Protein 3ZRP (pdb70)

Secondary structure (DSSP, 8-state):
--SS-S---HHHHHHTT--S--TTSHHHHHHHHHHHHHHHHHHT--TTSEEEEEES-HHHHHHHGGGG--TT-EEEEE-SSHHHHHHHHHHTTSS-EEEEE--STT----HHHHHHHHHHS-EEEEEEESEETTTTEEP-HHHHHHHHGGGEEEEEEE-TTTTTTS---TTTTT-SEEEEETTSTT---SSEEEEEE-HHHHHHHHH---S--STT-HHHHHHHHHHHHTT----SS---HHHHHHHHHHHHHHHHH-HHHHHHHHHHHHHHHHHHHHHTTPPBS-SSGGGB-SSEEEEE-SSS-HHHHHHHHHTTT---EE---TT--EEEEE--SS--HHHHHHHHHHHHHHHHHHT----TT-HHHHHHHHHH-/--SS-S---HHHHHGGG--S--TTSHHHHHHHHHHHHHHHHHHT--TTSEEEEEES-HHHHHHHGGGG--TT-EEEEE-SSHHHHHHHHHHTTSS-EEEEE--STT----HHHHHHHHHHS-EEEEEEESEETTTTEEP-HHHHHHHHGGGEEEEEEE-TTTTTTS---TTTTT-SEEEEESSSTT---SSEEEEEE-HHHHHHHHH---S--STT-HHHHHHHHHHHHTT----SS---HHHHHHHHHHHHHHHHH-HHHHHHHHHHHHHHHHHHHHHTTPEES-S-GGGB-SSEEEEE-SSS-HHHHHHHHHTTT---EE---TT--EEEEE--SS--HHHHHHHHHHHHHHHHHHT----TT-HHHHHHHHHH-

CATH classification: 3.40.640.10 (+1 more: 3.90.1150.10)

Nearest PDB structures (foldseek):
  3zrq-assembly1_A  TM=9.998E-01  e=7.954E-73  Saccharolobus solfataricus P2
  2yob-assembly1_B  TM=9.199E-01  e=4.546E-29  Homo sapiens
  4cbs-assembly1_A-2  TM=9.190E-01  e=9.373E-29  Homo sapiens
  5luc-assembly1_A  TM=9.023E-01  e=1.729E-28  Homo sapiens
  6rv1-assembly1_A-2  TM=9.142E-01  e=3.304E-27  Homo sapiens

Foldseek 3Di:
DEQLPPDFDPLLLVLLVDPPDFLQDLLLLQLLLLLQVLVCQLQAHDPQKGKFKAWDWLLLLLLLCLLLAAAAAEEEQFDADDVSCSNVVSCVVFNYHYDYDYDDHQEGDALVNLLVVLVVDAHAEYEEEQADQQAQFGYPLLSNLVRCVVRYNAYEYRCQQPGLAADHHCVVSVHAKYKYTCRHQLRADGIIIMIIGHNSSVCSLVPHGGRDDQSSNVVLRRCQSVQSNVSGRDDRDTGPRSSSSSSSSSSVVSVVCPSVNSNVQLVLLQVLLVLLCVQFVWDWRNPDPVGNHSFKIKTAFPAFQVVQLQVQLVVVPDHYAARDDPVTRTTMHGQHHPHGLVNSLSVSVSSQVSCVVRPTRTDPPGRNVSSVVSVVD/DEQLPPDFDPLLLVLLVDPPDFLQDLLLLQLLLLLQVLVCQLQAHDPQKGKFKAWDWLLLLLLLCLLLAAAAAEEEQFDADDVSCSNVVSCVVFNYHYDYDYDDHLEGQALVNLLVVLVVDQHAEYEEEQADQQAQFGDPLLSNLVRCVVSYNAYEYRCQQPGLAADHHCVVSVHAKYKYTCRHQLRADGIIIMIIGHNSSVVSLVPHGGRDDQSSNVVLRRCQSVQSNVSHRDDRDTGPRSSSSSSSSSSVVSVVCDSVNSNVFLVLLQVLLVLLCVQFVWDWRNPDPVGNHSFKIKTAFPAFQQVLLQVQLVVVPDHYAQRDDPVTRTTMHGAHHPHGLVNSLSVSVSSQVSCVVRPTRTDPPGRNVSSCVSVVD

Solvent-accessible surface area: 26584 Å² total; per-residue (Å²): 49,10,15,11,29,16,85,10,76,102,76,0,3,78,26,3,55,82,41,84,5,10,35,55,17,147,65,4,10,102,11,2,15,82,0,0,110,4,0,28,69,4,0,26,19,52,180,92,12,17,0,0,3,1,2,1,4,8,9,0,0,4,3,0,0,1,0,1,0,82,80,113,23,83,0,0,0,1,1,5,11,57,29,0,45,24,0,37,76,0,1,137,87,30,77,22,77,49,96,25,32,130,37,77,66,1,19,15,3,48,18,34,86,0,39,123,20,4,144,171,30,135,10,24,0,0,0,0,2,5,3,0,6,0,0,2,0,51,1,37,4,106,64,0,4,114,75,0,46,158,59,11,89,0,0,0,0,6,0,15,2,0,0,0,0,9,82,5,71,1,67,135,23,71,2,2,0,0,0,1,1,0,16,17,1,1,4,2,0,7,1,0,0,0,0,1,0,3,62,100,0,34,57,14,7,85,90,63,126,18,27,2,10,25,4,10,10,0,50,39,1,6,78,12,4,85,10,3,52,112,60,123,52,36,88,17,3,15,10,1,6,9,4,2,9,13,0,13,32,0,4,109,13,0,89,159,44,12,16,105,84,0,36,134,30,0,57,66,0,0,40,0,0,29,30,0,0,81,24,0,40,10,72,8,0,4,97,105,84,99,1,42,1,15,0,1,4,0,0,14,3,125,87,5,58,22,113,120,0,27,57,10,0,78,126,61,63,13,56,2,0,46,25,72,31,143,57,37,94,5,0,12,0,2,1,8,1,59,6,56,42,104,50,0,41,84,0,0,26,0,0,26,103,0,0,154,112,48,50,6,84,18,138,106,47,80,0,48,133,18,0,90,128,46,37,185,126,50,17,16,14,27,19,72,10,84,122,76,0,6,83,24,4,53,104,31,84,6,8,28,51,11,146,78,4,9,102,10,4,15,80,0,0,110,4,0,30,70,4,0,25,20,51,182,93,13,17,0,0,3,1,2,1,4,8,11,0,0,4,4,0,0,0,0,1,0,84,92,112,23,84,0,0,0,1,1,5,11,58,30,0,45,24,0,37,75,0,1,137,91,29,81,22,70,50,93,24,35,129,36,77,66,0,26,13,4,53,25,41,86,0,31,121,14,4,149,157,32,145,11,29,0,0,0,0,2,6,3,0,4,0,0,2,0,51,1,36,4,97,77,0,2,97,99,0,51,163,63,11,69,0,0,0,0,6,0,14,1,0,0,0,0,8,86,5,69,1,66,121,19,69,2,2,0,0,0,1,0,0,17,13,1,0,2,1,1,6,1,0,0,0,0,2,0,3,61,83,0,32,57,4,7,88,88,59,123,18,25,1,9,24,5,10,10,0,51,40,1,5,78,12,3,94,11,3,49,126,60,134,51,37,88,15,3,16,11,1,6,10,3,2,17,12,0,12,33,0,4,109,17,0,90,159,58,13,14,108,85,0,34,135,41,0,58,87,0,0,37,0,0,33,28,0,0,113,20,0,41,13,72,18,0,4,96,109,82,88,1,50,1,15,0,1,4,0,0,15,3,130,89,1,54,22,114,102,0,24,67,19,0,83,116,51,64,14,51,2,0,50,25,72,33,142,56,36,104,5,0,14,0,2,0,8,0,41,5,57,49,99,44,0,45,86,0,0,24,0,0,27,106,5,0,144,165,48,49,5,88,19,132,103,54,66,0,44,110,12,0,86,119,49,36,175,139

InterPro domains:
  IPR000192 Aminotransferase class V domain [PF00266] (29-332)
  IPR015421 Pyridoxal phosphate-dependent transferase, major domain [G3DSA:3.40.640.10] (1-263)
  IPR015422 Pyridoxal phosphate-dependent transferase, small domain [G3DSA:3.90.1150.10] (264-384)
  IPR015424 Pyridoxal phosphate-dependent transferase [SSF53383] (4-364)
  IPR020578 Aminotransferase class-V, pyridoxal-phosphate binding site [PS00595] (180-200)
  IPR024169 Serine-pyruvate aminotransferase/2-aminoethylphosphonate-pyruvate transaminase [PIRSF000524] (2-379)

Sequence (754 aa):
LHVGPTTIKEEDVLVAGLEENNNVGFTSSKEFVEEALAYSLKGLLRYVMMGASKNYQPLIIPGGGTSAMESVTSLLKKPNNDKILVVSNGVFGDRWEQIFKRYPVNVKVLRPSSPGDYVKKPGEEVEEEVRKSEYKLLVALTHVETSTGVREPVVKKDVINNKIRKYVEELIVVVDGVSSSVGAEEVKAEEWNVDVYLTASQKALGSAAGLGLLLLLSPKALLSSSILDSQQNNSIAGYYLDLRNWLPVMRRGAEEEGKAAYFATPPVHVILQLAEAFRLIEEKEGIEENRRIKKRHTMMVASSAIRAGLEEALGLEIVARRPEESYSNTVTGVILKVADPQQKVLAGTVNNEGVEFAPGVHPAFKYFRIGHMGWWVTPNDAIIIIAISSVIERTLRRKKLGEPIRRFGEGVKAVEEVLFSLHVGPTTIKEEDVLVAGLEENNNVGFTSSKEFVEEALAYSLKGLLRYVMGASKKNYQPLIIPGGGTSAMESVTSLLKPNNDKILVVSNGVFGDRWEQQIFKRYPVNVKVLRPSSPGDYVKKPGEEVEEEEVRKSEEYKLLVALTHVETSTGVREPVKDVINKKIRKKYVELIVVVDGVSSSVGAEEVKAEEWNNVDVYLTASQKALGSAAGLGLLLLLSPKKALLSSILDSQQNNSIAGYYLDLRNWLPVMRGAEEGKKAAYFATPPVHVILQLAEAFRLIEEKEGIENRRIIKKRHTMMVASSAIRAGLEEALGLEIIVARRRPEESYSNTVTGVILKVADPQKKVLAGTVNEGVEFAPGVHPAFKKYFRIGHMGWWVTPNDAIIIIAISSVIERTLRRKKLGEPIRRFGEGVKAVEEEVLFS

B-factor: mean 39.37, std 15.93, range [14.57, 142.91]

Structure (mmCIF, N/CA/C/O backbone):
data_3ZRP
#
_entry.id   3ZRP
#
_cell.length_a   162.430
_cell.length_b   54.970
_cell.length_c   101.810
_cell.angle_alpha   90.00
_cell.angle_beta   111.27
_cell.angle_gamma   90.00
#
_symmetry.space_group_name_H-M   'C 1 2 1'
#
loop_
_entity.id
_entity.type
_entity.pdbx_description
1 polymer 'SERINE-PYRUVATE AMINOTRANSFERASE (AGXT)'
2 non-polymer "PYRIDOXAL-5'-PHOSPHATE"
3 water water
#
loop_
_atom_site.group_PDB
_atom_site.id
_atom_site.type_symbol
_atom_site.label_atom_id
_atom_site.label_alt_id
_atom_site.label_comp_id
_atom_site.label_asym_id
_atom_site.label_entity_id
_atom_site.label_seq_id
_atom_site.pdbx_PDB_ins_code
_atom_site.Cartn_x
_atom_site.Cartn_y
_atom_site.Cartn_z
_atom_site.occupancy
_atom_site.B_iso_or_equiv
_atom_site.auth_seq_id
_atom_site.auth_comp_id
_atom_site.auth_asym_id
_atom_site.auth_atom_id
_atom_site.pdbx_PDB_model_num
ATOM 1 N N . LEU A 1 6 ? -23.163 -17.056 -1.403 1.00 61.97 6 LEU A N 1
ATOM 2 C CA . LEU A 1 6 ? -23.714 -18.145 -2.255 1.00 59.85 6 LEU A CA 1
ATOM 3 C C . LEU A 1 6 ? -24.142 -17.636 -3.642 1.00 61.22 6 LEU A C 1
ATOM 4 O O . LEU A 1 6 ? -25.304 -17.262 -3.869 1.00 50.27 6 LEU A O 1
ATOM 9 N N . HIS A 1 7 ? -23.173 -17.647 -4.562 1.00 68.99 7 HIS A N 1
ATOM 10 C CA . HIS A 1 7 ? -23.286 -17.053 -5.906 1.00 80.56 7 HIS A CA 1
ATOM 11 C C . HIS A 1 7 ? -23.245 -18.116 -7.024 1.00 81.71 7 HIS A C 1
ATOM 12 O O . HIS A 1 7 ? -22.784 -19.242 -6.802 1.00 85.76 7 HIS A O 1
ATOM 19 N N . VAL A 1 8 ? -23.724 -17.750 -8.218 1.00 89.04 8 VAL A N 1
ATOM 20 C CA . VAL A 1 8 ? -23.498 -18.556 -9.431 1.00 90.86 8 VAL A CA 1
ATOM 21 C C . VAL A 1 8 ? -22.021 -18.470 -9.827 1.00 100.13 8 VAL A C 1
ATOM 22 O O . VAL A 1 8 ? -21.521 -17.420 -10.242 1.00 95.95 8 VAL A O 1
ATOM 26 N N . GLY A 1 9 ? -21.337 -19.597 -9.687 1.00 106.76 9 GLY A N 1
ATOM 27 C CA . GLY A 1 9 ? -19.884 -19.620 -9.667 1.00 114.03 9 GLY A CA 1
ATOM 28 C C . GLY A 1 9 ? -19.452 -19.376 -8.234 1.00 123.09 9 GLY A C 1
ATOM 29 O O . GLY A 1 9 ? -18.964 -18.284 -7.918 1.00 121.48 9 GLY A O 1
ATOM 30 N N . PRO A 1 10 ? -19.650 -20.381 -7.345 1.00 131.42 10 PRO A N 1
ATOM 31 C CA . PRO A 1 10 ? -19.264 -20.220 -5.954 1.00 126.29 10 PRO A CA 1
ATOM 32 C C . PRO A 1 10 ? -17.974 -19.428 -5.892 1.00 117.74 10 PRO A C 1
ATOM 33 O O . PRO A 1 10 ? -17.014 -19.757 -6.595 1.00 119.10 10 PRO A O 1
ATOM 37 N N . THR A 1 11 ? -17.977 -18.366 -5.092 1.00 105.87 11 THR A N 1
ATOM 38 C CA . THR A 1 11 ? -16.788 -17.542 -4.903 1.00 90.09 11 THR A CA 1
ATOM 39 C C . THR A 1 11 ? -15.838 -18.154 -3.854 1.00 84.59 11 THR A C 1
ATOM 40 O O . THR A 1 11 ? -14.643 -17.856 -3.857 1.00 87.19 11 THR A O 1
ATOM 44 N N . THR A 1 12 ? -16.369 -19.021 -2.987 1.00 73.11 12 THR A N 1
ATOM 45 C CA . THR A 1 12 ? -15.558 -19.738 -1.991 1.00 65.94 12 THR A CA 1
ATOM 46 C C . THR A 1 12 ? -15.124 -21.118 -2.485 1.00 61.42 12 THR A C 1
ATOM 47 O O . THR A 1 12 ? -15.952 -21.984 -2.789 1.00 56.14 12 THR A O 1
ATOM 51 N N . ILE A 1 13 ? -13.806 -21.288 -2.569 1.00 50.49 13 ILE A N 1
ATOM 52 C CA . ILE A 1 13 ? -13.176 -22.521 -3.020 1.00 45.52 13 ILE A CA 1
ATOM 53 C C . ILE A 1 13 ? -12.465 -23.129 -1.808 1.00 43.62 13 ILE A C 1
ATOM 54 O O . ILE A 1 13 ? -11.794 -22.415 -1.067 1.00 44.15 13 ILE A O 1
ATOM 59 N N . LYS A 1 14 ? -12.624 -24.435 -1.601 1.00 43.80 14 LYS A N 1
ATOM 60 C CA . LYS A 1 14 ? -11.882 -25.131 -0.556 1.00 45.69 14 LYS A CA 1
ATOM 61 C C . LYS A 1 14 ? -10.393 -24.773 -0.589 1.00 47.71 14 LYS A C 1
ATOM 62 O O . LYS A 1 14 ? -9.792 -24.671 -1.669 1.00 45.34 14 LYS A O 1
ATOM 68 N N . GLU A 1 15 ? -9.827 -24.550 0.597 1.00 49.63 15 GLU A N 1
ATOM 69 C CA A GLU A 1 15 ? -8.420 -24.155 0.740 0.50 53.28 15 GLU A CA 1
ATOM 70 C CA B GLU A 1 15 ? -8.422 -24.158 0.747 0.50 50.49 15 GLU A CA 1
ATOM 71 C C . GLU A 1 15 ? -7.469 -25.188 0.157 1.00 49.46 15 GLU A C 1
ATOM 72 O O . GLU A 1 15 ? -6.486 -24.822 -0.487 1.00 46.61 15 GLU A O 1
ATOM 83 N N . ASP A 1 16 ? -7.773 -26.473 0.373 1.00 44.57 16 ASP A N 1
ATOM 84 C CA . ASP A 1 16 ? -6.974 -27.572 -0.174 1.00 44.84 16 ASP A CA 1
ATOM 85 C C . ASP A 1 16 ? -6.850 -27.452 -1.692 1.00 42.67 16 ASP A C 1
ATOM 86 O O . ASP A 1 16 ? -5.815 -27.793 -2.267 1.00 40.96 16 ASP A O 1
ATOM 91 N N . VAL A 1 17 ? -7.928 -26.990 -2.331 1.00 40.57 17 VAL A N 1
ATOM 92 C CA . VAL A 1 17 ? -7.979 -26.899 -3.791 1.00 37.61 17 VAL A CA 1
ATOM 93 C C . VAL A 1 17 ? -7.080 -25.764 -4.246 1.00 33.44 17 VAL A C 1
ATOM 94 O O . VAL A 1 17 ? -6.217 -25.978 -5.101 1.00 35.22 17 VAL A O 1
ATOM 98 N N . LEU A 1 18 ? -7.252 -24.579 -3.658 1.00 35.57 18 LEU A N 1
ATOM 99 C CA . LEU A 1 18 ? -6.431 -23.413 -4.039 1.00 41.66 18 LEU A CA 1
ATOM 100 C C . LEU A 1 18 ? -4.941 -23.629 -3.802 1.00 43.26 18 LEU A C 1
ATOM 101 O O . LEU A 1 18 ? -4.115 -23.228 -4.629 1.00 37.21 18 LEU A O 1
ATOM 106 N N . VAL A 1 19 ? -4.612 -24.258 -2.670 1.00 39.48 19 VAL A N 1
ATOM 107 C CA . VAL A 1 19 ? -3.228 -24.500 -2.274 1.00 40.76 19 VAL A CA 1
ATOM 108 C C . VAL A 1 19 ? -2.532 -25.435 -3.257 1.00 37.53 19 VAL A C 1
ATOM 109 O O . VAL A 1 19 ? -1.332 -25.280 -3.518 1.00 31.16 19 VAL A O 1
ATOM 113 N N . ALA A 1 20 ? -3.287 -26.390 -3.807 1.00 35.65 20 ALA A N 1
ATOM 114 C CA . ALA A 1 20 ? -2.780 -27.309 -4.840 1.00 38.30 20 ALA A CA 1
ATOM 115 C C . ALA A 1 20 ? -2.158 -26.570 -6.034 1.00 36.99 20 ALA A C 1
ATOM 116 O O . ALA A 1 20 ? -1.282 -27.104 -6.720 1.00 40.59 20 ALA A O 1
ATOM 118 N N . GLY A 1 21 ? -2.612 -25.340 -6.266 1.00 38.60 21 GLY A N 1
ATOM 119 C CA . GLY A 1 21 ? -2.082 -24.513 -7.356 1.00 40.56 21 GLY A CA 1
ATOM 120 C C . GLY A 1 21 ? -0.798 -23.768 -7.028 1.00 44.73 21 GLY A C 1
ATOM 121 O O . GLY A 1 21 ? -0.303 -22.989 -7.848 1.00 41.64 21 GLY A O 1
ATOM 122 N N . LEU A 1 22 ? -0.253 -23.990 -5.831 1.00 45.37 22 LEU A N 1
ATOM 123 C CA . LEU A 1 22 ? 1.006 -23.332 -5.448 1.00 48.64 22 LEU A CA 1
ATOM 124 C C . LEU A 1 22 ? 2.260 -24.088 -5.892 1.00 50.02 22 LEU A C 1
ATOM 125 O O . LEU A 1 22 ? 3.365 -23.564 -5.761 1.00 55.69 22 LEU A O 1
ATOM 130 N N . GLU A 1 23 ? 2.081 -25.301 -6.415 1.00 53.50 23 GLU A N 1
ATOM 131 C CA A GLU A 1 23 ? 3.192 -26.110 -6.923 0.60 55.43 23 GLU A CA 1
ATOM 132 C CA B GLU A 1 23 ? 3.194 -26.104 -6.920 0.40 54.46 23 GLU A CA 1
ATOM 133 C C . GLU A 1 23 ? 4.014 -25.346 -7.964 1.00 55.78 23 GLU A C 1
ATOM 134 O O . GLU A 1 23 ? 3.492 -24.935 -9.004 1.00 52.36 23 GLU A O 1
ATOM 145 N N . ASN A 1 24 ? 5.299 -25.159 -7.667 1.00 53.14 24 ASN A N 1
ATOM 146 C CA . ASN A 1 24 ? 6.204 -24.452 -8.569 1.00 52.29 24 ASN A CA 1
ATOM 147 C C . ASN A 1 24 ? 7.056 -25.412 -9.406 1.00 53.85 24 ASN A C 1
ATOM 148 O O . ASN A 1 24 ? 7.010 -26.632 -9.189 1.00 47.94 24 ASN A O 1
ATOM 153 N N . ASN A 1 25 ? 7.829 -24.842 -10.343 1.00 56.52 25 ASN A N 1
ATOM 154 C CA A ASN A 1 25 ? 8.653 -25.597 -11.306 0.50 56.99 25 ASN A CA 1
ATOM 155 C CA B ASN A 1 25 ? 8.636 -25.594 -11.320 0.50 56.51 25 ASN A CA 1
ATOM 156 C C . ASN A 1 25 ? 7.859 -26.675 -12.066 1.00 58.75 25 ASN A C 1
ATOM 157 O O . ASN A 1 25 ? 8.341 -27.799 -12.270 1.00 57.34 25 ASN A O 1
ATOM 166 N N . VAL A 1 26 ? 6.643 -26.316 -12.477 1.00 51.06 26 VAL A N 1
ATOM 167 C CA . VAL A 1 26 ? 5.733 -27.227 -13.164 1.00 48.03 26 VAL A CA 1
ATOM 168 C C . VAL A 1 26 ? 5.257 -26.580 -14.459 1.00 42.93 26 VAL A C 1
ATOM 169 O O . VAL A 1 26 ? 4.720 -25.468 -14.456 1.00 47.18 26 VAL A O 1
ATOM 173 N N . GLY A 1 27 ? 5.469 -27.289 -15.563 1.00 40.43 27 GLY A N 1
ATOM 174 C CA . GLY A 1 27 ? 5.000 -26.863 -16.872 1.00 42.10 27 GLY A CA 1
ATOM 175 C C . GLY A 1 27 ? 4.224 -28.002 -17.484 1.00 42.80 27 GLY A C 1
ATOM 176 O O . GLY A 1 27 ? 4.068 -29.060 -16.859 1.00 40.80 27 GLY A O 1
ATOM 177 N N . PHE A 1 28 ? 3.758 -27.816 -18.712 1.00 40.53 28 PHE A N 1
ATOM 178 C CA . PHE A 1 28 ? 2.938 -28.833 -19.383 1.00 42.84 28 PHE A CA 1
ATOM 179 C C . PHE A 1 28 ? 3.666 -30.157 -19.725 1.00 43.21 28 PHE A C 1
ATOM 180 O O . PHE A 1 28 ? 3.014 -31.160 -20.040 1.00 45.64 28 PHE A O 1
ATOM 188 N N . THR A 1 29 ? 5.001 -30.155 -19.670 1.00 45.25 29 THR A N 1
ATOM 189 C CA . THR A 1 29 ? 5.798 -31.366 -19.908 1.00 46.12 29 THR A CA 1
ATOM 190 C C . THR A 1 29 ? 6.147 -32.135 -18.626 1.00 48.36 29 THR A C 1
ATOM 191 O O . THR A 1 29 ? 6.493 -33.318 -18.689 1.00 46.57 29 THR A O 1
ATOM 195 N N . SER A 1 30 ? 6.049 -31.451 -17.479 1.00 46.51 30 SER A N 1
ATOM 196 C CA A SER A 1 30 ? 6.396 -32.011 -16.165 0.60 46.71 30 SER A CA 1
ATOM 197 C CA B SER A 1 30 ? 6.406 -32.017 -16.175 0.40 48.19 30 SER A CA 1
ATOM 198 C C . SER A 1 30 ? 5.523 -33.199 -15.798 1.00 44.11 30 SER A C 1
ATOM 199 O O . SER A 1 30 ? 4.323 -33.196 -16.055 1.00 39.59 30 SER A O 1
ATOM 204 N N . LYS A 1 31 ? 6.119 -34.214 -15.179 1.00 49.36 31 LYS A N 1
ATOM 205 C CA . LYS A 1 31 ? 5.335 -35.384 -14.784 1.00 43.56 31 LYS A CA 1
ATOM 206 C C . LYS A 1 31 ? 4.218 -35.054 -13.776 1.00 41.54 31 LYS A C 1
ATOM 207 O O . LYS A 1 31 ? 3.164 -35.695 -13.794 1.00 39.20 31 LYS A O 1
ATOM 213 N N . GLU A 1 32 ? 4.424 -34.034 -12.941 1.00 41.50 32 GLU A N 1
ATOM 214 C CA . GLU A 1 32 ? 3.385 -33.589 -11.996 1.00 37.33 32 GLU A CA 1
ATOM 215 C C . GLU A 1 32 ? 2.137 -33.123 -12.750 1.00 38.84 32 GLU A C 1
ATOM 216 O O . GLU A 1 32 ? 1.005 -33.401 -12.341 1.00 35.11 32 GLU A O 1
ATOM 222 N N . PHE A 1 33 ? 2.343 -32.412 -13.851 1.00 31.93 33 PHE A N 1
ATOM 223 C CA . PHE A 1 33 ? 1.207 -31.949 -14.638 1.00 34.38 33 PHE A CA 1
ATOM 224 C C . PHE A 1 33 ? 0.521 -33.108 -15.333 1.00 34.57 33 PHE A C 1
ATOM 225 O O . PHE A 1 33 ? -0.705 -33.260 -15.247 1.00 34.74 33 PHE A O 1
ATOM 233 N N . VAL A 1 34 ? 1.303 -33.935 -16.021 1.00 31.25 34 VAL A N 1
ATOM 234 C CA . VAL A 1 34 ? 0.738 -35.070 -16.758 1.00 32.69 34 VAL A CA 1
ATOM 235 C C . VAL A 1 34 ? -0.104 -35.939 -15.819 1.00 33.41 34 VAL A C 1
ATOM 236 O O . VAL A 1 34 ? -1.215 -36.333 -16.171 1.00 30.93 34 VAL A O 1
ATOM 240 N N . GLU A 1 35 ? 0.413 -36.203 -14.613 1.00 34.95 35 GLU A N 1
ATOM 241 C CA A GLU A 1 35 ? -0.309 -37.005 -13.627 0.50 32.71 35 GLU A CA 1
ATOM 242 C CA B GLU A 1 35 ? -0.306 -37.002 -13.616 0.50 33.48 35 GLU A CA 1
ATOM 243 C C . GLU A 1 35 ? -1.606 -36.312 -13.176 1.00 31.57 35 GLU A C 1
ATOM 244 O O . GLU A 1 35 ? -2.632 -36.954 -12.993 1.00 28.85 35 GLU A O 1
ATOM 255 N N . ALA A 1 36 ? -1.563 -34.989 -13.016 1.00 28.71 36 ALA A N 1
ATOM 256 C CA . ALA A 1 36 ? -2.750 -34.251 -12.577 1.00 29.67 36 ALA A CA 1
ATOM 257 C C . ALA A 1 36 ? -3.811 -34.273 -13.684 1.00 25.46 36 ALA A C 1
ATOM 258 O O . ALA A 1 36 ? -5.003 -34.458 -13.423 1.00 27.86 36 ALA A O 1
ATOM 260 N N . LEU A 1 37 ? -3.362 -34.127 -14.925 1.00 29.02 37 LEU A N 1
ATOM 261 C CA . LEU A 1 37 ? -4.250 -34.182 -16.079 1.00 27.12 37 LEU A CA 1
ATOM 262 C C . LEU A 1 37 ? -4.891 -35.556 -16.205 1.00 30.45 37 LEU A C 1
ATOM 263 O O . LEU A 1 37 ? -6.100 -35.651 -16.358 1.00 31.89 37 LEU A O 1
ATOM 268 N N . ALA A 1 38 ? -4.085 -36.616 -16.129 1.00 31.29 38 ALA A N 1
ATOM 269 C CA . ALA A 1 38 ? -4.607 -37.988 -16.184 1.00 28.25 38 ALA A CA 1
ATOM 270 C C . ALA A 1 38 ? -5.635 -38.252 -15.082 1.00 27.06 38 ALA A C 1
ATOM 271 O O . ALA A 1 38 ? -6.690 -38.866 -15.318 1.00 28.85 38 ALA A O 1
ATOM 273 N N . TYR A 1 39 ? -5.317 -37.794 -13.880 1.00 26.29 39 TYR A N 1
ATOM 274 C CA . TYR A 1 39 ? -6.207 -37.963 -12.750 1.00 30.15 39 TYR A CA 1
ATOM 275 C C . TYR A 1 39 ? -7.541 -37.220 -12.937 1.00 29.35 39 TYR A C 1
ATOM 276 O O . TYR A 1 39 ? -8.613 -37.737 -12.597 1.00 31.36 39 TYR A O 1
ATOM 285 N N . SER A 1 40 ? -7.479 -35.996 -13.460 1.00 31.34 40 SER A N 1
ATOM 286 C CA . SER A 1 40 ? -8.702 -35.234 -13.720 1.00 23.37 40 SER A CA 1
ATOM 287 C C . SER A 1 40 ? -9.555 -35.885 -14.800 1.00 25.71 40 SER A C 1
ATOM 288 O O . SER A 1 40 ? -10.787 -35.931 -14.687 1.00 26.02 40 SER A O 1
ATOM 291 N N . LEU A 1 41 ? -8.898 -36.395 -15.843 1.00 26.96 41 LEU A N 1
ATOM 292 C CA . LEU A 1 41 ? -9.590 -37.107 -16.890 1.00 30.94 41 LEU A CA 1
ATOM 293 C C . LEU A 1 41 ? -10.384 -38.296 -16.319 1.00 30.06 41 LEU A C 1
ATOM 294 O O . LEU A 1 41 ? -11.559 -38.482 -16.666 1.00 30.03 41 LEU A O 1
ATOM 299 N N . LYS A 1 42 ? -9.762 -39.069 -15.422 1.00 32.93 42 LYS A N 1
ATOM 300 C CA . LYS A 1 42 ? -10.468 -40.189 -14.764 1.00 34.77 42 LYS A CA 1
ATOM 301 C C . LYS A 1 42 ? -11.612 -39.711 -13.881 1.00 33.51 42 LYS A C 1
ATOM 302 O O . LYS A 1 42 ? -12.685 -40.325 -13.859 1.00 31.03 42 LYS A O 1
ATOM 308 N N . GLY A 1 43 ? -11.369 -38.594 -13.190 1.00 28.83 43 GLY A N 1
ATOM 309 C CA . GLY A 1 43 ? -12.345 -37.956 -12.333 1.00 30.80 43 GLY A CA 1
ATOM 310 C C . GLY A 1 43 ? -13.576 -37.511 -13.087 1.00 31.11 43 GLY A C 1
ATOM 311 O O . GLY A 1 43 ? -14.682 -37.609 -12.547 1.00 33.45 43 GLY A O 1
ATOM 312 N N . LEU A 1 44 ? -13.382 -37.020 -14.323 1.00 28.07 44 LEU A N 1
ATOM 313 C CA A LEU A 1 44 ? -14.499 -36.697 -15.206 0.60 28.07 44 LEU A CA 1
ATOM 314 C CA B LEU A 1 44 ? -14.497 -36.705 -15.214 0.40 27.64 44 LEU A CA 1
ATOM 315 C C . LEU A 1 44 ? -15.363 -37.923 -15.489 1.00 27.67 44 LEU A C 1
ATOM 316 O O . LEU A 1 44 ? -16.582 -37.847 -15.411 1.00 27.77 44 LEU A O 1
ATOM 325 N N . ARG A 1 45 ? -14.730 -39.056 -15.810 1.00 31.53 45 ARG A N 1
ATOM 326 C CA . ARG A 1 45 ? -15.486 -40.299 -16.029 1.00 34.57 45 ARG A CA 1
ATOM 327 C C . ARG A 1 45 ? -16.289 -40.678 -14.790 1.00 32.07 45 ARG A C 1
ATOM 328 O O . ARG A 1 45 ? -17.453 -41.092 -14.884 1.00 32.99 45 ARG A O 1
ATOM 336 N N . TYR A 1 46 ? -15.651 -40.540 -13.631 1.00 32.48 46 TYR A N 1
ATOM 337 C CA . TYR A 1 46 ? -16.266 -40.863 -12.349 1.00 31.60 46 TYR A CA 1
ATOM 338 C C . TYR A 1 46 ? -17.520 -40.020 -12.049 1.00 32.62 46 TYR A C 1
ATOM 339 O O . TYR A 1 46 ? -18.586 -40.568 -11.750 1.00 34.11 46 TYR A O 1
ATOM 348 N N . VAL A 1 47 ? -17.423 -38.689 -12.155 1.00 31.00 47 VAL A N 1
ATOM 349 C CA . VAL A 1 47 ? -18.566 -37.831 -11.827 1.00 31.82 47 VAL A CA 1
ATOM 350 C C . VAL A 1 47 ? -19.669 -37.849 -12.904 1.00 29.39 47 VAL A C 1
ATOM 351 O O . VAL A 1 47 ? -20.841 -37.548 -12.623 1.00 33.86 47 VAL A O 1
ATOM 355 N N . MET A 1 48 ? -19.307 -38.191 -14.129 1.00 29.95 48 MET A N 1
ATOM 356 C CA A MET A 1 48 ? -20.310 -38.320 -15.183 0.60 31.07 48 MET A CA 1
ATOM 357 C CA B MET A 1 48 ? -20.289 -38.314 -15.209 0.40 32.14 48 MET A CA 1
ATOM 358 C C . MET A 1 48 ? -20.843 -39.745 -15.347 1.00 35.13 48 MET A C 1
ATOM 359 O O . MET A 1 48 ? -21.763 -39.987 -16.126 1.00 39.60 48 MET A O 1
ATOM 368 N N . GLY A 1 49 ? -20.277 -40.688 -14.601 1.00 39.19 49 GLY A N 1
ATOM 369 C CA . GLY A 1 49 ? -20.733 -42.078 -14.641 1.00 41.71 49 GLY A CA 1
ATOM 370 C C . GLY A 1 49 ? -20.530 -42.702 -16.000 1.00 39.65 49 GLY A C 1
ATOM 371 O O . GLY A 1 49 ? -21.489 -42.902 -16.734 1.00 44.77 49 GLY A O 1
ATOM 372 N N . ALA A 1 50 ? -19.278 -42.991 -16.341 1.00 40.54 50 ALA A N 1
ATOM 373 C CA . ALA A 1 50 ? -18.959 -43.658 -17.595 1.00 39.56 50 ALA A CA 1
ATOM 374 C C . ALA A 1 50 ? -17.723 -44.527 -17.460 1.00 38.72 50 ALA A C 1
ATOM 375 O O . ALA A 1 50 ? -16.813 -44.220 -16.704 1.00 38.16 50 ALA A O 1
ATOM 377 N N . SER A 1 51 ? -17.700 -45.608 -18.226 1.00 39.56 51 SER A N 1
ATOM 378 C CA . SER A 1 51 ? -16.551 -46.510 -18.301 1.00 44.12 51 SER A CA 1
ATOM 379 C C . SER A 1 51 ? -15.461 -45.901 -19.190 1.00 47.94 51 SER A C 1
ATOM 380 O O . SER A 1 51 ? -15.673 -44.826 -19.806 1.00 39.95 51 SER A O 1
ATOM 383 N N . LYS A 1 52 ? -14.324 -46.605 -19.267 1.00 42.49 52 LYS A N 1
ATOM 384 C CA . LYS A 1 52 ? -13.165 -46.200 -20.066 1.00 46.24 52 LYS A CA 1
ATOM 385 C C . LYS A 1 52 ? -13.441 -46.169 -21.572 1.00 46.21 52 LYS A C 1
ATOM 386 O O . LYS A 1 52 ? -12.573 -45.785 -22.354 1.00 41.11 52 LYS A O 1
ATOM 392 N N . ASN A 1 53 ? -14.646 -46.580 -21.963 1.00 45.81 53 ASN A N 1
ATOM 393 C CA . ASN A 1 53 ? -15.099 -46.474 -23.351 1.00 47.31 53 ASN A CA 1
ATOM 394 C C . ASN A 1 53 ? -15.377 -45.029 -23.766 1.00 41.90 53 ASN A C 1
ATOM 395 O O . ASN A 1 53 ? -15.377 -44.700 -24.955 1.00 41.06 53 ASN A O 1
ATOM 400 N N . TYR A 1 54 ? -15.647 -44.189 -22.775 1.00 37.89 54 TYR A N 1
ATOM 401 C CA . TYR A 1 54 ? -15.955 -42.775 -23.011 1.00 36.16 54 TYR A CA 1
ATOM 402 C C . TYR A 1 54 ? -14.696 -41.936 -22.836 1.00 33.80 54 TYR A C 1
ATOM 403 O O . TYR A 1 54 ? -13.929 -42.157 -21.898 1.00 33.56 54 TYR A O 1
ATOM 412 N N . GLN A 1 55 ? -14.487 -40.987 -23.744 1.00 31.58 55 GLN A N 1
ATOM 413 C CA . GLN A 1 55 ? -13.254 -40.211 -23.788 1.00 29.18 55 GLN A CA 1
ATOM 414 C C . GLN A 1 55 ? -13.412 -38.830 -23.120 1.00 30.64 55 GLN A C 1
ATOM 415 O O . GLN A 1 55 ? -14.163 -37.991 -23.614 1.00 25.67 55 GLN A O 1
ATOM 421 N N . PRO A 1 56 ? -12.701 -38.599 -22.004 1.00 29.26 56 PRO A N 1
ATOM 422 C CA . PRO A 1 56 ? -12.729 -37.247 -21.400 1.00 27.30 56 PRO A CA 1
ATOM 423 C C . PRO A 1 56 ? -11.766 -36.281 -22.108 1.00 24.10 56 PRO A C 1
ATOM 424 O O . PRO A 1 56 ? -10.720 -36.693 -22.615 1.00 27.20 56 PRO A O 1
ATOM 428 N N . LEU A 1 57 ? -12.120 -34.986 -22.149 1.00 26.23 57 LEU A N 1
ATOM 429 C CA . LEU A 1 57 ? -11.182 -33.953 -22.587 1.00 24.24 57 LEU A CA 1
ATOM 430 C C . LEU A 1 57 ? -11.318 -32.737 -21.666 1.00 26.21 57 LEU A C 1
ATOM 431 O O . LEU A 1 57 ? -12.428 -32.392 -21.229 1.00 23.33 57 LEU A O 1
ATOM 436 N N . ILE A 1 58 ? -10.189 -32.114 -21.363 1.00 23.19 58 ILE A N 1
ATOM 437 C CA . ILE A 1 58 ? -10.164 -30.900 -20.562 1.00 26.39 58 ILE A CA 1
ATOM 438 C C . ILE A 1 58 ? -9.524 -29.814 -21.439 1.00 29.25 58 ILE A C 1
ATOM 439 O O . ILE A 1 58 ? -8.422 -29.983 -21.944 1.00 28.54 58 ILE A O 1
ATOM 444 N N . ILE A 1 59 ? -10.239 -28.715 -21.670 1.00 22.72 59 ILE A N 1
ATOM 445 C CA . ILE A 1 59 ? -9.744 -27.695 -22.621 1.00 22.42 59 ILE A CA 1
ATOM 446 C C . ILE A 1 59 ? -9.747 -26.352 -21.922 1.00 22.95 59 ILE A C 1
ATOM 447 O O . ILE A 1 59 ? -10.410 -26.210 -20.901 1.00 22.81 59 ILE A O 1
ATOM 452 N N . PRO A 1 60 ? -8.975 -25.369 -22.453 1.00 20.17 60 PRO A N 1
ATOM 453 C CA . PRO A 1 60 ? -9.072 -24.043 -21.822 1.00 22.71 60 PRO A CA 1
ATOM 454 C C . PRO A 1 60 ? -10.412 -23.361 -22.027 1.00 20.24 60 PRO A C 1
ATOM 455 O O . PRO A 1 60 ? -11.104 -23.601 -23.021 1.00 18.88 60 PRO A O 1
ATOM 459 N N . GLY A 1 61 ? -10.723 -22.471 -21.090 1.00 21.92 61 GLY A N 1
ATOM 460 C CA . GLY A 1 61 ? -11.842 -21.570 -21.179 1.00 21.62 61 GLY A CA 1
ATOM 461 C C . GLY A 1 61 ? -12.841 -21.817 -20.082 1.00 21.66 61 GLY A C 1
ATOM 462 O O . GLY A 1 61 ? -12.647 -21.421 -18.915 1.00 23.22 61 GLY A O 1
ATOM 463 N N . GLY A 1 62 ? -13.937 -22.454 -20.462 1.00 17.25 62 GLY A N 1
ATOM 464 C CA . GLY A 1 62 ? -14.997 -22.749 -19.504 1.00 17.10 62 GLY A CA 1
ATOM 465 C C . GLY A 1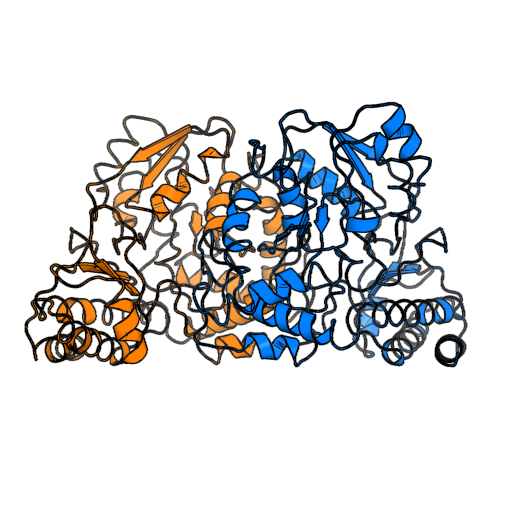 62 ? -16.145 -23.446 -20.192 1.00 17.43 62 GLY A C 1
ATOM 466 O O . GLY A 1 62 ? -15.982 -24.015 -21.270 1.00 18.51 62 GLY A O 1
ATOM 467 N N . GLY A 1 63 ? -17.312 -23.392 -19.567 1.00 18.89 63 GLY A N 1
ATOM 468 C CA . GLY A 1 63 ? -18.504 -23.996 -20.158 1.00 18.46 63 GLY A CA 1
ATOM 469 C C . GLY A 1 63 ? -18.765 -23.510 -21.579 1.00 19.97 63 GLY A C 1
ATOM 470 O O . GLY A 1 63 ? -19.143 -24.283 -22.433 1.00 20.30 63 GLY A O 1
ATOM 471 N N . THR A 1 64 ? -18.581 -22.201 -21.848 1.00 17.62 64 THR A N 1
ATOM 472 C CA . THR A 1 64 ? -18.835 -21.701 -23.225 1.00 17.25 64 THR A CA 1
ATOM 473 C C . THR A 1 64 ? -17.868 -22.269 -24.318 1.00 16.04 64 THR A C 1
ATOM 474 O O . THR A 1 64 ? -18.295 -22.553 -25.449 1.00 17.70 64 THR A O 1
ATOM 478 N N . SER A 1 65 ? -16.587 -22.448 -23.979 1.00 18.95 65 SER A N 1
ATOM 479 C CA . SER A 1 65 ? -15.632 -22.945 -24.948 1.00 16.52 65 SER A CA 1
ATOM 480 C C . SER A 1 65 ? -15.931 -24.443 -25.133 1.00 14.57 65 SER A C 1
ATOM 481 O O . SER A 1 65 ? -15.925 -24.891 -26.271 1.00 16.38 65 SER A O 1
ATOM 484 N N . ALA A 1 66 ? -16.333 -25.099 -24.057 1.00 19.83 66 ALA A N 1
ATOM 485 C CA . ALA A 1 66 ? -16.733 -26.526 -24.180 1.00 18.23 66 ALA A CA 1
ATOM 486 C C . ALA A 1 66 ? -17.943 -26.633 -25.114 1.00 19.98 66 ALA A C 1
ATOM 487 O O . ALA A 1 66 ? -17.953 -27.438 -26.042 1.00 20.64 66 ALA A O 1
ATOM 489 N N . MET A 1 67 ? -18.956 -25.814 -24.892 1.00 20.15 67 MET A N 1
ATOM 490 C CA . MET A 1 67 ? -20.143 -25.835 -25.771 1.00 22.31 67 MET A CA 1
ATOM 491 C C . MET A 1 67 ? -19.758 -25.616 -27.241 1.00 23.41 67 MET A C 1
ATOM 492 O O . MET A 1 67 ? -20.158 -26.391 -28.115 1.00 21.05 67 MET A O 1
ATOM 497 N N . GLU A 1 68 ? -18.973 -24.571 -27.523 1.00 19.55 68 GLU A N 1
ATOM 498 C CA . GLU A 1 68 ? -18.580 -24.274 -28.896 1.00 20.01 68 GLU A CA 1
ATOM 499 C C . GLU A 1 68 ? -17.733 -25.391 -29.542 1.00 21.93 68 GLU A C 1
ATOM 500 O O . GLU A 1 68 ? -17.859 -25.665 -30.754 1.00 24.40 68 GLU A O 1
ATOM 506 N N . SER A 1 69 ? -16.898 -26.045 -28.734 1.00 22.09 69 SER A N 1
ATOM 507 C CA . SER A 1 69 ? -16.092 -27.172 -29.202 1.00 20.23 69 SER A CA 1
ATOM 508 C C . SER A 1 69 ? -16.936 -28.333 -29.796 1.00 21.73 69 SER A C 1
ATOM 509 O O . SER A 1 69 ? -16.405 -29.169 -30.513 1.00 22.05 69 SER A O 1
ATOM 512 N N . VAL A 1 70 ? -18.234 -28.375 -29.488 1.00 22.63 70 VAL A N 1
ATOM 513 C CA . VAL A 1 70 ? -19.165 -29.367 -30.082 1.00 20.77 70 VAL A CA 1
ATOM 514 C C . VAL A 1 70 ? -19.267 -29.196 -31.609 1.00 24.62 70 VAL A C 1
ATOM 515 O O . VAL A 1 70 ? -19.547 -30.148 -32.335 1.00 23.78 70 VAL A O 1
ATOM 519 N N . THR A 1 71 ? -18.946 -28.004 -32.121 1.00 21.39 71 THR A N 1
ATOM 520 C CA . THR A 1 71 ? -18.812 -27.810 -33.591 1.00 23.51 71 THR A CA 1
ATOM 521 C C . THR A 1 71 ? -17.804 -28.780 -34.262 1.00 24.54 71 THR A C 1
ATOM 522 O O . THR A 1 71 ? -17.844 -28.961 -35.500 1.00 24.09 71 THR A O 1
ATOM 526 N N . SER A 1 72 ? -16.929 -29.392 -33.443 1.00 23.76 72 SER A N 1
ATOM 527 C CA . SER A 1 72 ? -15.958 -30.408 -33.865 1.00 26.08 72 SER A CA 1
ATOM 528 C C . SER A 1 72 ? -16.663 -31.648 -34.423 1.00 27.25 72 SER A C 1
ATOM 529 O O . SER A 1 72 ? -16.034 -32.479 -35.118 1.00 27.51 72 SER A O 1
ATOM 532 N N . LEU A 1 73 ? -17.948 -31.788 -34.095 1.00 26.19 73 LEU A N 1
ATOM 533 C CA . LEU A 1 73 ? -18.742 -32.964 -34.505 1.00 25.47 73 LEU A CA 1
ATOM 534 C C . LEU A 1 73 ? -19.705 -32.668 -35.658 1.00 28.63 73 LEU A C 1
ATOM 535 O O . LEU A 1 73 ? -20.547 -33.517 -36.023 1.00 28.84 73 LEU A O 1
ATOM 540 N N . LEU A 1 74 ? -19.586 -31.465 -36.227 1.00 26.90 74 LEU A N 1
ATOM 541 C CA . LEU A 1 74 ? -20.565 -30.960 -37.189 1.00 26.29 74 LEU A CA 1
ATOM 542 C C . LEU A 1 74 ? -19.987 -30.689 -38.572 1.00 25.40 74 LEU A C 1
ATOM 543 O O . LEU A 1 74 ? -18.778 -30.465 -38.746 1.00 24.46 74 LEU A O 1
ATOM 548 N N . LYS A 1 75 ? -20.882 -30.732 -39.546 1.00 28.22 75 LYS A N 1
ATOM 549 C CA A LYS A 1 75 ? -20.540 -30.504 -40.943 0.60 29.26 75 LYS A CA 1
ATOM 550 C CA B LYS A 1 75 ? -20.540 -30.505 -40.943 0.40 28.45 75 LYS A CA 1
ATOM 551 C C . LYS A 1 75 ? -21.440 -29.416 -41.506 1.00 27.26 75 LYS A C 1
ATOM 552 O O . LYS A 1 75 ? -22.514 -29.149 -40.955 1.00 26.81 75 LYS A O 1
ATOM 563 N N . PRO A 1 76 ? -21.017 -28.768 -42.608 1.00 28.26 76 PRO A N 1
ATOM 564 C CA . PRO A 1 76 ? -21.881 -27.686 -43.101 1.00 28.90 76 PRO A CA 1
ATOM 565 C C . PRO A 1 76 ? -23.305 -28.207 -43.407 1.00 28.88 76 PRO A C 1
ATOM 566 O O . PRO A 1 76 ? -23.456 -29.363 -43.873 1.00 28.00 76 PRO A O 1
ATOM 570 N N . ASN A 1 77 ? -24.306 -27.375 -43.092 1.00 26.92 77 ASN A N 1
ATOM 571 C CA A ASN A 1 77 ? -25.726 -27.674 -43.320 0.60 32.48 77 ASN A CA 1
ATOM 572 C CA B ASN A 1 77 ? -25.729 -27.676 -43.343 0.40 31.56 77 ASN A CA 1
ATOM 573 C C . ASN A 1 77 ? -26.351 -28.719 -42.388 1.00 30.64 77 ASN A C 1
ATOM 574 O O . ASN A 1 77 ? -27.511 -29.070 -42.533 1.00 33.48 77 ASN A O 1
ATOM 583 N N . ASP A 1 78 ? -25.585 -29.203 -41.416 1.00 30.71 78 ASP A N 1
ATOM 584 C CA . ASP A 1 78 ? -26.134 -30.118 -40.387 1.00 29.12 78 ASP A CA 1
ATOM 585 C C . ASP A 1 78 ? -27.340 -29.480 -39.676 1.00 29.48 78 ASP A C 1
ATOM 586 O O . ASP A 1 78 ? -27.390 -28.255 -39.480 1.00 28.15 78 ASP A O 1
ATOM 591 N N . LYS A 1 79 ? -28.304 -30.307 -39.287 1.00 27.22 79 LYS A N 1
ATOM 592 C CA . LYS A 1 79 ? -29.504 -29.815 -38.618 1.00 29.73 79 LYS A CA 1
ATOM 593 C C . LYS A 1 79 ? -29.468 -30.071 -37.114 1.00 26.69 79 LYS A C 1
ATOM 594 O O . LYS A 1 79 ? -29.242 -31.195 -36.640 1.00 27.06 79 LYS A O 1
ATOM 600 N N . ILE A 1 80 ? -29.674 -28.988 -36.389 1.00 25.16 80 ILE A N 1
ATOM 601 C CA . ILE A 1 80 ? -29.538 -28.962 -34.936 1.00 25.51 80 ILE A CA 1
ATOM 602 C C . ILE A 1 80 ? -30.875 -28.541 -34.326 1.00 25.41 80 ILE A C 1
ATOM 603 O O . ILE A 1 80 ? -31.491 -27.538 -34.739 1.00 29.05 80 ILE A O 1
ATOM 608 N N . LEU A 1 81 ? -31.278 -29.284 -33.309 1.00 25.96 81 LEU A N 1
ATOM 609 C CA . LEU A 1 81 ? -32.403 -28.911 -32.431 1.00 25.99 81 LEU A CA 1
ATOM 610 C C . LEU A 1 81 ? -31.895 -28.557 -31.022 1.00 26.12 81 LEU A C 1
ATOM 611 O O . LEU A 1 81 ? -31.278 -29.384 -30.345 1.00 24.28 81 LEU A O 1
ATOM 616 N N . VAL A 1 82 ? -32.129 -27.316 -30.624 1.00 23.05 82 VAL A N 1
ATOM 617 C CA . VAL A 1 82 ? -31.803 -26.835 -29.271 1.00 24.89 82 VAL A CA 1
ATOM 618 C C . VAL A 1 82 ? -33.059 -26.791 -28.405 1.00 25.06 82 VAL A C 1
ATOM 619 O O . VAL A 1 82 ? -34.059 -26.160 -28.756 1.00 31.00 82 VAL A O 1
ATOM 623 N N . VAL A 1 83 ? -32.983 -27.450 -27.259 1.00 24.99 83 VAL A N 1
ATOM 624 C CA . VAL A 1 83 ? -34.067 -27.434 -26.265 1.00 24.43 83 VAL A CA 1
ATOM 625 C C . VAL A 1 83 ? -33.670 -26.441 -25.172 1.00 27.51 83 VAL A C 1
ATOM 626 O O . VAL A 1 83 ? -32.900 -26.789 -24.278 1.00 26.95 83 VAL A O 1
ATOM 630 N N . SER A 1 84 ? -34.162 -25.207 -25.282 1.00 26.30 84 SER A N 1
ATOM 631 C CA . SER A 1 84 ? -33.761 -24.099 -24.427 1.00 28.45 84 SER A CA 1
ATOM 632 C C . SER A 1 84 ? -34.807 -23.640 -23.399 1.00 27.29 84 SER A C 1
ATOM 633 O O . SER A 1 84 ? -35.884 -23.128 -23.754 1.00 29.05 84 SER A O 1
ATOM 636 N N . ASN A 1 85 ? -34.441 -23.794 -22.129 1.00 26.15 85 ASN A N 1
ATOM 637 C CA . ASN A 1 85 ? -35.256 -23.321 -21.015 1.00 24.38 85 ASN A CA 1
ATOM 638 C C . ASN A 1 85 ? -34.906 -21.930 -20.521 1.00 24.55 85 ASN A C 1
ATOM 639 O O . ASN A 1 85 ? -35.497 -21.457 -19.555 1.00 30.86 85 ASN A O 1
ATOM 644 N N . GLY A 1 86 ? -33.963 -21.260 -21.177 1.00 24.20 86 GLY A N 1
ATOM 645 C CA . GLY A 1 86 ? -33.546 -19.920 -20.713 1.00 22.12 86 GLY A CA 1
ATOM 646 C C . GLY A 1 86 ? -32.229 -19.489 -21.315 1.00 26.61 86 GLY A C 1
ATOM 647 O O . GLY A 1 86 ? -31.844 -19.994 -22.360 1.00 26.15 86 GLY A O 1
ATOM 648 N N . VAL A 1 87 ? -31.581 -18.515 -20.672 1.00 26.42 87 VAL A N 1
ATOM 649 C CA . VAL A 1 87 ? -30.310 -17.902 -21.136 1.00 27.83 87 VAL A CA 1
ATOM 650 C C . VAL A 1 87 ? -29.247 -18.844 -21.691 1.00 23.39 87 VAL A C 1
ATOM 651 O O . VAL A 1 87 ? -28.670 -18.593 -22.749 1.00 23.35 87 VAL A O 1
ATOM 655 N N . PHE A 1 88 ? -28.934 -19.909 -20.957 1.00 22.33 88 PHE A N 1
ATOM 656 C CA . PHE A 1 88 ? -27.838 -20.768 -21.376 1.00 23.84 88 PHE A CA 1
ATOM 657 C C . PHE A 1 88 ? -28.257 -21.831 -22.416 1.00 24.66 88 PHE A C 1
ATOM 658 O O . PHE A 1 88 ? -27.433 -22.263 -23.226 1.00 22.01 88 PHE A O 1
ATOM 666 N N . GLY A 1 89 ? -29.537 -22.207 -22.440 1.00 21.78 89 GLY A N 1
ATOM 667 C CA . GLY A 1 89 ? -30.073 -22.874 -23.638 1.00 21.65 89 GLY A CA 1
ATOM 668 C C . GLY A 1 89 ? -29.925 -21.979 -24.863 1.00 22.99 89 GLY A C 1
ATOM 669 O O . GLY A 1 89 ? -29.477 -22.406 -25.930 1.00 24.06 89 GLY A O 1
ATOM 670 N N . ASP A 1 90 ? -30.273 -20.701 -24.705 1.00 23.06 90 ASP A N 1
ATOM 671 C CA . ASP A 1 90 ? -30.171 -19.765 -25.803 1.00 25.12 90 ASP A CA 1
ATOM 672 C C . ASP A 1 90 ? -28.727 -19.584 -26.276 1.00 24.70 90 ASP A C 1
ATOM 673 O O . ASP A 1 90 ? -28.493 -19.258 -27.439 1.00 25.20 90 ASP A O 1
ATOM 678 N N . ARG A 1 91 ? -27.767 -19.774 -25.376 1.00 23.10 91 ARG A N 1
ATOM 679 C CA . ARG A 1 91 ? -26.357 -19.666 -25.764 1.00 22.58 91 ARG A CA 1
ATOM 680 C C . ARG A 1 91 ? -25.965 -20.685 -26.848 1.00 23.31 91 ARG A C 1
ATOM 681 O O . ARG A 1 91 ? -25.133 -20.383 -27.702 1.00 20.71 91 ARG A O 1
ATOM 689 N N . TRP A 1 92 ? -26.532 -21.890 -26.820 1.00 20.82 92 TRP A N 1
ATOM 690 C CA . TRP A 1 92 ? -26.299 -22.818 -27.909 1.00 23.65 92 TRP A CA 1
ATOM 691 C C . TRP A 1 92 ? -26.639 -22.160 -29.271 1.00 24.09 92 TRP A C 1
ATOM 692 O O . TRP A 1 92 ? -25.855 -22.245 -30.222 1.00 24.89 92 TRP A O 1
ATOM 703 N N . GLU A 1 93 ? -27.801 -21.516 -29.352 1.00 24.12 93 GLU A N 1
ATOM 704 C CA . GLU A 1 93 ? -28.225 -20.799 -30.567 1.00 24.15 93 GLU A CA 1
ATOM 705 C C . GLU A 1 93 ? -27.260 -19.651 -30.945 1.00 26.13 93 GLU A C 1
ATOM 706 O O . GLU A 1 93 ? -26.909 -19.498 -32.127 1.00 25.42 93 GLU A O 1
ATOM 712 N N . GLN A 1 94 ? -26.835 -18.871 -29.951 1.00 27.70 94 GLN A N 1
ATOM 713 C CA . GLN A 1 94 ? -25.872 -17.765 -30.189 1.00 26.93 94 GLN A CA 1
ATOM 714 C C . GLN A 1 94 ? -24.540 -18.279 -30.761 1.00 26.94 94 GLN A C 1
ATOM 715 O O . GLN A 1 94 ? -24.003 -17.685 -31.721 1.00 24.41 94 GLN A O 1
ATOM 721 N N . ILE A 1 95 ? -24.040 -19.384 -30.200 1.00 22.40 95 ILE A N 1
ATOM 722 C CA . ILE A 1 95 ? -22.839 -20.060 -30.711 1.00 26.81 95 ILE A CA 1
ATOM 723 C C . ILE A 1 95 ? -23.056 -20.552 -32.155 1.00 28.04 95 ILE A C 1
ATOM 724 O O . ILE A 1 95 ? -22.271 -20.203 -33.062 1.00 25.60 95 ILE A O 1
ATOM 729 N N . PHE A 1 96 ? -24.131 -21.311 -32.372 1.00 23.30 96 PHE A N 1
ATOM 730 C CA . PHE A 1 96 ? -24.349 -21.935 -33.674 1.00 25.15 96 PHE A CA 1
ATOM 731 C C . PHE A 1 96 ? -24.682 -20.948 -34.794 1.00 25.57 96 PHE A C 1
ATOM 732 O O . PHE A 1 96 ? -24.508 -21.298 -35.948 1.00 26.45 96 PHE A O 1
ATOM 740 N N . LYS A 1 97 ? -25.122 -19.723 -34.450 1.00 24.91 97 LYS A N 1
ATOM 741 C CA . LYS A 1 97 ? -25.321 -18.645 -35.419 1.00 28.05 97 LYS A CA 1
ATOM 742 C C . LYS A 1 97 ? -24.022 -18.272 -36.125 1.00 26.88 97 LYS A C 1
ATOM 743 O O . LYS A 1 97 ? -24.045 -17.738 -37.230 1.00 27.86 97 LYS A O 1
ATOM 749 N N . ARG A 1 98 ? -22.889 -18.571 -35.492 1.00 23.71 98 ARG A N 1
ATOM 750 C CA . ARG A 1 98 ? -21.579 -18.265 -36.066 1.00 22.51 98 ARG A CA 1
ATOM 751 C C . ARG A 1 98 ? -21.104 -19.323 -37.059 1.00 25.63 98 ARG A C 1
ATOM 752 O O . ARG A 1 98 ? -20.065 -19.150 -37.682 1.00 28.72 98 ARG A O 1
ATOM 760 N N . TYR A 1 99 ? -21.848 -20.430 -37.181 1.00 25.05 99 TYR A N 1
ATOM 761 C CA . TYR A 1 99 ? -21.437 -21.576 -37.976 1.00 26.12 99 TYR A CA 1
ATOM 762 C C . TYR A 1 99 ? -22.459 -21.860 -39.074 1.00 23.87 99 TYR A C 1
ATOM 763 O O . TYR A 1 99 ? -23.636 -21.578 -38.896 1.00 21.78 99 TYR A O 1
ATOM 772 N N . PRO A 1 100 ? -22.013 -22.449 -40.202 1.00 28.93 100 PRO A N 1
ATOM 773 C CA . PRO A 1 100 ? -22.889 -22.821 -41.335 1.00 30.54 100 PRO A CA 1
ATOM 774 C C . PRO A 1 100 ? -23.769 -24.041 -41.026 1.00 30.99 100 PRO A C 1
ATOM 775 O O . PRO A 1 100 ? -23.619 -25.115 -41.648 1.00 28.83 100 PRO A O 1
ATOM 779 N N . VAL A 1 101 ? -24.655 -23.881 -40.043 1.00 28.79 101 VAL A N 1
ATOM 780 C CA . VAL A 1 101 ? -25.541 -24.949 -39.603 1.00 26.28 101 VAL A CA 1
ATOM 781 C C . VAL A 1 101 ? -26.982 -24.445 -39.548 1.00 30.44 101 VAL A C 1
ATOM 782 O O . VAL A 1 101 ? -27.217 -23.244 -39.552 1.00 27.08 101 VAL A O 1
ATOM 786 N N . ASN A 1 102 ? -27.939 -25.370 -39.529 1.00 28.39 102 ASN A N 1
ATOM 787 C CA . ASN A 1 102 ? -29.343 -25.016 -39.431 1.00 32.51 102 ASN A CA 1
ATOM 788 C C . ASN A 1 102 ? -29.836 -25.278 -38.019 1.00 32.36 102 ASN A C 1
ATOM 789 O O . ASN A 1 102 ? -29.713 -26.395 -37.505 1.00 34.73 102 ASN A O 1
ATOM 794 N N . VAL A 1 103 ? -30.420 -24.263 -37.405 1.00 27.30 103 VAL A N 1
ATOM 795 C CA . VAL A 1 103 ? -30.849 -24.386 -36.010 1.00 30.42 103 VAL A CA 1
ATOM 796 C C . VAL A 1 103 ? -32.344 -24.153 -35.801 1.00 29.94 103 VAL A C 1
ATOM 797 O O . VAL A 1 103 ? -32.900 -23.146 -36.252 1.00 30.78 103 VAL A O 1
ATOM 801 N N . LYS A 1 104 ? -32.981 -25.073 -3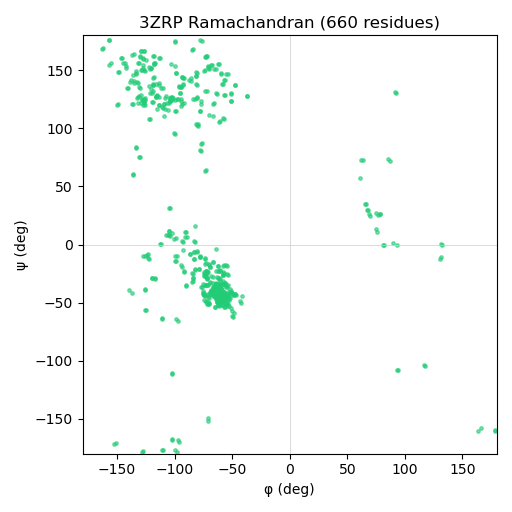5.088 1.00 29.22 104 LYS A N 1
ATOM 802 C CA . LYS A 1 104 ? -34.326 -24.849 -34.579 1.00 31.88 104 LYS A CA 1
ATOM 803 C C . LYS A 1 104 ? -34.288 -24.908 -33.050 1.00 31.27 104 LYS A C 1
ATOM 804 O O . LYS A 1 104 ? -33.639 -25.792 -32.491 1.00 31.42 104 LYS A O 1
ATOM 810 N N . VAL A 1 105 ? -34.986 -23.980 -32.398 1.00 31.21 105 VAL A N 1
ATOM 811 C CA . VAL A 1 105 ? -35.047 -23.936 -30.930 1.00 28.88 105 VAL A CA 1
ATOM 812 C C . VAL A 1 105 ? -36.477 -24.174 -30.404 1.00 30.86 105 VAL A C 1
ATOM 813 O O . VAL A 1 105 ? -37.417 -23.547 -30.868 1.00 30.26 105 VAL A O 1
ATOM 817 N N . LEU A 1 106 ? -36.632 -25.121 -29.475 1.00 29.41 106 LEU A N 1
ATOM 818 C CA . LEU A 1 106 ? -37.878 -25.272 -28.701 1.00 28.40 106 LEU A CA 1
ATOM 819 C C . LEU A 1 106 ? -37.732 -24.530 -27.363 1.00 28.92 106 LEU A C 1
ATOM 820 O O . LEU A 1 106 ? -36.724 -24.707 -26.665 1.00 28.24 106 LEU A O 1
ATOM 825 N N . ARG A 1 107 ? -38.716 -23.697 -27.018 1.00 28.05 107 ARG A N 1
ATOM 826 C CA . ARG A 1 107 ? -38.722 -23.026 -25.709 1.00 24.85 107 ARG A CA 1
ATOM 827 C C . ARG A 1 107 ? -40.056 -23.237 -24.978 1.00 31.17 107 ARG A C 1
ATOM 828 O O . ARG A 1 107 ? -41.102 -23.390 -25.651 1.00 30.81 107 ARG A O 1
ATOM 836 N N . PRO A 1 108 ? -40.048 -23.209 -23.616 1.00 30.90 108 PRO A N 1
ATOM 837 C CA . PRO A 1 108 ? -41.305 -23.266 -22.831 1.00 30.48 108 PRO A CA 1
ATOM 838 C C . PRO A 1 108 ? -41.746 -21.885 -22.360 1.00 32.43 108 PRO A C 1
ATOM 839 O O . PRO A 1 108 ? -41.101 -20.896 -22.729 1.00 33.70 108 PRO A O 1
ATOM 843 N N . SER A 1 109 ? -42.839 -21.803 -21.580 1.00 35.25 109 SER A N 1
ATOM 844 C CA A SER A 1 109 ? -43.242 -20.546 -20.936 0.50 35.19 109 SER A CA 1
ATOM 845 C CA B SER A 1 109 ? -43.239 -20.544 -20.940 0.50 35.90 109 SER A CA 1
ATOM 846 C C . SER A 1 109 ? -42.163 -20.153 -19.932 1.00 34.57 109 SER A C 1
ATOM 847 O O . SER A 1 109 ? -41.436 -21.021 -19.470 1.00 34.44 109 SER A O 1
ATOM 852 N N . PRO A 1 110 ? -42.049 -18.842 -19.598 1.00 36.78 110 PRO A N 1
ATOM 853 C CA . PRO A 1 110 ? -40.943 -18.482 -18.697 1.00 35.54 110 PRO A CA 1
ATOM 854 C C . PRO A 1 110 ? -40.865 -19.332 -17.429 1.00 40.41 110 PRO A C 1
ATOM 855 O O . PRO A 1 110 ? -41.880 -19.530 -16.748 1.00 33.37 110 PRO A O 1
ATOM 859 N N . GLY A 1 111 ? -39.675 -19.857 -17.138 1.00 30.51 111 GLY A N 1
ATOM 860 C CA . GLY A 1 111 ? -39.441 -20.557 -15.870 1.00 29.96 111 GLY A CA 1
ATOM 861 C C . GLY A 1 111 ? -39.921 -21.980 -15.858 1.00 28.03 111 GLY A C 1
ATOM 862 O O . GLY A 1 111 ? -39.817 -22.664 -14.839 1.00 29.54 111 GLY A O 1
ATOM 863 N N . ASP A 1 112 ? -40.491 -22.413 -16.981 1.00 30.26 112 ASP A N 1
ATOM 864 C CA . ASP A 1 112 ? -40.942 -23.795 -17.160 1.00 29.34 112 ASP A CA 1
ATOM 865 C C . ASP A 1 112 ? -39.858 -24.573 -17.907 1.00 32.04 112 ASP A C 1
ATOM 866 O O . ASP A 1 112 ? -38.730 -24.093 -18.051 1.00 30.56 112 ASP A O 1
ATOM 871 N N . TYR A 1 113 ? -40.188 -25.776 -18.366 1.00 29.08 113 TYR A N 1
ATOM 872 C CA . TYR A 1 113 ? -39.245 -26.628 -19.076 1.00 30.19 113 TYR A CA 1
ATOM 873 C C . TYR A 1 113 ? -39.935 -27.390 -20.210 1.00 28.41 113 TYR A C 1
ATOM 874 O O . TYR A 1 113 ? -41.136 -27.640 -20.145 1.00 28.82 113 TYR A O 1
ATOM 883 N N . VAL A 1 114 ? -39.173 -27.728 -21.251 1.00 28.69 114 VAL A N 1
ATOM 884 C CA . VAL A 1 114 ? -39.707 -28.432 -22.424 1.00 28.76 114 VAL A CA 1
ATOM 885 C C . VAL A 1 114 ? -39.879 -29.895 -22.068 1.00 28.16 114 VAL A C 1
ATOM 886 O O . VAL A 1 114 ? -38.931 -30.551 -21.685 1.00 28.70 114 VAL A O 1
ATOM 890 N N . LYS A 1 115 ? -41.108 -30.409 -22.218 1.00 29.38 115 LYS A N 1
ATOM 891 C CA A LYS A 1 115 ? -41.423 -31.779 -21.822 0.60 28.97 115 LYS A CA 1
ATOM 892 C CA B LYS A 1 115 ? -41.421 -31.780 -21.811 0.40 30.18 115 LYS A CA 1
ATOM 893 C C . LYS A 1 115 ? -40.801 -32.794 -22.766 1.00 29.57 115 LYS A C 1
ATOM 894 O O . LYS A 1 115 ? -40.646 -32.503 -23.948 1.00 32.26 115 LYS A O 1
ATOM 905 N N . PRO A 1 116 ? -40.441 -33.994 -22.250 1.00 31.34 116 PRO A N 1
ATOM 906 C CA . PRO A 1 116 ? -39.887 -35.018 -23.118 1.00 33.85 116 PRO A CA 1
ATOM 907 C C . PRO A 1 116 ? -40.763 -35.295 -24.349 1.00 36.18 116 PRO A C 1
ATOM 908 O O . PRO A 1 116 ? -40.227 -35.487 -25.446 1.00 32.79 116 PRO A O 1
ATOM 912 N N . GLY A 1 117 ? -42.085 -35.280 -24.171 1.00 33.65 117 GLY A N 1
ATOM 913 C CA . GLY A 1 117 ? -43.030 -35.514 -25.283 1.00 34.79 117 GLY A CA 1
ATOM 914 C C . GLY A 1 117 ? -42.969 -34.470 -26.379 1.00 37.05 117 GLY A C 1
ATOM 915 O O . GLY A 1 117 ? -43.158 -34.788 -27.558 1.00 40.34 117 GLY A O 1
ATOM 916 N N . GLU A 1 118 ? -42.701 -33.227 -25.996 1.00 35.27 118 GLU A N 1
ATOM 917 C CA A GLU A 1 118 ? -42.601 -32.131 -26.953 0.60 36.21 118 GLU A CA 1
ATOM 918 C CA B GLU A 1 118 ? -42.600 -32.133 -26.961 0.40 35.83 118 GLU A CA 1
ATOM 919 C C . GLU A 1 118 ? -41.313 -32.233 -27.790 1.00 35.64 118 GLU A C 1
ATOM 920 O O . GLU A 1 118 ? -41.315 -31.886 -28.984 1.00 37.52 118 GLU A O 1
ATOM 931 N N . VAL A 1 119 ? -40.225 -32.712 -27.171 1.00 32.94 119 VAL A N 1
ATOM 932 C CA . VAL A 1 119 ? -38.972 -32.967 -27.912 1.00 30.53 119 VAL A CA 1
ATOM 933 C C . VAL A 1 119 ? -39.155 -34.169 -28.839 1.00 33.97 119 VAL A C 1
ATOM 934 O O . VAL A 1 119 ? -38.710 -34.152 -30.011 1.00 31.89 119 VAL A O 1
ATOM 938 N N . GLU A 1 120 ? -39.792 -35.219 -28.312 1.00 31.89 120 GLU A N 1
ATOM 939 C CA . GLU A 1 120 ? -40.089 -36.422 -29.093 1.00 35.09 120 GLU A CA 1
ATOM 940 C C . GLU A 1 120 ? -40.872 -36.106 -30.371 1.00 35.81 120 GLU A C 1
ATOM 941 O O . GLU A 1 120 ? -40.520 -36.587 -31.439 1.00 32.58 120 GLU A O 1
ATOM 947 N N . GLU A 1 121 ? -41.912 -35.286 -30.243 1.00 33.80 121 GLU A N 1
ATOM 948 C CA . GLU A 1 121 ? -42.756 -34.879 -31.364 1.00 41.18 121 GLU A CA 1
ATOM 949 C C . GLU A 1 121 ? -41.925 -34.215 -32.473 1.00 37.88 121 GLU A C 1
ATOM 950 O O . GLU A 1 121 ? -42.117 -34.484 -33.679 1.00 34.76 121 GLU A O 1
ATOM 956 N N . GLU A 1 122 ? -40.999 -33.355 -32.062 1.00 36.35 122 GLU A N 1
ATOM 957 C CA . GLU A 1 122 ? -40.181 -32.610 -33.010 1.00 35.40 122 GLU A CA 1
ATOM 958 C C . GLU A 1 122 ? -39.195 -33.514 -33.732 1.00 31.86 122 GLU A C 1
ATOM 959 O O . GLU A 1 122 ? -39.084 -33.450 -34.973 1.00 33.09 122 GLU A O 1
ATOM 965 N N . VAL A 1 123 ? -38.502 -34.374 -32.989 1.00 31.74 123 VAL A N 1
ATOM 966 C CA . VAL A 1 123 ? -37.468 -35.209 -33.613 1.00 32.91 123 VAL A CA 1
ATOM 967 C C . VAL A 1 123 ? -38.079 -36.335 -34.460 1.00 34.20 123 VAL A C 1
ATOM 968 O O . VAL A 1 123 ? -37.381 -36.933 -35.272 1.00 32.42 123 VAL A O 1
ATOM 972 N N . ARG A 1 124 ? -39.369 -36.618 -34.251 1.00 35.80 124 ARG A N 1
ATOM 973 C CA . ARG A 1 124 ? -40.080 -37.634 -35.053 1.00 36.63 124 ARG A CA 1
ATOM 974 C C . ARG A 1 124 ? -40.584 -37.049 -36.354 1.00 36.30 124 ARG A C 1
ATOM 975 O O . ARG A 1 124 ? -40.649 -37.750 -37.367 1.00 38.26 124 ARG A O 1
ATOM 983 N N . LYS A 1 125 ? -40.920 -35.763 -36.320 1.00 36.60 125 LYS A N 1
ATOM 984 C CA . LYS A 1 125 ? -41.411 -35.044 -37.488 1.00 38.03 125 LYS A CA 1
ATOM 985 C C . LYS A 1 125 ? -40.286 -34.713 -38.479 1.00 41.05 125 LYS A C 1
ATOM 986 O O . LYS A 1 125 ? -40.459 -34.843 -39.699 1.00 38.50 125 LYS A O 1
ATOM 992 N N . SER A 1 126 ? -39.145 -34.269 -37.950 1.00 39.75 126 SER A N 1
ATOM 993 C CA . SER A 1 126 ? -38.009 -33.802 -38.748 1.00 42.21 126 SER A CA 1
ATOM 994 C C . SER A 1 126 ? -36.726 -34.508 -38.335 1.00 40.26 126 SER A C 1
ATOM 995 O O . SER A 1 126 ? -36.572 -34.943 -37.184 1.00 36.75 126 SER A O 1
ATOM 998 N N . GLU A 1 127 ? -35.803 -34.572 -39.283 1.00 35.37 127 GLU A N 1
ATOM 999 C CA . GLU A 1 127 ? -34.554 -35.288 -39.122 1.00 35.03 127 GLU A CA 1
ATOM 1000 C C . GLU A 1 127 ? -33.494 -34.329 -38.582 1.00 33.57 127 GLU A C 1
ATOM 1001 O O . GLU A 1 127 ? -33.213 -33.283 -39.190 1.00 35.59 127 GLU A O 1
ATOM 1007 N N . TYR A 1 128 ? -32.933 -34.661 -37.430 1.00 33.63 128 TYR A N 1
ATOM 1008 C CA . TYR A 1 128 ? -31.918 -33.814 -36.788 1.00 31.04 128 TYR A CA 1
ATOM 1009 C C . TYR A 1 128 ? -30.625 -34.587 -36.568 1.00 31.95 128 TYR A C 1
ATOM 1010 O O . TYR A 1 128 ? -30.640 -35.752 -36.122 1.00 31.29 128 TYR A O 1
ATOM 1019 N N . LYS A 1 129 ? -29.503 -33.948 -36.875 1.00 31.72 129 LYS A N 1
ATOM 1020 C CA . LYS A 1 129 ? -28.188 -34.539 -36.611 1.00 30.77 129 LYS A CA 1
ATOM 1021 C C . LYS A 1 129 ? -27.860 -34.479 -35.109 1.00 29.44 129 LYS A C 1
ATOM 1022 O O . LYS A 1 129 ? -27.386 -35.454 -34.519 1.00 29.66 129 LYS A O 1
ATOM 1028 N N . LEU A 1 130 ? -28.154 -33.340 -34.501 1.00 27.19 130 LEU A N 1
ATOM 1029 C CA A LEU A 1 130 ? -27.748 -33.075 -33.125 0.60 26.30 130 LEU A CA 1
ATOM 1030 C CA B LEU A 1 130 ? -27.742 -33.068 -33.126 0.40 26.98 130 LEU A CA 1
ATOM 1031 C C . LEU A 1 130 ? -28.847 -32.404 -32.311 1.00 26.72 130 LEU A C 1
ATOM 1032 O O . LEU A 1 130 ? -29.482 -31.441 -32.770 1.00 26.77 130 LEU A O 1
ATOM 1041 N N . VAL A 1 131 ? -29.048 -32.914 -31.092 1.00 24.84 131 VAL A N 1
ATOM 1042 C CA . VAL A 1 131 ? -29.949 -32.305 -30.132 1.00 23.66 131 VAL A CA 1
ATOM 1043 C C . VAL A 1 131 ? -29.139 -31.806 -28.923 1.00 22.72 131 VAL A C 1
ATOM 1044 O O . VAL A 1 131 ? -28.355 -32.552 -28.347 1.00 25.83 131 VAL A O 1
ATOM 1048 N N . ALA A 1 132 ? -29.349 -30.541 -28.564 1.00 24.63 132 ALA A N 1
ATOM 1049 C CA . ALA A 1 132 ? -28.683 -29.913 -27.429 1.00 23.95 132 ALA A CA 1
ATOM 1050 C C . ALA A 1 132 ? -29.659 -29.691 -26.286 1.00 24.77 132 ALA A C 1
ATOM 1051 O O . ALA A 1 132 ? -30.714 -29.035 -26.459 1.00 26.18 132 ALA A O 1
ATOM 1053 N N . LEU A 1 133 ? -29.283 -30.197 -25.109 1.00 24.31 133 LEU A N 1
ATOM 1054 C CA . LEU A 1 133 ? -30.077 -30.045 -23.885 1.00 26.49 133 LEU A CA 1
ATOM 1055 C C . LEU A 1 133 ? -29.282 -29.235 -22.844 1.00 26.98 133 LEU A C 1
ATOM 1056 O O . LEU A 1 133 ? -28.048 -29.201 -22.900 1.00 24.64 133 LEU A O 1
ATOM 1061 N N . THR A 1 134 ? -29.986 -28.596 -21.903 1.00 28.34 134 THR A N 1
ATOM 1062 C CA . THR A 1 134 ? -29.354 -28.001 -20.715 1.00 24.54 134 THR A CA 1
ATOM 1063 C C . THR A 1 134 ? -29.820 -28.758 -19.493 1.00 25.79 134 THR A C 1
ATOM 1064 O O . THR A 1 134 ? -31.041 -28.754 -19.196 1.00 26.19 134 THR A O 1
ATOM 1068 N N . HIS A 1 135 ? -28.884 -29.359 -18.743 1.00 24.84 135 HIS A N 1
ATOM 1069 C CA . HIS A 1 135 ? -29.297 -30.135 -17.554 1.00 23.89 135 HIS A CA 1
ATOM 1070 C C . HIS A 1 135 ? -29.926 -29.228 -16.482 1.00 25.12 135 HIS A C 1
ATOM 1071 O O . HIS A 1 135 ? -31.065 -29.447 -16.042 1.00 25.50 135 HIS A O 1
ATOM 1078 N N . VAL A 1 136 ? -29.202 -28.179 -16.083 1.00 24.49 136 VAL A N 1
ATOM 1079 C CA . VAL A 1 136 ? -29.777 -27.171 -15.196 1.00 22.56 136 VAL A CA 1
ATOM 1080 C C . VAL A 1 136 ? -29.598 -25.814 -15.853 1.00 24.21 136 VAL A C 1
ATOM 1081 O O . VAL A 1 136 ? -28.477 -25.436 -16.150 1.00 21.94 136 VAL A O 1
ATOM 1085 N N . GLU A 1 137 ? -30.712 -25.131 -16.114 1.00 24.76 137 GLU A N 1
ATOM 1086 C CA . GLU A 1 137 ? -30.728 -23.770 -16.615 1.00 26.18 137 GLU A CA 1
ATOM 1087 C C . GLU A 1 137 ? -30.519 -22.779 -15.471 1.00 29.35 137 GLU A C 1
ATOM 1088 O O . GLU A 1 137 ? -31.429 -22.472 -14.693 1.00 29.89 137 GLU A O 1
ATOM 1094 N N . THR A 1 138 ? -29.299 -22.261 -15.397 1.00 27.25 138 THR A N 1
ATOM 1095 C CA . THR A 1 138 ? -28.831 -21.423 -14.302 1.00 26.26 138 THR A CA 1
ATOM 1096 C C . THR A 1 138 ? -29.643 -20.146 -14.155 1.00 25.95 138 THR A C 1
ATOM 1097 O O . THR A 1 138 ? -29.788 -19.649 -13.048 1.00 25.59 138 THR A O 1
ATOM 1101 N N . SER A 1 139 ? -30.207 -19.640 -15.252 1.00 26.22 139 SER A N 1
ATOM 1102 C CA . SER A 1 139 ? -30.986 -18.394 -15.152 1.00 29.75 139 SER A CA 1
ATOM 1103 C C . SER A 1 139 ? -32.285 -18.552 -14.329 1.00 29.78 139 SER A C 1
ATOM 1104 O O . SER A 1 139 ? -32.739 -17.595 -13.710 1.00 30.13 139 SER A O 1
ATOM 1107 N N . THR A 1 140 ? -32.850 -19.753 -14.306 1.00 28.75 140 THR A N 1
ATOM 1108 C CA . THR A 1 140 ? -34.172 -19.956 -13.684 1.00 29.79 140 THR A CA 1
ATOM 1109 C C . THR A 1 140 ? -34.155 -21.020 -12.587 1.00 30.38 140 THR A C 1
ATOM 1110 O O . THR A 1 140 ? -35.145 -21.205 -11.884 1.00 28.02 140 THR A O 1
ATOM 1114 N N . GLY A 1 141 ? -33.036 -21.733 -12.461 1.00 29.00 141 GLY A N 1
ATOM 1115 C CA . GLY A 1 141 ? -32.911 -22.852 -11.523 1.00 27.88 141 GLY A CA 1
ATOM 1116 C C . GLY A 1 141 ? -33.776 -24.044 -11.896 1.00 32.38 141 GLY A C 1
ATOM 1117 O O . GLY A 1 141 ? -34.188 -24.809 -11.041 1.00 27.99 141 GLY A O 1
ATOM 1118 N N . VAL A 1 142 ? -34.012 -24.221 -13.195 1.00 29.43 142 VAL A N 1
ATOM 1119 C CA . VAL A 1 142 ? -34.882 -25.275 -13.712 1.00 26.28 142 VAL A CA 1
ATOM 1120 C C . VAL A 1 142 ? -34.061 -26.436 -14.272 1.00 25.35 142 VAL A C 1
ATOM 1121 O O . VAL A 1 142 ? -33.196 -26.238 -15.135 1.00 24.84 142 VAL A O 1
ATOM 1125 N N . ARG A 1 143 ? -34.311 -27.643 -13.766 1.00 22.97 143 ARG A N 1
ATOM 1126 C CA . ARG A 1 143 ? -33.608 -28.849 -14.202 1.00 24.34 143 ARG A CA 1
ATOM 1127 C C . ARG A 1 143 ? -34.479 -29.591 -15.227 1.00 25.70 143 ARG A C 1
ATOM 1128 O O . ARG A 1 143 ? -35.646 -29.906 -14.959 1.00 25.42 143 ARG A O 1
ATOM 1136 N N . GLU A 1 144 ? -33.903 -29.856 -16.394 1.00 22.47 144 GLU A N 1
ATOM 1137 C CA . GLU A 1 144 ? -34.573 -30.582 -17.460 1.00 23.24 144 GLU A CA 1
ATOM 1138 C C . GLU A 1 144 ? -34.448 -32.065 -17.112 1.00 27.19 144 GLU A C 1
ATOM 1139 O O . GLU A 1 144 ? -33.377 -32.491 -16.670 1.00 27.53 144 GLU A O 1
ATOM 1145 N N . PRO A 1 145 ? -35.535 -32.862 -17.308 1.00 28.48 145 PRO A N 1
ATOM 1146 C CA . PRO A 1 145 ? -35.460 -34.322 -17.109 1.00 29.64 145 PRO A CA 1
ATOM 1147 C C . PRO A 1 145 ? -34.777 -35.018 -18.282 1.00 32.63 145 PRO A C 1
ATOM 1148 O O . PRO A 1 145 ? -35.423 -35.643 -19.140 1.00 32.59 145 PRO A O 1
ATOM 1152 N N . VAL A 1 146 ? -33.456 -34.968 -18.246 1.00 30.27 146 VAL A N 1
ATOM 1153 C CA A VAL A 1 146 ? -32.634 -35.409 -19.358 0.60 28.94 146 VAL A CA 1
ATOM 1154 C CA B VAL A 1 146 ? -32.590 -35.419 -19.324 0.40 28.88 146 VAL A CA 1
ATOM 1155 C C . VAL A 1 146 ? -32.780 -36.887 -19.660 1.00 30.85 146 VAL A C 1
ATOM 1156 O O . VAL A 1 146 ? -32.927 -37.237 -20.839 1.00 26.07 146 VAL A O 1
ATOM 1163 N N . LYS A 1 147 ? -32.779 -37.744 -18.630 1.00 28.02 147 LYS A N 1
ATOM 1164 C CA A LYS A 1 147 ? -32.984 -39.174 -18.839 0.60 33.27 147 LYS A CA 1
ATOM 1165 C CA B LYS A 1 147 ? -32.986 -39.175 -18.839 0.40 31.77 147 LYS A CA 1
ATOM 1166 C C . LYS A 1 147 ? -34.280 -39.409 -19.612 1.00 30.68 147 LYS A C 1
ATOM 1167 O O . LYS A 1 147 ? -34.265 -40.082 -20.644 1.00 33.77 147 LYS A O 1
ATOM 1178 N N . ASP A 1 148 ? -35.384 -38.829 -19.129 1.00 31.93 148 ASP A N 1
ATOM 1179 C CA . ASP A 1 148 ? -36.695 -38.972 -19.786 1.00 32.78 148 ASP A CA 1
ATOM 1180 C C . ASP A 1 148 ? -36.731 -38.440 -21.225 1.00 37.53 148 ASP A C 1
ATOM 1181 O O . ASP A 1 148 ? -37.307 -39.081 -22.113 1.00 34.49 148 ASP A O 1
ATO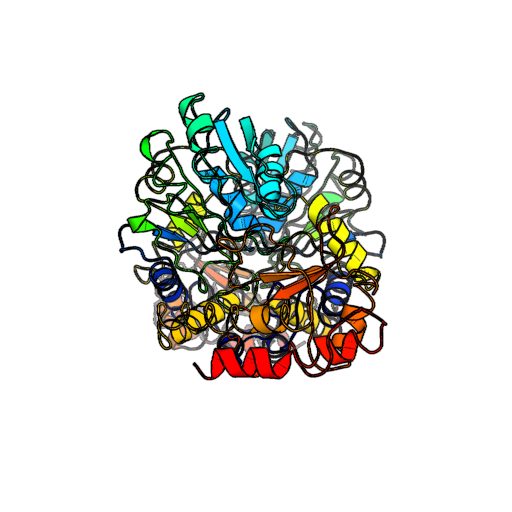M 1186 N N . VAL A 1 149 ? -36.122 -37.274 -21.457 1.00 29.89 149 VAL A N 1
ATOM 1187 C CA . VAL A 1 149 ? -35.996 -36.738 -22.828 1.00 31.57 149 VAL A CA 1
ATOM 1188 C C . VAL A 1 149 ? -35.219 -37.685 -23.739 1.00 33.82 149 VAL A C 1
ATOM 1189 O O . VAL A 1 149 ? -35.668 -37.995 -24.850 1.00 32.39 149 VAL A O 1
ATOM 1193 N N . ILE A 1 150 ? -34.070 -38.162 -23.271 1.00 33.19 150 ILE A N 1
ATOM 1194 C CA . ILE A 1 150 ? -33.211 -39.013 -24.091 1.00 32.31 150 ILE A CA 1
ATOM 1195 C C . ILE A 1 150 ? -33.860 -40.384 -24.367 1.00 37.46 150 ILE A C 1
ATOM 1196 O O . ILE A 1 150 ? -33.751 -40.924 -25.472 1.00 35.92 150 ILE A O 1
ATOM 1201 N N . ASN A 1 151 ? -34.534 -40.936 -23.360 1.00 36.85 151 ASN A N 1
ATOM 1202 C CA A ASN A 1 151 ? -35.272 -42.191 -23.533 0.50 40.90 151 ASN A CA 1
ATOM 1203 C CA B ASN A 1 151 ? -35.262 -42.186 -23.539 0.50 41.99 151 ASN A CA 1
ATOM 1204 C C . ASN A 1 151 ? -36.207 -42.111 -24.736 1.00 39.08 151 ASN A C 1
ATOM 1205 O O . ASN A 1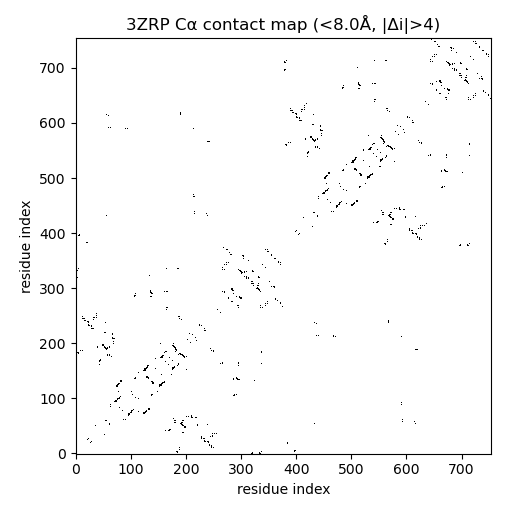 151 ? -36.304 -43.061 -25.514 1.00 44.37 151 ASN A O 1
ATOM 1214 N N . LYS A 1 152 ? -36.872 -40.968 -24.896 1.00 38.96 152 LYS A N 1
ATOM 1215 C CA . LYS A 1 152 ? -37.803 -40.770 -25.992 1.00 37.51 152 LYS A CA 1
ATOM 1216 C C . LYS A 1 152 ? -37.106 -40.533 -27.328 1.00 37.69 152 LYS A C 1
ATOM 1217 O O . LYS A 1 152 ? -37.546 -41.057 -28.350 1.00 37.53 152 LYS A O 1
ATOM 1223 N N . ILE A 1 153 ? -36.018 -39.757 -27.324 1.00 33.04 153 ILE A N 1
ATOM 1224 C CA . ILE A 1 153 ? -35.442 -39.285 -28.596 1.00 29.28 153 ILE A CA 1
ATOM 1225 C C . ILE A 1 153 ? -34.253 -40.049 -29.129 1.00 29.52 153 ILE A C 1
ATOM 1226 O O . ILE A 1 153 ? -33.919 -39.885 -30.308 1.00 37.10 153 ILE A O 1
ATOM 1231 N N . ARG A 1 154 ? -33.625 -40.894 -28.298 1.00 29.29 154 ARG A N 1
ATOM 1232 C CA . ARG A 1 154 ? -32.352 -41.517 -28.665 1.00 30.53 154 ARG A CA 1
ATOM 1233 C C . ARG A 1 154 ? -32.372 -42.141 -30.068 1.00 34.32 154 ARG A C 1
ATOM 1234 O O . ARG A 1 154 ? -31.421 -41.995 -30.840 1.00 30.10 154 ARG A O 1
ATOM 1242 N N . LYS A 1 155 ? -33.461 -42.837 -30.396 1.00 34.56 155 LYS A N 1
ATOM 1243 C CA . LYS A 1 155 ? -33.512 -43.603 -31.652 1.00 34.49 155 LYS A CA 1
ATOM 1244 C C . LYS A 1 155 ? -33.761 -42.728 -32.885 1.00 32.00 155 LYS A C 1
ATOM 1245 O O . LYS A 1 155 ? -33.620 -43.183 -34.007 1.00 33.51 155 LYS A O 1
ATOM 1251 N N . TYR A 1 156 ? -34.110 -41.452 -32.677 1.00 32.13 156 TYR A N 1
ATOM 1252 C CA . TYR A 1 156 ? -34.439 -40.549 -33.788 1.00 30.93 156 TYR A CA 1
ATOM 1253 C C . TYR A 1 156 ? -33.339 -39.599 -34.237 1.00 33.84 156 TYR A C 1
ATOM 1254 O O . TYR A 1 156 ? -33.491 -38.917 -35.266 1.00 30.70 156 TYR A O 1
ATOM 1263 N N . VAL A 1 157 ? -32.257 -39.519 -33.457 1.00 33.82 157 VAL A N 1
ATOM 1264 C CA . VAL A 1 157 ? -31.216 -38.487 -33.680 1.00 31.71 157 VAL A CA 1
ATOM 1265 C C . VAL A 1 157 ? -29.824 -39.063 -33.627 1.00 31.35 157 VAL A C 1
ATOM 1266 O O . VAL A 1 157 ? -29.580 -40.067 -32.945 1.00 31.40 157 VAL A O 1
ATOM 1270 N N . GLU A 1 158 ? -28.903 -38.474 -34.386 1.00 30.72 158 GLU A N 1
ATOM 1271 C CA A GLU A 1 158 ? -27.552 -39.026 -34.446 0.60 29.29 158 GLU A CA 1
ATOM 1272 C CA B GLU A 1 158 ? -27.550 -39.021 -34.446 0.40 29.78 158 GLU A CA 1
ATOM 1273 C C . GLU A 1 158 ? -26.763 -38.724 -33.167 1.00 29.34 158 GLU A C 1
ATOM 1274 O O . GLU A 1 158 ? -26.074 -39.592 -32.640 1.00 27.71 158 GLU A O 1
ATOM 1285 N N . LEU A 1 159 ? -26.882 -37.491 -32.670 1.00 26.27 159 LEU A N 1
ATOM 1286 C CA . LEU A 1 159 ? -26.031 -37.032 -31.559 1.00 30.51 159 LEU A CA 1
ATOM 1287 C C . LEU A 1 159 ? -26.829 -36.280 -30.501 1.00 28.67 159 LEU A C 1
ATOM 1288 O O . LEU A 1 159 ? -27.691 -35.480 -30.832 1.00 26.17 159 LEU A O 1
ATOM 1293 N N . ILE A 1 160 ? -26.525 -36.537 -29.227 1.00 29.04 160 ILE A N 1
ATOM 1294 C CA . ILE A 1 160 ? -27.144 -35.776 -28.126 1.00 26.90 160 ILE A CA 1
ATOM 1295 C C . ILE A 1 160 ? -26.050 -35.184 -27.227 1.00 26.22 160 ILE A C 1
ATOM 1296 O O . ILE A 1 160 ? -25.152 -35.899 -26.782 1.00 25.66 160 ILE A O 1
ATOM 1301 N N . VAL A 1 161 ? -26.133 -33.871 -27.022 1.00 28.05 161 VAL A N 1
ATOM 1302 C CA A VAL A 1 161 ? -25.199 -33.152 -26.172 0.50 28.41 161 VAL A CA 1
ATOM 1303 C CA B VAL A 1 161 ? -25.196 -33.150 -26.167 0.50 28.57 161 VAL A CA 1
ATOM 1304 C C . VAL A 1 161 ? -25.957 -32.527 -25.003 1.00 24.10 161 VAL A C 1
ATOM 1305 O O . VAL A 1 161 ? -27.092 -32.029 -25.164 1.00 27.39 161 VAL A O 1
ATOM 1312 N N . VAL A 1 162 ? -25.342 -32.565 -23.825 1.00 25.50 162 VAL A N 1
ATOM 1313 C CA . VAL A 1 162 ? -25.974 -31.990 -22.624 1.00 23.51 162 VAL A CA 1
ATOM 1314 C C . VAL A 1 162 ? -25.016 -31.017 -21.975 1.00 20.28 162 VAL A C 1
ATOM 1315 O O . VAL A 1 162 ? -23.883 -31.373 -21.673 1.00 21.98 162 VAL A O 1
ATOM 1319 N N . ASP A 1 163 ? -25.464 -29.771 -21.816 1.00 24.44 163 ASP A N 1
ATOM 1320 C CA . ASP A 1 163 ? -24.744 -28.788 -21.038 1.00 23.78 163 ASP A CA 1
ATOM 1321 C C . ASP A 1 163 ? -25.036 -29.048 -19.555 1.00 25.47 163 ASP A C 1
ATOM 1322 O O . ASP A 1 163 ? -26.132 -28.729 -19.069 1.00 23.35 163 ASP A O 1
ATOM 1327 N N . GLY A 1 164 ? -24.066 -29.672 -18.870 1.00 23.80 164 GLY A N 1
ATOM 1328 C CA . GLY A 1 164 ? -24.095 -29.882 -17.421 1.00 23.98 164 GLY A CA 1
ATOM 1329 C C . GLY A 1 164 ? -23.190 -28.961 -16.617 1.00 24.12 164 GLY A C 1
ATOM 1330 O O . GLY A 1 164 ? -22.720 -29.328 -15.546 1.00 25.31 164 GLY A O 1
ATOM 1331 N N . VAL A 1 165 ? -22.984 -27.734 -17.106 1.00 23.80 165 VAL A N 1
ATOM 1332 C CA . VAL A 1 165 ? -22.162 -26.772 -16.393 1.00 24.57 165 VAL A CA 1
ATOM 1333 C C . VAL A 1 165 ? -22.642 -26.550 -14.929 1.00 25.02 165 VAL A C 1
ATOM 1334 O O . VAL A 1 165 ? -21.808 -26.499 -14.013 1.00 23.31 165 VAL A O 1
ATOM 1338 N N . SER A 1 166 ? -23.965 -26.442 -14.715 1.00 25.92 166 SER A N 1
ATOM 1339 C CA A SER A 1 166 ? -24.524 -26.299 -13.367 0.50 24.55 166 SER A CA 1
ATOM 1340 C CA B SER A 1 166 ? -24.531 -26.293 -13.372 0.50 24.28 166 SER A CA 1
ATOM 1341 C C . SER A 1 166 ? -25.184 -27.577 -12.818 1.00 24.41 166 SER A C 1
ATOM 1342 O O . SER A 1 166 ? -26.017 -27.526 -11.893 1.00 25.36 166 SER A O 1
ATOM 1347 N N . SER A 1 167 ? -24.812 -28.724 -13.363 1.00 23.77 167 SER A N 1
ATOM 1348 C CA . SER A 1 167 ? -25.342 -29.980 -12.819 1.00 24.99 167 SER A CA 1
ATOM 1349 C C . SER A 1 167 ? -24.292 -31.039 -12.391 1.00 27.67 167 SER A C 1
ATOM 1350 O O . SER A 1 167 ? -24.473 -31.734 -11.361 1.00 25.15 167 SER A O 1
ATOM 1353 N N . VAL A 1 168 ? -23.216 -31.184 -13.169 1.00 24.92 168 VAL A N 1
ATOM 1354 C CA . VAL A 1 168 ? -22.205 -32.197 -12.908 1.00 21.78 168 VAL A CA 1
ATOM 1355 C C . VAL A 1 168 ? -21.531 -31.926 -11.552 1.00 24.34 168 VAL A C 1
ATOM 1356 O O . VAL A 1 168 ? -21.109 -30.800 -11.271 1.00 26.17 168 VAL A O 1
ATOM 1360 N N . GLY A 1 169 ? -21.466 -32.962 -10.727 1.00 25.42 169 GLY A N 1
ATOM 1361 C CA . GLY A 1 169 ? -20.916 -32.879 -9.384 1.00 25.20 169 GLY A CA 1
ATOM 1362 C C . GLY A 1 169 ? -21.980 -32.593 -8.345 1.00 27.10 169 GLY A C 1
ATOM 1363 O O . GLY A 1 169 ? -21.667 -32.508 -7.157 1.00 28.68 169 GLY A O 1
ATOM 1364 N N . ALA A 1 170 ? -23.236 -32.447 -8.769 1.00 25.60 170 ALA A N 1
ATOM 1365 C CA . ALA A 1 170 ? -24.316 -32.121 -7.822 1.00 25.81 170 ALA A CA 1
ATOM 1366 C C . ALA A 1 170 ? -25.627 -32.872 -8.083 1.00 27.89 170 ALA A C 1
ATOM 1367 O O . ALA A 1 170 ? -26.321 -33.248 -7.130 1.00 27.22 170 ALA A O 1
ATOM 1369 N N . GLU A 1 171 ? -25.984 -33.031 -9.358 1.00 28.55 171 GLU A N 1
ATOM 1370 C CA . GLU A 1 171 ? -27.200 -33.753 -9.774 1.00 29.47 171 GLU A CA 1
ATOM 1371 C C . GLU A 1 171 ? -26.740 -35.108 -10.262 1.00 31.65 171 GLU A C 1
ATOM 1372 O O . GLU A 1 171 ? -25.580 -35.264 -10.675 1.00 35.04 171 GLU A O 1
ATOM 1378 N N . GLU A 1 172 ? -27.625 -36.106 -10.213 1.00 32.34 172 GLU A N 1
ATOM 1379 C CA . GLU A 1 172 ? -27.310 -37.386 -10.851 1.00 29.70 172 GLU A CA 1
ATOM 1380 C C . GLU A 1 172 ? -26.983 -37.174 -12.335 1.00 28.87 172 GLU A C 1
ATOM 1381 O O . GLU A 1 172 ? -27.742 -36.513 -13.060 1.00 29.67 172 GLU A O 1
ATOM 1387 N N . VAL A 1 173 ? -25.846 -37.703 -12.764 1.00 29.42 173 VAL A N 1
ATOM 1388 C CA . VAL A 1 173 ? -25.470 -37.691 -14.178 1.00 27.77 173 VAL A CA 1
ATOM 1389 C C . VAL A 1 173 ? -24.999 -39.101 -14.528 1.00 31.71 173 VAL A C 1
ATOM 1390 O O . VAL A 1 173 ? -24.111 -39.643 -13.853 1.00 33.08 173 VAL A O 1
ATOM 1394 N N . LYS A 1 174 ? -25.596 -39.680 -15.573 1.00 29.61 174 LYS A N 1
ATOM 1395 C CA . LYS A 1 174 ? -25.256 -41.030 -16.018 1.00 34.25 174 LYS A CA 1
ATOM 1396 C C . LYS A 1 174 ? -25.010 -41.017 -17.515 1.00 35.94 174 LYS A C 1
ATOM 1397 O O . LYS A 1 174 ? -25.849 -41.481 -18.294 1.00 35.52 174 LYS A O 1
ATOM 1403 N N . ALA A 1 175 ? -23.856 -40.499 -17.924 1.00 33.79 175 ALA A N 1
ATOM 1404 C CA . ALA A 1 175 ? -23.609 -40.230 -19.341 1.00 31.49 175 ALA A CA 1
ATOM 1405 C C . ALA A 1 175 ? -23.669 -41.491 -20.205 1.00 34.14 175 ALA A C 1
ATOM 1406 O O . ALA A 1 175 ? -24.298 -41.474 -21.256 1.00 33.80 175 ALA A O 1
ATOM 1408 N N . GLU A 1 176 ? -23.050 -42.579 -19.757 1.00 34.72 176 GLU A N 1
ATOM 1409 C CA . GLU A 1 176 ? -23.044 -43.831 -20.539 1.00 36.05 176 GLU A CA 1
ATOM 1410 C C . GLU A 1 176 ? -24.416 -44.531 -20.537 1.00 38.22 176 GLU A C 1
ATOM 1411 O O . GLU A 1 176 ? -24.936 -44.921 -21.596 1.00 37.24 176 GLU A O 1
ATOM 1417 N N . GLU A 1 177 ? -24.993 -44.682 -19.351 1.00 38.88 177 GLU A N 1
ATOM 1418 C CA . GLU A 1 177 ? -26.280 -45.357 -19.206 1.00 43.70 177 GLU A CA 1
ATOM 1419 C C . GLU A 1 177 ? -27.395 -44.650 -19.977 1.00 43.11 177 GLU A C 1
ATOM 1420 O O . GLU A 1 177 ? -28.222 -45.309 -20.602 1.00 43.06 177 GLU A O 1
ATOM 1426 N N . TRP A 1 178 ? -27.396 -43.321 -19.957 1.00 36.67 178 TRP A N 1
ATOM 1427 C CA . TRP A 1 178 ? -28.382 -42.549 -20.713 1.00 35.00 178 TRP A CA 1
ATOM 1428 C C . TRP A 1 178 ? -28.018 -42.407 -22.191 1.00 35.07 178 TRP A C 1
ATOM 1429 O O . TRP A 1 178 ? -28.836 -41.921 -22.973 1.00 39.18 178 TRP A O 1
ATOM 1440 N N . ASN A 1 179 ? -26.821 -42.870 -22.563 1.00 32.78 179 ASN A N 1
ATOM 1441 C CA . ASN A 1 179 ? -26.321 -42.827 -23.949 1.00 38.62 179 ASN A CA 1
ATOM 1442 C C . ASN A 1 179 ? -26.226 -41.373 -24.469 1.00 35.17 179 ASN A C 1
ATOM 1443 O O . ASN A 1 179 ? -26.840 -41.025 -25.459 1.00 35.25 179 ASN A O 1
ATOM 1448 N N . VAL A 1 180 ? -25.471 -40.537 -23.759 1.00 34.38 180 VAL A N 1
ATOM 1449 C CA . VAL A 1 180 ? -25.204 -39.142 -24.176 1.00 32.41 180 VAL A CA 1
ATOM 1450 C C . VAL A 1 180 ? -23.927 -39.171 -24.994 1.00 29.92 180 VAL A C 1
ATOM 1451 O O . VAL A 1 180 ? -22.999 -39.937 -24.691 1.00 30.81 180 VAL A O 1
ATOM 1455 N N . ASP A 1 181 ? -23.868 -38.349 -26.038 1.00 26.38 181 ASP A N 1
ATOM 1456 C CA . ASP A 1 181 ? -22.673 -38.305 -26.880 1.00 26.07 181 ASP A CA 1
ATOM 1457 C C . ASP A 1 181 ? -21.623 -37.300 -26.451 1.00 25.32 181 ASP A C 1
ATOM 1458 O O . ASP A 1 181 ? -20.421 -37.553 -26.624 1.00 25.75 181 ASP A O 1
ATOM 1463 N N . VAL A 1 182 ? -22.086 -36.154 -25.933 1.00 24.02 182 VAL A N 1
ATOM 1464 C CA . VAL A 1 182 ? -21.224 -35.164 -25.266 1.00 22.94 182 VAL A CA 1
ATOM 1465 C C . VAL A 1 182 ? -21.912 -34.683 -24.001 1.00 19.72 182 VAL A C 1
ATOM 1466 O O . VAL A 1 182 ? -23.004 -34.143 -24.046 1.00 22.91 182 VAL A O 1
ATOM 1470 N N . TYR A 1 183 ? -21.266 -34.869 -22.860 1.00 24.40 183 TYR A N 1
ATOM 1471 C CA . TYR A 1 183 ? -21.760 -34.313 -21.605 1.00 26.21 183 TYR A CA 1
ATOM 1472 C C . TYR A 1 183 ? -20.660 -33.336 -21.206 1.00 23.76 183 TYR A C 1
ATOM 1473 O O . TYR A 1 183 ? -19.488 -33.706 -21.219 1.00 24.82 183 TYR A O 1
ATOM 1482 N N . LEU A 1 184 ? -20.996 -32.082 -20.933 1.00 22.89 184 LEU A N 1
ATOM 1483 C CA . LEU A 1 184 ? -19.937 -31.122 -20.695 1.00 23.67 184 LEU A CA 1
ATOM 1484 C C . LEU A 1 184 ? -20.211 -30.320 -19.418 1.00 21.69 184 LEU A C 1
ATOM 1485 O O . LEU A 1 184 ? -21.367 -30.229 -18.948 1.00 22.75 184 LEU A O 1
ATOM 1490 N N . THR A 1 185 ? -19.136 -29.792 -18.842 1.00 23.12 185 THR A N 1
ATOM 1491 C CA . THR A 1 185 ? -19.235 -28.958 -17.662 1.00 24.30 185 THR A CA 1
ATOM 1492 C C . THR A 1 185 ? -18.067 -27.939 -17.631 1.00 23.89 185 THR A C 1
ATOM 1493 O O . THR A 1 185 ? -17.341 -27.767 -18.639 1.00 21.40 185 THR A O 1
ATOM 1497 N N . ALA A 1 186 ? -17.924 -27.238 -16.515 1.00 25.34 186 ALA A N 1
ATOM 1498 C CA . ALA A 1 186 ? -16.823 -26.282 -16.322 1.00 24.26 186 ALA A CA 1
ATOM 1499 C C . ALA A 1 186 ? -16.149 -26.575 -14.994 1.00 24.05 186 ALA A C 1
ATOM 1500 O O . ALA A 1 186 ? -16.710 -27.293 -14.170 1.00 24.05 186 ALA A O 1
ATOM 1502 N N . SER A 1 187 ? -14.963 -26.006 -14.765 1.00 22.88 187 SER A N 1
ATOM 1503 C CA . SER A 1 187 ? -14.248 -26.282 -13.527 1.00 22.95 187 SER A CA 1
ATOM 1504 C C . SER A 1 187 ? -14.817 -25.595 -12.273 1.00 24.54 187 SER A C 1
ATOM 1505 O O . SER A 1 187 ? -14.675 -26.094 -11.155 1.00 25.02 187 SER A O 1
ATOM 1508 N N . GLN A 1 188 ? -15.469 -24.456 -12.465 1.00 25.20 188 GLN A N 1
ATOM 1509 C CA . GLN A 1 188 ? -15.747 -23.543 -11.354 1.00 25.56 188 GLN A CA 1
ATOM 1510 C C . GLN A 1 188 ? -17.139 -23.618 -10.750 1.00 28.63 188 GLN A C 1
ATOM 1511 O O . GLN A 1 188 ? -17.468 -22.790 -9.878 1.00 28.68 188 GLN A O 1
ATOM 1517 N N . LYS A 1 189 ? -17.968 -24.565 -11.184 1.00 27.95 189 LYS A N 1
ATOM 1518 C CA . LYS A 1 189 ? -19.340 -24.582 -10.638 1.00 30.84 189 LYS A CA 1
ATOM 1519 C C . LYS A 1 189 ? -19.500 -25.691 -9.566 1.00 35.48 189 LYS A C 1
ATOM 1520 O O . LYS A 1 189 ? -18.864 -25.593 -8.485 1.00 32.62 189 LYS A O 1
ATOM 1526 N N . ALA A 1 190 ? -20.276 -26.746 -9.829 1.00 32.02 190 ALA A N 1
ATOM 1527 C CA . ALA A 1 190 ? -20.510 -27.754 -8.782 1.00 31.66 190 ALA A CA 1
ATOM 1528 C C . ALA A 1 190 ? -19.278 -28.608 -8.453 1.00 37.39 190 ALA A C 1
ATOM 1529 O O . ALA A 1 190 ? -19.216 -29.242 -7.387 1.00 32.12 190 ALA A O 1
ATOM 1531 N N . LEU A 1 191 ? -18.283 -28.595 -9.347 1.00 30.32 191 LEU A N 1
ATOM 1532 C CA . LEU A 1 191 ? -16.997 -29.237 -9.070 1.00 30.23 191 LEU A CA 1
ATOM 1533 C C . LEU A 1 191 ? -16.205 -28.420 -8.056 1.00 32.46 191 LEU A C 1
ATOM 1534 O O . LEU A 1 191 ? -15.334 -28.954 -7.372 1.00 37.04 191 LEU A O 1
ATOM 1539 N N . GLY A 1 192 ? -16.519 -27.122 -7.963 1.00 29.61 192 GLY A N 1
ATOM 1540 C CA . GLY A 1 192 ? -15.952 -26.249 -6.911 1.00 34.56 192 GLY A CA 1
ATOM 1541 C C . GLY A 1 192 ? -14.452 -26.017 -7.028 1.00 35.05 192 GLY A C 1
ATOM 1542 O O . GLY A 1 192 ? -13.764 -25.893 -6.015 1.00 39.64 192 GLY A O 1
ATOM 1543 N N . SER A 1 193 ? -13.932 -25.947 -8.259 1.00 32.12 193 SER A N 1
ATOM 1544 C CA . SER A 1 193 ? -12.499 -25.669 -8.458 1.00 26.69 193 SER A CA 1
ATOM 1545 C C . SER A 1 193 ? -12.291 -24.276 -9.064 1.00 27.87 193 SER A C 1
ATOM 1546 O O . SER A 1 193 ? -13.247 -23.513 -9.251 1.00 24.38 193 SER A O 1
ATOM 1549 N N . ALA A 1 194 ? -11.048 -23.921 -9.358 1.00 25.95 194 ALA A N 1
ATOM 1550 C CA . ALA A 1 194 ? -10.792 -22.583 -9.926 1.00 26.42 194 ALA A CA 1
ATOM 1551 C C . ALA A 1 194 ? -11.250 -22.522 -11.401 1.00 25.60 194 ALA A C 1
ATOM 1552 O O . ALA A 1 194 ? -11.197 -23.528 -12.106 1.00 25.90 194 ALA A O 1
ATOM 1554 N N . ALA A 1 195 ? -11.664 -21.337 -11.860 1.00 23.93 195 ALA A N 1
ATOM 1555 C CA . ALA A 1 195 ? -12.149 -21.119 -13.231 1.00 23.69 195 ALA A CA 1
ATOM 1556 C C . ALA A 1 195 ? -11.035 -21.184 -14.268 1.00 26.53 195 ALA A C 1
ATOM 1557 O O . ALA A 1 195 ? -9.861 -20.930 -13.932 1.00 26.36 195 ALA A O 1
ATOM 1559 N N . GLY A 1 196 ? -11.395 -21.546 -15.511 1.00 23.71 196 GLY A N 1
ATOM 1560 C CA . GLY A 1 196 ? -10.427 -21.579 -16.623 1.00 25.10 196 GLY A CA 1
ATOM 1561 C C . GLY A 1 196 ? -10.405 -22.829 -17.495 1.00 23.92 196 GLY A C 1
ATOM 1562 O O . GLY A 1 196 ? -9.642 -22.898 -18.458 1.00 22.38 196 GLY A O 1
ATOM 1563 N N . LEU A 1 197 ? -11.266 -23.797 -17.173 1.00 21.52 197 LEU A N 1
ATOM 1564 C CA . LEU A 1 197 ? -11.337 -25.071 -17.901 1.00 23.46 197 LEU A CA 1
ATOM 1565 C C . LEU A 1 197 ? -12.759 -25.429 -18.303 1.00 18.71 197 LEU A C 1
ATOM 1566 O O . LEU A 1 197 ? -13.684 -25.314 -17.484 1.00 21.68 197 LEU A O 1
ATOM 1571 N N . GLY A 1 198 ? -12.927 -25.862 -19.551 1.00 20.07 198 GLY A N 1
ATOM 1572 C CA . GLY A 1 198 ? -14.148 -26.528 -19.991 1.00 18.35 198 GLY A CA 1
ATOM 1573 C C . GLY A 1 198 ? -13.846 -28.023 -19.950 1.00 20.14 198 GLY A C 1
ATOM 1574 O O . GLY A 1 198 ? -12.687 -28.392 -20.110 1.00 23.88 198 GLY A O 1
ATOM 1575 N N . LEU A 1 199 ? -14.852 -28.851 -19.655 1.00 21.01 199 LEU A N 1
ATOM 1576 C CA A LEU A 1 199 ? -14.651 -30.303 -19.519 0.60 20.91 199 LEU A CA 1
ATOM 1577 C CA B LEU A 1 199 ? -14.645 -30.295 -19.513 0.40 20.16 199 LEU A CA 1
ATOM 1578 C C . LEU A 1 199 ? -15.678 -31.073 -20.328 1.00 21.77 199 LEU A C 1
ATOM 1579 O O . LEU A 1 199 ? -16.857 -30.767 -20.288 1.00 24.74 199 LEU A O 1
ATOM 1588 N N . LEU A 1 200 ? -15.242 -32.100 -21.065 1.00 24.38 200 LEU A N 1
ATOM 1589 C CA . LEU A 1 200 ? -16.161 -32.810 -21.962 1.00 22.53 200 LEU A CA 1
ATOM 1590 C C . LEU A 1 200 ? -15.959 -34.303 -21.829 1.00 27.20 200 LEU A C 1
ATOM 1591 O O . LEU A 1 200 ? -14.859 -34.725 -21.601 1.00 25.73 200 LEU A O 1
ATOM 1596 N N . LEU A 1 201 ? -17.039 -35.054 -21.956 1.00 22.24 201 LEU A N 1
ATOM 1597 C CA . LEU A 1 201 ? -16.981 -36.544 -22.020 1.00 24.83 201 LEU A CA 1
ATOM 1598 C C . LEU A 1 201 ? -17.698 -36.983 -23.287 1.00 22.63 201 LEU A C 1
ATOM 1599 O O . LEU A 1 201 ? -18.865 -36.669 -23.486 1.00 26.40 201 LEU A O 1
ATOM 1604 N N . LEU A 1 202 ? -16.988 -37.736 -24.125 1.00 27.07 202 LEU A N 1
ATOM 1605 C CA . LEU A 1 202 ? -17.461 -38.087 -25.448 1.00 24.28 202 LEU A CA 1
ATOM 1606 C C . LEU A 1 202 ? -17.726 -39.591 -25.547 1.00 26.51 202 LEU A C 1
ATOM 1607 O O . LEU A 1 202 ? -16.940 -40.406 -25.053 1.00 27.88 202 LEU A O 1
ATOM 1612 N N . SER A 1 203 ? -18.838 -39.924 -26.179 1.00 28.21 203 SER A N 1
ATOM 1613 C CA . SER A 1 203 ? -19.190 -41.312 -26.464 1.00 28.85 203 SER A CA 1
ATOM 1614 C C . SER A 1 203 ? -18.285 -41.882 -27.558 1.00 30.56 203 SER A C 1
ATOM 1615 O O . SER A 1 203 ? -17.640 -41.122 -28.314 1.00 28.09 203 SER A O 1
ATOM 1618 N N . PRO A 1 204 ? -18.243 -43.226 -27.674 1.00 29.17 204 PRO A N 1
ATOM 1619 C CA . PRO A 1 204 ? -17.566 -43.822 -28.828 1.00 29.93 204 PRO A CA 1
ATOM 1620 C C . PRO A 1 204 ? -18.011 -43.235 -30.177 1.00 27.88 204 PRO A C 1
ATOM 1621 O O . PRO A 1 204 ? -17.171 -43.003 -31.050 1.00 31.41 204 PRO A O 1
ATOM 1625 N N . LYS A 1 205 ? -19.308 -43.000 -30.355 1.00 27.23 205 LYS A N 1
ATOM 1626 C CA . LYS A 1 205 ? -19.815 -42.492 -31.616 1.00 27.80 205 LYS A CA 1
ATOM 1627 C C . LYS A 1 205 ? -19.224 -41.086 -31.894 1.00 31.51 205 LYS A C 1
ATOM 1628 O O . LYS A 1 205 ? -18.787 -40.788 -33.009 1.00 28.58 205 LYS A O 1
ATOM 1634 N N . ALA A 1 206 ? -19.220 -40.242 -30.867 1.00 29.09 206 ALA A N 1
ATOM 1635 C CA . ALA A 1 206 ? -18.583 -38.929 -30.972 1.00 28.34 206 ALA A CA 1
ATOM 1636 C C . ALA A 1 206 ? -17.104 -39.052 -31.282 1.00 27.75 206 ALA A C 1
ATOM 1637 O O . ALA A 1 206 ? -16.596 -38.349 -32.146 1.00 31.77 206 ALA A O 1
ATOM 1639 N N . LEU A 1 207 ? -16.410 -39.955 -30.597 1.00 29.72 207 LEU A N 1
ATOM 1640 C CA A LEU A 1 207 ? -14.984 -40.147 -30.826 0.50 30.56 207 LEU A CA 1
ATOM 1641 C CA B LEU A 1 207 ? -14.977 -40.148 -30.815 0.50 32.80 207 LEU A CA 1
ATOM 1642 C C . LEU A 1 207 ? -14.683 -40.570 -32.263 1.00 34.17 207 LEU A C 1
ATOM 1643 O O . LEU A 1 207 ? -13.686 -40.130 -32.843 1.00 33.13 207 LEU A O 1
ATOM 1652 N N . SER A 1 208 ? -15.536 -41.428 -32.837 1.00 37.08 208 SER A N 1
ATOM 1653 C CA A SER A 1 208 ? -15.345 -41.899 -34.210 0.35 36.76 208 SER A CA 1
ATOM 1654 C CA B SER A 1 208 ? -15.341 -41.895 -34.209 0.35 37.57 208 SER A CA 1
ATOM 1655 C CA C SER A 1 208 ? -15.344 -41.898 -34.210 0.30 36.34 208 SER A CA 1
ATOM 1656 C C . SER A 1 208 ? -15.447 -40.742 -35.205 1.00 37.50 208 SER A C 1
ATOM 1657 O O . SER A 1 208 ? -14.751 -40.724 -36.213 1.00 40.02 208 SER A O 1
ATOM 1664 N N . ILE A 1 209 ? -16.314 -39.775 -34.912 1.00 33.95 209 ILE A N 1
ATOM 1665 C CA . ILE A 1 209 ? -16.416 -38.573 -35.767 1.00 31.97 209 ILE A CA 1
ATOM 1666 C C . ILE A 1 209 ? -15.106 -37.765 -35.760 1.00 31.91 209 ILE A C 1
ATOM 1667 O O . ILE A 1 209 ? -14.590 -37.384 -36.815 1.00 35.72 209 ILE A O 1
ATOM 1672 N N . LEU A 1 210 ? -14.557 -37.527 -34.573 1.00 29.72 210 LEU A N 1
ATOM 1673 C CA . LEU A 1 210 ? -13.264 -36.855 -34.451 1.00 25.64 210 LEU A CA 1
ATOM 1674 C C . LEU A 1 210 ? -12.174 -37.571 -35.226 1.00 34.68 210 LEU A C 1
ATOM 1675 O O . LEU A 1 210 ? -11.388 -36.933 -35.922 1.00 31.56 210 LEU A O 1
ATOM 1680 N N . ASP A 1 211 ? -12.147 -38.901 -35.109 1.00 31.59 211 ASP A N 1
ATOM 1681 C CA . ASP A 1 211 ? -11.056 -39.677 -35.682 1.00 40.00 211 ASP A CA 1
ATOM 1682 C C . ASP A 1 211 ? -11.167 -39.909 -37.195 1.00 40.30 211 ASP A C 1
ATOM 1683 O O . ASP A 1 211 ? -10.164 -40.183 -37.847 1.00 40.51 211 ASP A O 1
ATOM 1688 N N . SER A 1 212 ? -12.372 -39.798 -37.748 1.00 36.76 212 SER A N 1
ATOM 1689 C CA . SER A 1 212 ? -12.600 -40.188 -39.146 1.00 38.87 212 SER A CA 1
ATOM 1690 C C . SER A 1 212 ? -13.166 -39.111 -40.068 1.00 39.70 212 SER A C 1
ATOM 1691 O O . SER A 1 212 ? -13.194 -39.306 -41.282 1.00 37.72 212 SER A O 1
ATOM 1694 N N . GLN A 1 213 ? -13.630 -37.988 -39.516 1.00 32.71 213 GLN A N 1
ATOM 1695 C CA A GLN A 1 213 ? -14.270 -36.968 -40.333 0.60 30.49 213 GLN A CA 1
ATOM 1696 C CA B GLN A 1 213 ? -14.277 -36.967 -40.329 0.40 31.40 213 GLN A CA 1
ATOM 1697 C C . GLN A 1 213 ? -13.649 -35.592 -40.124 1.00 32.67 213 GLN A C 1
ATOM 1698 O O . GLN A 1 213 ? -13.028 -35.340 -39.078 1.00 32.32 213 GLN A O 1
ATOM 1709 N N . ASN A 1 214 ? -13.816 -34.737 -41.136 1.00 30.29 214 ASN A N 1
ATOM 1710 C CA A ASN A 1 214 ? -13.513 -33.305 -41.063 0.70 33.33 214 ASN A CA 1
ATOM 1711 C CA B ASN A 1 214 ? -13.504 -33.312 -41.019 0.30 29.64 214 ASN A CA 1
ATOM 1712 C C . ASN A 1 214 ? -14.636 -32.593 -40.294 1.00 27.94 214 ASN A C 1
ATOM 1713 O O . ASN A 1 214 ? -15.633 -33.207 -39.938 1.00 25.12 214 ASN A O 1
ATOM 1722 N N . SER A 1 215 ? -14.499 -31.285 -40.048 1.00 25.82 215 SER A N 1
ATOM 1723 C CA . SER A 1 215 ? -15.577 -30.618 -39.343 1.00 21.42 215 SER A CA 1
ATOM 1724 C C . SER A 1 215 ? -15.547 -29.127 -39.625 1.00 21.27 215 SER A C 1
ATOM 1725 O O . SER A 1 215 ? -14.638 -28.654 -40.281 1.00 23.02 215 SER A O 1
ATOM 1728 N N . ILE A 1 216 ? -16.543 -28.424 -39.105 1.00 21.49 216 ILE A N 1
ATOM 1729 C CA . ILE A 1 216 ? -16.604 -26.965 -39.264 1.00 22.83 216 ILE A CA 1
ATOM 1730 C C . ILE A 1 216 ? -15.903 -26.221 -38.125 1.00 24.25 216 ILE A C 1
ATOM 1731 O O . ILE A 1 216 ? -15.990 -24.972 -38.055 1.00 21.71 216 ILE A O 1
ATOM 1736 N N . ALA A 1 217 ? -15.229 -26.940 -37.232 1.00 22.57 217 ALA A N 1
ATOM 1737 C CA . ALA A 1 217 ? -14.550 -26.273 -36.091 1.00 25.39 217 ALA A CA 1
ATOM 1738 C C . ALA A 1 217 ? -13.460 -25.289 -36.547 1.00 25.18 217 ALA A C 1
ATOM 1739 O O . ALA A 1 217 ? -12.903 -25.401 -37.648 1.00 22.96 217 ALA A O 1
ATOM 1741 N N . GLY A 1 218 ? -13.185 -24.312 -35.690 1.00 23.13 218 GLY A N 1
ATOM 1742 C CA . GLY A 1 218 ? -11.983 -23.508 -35.808 1.00 24.44 218 GLY A CA 1
ATOM 1743 C C . GLY A 1 218 ? -10.737 -24.301 -35.459 1.00 25.01 218 GLY A C 1
ATOM 1744 O O . GLY A 1 218 ? -10.659 -25.525 -35.631 1.00 25.67 218 GLY A O 1
ATOM 1745 N N . TYR A 1 219 ? -9.739 -23.593 -34.982 1.00 24.81 219 TYR A N 1
ATOM 1746 C CA . TYR A 1 219 ? -8.479 -24.201 -34.624 1.00 21.40 219 TYR A CA 1
ATOM 1747 C C . TYR A 1 219 ? -8.391 -24.500 -33.119 1.00 22.47 219 TYR A C 1
ATOM 1748 O O . TYR A 1 219 ? -8.317 -25.659 -32.728 1.00 22.33 219 TYR A O 1
ATOM 1757 N N . TYR A 1 220 ? -8.372 -23.466 -32.274 1.00 19.56 220 TYR A N 1
ATOM 1758 C CA . TYR A 1 220 ? -8.277 -23.649 -30.823 1.00 21.19 220 TYR A CA 1
ATOM 1759 C C . TYR A 1 220 ? -9.328 -24.581 -30.213 1.00 22.21 220 TYR A C 1
ATOM 1760 O O . TYR A 1 220 ? -9.021 -25.299 -29.246 1.00 21.87 220 TYR A O 1
ATOM 1769 N N . LEU A 1 221 ? -10.534 -24.569 -30.765 1.00 22.38 221 LEU A N 1
ATOM 1770 C CA . LEU A 1 221 ? -11.651 -25.334 -30.195 1.00 22.28 221 LEU A CA 1
ATOM 1771 C C . LEU A 1 221 ? -11.999 -26.581 -30.974 1.00 23.48 221 LEU A C 1
ATOM 1772 O O . LEU A 1 221 ? -13.051 -27.182 -30.734 1.00 23.18 221 LEU A O 1
ATOM 1777 N N . ASP A 1 222 ? -11.142 -26.968 -31.912 1.00 23.16 222 ASP A N 1
ATOM 1778 C CA . ASP A 1 222 ? -11.325 -28.280 -32.546 1.00 22.60 222 ASP A CA 1
ATOM 1779 C C . ASP A 1 222 ? -10.797 -29.327 -31.570 1.00 22.90 222 ASP A C 1
ATOM 1780 O O . ASP A 1 222 ? -9.604 -29.319 -31.227 1.00 24.69 222 ASP A O 1
ATOM 1785 N N . LEU A 1 223 ? -11.706 -30.177 -31.079 1.00 23.23 223 LEU A N 1
ATOM 1786 C CA . LEU A 1 223 ? -11.386 -31.232 -30.141 1.00 26.71 223 LEU A CA 1
ATOM 1787 C C . LEU A 1 223 ? -10.324 -32.216 -30.679 1.00 27.75 223 LEU A C 1
ATOM 1788 O O . LEU A 1 223 ? -9.579 -32.800 -29.882 1.00 23.29 223 LEU A O 1
ATOM 1793 N N . ARG A 1 224 ? -10.216 -32.328 -32.008 1.00 24.79 224 ARG A N 1
ATOM 1794 C CA . ARG A 1 224 ? -9.114 -33.089 -32.630 1.00 26.72 224 ARG A CA 1
ATOM 1795 C C . ARG A 1 224 ? -7.725 -32.617 -32.207 1.00 28.47 224 ARG A C 1
ATOM 1796 O O . ARG A 1 224 ? -6.805 -33.416 -32.101 1.00 24.26 224 ARG A O 1
ATOM 1804 N N . ASN A 1 225 ? -7.552 -31.311 -31.988 1.00 23.69 225 ASN A N 1
ATOM 1805 C CA . ASN A 1 225 ? -6.265 -30.791 -31.600 1.00 24.83 225 ASN A CA 1
ATOM 1806 C C . ASN A 1 225 ? -5.895 -31.084 -30.147 1.00 24.83 225 ASN A C 1
ATOM 1807 O O . ASN A 1 225 ? -4.713 -31.151 -29.816 1.00 25.05 225 ASN A O 1
ATOM 1812 N N . TRP A 1 226 ? -6.891 -31.274 -29.283 1.00 23.08 226 TRP A N 1
ATOM 1813 C CA . TRP A 1 226 ? -6.627 -31.528 -27.865 1.00 23.52 226 TRP A CA 1
ATOM 1814 C C . TRP A 1 226 ? -6.533 -33.027 -27.568 1.00 25.75 226 TRP A C 1
ATOM 1815 O O . TRP A 1 226 ? -5.918 -33.413 -26.578 1.00 28.03 226 TRP A O 1
ATOM 1826 N N . LEU A 1 227 ? -7.143 -33.836 -28.425 1.00 25.60 227 LEU A N 1
ATOM 1827 C CA . LEU A 1 227 ? -7.193 -35.303 -28.224 1.00 30.12 227 LEU A CA 1
ATOM 1828 C C . LEU A 1 227 ? -5.820 -35.970 -27.991 1.00 31.65 227 LEU A C 1
ATOM 1829 O O . LEU A 1 227 ? -5.702 -36.791 -27.075 1.00 29.22 227 LEU A O 1
ATOM 1834 N N . PRO A 1 228 ? -4.789 -35.626 -28.795 1.00 31.81 228 PRO A N 1
ATOM 1835 C CA . PRO A 1 228 ? -3.466 -36.210 -28.553 1.00 31.69 228 PRO A CA 1
ATOM 1836 C C . PRO A 1 228 ? -2.916 -35.854 -27.169 1.00 34.62 228 PRO A C 1
ATOM 1837 O O . PRO A 1 228 ? -2.237 -36.676 -26.548 1.00 29.44 228 PRO A O 1
ATOM 1841 N N . VAL A 1 229 ? -3.216 -34.654 -26.670 1.00 30.60 229 VAL A N 1
ATOM 1842 C CA . VAL A 1 229 ? -2.791 -34.280 -25.319 1.00 29.48 229 VAL A CA 1
ATOM 1843 C C . VAL A 1 229 ? -3.484 -35.131 -24.255 1.00 30.73 229 VAL A C 1
ATOM 1844 O O . VAL A 1 229 ? -2.831 -35.560 -23.293 1.00 33.10 229 VAL A O 1
ATOM 1848 N N . MET A 1 230 ? -4.775 -35.414 -24.448 1.00 30.02 230 MET A N 1
ATOM 1849 C CA . MET A 1 230 ? -5.581 -36.189 -23.476 1.00 29.86 230 MET A CA 1
ATOM 1850 C C . MET A 1 230 ? -5.222 -37.673 -23.464 1.00 31.39 230 MET A C 1
ATOM 1851 O O . MET A 1 230 ? -5.013 -38.254 -22.388 1.00 33.35 230 MET A O 1
ATOM 1856 N N . ARG A 1 231 ? -5.172 -38.264 -24.656 1.00 33.63 231 ARG A N 1
ATOM 1857 C CA A ARG A 1 231 ? -4.697 -39.641 -24.829 0.60 32.45 231 ARG A CA 1
ATOM 1858 C CA B ARG A 1 231 ? -4.700 -39.642 -24.846 0.40 33.26 231 ARG A CA 1
ATOM 1859 C C . ARG A 1 231 ? -3.279 -39.794 -24.302 1.00 33.70 231 ARG A C 1
ATOM 1860 O O . ARG A 1 231 ? -2.978 -40.741 -23.553 1.00 41.09 231 ARG A O 1
ATOM 1875 N N . GLY A 1 232 ? -2.403 -38.863 -24.674 1.00 33.67 232 GLY A N 1
ATOM 1876 C CA . GLY A 1 232 ? -1.045 -38.828 -24.147 1.00 33.18 232 GLY A CA 1
ATOM 1877 C C . GLY A 1 232 ? -1.018 -38.915 -22.631 1.00 38.22 232 GLY A C 1
ATOM 1878 O O . GLY A 1 232 ? -0.403 -39.832 -22.083 1.00 33.85 232 GLY A O 1
ATOM 1879 N N . ALA A 1 233 ? -1.693 -37.978 -21.957 1.00 34.73 233 ALA A N 1
ATOM 1880 C CA . ALA A 1 233 ? -1.715 -37.907 -20.485 1.00 35.12 233 ALA A CA 1
ATOM 1881 C C . ALA A 1 233 ? -2.040 -39.247 -19.830 1.00 34.43 233 ALA A C 1
ATOM 1882 O O . ALA A 1 233 ? -1.404 -39.632 -18.836 1.00 38.83 233 ALA A O 1
ATOM 1884 N N . GLU A 1 234 ? -3.023 -39.952 -20.378 1.00 37.87 234 GLU A N 1
ATOM 1885 C CA . GLU A 1 234 ? -3.458 -41.214 -19.786 1.00 42.49 234 GLU A CA 1
ATOM 1886 C C . GLU A 1 234 ? -2.459 -42.340 -20.023 1.00 46.20 234 GLU A C 1
ATOM 1887 O O . GLU A 1 234 ? -2.575 -43.391 -19.402 1.00 42.52 234 GLU A O 1
ATOM 1893 N N . GLU A 1 235 ? -1.491 -42.113 -20.914 1.00 43.96 235 GLU A N 1
ATOM 1894 C CA A GLU A 1 235 ? -0.407 -43.070 -21.155 0.50 48.06 235 GLU A CA 1
ATOM 1895 C CA B GLU A 1 235 ? -0.407 -43.070 -21.152 0.50 48.27 235 GLU A CA 1
ATOM 1896 C C . GLU A 1 235 ? 0.870 -42.579 -20.468 1.00 48.91 235 GLU A C 1
ATOM 1897 O O . GLU A 1 235 ? 1.953 -43.114 -20.689 1.00 45.98 235 GLU A O 1
ATOM 1908 N N . GLY A 1 236 ? 0.724 -41.554 -19.628 1.00 43.08 236 GLY A N 1
ATOM 1909 C CA . GLY A 1 236 ? 1.842 -40.953 -18.915 1.00 37.11 236 GLY A CA 1
ATOM 1910 C C . GLY A 1 236 ? 2.810 -40.167 -19.782 1.00 42.00 236 GLY A C 1
ATOM 1911 O O . GLY A 1 236 ? 3.980 -40.002 -19.404 1.00 41.87 236 GLY A O 1
ATOM 1912 N N . LYS A 1 237 ? 2.334 -39.676 -20.932 1.00 37.73 237 LYS A N 1
ATOM 1913 C CA . LYS A 1 237 ? 3.171 -38.979 -21.905 1.00 41.51 237 LYS A CA 1
ATOM 1914 C C . LYS A 1 237 ? 2.800 -37.494 -22.049 1.00 40.76 237 LYS A C 1
ATOM 1915 O O . LYS A 1 237 ? 1.620 -37.134 -22.058 1.00 42.10 237 LYS A O 1
ATOM 1921 N N . ALA A 1 238 ? 3.808 -36.638 -22.156 1.00 40.96 238 ALA A N 1
ATOM 1922 C CA . ALA A 1 238 ? 3.586 -35.215 -22.415 1.00 43.06 238 ALA A CA 1
ATOM 1923 C C . ALA A 1 238 ? 3.362 -35.006 -23.907 1.00 46.37 238 ALA A C 1
ATOM 1924 O O . ALA A 1 238 ? 3.949 -35.714 -24.743 1.00 41.94 238 ALA A O 1
ATOM 1926 N N . ALA A 1 239 ? 2.501 -34.051 -24.242 1.00 44.26 239 ALA A N 1
ATOM 1927 C CA . ALA A 1 239 ? 2.269 -33.650 -25.632 1.00 37.27 239 ALA A CA 1
ATOM 1928 C C . ALA A 1 239 ? 1.987 -32.150 -25.657 1.00 38.13 239 ALA A C 1
ATOM 1929 O O . ALA A 1 239 ? 1.631 -31.571 -24.626 1.00 42.13 239 ALA A O 1
ATOM 1931 N N . TYR A 1 240 ? 2.141 -31.520 -26.817 1.00 30.05 240 TYR A N 1
ATOM 1932 C CA . TYR A 1 240 ? 1.865 -30.075 -26.905 1.00 28.96 240 TYR A CA 1
ATOM 1933 C C . TYR A 1 240 ? 0.933 -29.753 -28.064 1.00 30.23 240 TYR A C 1
ATOM 1934 O O . TYR A 1 240 ? 1.232 -30.067 -29.228 1.00 33.07 240 TYR A O 1
ATOM 1943 N N . PHE A 1 241 ? -0.207 -29.135 -27.757 1.00 27.89 241 PHE A N 1
ATOM 1944 C CA . PHE A 1 241 ? -0.976 -28.521 -28.820 1.00 21.26 241 PHE A CA 1
ATOM 1945 C C . PHE A 1 241 ? -0.872 -27.019 -28.581 1.00 25.43 241 PHE A C 1
ATOM 1946 O O . PHE A 1 241 ? -0.318 -26.284 -29.398 1.00 24.05 241 PHE A O 1
ATOM 1954 N N . ALA A 1 242 ? -1.425 -26.591 -27.451 1.00 22.08 242 ALA A N 1
ATOM 1955 C CA . ALA A 1 242 ? -1.318 -25.191 -27.033 1.00 24.79 242 ALA A CA 1
ATOM 1956 C C . ALA A 1 242 ? -1.171 -25.215 -25.516 1.00 24.60 242 ALA A C 1
ATOM 1957 O O . ALA A 1 242 ? -1.612 -26.162 -24.868 1.00 26.96 242 ALA A O 1
ATOM 1959 N N . THR A 1 243 ? -0.587 -24.168 -24.932 1.00 23.35 243 THR A N 1
ATOM 1960 C CA . THR A 1 243 ? -0.336 -24.208 -23.491 1.00 25.46 243 THR A CA 1
ATOM 1961 C C . THR A 1 243 ? -1.676 -24.227 -22.728 1.00 25.28 243 THR A C 1
ATOM 1962 O O . THR A 1 243 ? -2.495 -23.332 -22.909 1.00 25.39 243 THR A O 1
ATOM 1966 N N . PRO A 1 244 ? -1.911 -25.267 -21.901 1.00 24.45 244 PRO A N 1
ATOM 1967 C CA . PRO A 1 244 ? -3.116 -25.328 -21.075 1.00 22.73 244 PRO A CA 1
ATOM 1968 C C . PRO A 1 244 ? -2.949 -24.561 -19.749 1.00 25.22 244 PRO A C 1
ATOM 1969 O O . PRO A 1 244 ? -1.795 -24.222 -19.363 1.00 24.62 244 PRO A O 1
ATOM 1973 N N . PRO A 1 245 ? -4.069 -24.325 -19.016 1.00 24.96 245 PRO A N 1
ATOM 1974 C CA . PRO A 1 245 ? -3.928 -23.632 -17.755 1.00 24.64 245 PRO A CA 1
ATOM 1975 C C . PRO A 1 245 ? -3.354 -24.601 -16.685 1.00 26.41 245 PRO A C 1
ATOM 1976 O O . PRO A 1 245 ? -4.112 -25.237 -15.921 1.00 26.77 245 PRO A O 1
ATOM 1980 N N . VAL A 1 246 ? -2.021 -24.673 -16.641 1.00 25.38 246 VAL A N 1
ATOM 1981 C CA . VAL A 1 246 ? -1.291 -25.737 -15.902 1.00 29.49 246 VAL A CA 1
ATOM 1982 C C . VAL A 1 246 ? -1.729 -25.813 -14.424 1.00 27.94 246 VAL A C 1
ATOM 1983 O O . VAL A 1 246 ? -2.133 -26.884 -13.922 1.00 29.27 246 VAL A O 1
ATOM 1987 N N . HIS A 1 247 ? -1.678 -24.668 -13.740 1.00 26.10 247 HIS A N 1
ATOM 1988 C CA . HIS A 1 247 ? -1.990 -24.618 -12.308 1.00 26.73 247 HIS A CA 1
ATOM 1989 C C . HIS A 1 247 ? -3.483 -24.795 -12.010 1.00 28.12 247 HIS A C 1
ATOM 1990 O O . HIS A 1 247 ? -3.860 -25.301 -10.945 1.00 28.62 247 HIS A O 1
ATOM 1997 N N . VAL A 1 248 ? -4.333 -24.384 -12.948 1.00 24.95 248 VAL A N 1
ATOM 1998 C CA . VAL A 1 248 ? -5.783 -24.573 -12.811 1.00 25.08 248 VAL A CA 1
ATOM 1999 C C . VAL A 1 248 ? -6.090 -26.078 -12.857 1.00 25.01 248 VAL A C 1
ATOM 2000 O O . VAL A 1 248 ? -6.985 -26.556 -12.174 1.00 28.60 248 VAL A O 1
ATOM 2004 N N . ILE A 1 249 ? -5.351 -26.796 -13.684 1.00 25.25 249 ILE A N 1
ATOM 2005 C CA . ILE A 1 249 ? -5.527 -28.257 -13.817 1.00 24.61 249 ILE A CA 1
ATOM 2006 C C . ILE A 1 249 ? -5.023 -29.004 -12.555 1.00 28.03 249 ILE A C 1
ATOM 2007 O O . ILE A 1 249 ? -5.592 -30.039 -12.160 1.00 26.31 249 ILE A O 1
ATOM 2012 N N . LEU A 1 250 ? -3.958 -28.495 -11.938 1.00 25.02 250 LEU A N 1
ATOM 2013 C CA . LEU A 1 250 ? -3.485 -29.035 -10.644 1.00 28.42 250 LEU A CA 1
ATOM 2014 C C . LEU A 1 250 ? -4.583 -28.883 -9.581 1.00 29.36 250 LEU A C 1
ATOM 2015 O O . LEU A 1 250 ? -4.870 -29.823 -8.819 1.00 26.17 250 LEU A O 1
ATOM 2020 N N . GLN A 1 251 ? -5.181 -27.685 -9.526 1.00 25.96 251 GLN A N 1
ATOM 2021 C CA . GLN A 1 251 ? -6.295 -27.427 -8.613 1.00 28.41 251 GLN A CA 1
ATOM 2022 C C . GLN A 1 251 ? -7.470 -28.380 -8.897 1.00 25.16 251 GLN A C 1
ATOM 2023 O O . GLN A 1 251 ? -8.051 -28.955 -7.963 1.00 24.15 251 GLN A O 1
ATOM 2029 N N . LEU A 1 252 ? -7.804 -28.553 -10.178 1.00 26.53 252 LEU A N 1
ATOM 2030 C CA . LEU A 1 252 ? -8.875 -29.474 -10.599 1.00 23.89 252 LEU A CA 1
ATOM 2031 C C . LEU A 1 252 ? -8.631 -30.924 -10.112 1.00 26.31 252 LEU A C 1
ATOM 2032 O O . LEU A 1 252 ? -9.571 -31.598 -9.684 1.00 26.82 252 LEU A O 1
ATOM 2037 N N . ALA A 1 253 ? -7.391 -31.405 -10.189 1.00 26.34 253 ALA A N 1
ATOM 2038 C CA . ALA A 1 253 ? -7.104 -32.801 -9.766 1.00 25.29 253 ALA A CA 1
ATOM 2039 C C . ALA A 1 253 ? -7.375 -33.007 -8.265 1.00 27.30 253 ALA A C 1
ATOM 2040 O O . ALA A 1 253 ? -7.870 -34.074 -7.826 1.00 26.36 253 ALA A O 1
ATOM 2042 N N . GLU A 1 254 ? -7.054 -31.974 -7.496 1.00 28.32 254 GLU A N 1
ATOM 2043 C CA . GLU A 1 254 ? -7.305 -31.948 -6.074 1.00 28.27 254 GLU A CA 1
ATOM 2044 C C . GLU A 1 254 ? -8.804 -31.863 -5.778 1.00 30.44 254 GLU A C 1
ATOM 2045 O O . GLU A 1 254 ? -9.278 -32.524 -4.859 1.00 30.31 254 GLU A O 1
ATOM 2051 N N . ALA A 1 255 ? -9.553 -31.041 -6.527 1.00 27.90 255 ALA A N 1
ATOM 2052 C CA . ALA A 1 255 ? -11.019 -31.060 -6.386 1.00 26.59 255 ALA A CA 1
ATOM 2053 C C . ALA A 1 255 ? -11.553 -32.475 -6.625 1.00 27.10 255 ALA A C 1
ATOM 2054 O O . ALA A 1 255 ? -12.374 -32.980 -5.841 1.00 28.35 255 ALA A O 1
ATOM 2056 N N . PHE A 1 256 ? -11.092 -33.130 -7.686 1.00 25.73 256 PHE A N 1
ATOM 2057 C CA . PHE A 1 256 ? -11.571 -34.484 -7.952 1.00 27.21 256 PHE A CA 1
ATOM 2058 C C . PHE A 1 256 ? -11.187 -35.488 -6.844 1.00 32.01 256 PHE A C 1
ATOM 2059 O O . PHE A 1 256 ? -11.955 -36.434 -6.573 1.00 30.91 256 PHE A O 1
ATOM 2067 N N . ARG A 1 257 ? -10.017 -35.297 -6.224 1.00 30.82 257 ARG A N 1
ATOM 2068 C CA . ARG A 1 257 ? -9.594 -36.170 -5.101 1.00 32.51 257 ARG A CA 1
ATOM 2069 C C . ARG A 1 257 ? -10.600 -36.038 -3.958 1.00 31.54 257 ARG A C 1
ATOM 2070 O O . ARG A 1 257 ? -11.086 -37.034 -3.441 1.00 32.02 257 ARG A O 1
ATOM 2078 N N . LEU A 1 258 ? -10.944 -34.796 -3.610 1.00 29.72 258 LEU A N 1
ATOM 2079 C CA . LEU A 1 258 ? -11.940 -34.521 -2.573 1.00 28.37 258 LEU A CA 1
ATOM 2080 C C . LEU A 1 258 ? -13.350 -35.052 -2.904 1.00 31.15 258 LEU A C 1
ATOM 2081 O O . LEU A 1 258 ? -14.033 -35.555 -2.015 1.00 33.53 258 LEU A O 1
ATOM 2086 N N . ILE A 1 259 ? -13.752 -34.978 -4.174 1.00 27.60 259 ILE A N 1
ATOM 2087 C CA . ILE A 1 259 ? -15.055 -35.491 -4.632 1.00 29.98 259 ILE A CA 1
ATOM 2088 C C . ILE A 1 259 ? -15.110 -37.012 -4.494 1.00 31.99 259 ILE A C 1
ATOM 2089 O O . ILE A 1 259 ? -16.107 -37.554 -3.991 1.00 34.41 259 ILE A O 1
ATOM 2094 N N . GLU A 1 260 ? -14.043 -37.691 -4.904 1.00 29.90 260 GLU A N 1
ATOM 2095 C CA A GLU A 1 260 ? -13.999 -39.150 -4.786 0.60 35.79 260 GLU A CA 1
ATOM 2096 C CA B GLU A 1 260 ? -13.977 -39.158 -4.789 0.40 35.17 260 GLU A CA 1
ATOM 2097 C C . GLU A 1 260 ? -13.965 -39.568 -3.313 1.00 34.82 260 GLU A C 1
ATOM 2098 O O . GLU A 1 260 ? -14.608 -40.539 -2.932 1.00 38.41 260 GLU A O 1
ATOM 2109 N N . LYS A 1 261 ? -13.247 -38.809 -2.490 1.00 37.56 261 LYS A N 1
ATOM 2110 C CA . LYS A 1 261 ? -13.219 -39.050 -1.040 1.00 37.57 261 LYS A CA 1
ATOM 2111 C C . LYS A 1 261 ? -14.620 -38.968 -0.401 1.00 43.13 261 LYS A C 1
ATOM 2112 O O . LYS A 1 261 ? -15.002 -39.874 0.353 1.00 43.14 261 LYS A O 1
ATOM 2118 N N . GLU A 1 262 ? -15.386 -37.916 -0.708 1.00 36.18 262 GLU A N 1
ATOM 2119 C CA . GLU A 1 262 ? -16.764 -37.815 -0.234 1.00 36.99 262 GLU A CA 1
ATOM 2120 C C . GLU A 1 262 ? -17.650 -38.911 -0.837 1.00 35.99 262 GLU A C 1
ATOM 2121 O O . GLU A 1 262 ? -18.528 -39.455 -0.155 1.00 35.43 262 GLU A O 1
ATOM 2127 N N . GLY A 1 263 ? -17.400 -39.233 -2.107 1.00 33.48 263 GLY A N 1
ATOM 2128 C CA . GLY A 1 263 ? -18.217 -40.160 -2.866 1.00 32.18 263 GLY A CA 1
ATOM 2129 C C . GLY A 1 263 ? -19.292 -39.396 -3.610 1.00 36.21 263 GLY A C 1
ATOM 2130 O O . GLY A 1 263 ? -19.999 -38.570 -3.019 1.00 33.43 263 GLY A O 1
ATOM 2131 N N . ILE A 1 264 ? -19.424 -39.667 -4.904 1.00 34.44 264 ILE A N 1
ATOM 2132 C CA . ILE A 1 264 ? -20.364 -38.925 -5.753 1.00 32.35 264 ILE A CA 1
ATOM 2133 C C . ILE A 1 264 ? -21.827 -39.100 -5.329 1.00 33.80 264 ILE A C 1
ATOM 2134 O O . ILE A 1 264 ? -22.594 -38.135 -5.324 1.00 31.04 264 ILE A O 1
ATOM 2139 N N . GLU A 1 265 ? -22.228 -40.319 -4.957 1.00 32.79 265 GLU A N 1
ATOM 2140 C CA A GLU A 1 265 ? -23.606 -40.540 -4.487 0.60 33.38 265 GLU A CA 1
ATOM 2141 C CA B GLU A 1 265 ? -23.606 -40.530 -4.486 0.40 33.78 265 GLU A CA 1
ATOM 2142 C C . GLU A 1 265 ? -23.898 -39.703 -3.227 1.00 30.75 265 GLU A C 1
ATOM 2143 O O . GLU A 1 265 ? -24.966 -39.090 -3.106 1.00 31.40 265 GLU A O 1
ATOM 2154 N N . ASN A 1 266 ? -22.941 -39.665 -2.300 1.00 29.09 266 ASN A N 1
ATOM 2155 C CA . ASN A 1 266 ? -23.078 -38.878 -1.084 1.00 32.46 266 ASN A CA 1
ATOM 2156 C C . ASN A 1 266 ? -23.141 -37.376 -1.402 1.00 31.00 266 ASN A C 1
ATOM 2157 O O . ASN A 1 266 ? -23.898 -36.632 -0.793 1.00 30.66 266 ASN A O 1
ATOM 2162 N N . ARG A 1 267 ? -22.354 -36.961 -2.390 1.00 31.71 267 ARG A N 1
ATOM 2163 C CA A ARG A 1 267 ? -22.306 -35.563 -2.814 0.60 29.95 267 ARG A CA 1
ATOM 2164 C CA B ARG A 1 267 ? -22.307 -35.563 -2.814 0.40 30.43 267 ARG A CA 1
ATOM 2165 C C . ARG A 1 267 ? -23.652 -35.140 -3.397 1.00 31.65 267 ARG A C 1
ATOM 2166 O O . ARG A 1 267 ? -24.160 -34.047 -3.093 1.00 27.51 267 ARG A O 1
ATOM 2181 N N . ILE A 1 268 ? -24.232 -36.009 -4.225 1.00 29.60 268 ILE A N 1
ATOM 2182 C CA . ILE A 1 268 ? -25.548 -35.764 -4.810 1.00 29.16 268 ILE A CA 1
ATOM 2183 C C . ILE A 1 268 ? -26.586 -35.631 -3.683 1.00 30.40 268 ILE A C 1
ATOM 2184 O O . ILE A 1 268 ? -27.342 -34.658 -3.639 1.00 30.69 268 ILE A O 1
ATOM 2189 N N . LYS A 1 269 ? -26.582 -36.590 -2.756 1.00 31.70 269 LYS A N 1
ATOM 2190 C CA A LYS A 1 269 ? -27.506 -36.584 -1.618 0.60 31.71 269 LYS A CA 1
ATOM 2191 C CA B LYS A 1 269 ? -27.506 -36.594 -1.615 0.40 30.43 269 LYS A CA 1
ATOM 2192 C C . LYS A 1 269 ? -27.391 -35.316 -0.791 1.00 31.83 269 LYS A C 1
ATOM 2193 O O . LYS A 1 269 ? -28.417 -34.729 -0.401 1.00 30.01 269 LYS A O 1
ATOM 2204 N N . ARG A 1 270 ? -26.151 -34.871 -0.546 1.00 31.60 270 ARG A N 1
ATOM 2205 C CA . ARG A 1 270 ? -25.922 -33.584 0.160 1.00 27.96 270 ARG A CA 1
ATOM 2206 C C . ARG A 1 270 ? -26.553 -32.400 -0.567 1.00 28.63 270 ARG A C 1
ATOM 2207 O O . ARG A 1 270 ? -27.200 -31.575 0.077 1.00 30.05 270 ARG A O 1
ATOM 2215 N N . HIS A 1 271 ? -26.338 -32.286 -1.887 1.00 26.66 271 HIS A N 1
ATOM 2216 C CA . HIS A 1 271 ? -27.001 -31.243 -2.672 1.00 26.92 271 HIS A CA 1
ATOM 2217 C C . HIS A 1 271 ? -28.530 -31.338 -2.594 1.00 25.34 271 HIS A C 1
ATOM 2218 O O . HIS A 1 271 ? -29.201 -30.330 -2.435 1.00 28.39 271 HIS A O 1
ATOM 2225 N N . THR A 1 272 ? -29.068 -32.551 -2.701 1.00 28.96 272 THR A N 1
ATOM 2226 C CA . THR A 1 272 ? -30.529 -32.741 -2.592 1.00 30.41 272 THR A CA 1
ATOM 2227 C C . THR A 1 272 ? -31.048 -32.244 -1.233 1.00 32.31 272 THR A C 1
ATOM 2228 O O . THR A 1 272 ? -32.043 -31.515 -1.174 1.00 29.29 272 THR A O 1
ATOM 2232 N N . MET A 1 273 ? -30.352 -32.629 -0.151 1.00 33.05 273 MET A N 1
ATOM 2233 C CA A MET A 1 273 ? -30.746 -32.261 1.212 0.40 36.23 273 MET A CA 1
ATOM 2234 C CA B MET A 1 273 ? -30.749 -32.260 1.209 0.60 36.84 273 MET A CA 1
ATOM 2235 C C . MET A 1 273 ? -30.668 -30.751 1.422 1.00 35.13 273 MET A C 1
ATOM 2236 O O . MET A 1 273 ? -31.626 -30.121 1.898 1.00 32.95 273 MET A O 1
ATOM 2245 N N . VAL A 1 274 ? -29.521 -30.168 1.065 1.00 31.41 274 VAL A N 1
ATOM 2246 C CA . VAL A 1 274 ? -29.317 -28.742 1.247 1.00 27.44 274 VAL A CA 1
ATOM 2247 C C . VAL A 1 274 ? -30.342 -27.942 0.432 1.00 30.23 274 VAL A C 1
ATOM 2248 O O . VAL A 1 274 ? -30.930 -26.988 0.939 1.00 25.21 274 VAL A O 1
ATOM 2252 N N . ALA A 1 275 ? -30.534 -28.309 -0.833 1.00 27.92 275 ALA A N 1
ATOM 2253 C CA . ALA A 1 275 ? -31.494 -27.582 -1.686 1.00 30.80 275 ALA A CA 1
ATOM 2254 C C . ALA A 1 275 ? -32.942 -27.675 -1.162 1.00 25.79 275 ALA A C 1
ATOM 2255 O O . ALA A 1 275 ? -33.632 -26.666 -1.099 1.00 27.90 275 ALA A O 1
ATOM 2257 N N . SER A 1 276 ? -33.375 -28.885 -0.787 1.00 30.55 276 SER A N 1
ATOM 2258 C CA A SER A 1 276 ? -34.712 -29.088 -0.229 0.60 30.51 276 SER A CA 1
ATOM 2259 C CA B SER A 1 276 ? -34.709 -29.080 -0.231 0.40 31.13 276 SER A CA 1
ATOM 2260 C C . SER A 1 276 ? -34.889 -28.268 1.051 1.00 29.62 276 SER A C 1
ATOM 2261 O O . SER A 1 276 ? -35.955 -27.687 1.282 1.00 34.46 276 SER A O 1
ATOM 2266 N N . ALA A 1 277 ? -33.836 -28.209 1.875 1.00 31.72 277 ALA A N 1
ATOM 2267 C CA . ALA A 1 277 ? -33.866 -27.428 3.124 1.00 27.64 277 ALA A CA 1
ATOM 2268 C C . ALA A 1 277 ? -34.037 -25.948 2.857 1.00 27.68 277 ALA A C 1
ATOM 2269 O O . ALA A 1 277 ? -34.861 -25.306 3.508 1.00 30.77 277 ALA A O 1
ATOM 2271 N N . ILE A 1 278 ? -33.275 -25.402 1.899 1.00 28.73 278 ILE A N 1
ATOM 2272 C CA . ILE A 1 278 ? -33.380 -23.981 1.548 1.00 25.64 278 ILE A CA 1
ATOM 2273 C C . ILE A 1 278 ? -34.771 -23.684 0.990 1.00 29.29 278 ILE A C 1
ATOM 2274 O O . ILE A 1 278 ? -35.383 -22.670 1.340 1.00 27.27 278 ILE A O 1
ATOM 2279 N N . ARG A 1 279 ? -35.262 -24.566 0.119 1.00 29.23 279 ARG A N 1
ATOM 2280 C CA . ARG A 1 279 ? -36.595 -24.387 -0.482 1.00 31.44 279 ARG A CA 1
ATOM 2281 C C . ARG A 1 279 ? -37.698 -24.385 0.585 1.00 32.75 279 ARG A C 1
ATOM 2282 O O . ARG A 1 279 ? -38.594 -23.532 0.543 1.00 37.40 279 ARG A O 1
ATOM 2290 N N . ALA A 1 280 ? -37.602 -25.325 1.526 1.00 37.25 280 ALA A N 1
ATOM 2291 C CA . ALA A 1 280 ? -38.506 -25.401 2.683 1.00 35.45 280 ALA A CA 1
ATOM 2292 C C . ALA A 1 280 ? -38.531 -24.082 3.425 1.00 36.97 280 ALA A C 1
ATOM 2293 O O . ALA A 1 280 ? -39.610 -23.569 3.772 1.00 34.27 280 ALA A O 1
ATOM 2295 N N . GLY A 1 281 ? -37.346 -23.510 3.643 1.00 34.12 281 GLY A N 1
ATOM 2296 C CA . GLY A 1 281 ? -37.234 -22.219 4.294 1.00 33.01 281 GLY A CA 1
ATOM 2297 C C . GLY A 1 281 ? -37.852 -21.078 3.513 1.00 35.91 281 GLY A C 1
ATOM 2298 O O . GLY A 1 281 ? -38.443 -20.171 4.101 1.00 38.27 281 GLY A O 1
ATOM 2299 N N . LEU A 1 282 ? -37.702 -21.100 2.185 1.00 32.12 282 LEU A N 1
ATOM 2300 C CA . LEU A 1 282 ? -38.272 -20.044 1.338 1.00 33.37 282 LEU A CA 1
ATOM 2301 C C . LEU A 1 282 ? -39.803 -20.086 1.334 1.00 34.73 282 LEU A C 1
ATOM 2302 O O . LEU A 1 282 ? -40.469 -19.047 1.374 1.00 37.31 282 LEU A O 1
ATOM 2307 N N . GLU A 1 283 ? -40.329 -21.299 1.243 1.00 35.15 283 GLU A N 1
ATOM 2308 C CA A GLU A 1 283 ? -41.766 -21.532 1.270 0.60 40.12 283 GLU A CA 1
ATOM 2309 C CA B GLU A 1 283 ? -41.769 -21.536 1.269 0.40 38.40 283 GLU A CA 1
ATOM 2310 C C . GLU A 1 283 ? -42.349 -21.067 2.613 1.00 41.31 283 GLU A C 1
ATOM 2311 O O . GLU A 1 283 ? -43.319 -20.297 2.654 1.00 39.09 283 GLU A O 1
ATOM 2322 N N . ALA A 1 284 ? -41.741 -21.512 3.710 1.00 38.25 284 ALA A N 1
ATOM 2323 C CA . ALA A 1 284 ? -42.176 -21.096 5.047 1.00 42.54 284 ALA A CA 1
ATOM 2324 C C . ALA A 1 284 ? -42.127 -19.577 5.247 1.00 40.07 284 ALA A C 1
ATOM 2325 O O . ALA A 1 284 ? -42.895 -19.036 6.047 1.00 46.42 284 ALA A O 1
ATOM 2327 N N . LEU A 1 285 ? -41.261 -18.886 4.497 1.00 34.64 285 LEU A N 1
ATOM 2328 C CA . LEU A 1 285 ? -41.225 -17.414 4.505 1.00 33.57 285 LEU A CA 1
ATOM 2329 C C . LEU A 1 285 ? -42.362 -16.828 3.670 1.00 35.95 285 LEU A C 1
ATOM 2330 O O . LEU A 1 285 ? -42.613 -15.611 3.694 1.00 38.28 285 LEU A O 1
ATOM 2335 N N . GLY A 1 286 ? -43.036 -17.697 2.916 1.00 39.05 286 GLY A N 1
ATOM 2336 C CA . GLY A 1 286 ? -44.066 -17.262 1.969 1.00 40.48 286 GLY A CA 1
ATOM 2337 C C . GLY A 1 286 ? -43.492 -16.664 0.696 1.00 41.12 286 GLY A C 1
ATOM 2338 O O . GLY A 1 286 ? -44.153 -15.864 0.045 1.00 38.85 286 GLY A O 1
ATOM 2339 N N . LEU A 1 287 ? -42.269 -17.058 0.337 1.00 39.58 287 LEU A N 1
ATOM 2340 C CA . LEU A 1 287 ? -41.644 -16.620 -0.915 1.00 40.62 287 LEU A CA 1
ATOM 2341 C C . LEU A 1 287 ? -41.884 -17.629 -2.047 1.00 40.16 287 LEU A C 1
ATOM 2342 O O . LEU A 1 287 ? -41.911 -18.849 -1.822 1.00 44.00 287 LEU A O 1
ATOM 2347 N N . GLU A 1 288 ? -42.062 -17.094 -3.255 1.00 42.59 288 GLU A N 1
ATOM 2348 C CA . GLU A 1 288 ? -42.329 -17.883 -4.457 1.00 40.88 288 GLU A CA 1
ATOM 2349 C C . GLU A 1 288 ? -41.033 -18.189 -5.219 1.00 35.85 288 GLU A C 1
ATOM 2350 O O . GLU A 1 288 ? -40.199 -17.310 -5.407 1.00 37.17 288 GLU A O 1
ATOM 2356 N N . ILE A 1 289 ? -40.897 -19.440 -5.657 1.00 37.67 289 ILE A N 1
ATOM 2357 C CA . ILE A 1 289 ? -39.734 -19.882 -6.438 1.00 35.11 289 ILE A CA 1
ATOM 2358 C C . ILE A 1 289 ? -39.957 -19.595 -7.941 1.00 39.13 289 ILE A C 1
ATOM 2359 O O . ILE A 1 289 ? -41.086 -19.690 -8.441 1.00 35.98 289 ILE A O 1
ATOM 2364 N N . VAL A 1 290 ? -38.895 -19.218 -8.656 1.00 35.70 290 VAL A N 1
ATOM 2365 C CA . VAL A 1 290 ? -39.002 -18.912 -10.096 1.00 32.46 290 VAL A CA 1
ATOM 2366 C C . VAL A 1 290 ? -39.419 -20.150 -10.914 1.00 32.81 290 VAL A C 1
ATOM 2367 O O . VAL A 1 290 ? -40.355 -20.072 -11.723 1.00 38.55 290 VAL A O 1
ATOM 2371 N N . ALA A 1 291 ? -38.738 -21.277 -10.704 1.00 33.26 291 ALA A N 1
ATOM 2372 C CA . ALA A 1 291 ? -39.081 -22.518 -11.378 1.00 33.27 291 ALA A CA 1
ATOM 2373 C C . ALA A 1 291 ? -40.572 -22.810 -11.225 1.00 41.41 291 ALA A C 1
ATOM 2374 O O . ALA A 1 291 ? -41.075 -22.900 -10.101 1.00 39.81 291 ALA A O 1
ATOM 2376 N N . ARG A 1 292 ? -41.262 -22.971 -12.354 1.00 36.77 292 ARG A N 1
ATOM 2377 C CA . ARG A 1 292 ? -42.716 -23.155 -12.361 1.00 37.22 292 ARG A CA 1
ATOM 2378 C C . ARG A 1 292 ? -43.163 -24.517 -11.878 1.00 37.59 292 ARG A C 1
ATOM 2379 O O . ARG A 1 292 ? -44.210 -24.649 -11.251 1.00 45.18 292 ARG A O 1
ATOM 2387 N N . ARG A 1 293 ? -42.376 -25.531 -12.183 1.00 41.92 293 ARG A N 1
ATOM 2388 C CA . ARG A 1 293 ? -42.748 -26.912 -11.937 1.00 40.74 293 ARG A CA 1
ATOM 2389 C C . ARG A 1 293 ? -41.819 -27.573 -10.904 1.00 41.82 293 ARG A C 1
ATOM 2390 O O . ARG A 1 293 ? -40.617 -27.742 -11.159 1.00 36.33 293 ARG A O 1
ATOM 2398 N N . P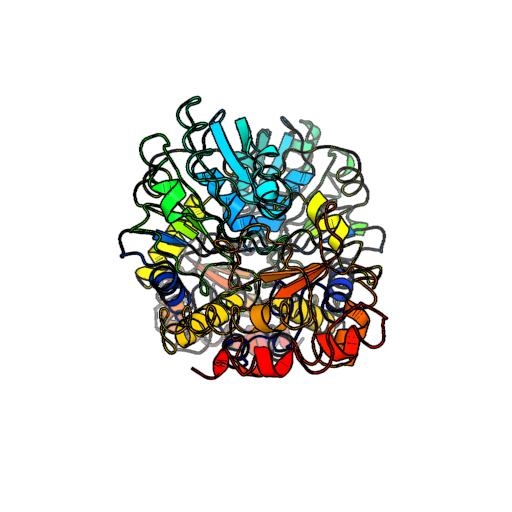RO A 1 294 ? -42.378 -27.980 -9.739 1.00 42.27 294 PRO A N 1
ATOM 2399 C CA . PRO A 1 294 ? -41.590 -28.489 -8.603 1.00 36.46 294 PRO A CA 1
ATOM 2400 C C . PRO A 1 294 ? -40.684 -29.674 -8.899 1.00 35.41 294 PRO A C 1
ATOM 2401 O O . PRO A 1 294 ? -39.615 -29.795 -8.295 1.00 36.25 294 PRO A O 1
ATOM 2405 N N . GLU A 1 295 ? -41.100 -30.542 -9.812 1.00 30.96 295 GLU A N 1
ATOM 2406 C CA A GLU A 1 295 ? -40.284 -31.684 -10.227 0.60 29.00 295 GLU A CA 1
ATOM 2407 C CA B GLU A 1 295 ? -40.288 -31.682 -10.239 0.40 29.96 295 GLU A CA 1
ATOM 2408 C C . GLU A 1 295 ? -38.971 -31.237 -10.901 1.00 28.05 295 GLU A C 1
ATOM 2409 O O . GLU A 1 295 ? -38.041 -32.014 -11.028 1.00 27.09 295 GLU A O 1
ATOM 2420 N N . SER A 1 296 ? -38.907 -29.971 -11.317 1.00 25.56 296 SER A N 1
ATOM 2421 C CA . SER A 1 296 ? -37.709 -29.452 -11.982 1.00 27.27 296 SER A CA 1
ATOM 2422 C C . SER A 1 296 ? -36.875 -28.489 -11.102 1.00 28.57 296 SER A C 1
ATOM 2423 O O . SER A 1 296 ? -35.941 -27.862 -11.612 1.00 29.34 296 SER A O 1
ATOM 2426 N N . TYR A 1 297 ? -37.223 -28.365 -9.817 1.00 26.06 297 TYR A N 1
ATOM 2427 C CA . TYR A 1 297 ? -36.425 -27.575 -8.858 1.00 28.17 297 TYR A CA 1
ATOM 2428 C C . TYR A 1 297 ? -34.987 -28.107 -8.808 1.00 28.49 297 TYR A C 1
ATOM 2429 O O . TYR A 1 297 ? -34.739 -29.221 -8.324 1.00 30.93 297 TYR A O 1
ATOM 2438 N N . SER A 1 298 ? -34.039 -27.356 -9.364 1.00 26.94 298 SER A N 1
ATOM 2439 C CA . SER A 1 298 ? -32.646 -27.811 -9.378 1.00 24.91 298 SER A CA 1
ATOM 2440 C C . SER A 1 298 ? -32.069 -27.781 -7.981 1.00 25.27 298 SER A C 1
ATOM 2441 O O . SER A 1 298 ? -32.471 -26.978 -7.140 1.00 30.26 298 SER A O 1
ATOM 2444 N N . ASN A 1 299 ? -31.116 -28.667 -7.769 1.00 24.72 299 ASN A N 1
ATOM 2445 C CA . ASN A 1 299 ? -30.401 -28.758 -6.512 1.00 25.99 299 ASN A CA 1
ATOM 2446 C C . ASN A 1 299 ? -29.121 -27.899 -6.456 1.00 27.94 299 ASN A C 1
ATOM 2447 O O . ASN A 1 299 ? -28.340 -27.991 -5.490 1.00 26.36 299 ASN A O 1
ATOM 2452 N N . THR A 1 300 ? -28.941 -27.027 -7.454 1.00 24.78 300 THR A N 1
ATOM 2453 C CA . THR A 1 300 ? -27.783 -26.124 -7.482 1.00 23.88 300 THR A CA 1
ATOM 2454 C C . THR A 1 300 ? -28.148 -24.664 -7.467 1.00 23.15 300 THR A C 1
ATOM 2455 O O . THR A 1 300 ? -27.361 -23.852 -6.991 1.00 24.13 300 THR A O 1
ATOM 2459 N N . VAL A 1 301 ? -29.315 -24.316 -8.006 1.00 22.19 301 VAL A N 1
ATOM 2460 C CA . VAL A 1 301 ? -29.751 -22.915 -8.139 1.00 23.00 301 VAL A CA 1
ATOM 2461 C C . VAL A 1 301 ? -31.259 -22.799 -7.855 1.00 25.41 301 VAL A C 1
ATOM 2462 O O . VAL A 1 301 ? -32.054 -23.587 -8.372 1.00 25.97 301 VAL A O 1
ATOM 2466 N N . THR A 1 302 ? -31.645 -21.801 -7.071 1.00 25.74 302 THR A N 1
ATOM 2467 C CA . THR A 1 302 ? -33.049 -21.511 -6.811 1.00 24.87 302 THR A CA 1
ATOM 2468 C C . THR A 1 302 ? -33.271 -20.028 -7.031 1.00 26.53 302 THR A C 1
ATOM 2469 O O . THR A 1 302 ? -32.550 -19.211 -6.482 1.00 32.89 302 THR A O 1
ATOM 2473 N N . GLY A 1 303 ? -34.267 -19.687 -7.848 1.00 28.53 303 GLY A N 1
ATOM 2474 C CA . GLY A 1 303 ? -34.617 -18.285 -8.096 1.00 20.71 303 GLY A CA 1
ATOM 2475 C C . GLY A 1 303 ? -35.703 -17.876 -7.111 1.00 29.34 303 GLY A C 1
ATOM 2476 O O . GLY A 1 303 ? -36.649 -18.654 -6.849 1.00 29.34 303 GLY A O 1
ATOM 2477 N N . VAL A 1 304 ? -35.577 -16.665 -6.562 1.00 28.61 304 VAL A N 1
ATOM 2478 C CA . VAL A 1 304 ? -36.434 -16.224 -5.459 1.00 30.19 304 VAL A CA 1
ATOM 2479 C C . VAL A 1 304 ? -37.144 -14.965 -5.914 1.00 31.96 304 VAL A C 1
ATOM 2480 O O . VAL A 1 304 ? -36.523 -13.927 -6.070 1.00 34.64 304 VAL A O 1
ATOM 2484 N N . ILE A 1 305 ? -38.449 -15.084 -6.171 1.00 34.36 305 ILE A N 1
ATOM 2485 C CA . ILE A 1 305 ? -39.248 -13.951 -6.624 1.00 35.79 305 ILE A CA 1
ATOM 2486 C C . ILE A 1 305 ? -39.475 -12.947 -5.475 1.00 36.86 305 ILE A C 1
ATOM 2487 O O . ILE A 1 305 ? -39.817 -13.344 -4.354 1.00 36.66 305 ILE A O 1
ATOM 2492 N N . LEU A 1 306 ? -39.244 -11.673 -5.779 1.00 37.17 306 LEU A N 1
ATOM 2493 C CA . LEU A 1 306 ? -39.524 -10.551 -4.878 1.00 41.99 306 LEU A CA 1
ATOM 2494 C C . LEU A 1 306 ? -40.715 -9.731 -5.371 1.00 43.62 306 LEU A C 1
ATOM 2495 O O . LEU A 1 306 ? -40.689 -9.177 -6.475 1.00 47.42 306 LEU A O 1
ATOM 2500 N N . LYS A 1 307 ? -41.746 -9.641 -4.532 1.00 44.06 307 LYS A N 1
ATOM 2501 C CA . LYS A 1 307 ? -42.991 -8.949 -4.873 1.00 43.50 307 LYS A CA 1
ATOM 2502 C C . LYS A 1 307 ? -42.920 -7.441 -4.632 1.00 42.83 307 LYS A C 1
ATOM 2503 O O . LYS A 1 307 ? -43.603 -6.670 -5.303 1.00 47.79 307 LYS A O 1
ATOM 2509 N N . VAL A 1 308 ? -42.097 -7.023 -3.674 1.00 40.08 308 VAL A N 1
ATOM 2510 C CA . VAL A 1 308 ? -41.998 -5.613 -3.309 1.00 38.69 308 VAL A CA 1
ATOM 2511 C C . VAL A 1 308 ? -40.570 -5.084 -3.375 1.00 41.78 308 VAL A C 1
ATOM 2512 O O . VAL A 1 308 ? -40.304 -4.091 -4.057 1.00 40.69 308 VAL A O 1
ATOM 2516 N N . ALA A 1 309 ? -39.656 -5.733 -2.647 1.00 44.27 309 ALA A N 1
ATOM 2517 C CA . ALA A 1 309 ? -38.266 -5.278 -2.530 1.00 44.30 309 ALA A CA 1
ATOM 2518 C C . ALA A 1 309 ? -37.501 -5.315 -3.861 1.00 46.77 309 ALA A C 1
ATOM 2519 O O . ALA A 1 309 ? -37.793 -6.143 -4.735 1.00 44.93 309 ALA A O 1
ATOM 2521 N N . ASP A 1 310 ? -36.527 -4.414 -3.996 1.00 44.01 310 ASP A N 1
ATOM 2522 C CA . ASP A 1 310 ? -35.666 -4.333 -5.183 1.00 45.78 310 ASP A CA 1
ATOM 2523 C C . ASP A 1 310 ? -34.510 -5.331 -5.057 1.00 44.09 310 ASP A C 1
ATOM 2524 O O . ASP A 1 310 ? -33.781 -5.298 -4.065 1.00 40.98 310 ASP A O 1
ATOM 2529 N N . PRO A 1 311 ? -34.340 -6.221 -6.055 1.00 46.84 311 PRO A N 1
ATOM 2530 C CA . PRO A 1 311 ? -33.312 -7.274 -5.951 1.00 47.11 311 PRO A CA 1
ATOM 2531 C C . PRO A 1 311 ? -31.872 -6.770 -5.764 1.00 48.53 311 PRO A C 1
ATOM 2532 O O . PRO A 1 311 ? -31.094 -7.439 -5.072 1.00 45.30 311 PRO A O 1
ATOM 2536 N N . GLN A 1 312 ? -31.528 -5.620 -6.352 1.00 46.44 312 GLN A N 1
ATOM 2537 C CA A GLN A 1 312 ? -30.200 -5.040 -6.154 0.60 51.09 312 GLN A CA 1
ATOM 2538 C CA B GLN A 1 312 ? -30.204 -5.020 -6.161 0.40 50.04 312 GLN A CA 1
ATOM 2539 C C . GLN A 1 312 ? -29.976 -4.693 -4.688 1.00 51.76 312 GLN A C 1
ATOM 2540 O O . GLN A 1 312 ? -28.945 -5.057 -4.110 1.00 49.90 312 GLN A O 1
ATOM 2551 N N . LYS A 1 313 ? -30.954 -4.008 -4.085 1.00 51.35 313 LYS A N 1
ATOM 2552 C CA . LYS A 1 313 ? -30.904 -3.672 -2.663 1.00 52.25 313 LYS A CA 1
ATOM 2553 C C . LYS A 1 313 ? -30.762 -4.930 -1.821 1.00 47.81 313 LYS A C 1
ATOM 2554 O O . LYS A 1 313 ? -29.992 -4.956 -0.863 1.00 44.70 313 LYS A O 1
ATOM 2560 N N . VAL A 1 314 ? -31.488 -5.979 -2.200 1.00 48.96 314 VAL A N 1
ATOM 2561 C CA . VAL A 1 314 ? -31.379 -7.272 -1.518 1.00 51.64 314 VAL A CA 1
ATOM 2562 C C . VAL A 1 314 ? -29.951 -7.819 -1.619 1.00 54.97 314 VAL A C 1
ATOM 2563 O O . VAL A 1 314 ? -29.393 -8.268 -0.614 1.00 55.96 314 VAL A O 1
ATOM 2567 N N . LEU A 1 315 ? -29.355 -7.739 -2.810 1.00 54.28 315 LEU A N 1
ATOM 2568 C CA . LEU A 1 315 ? -27.982 -8.221 -3.028 1.00 49.95 315 LEU A CA 1
ATOM 2569 C C . LEU A 1 315 ? -26.951 -7.435 -2.217 1.00 57.68 315 LEU A C 1
ATOM 2570 O O . LEU A 1 315 ? -26.040 -8.022 -1.627 1.00 54.75 315 LEU A O 1
ATOM 2575 N N . ALA A 1 316 ? -27.099 -6.111 -2.197 1.00 61.71 316 ALA A N 1
ATOM 2576 C CA . ALA A 1 316 ? -26.188 -5.234 -1.457 1.00 60.61 316 ALA A CA 1
ATOM 2577 C C . ALA A 1 316 ? -26.329 -5.439 0.051 1.00 60.25 316 ALA A C 1
ATOM 2578 O O . ALA A 1 316 ? -25.335 -5.464 0.777 1.00 68.83 316 ALA A O 1
ATOM 2580 N N . GLY A 1 317 ? -27.570 -5.612 0.503 1.00 64.48 317 GLY A N 1
ATOM 2581 C CA . GLY A 1 317 ? -27.888 -5.797 1.919 1.00 70.84 317 GLY A CA 1
ATOM 2582 C C . GLY A 1 317 ? -27.499 -7.140 2.515 1.00 71.44 317 GLY A C 1
ATOM 2583 O O . GLY A 1 317 ? -27.223 -7.227 3.714 1.00 66.55 317 GLY A O 1
ATOM 2584 N N . THR A 1 318 ? -27.489 -8.190 1.693 1.00 72.67 318 THR A N 1
ATOM 2585 C CA . THR A 1 318 ? -27.119 -9.529 2.166 1.00 67.73 318 THR A CA 1
ATOM 2586 C C . THR A 1 318 ? -25.614 -9.681 2.343 1.00 69.11 318 THR A C 1
ATOM 2587 O O . THR A 1 318 ? -25.177 -10.371 3.273 1.00 68.15 318 THR A O 1
ATOM 2591 N N . VAL A 1 319 ? -24.831 -9.059 1.453 1.00 74.33 319 VAL A N 1
ATOM 2592 C CA . VAL A 1 319 ? -23.360 -9.100 1.551 1.00 81.26 319 VAL A CA 1
ATOM 2593 C C . VAL A 1 319 ? -22.846 -8.449 2.850 1.00 90.53 319 VAL A C 1
ATOM 2594 O O . VAL A 1 319 ? -21.922 -8.973 3.480 1.00 95.66 319 VAL A O 1
ATOM 2598 N N . ASN A 1 320 ? -23.468 -7.332 3.245 1.00 89.24 320 ASN A N 1
ATOM 2599 C CA A ASN A 1 320 ? -23.172 -6.629 4.490 0.60 89.02 320 ASN A CA 1
ATOM 2600 C CA B ASN A 1 320 ? -23.101 -6.683 4.509 0.40 87.14 320 ASN A CA 1
ATOM 2601 C C . ASN A 1 320 ? -23.795 -7.327 5.713 1.00 86.73 320 ASN A C 1
ATOM 2602 O O . ASN A 1 320 ? -23.805 -6.775 6.815 1.00 88.53 320 ASN A O 1
ATOM 2611 N N . GLU A 1 321 ? -24.337 -8.525 5.494 1.00 86.25 321 GLU A N 1
ATOM 2612 C CA . GLU A 1 321 ? -24.978 -9.313 6.541 1.00 79.86 321 GLU A CA 1
ATOM 2613 C C . GLU A 1 321 ? -24.385 -10.731 6.596 1.00 71.55 321 GLU A C 1
ATOM 2614 O O . GLU A 1 321 ? -24.671 -11.490 7.526 1.00 64.12 321 GLU A O 1
ATOM 2620 N N . GLY A 1 322 ? -23.569 -11.084 5.598 1.00 68.83 322 GLY A N 1
ATOM 2621 C CA . GLY A 1 322 ? -22.767 -12.311 5.656 1.00 64.14 322 GLY A CA 1
ATOM 2622 C C . GLY A 1 322 ? -22.754 -13.284 4.486 1.00 64.23 322 GLY A C 1
ATOM 2623 O O . GLY A 1 322 ? -21.932 -14.204 4.474 1.00 56.92 322 GLY A O 1
ATOM 2624 N N . VAL A 1 323 ? -23.658 -13.095 3.518 1.00 72.47 323 VAL A N 1
ATOM 2625 C CA . VAL A 1 323 ? -23.757 -13.959 2.313 1.00 75.32 323 VAL A CA 1
ATOM 2626 C C . VAL A 1 323 ? -23.854 -13.135 1.018 1.00 78.97 323 VAL A C 1
ATOM 2627 O O . VAL A 1 323 ? -24.553 -12.120 0.975 1.00 83.69 323 VAL A O 1
ATOM 2631 N N . GLU A 1 324 ? -23.163 -13.579 -0.032 1.00 81.66 324 GLU A N 1
ATOM 2632 C CA . GLU A 1 324 ? -23.345 -13.020 -1.380 1.00 78.84 324 GLU A CA 1
ATOM 2633 C C . GLU A 1 324 ? -24.165 -13.968 -2.269 1.00 69.05 324 GLU A C 1
ATOM 2634 O O . GLU A 1 324 ? -23.800 -15.125 -2.439 1.00 80.59 324 GLU A O 1
ATOM 2640 N N . PHE A 1 325 ? -25.272 -13.470 -2.819 1.00 63.02 325 PHE A N 1
ATOM 2641 C CA . PHE A 1 325 ? -26.122 -14.228 -3.755 1.00 48.45 325 PHE A CA 1
ATOM 2642 C C . PHE A 1 325 ? -25.842 -13.768 -5.199 1.00 44.80 325 PHE A C 1
ATOM 2643 O O . PHE A 1 325 ? -24.856 -13.080 -5.431 1.00 46.46 325 PHE A O 1
ATOM 2651 N N . ALA A 1 326 ? -26.686 -14.148 -6.160 1.00 37.25 326 ALA A N 1
ATOM 2652 C CA . ALA A 1 326 ? -26.560 -13.676 -7.543 1.00 38.17 326 ALA A CA 1
ATOM 2653 C C . ALA A 1 326 ? -27.814 -12.938 -8.020 1.00 38.95 326 ALA A C 1
ATOM 2654 O O . ALA A 1 326 ? -28.920 -13.226 -7.547 1.00 38.26 326 ALA A O 1
ATOM 2656 N N . PRO A 1 327 ? -27.656 -11.974 -8.953 1.00 36.70 327 PRO A N 1
ATOM 2657 C CA . PRO A 1 327 ? -28.834 -11.277 -9.462 1.00 39.07 327 PRO A CA 1
ATOM 2658 C C . PRO A 1 327 ? -29.674 -12.151 -10.392 1.00 39.53 327 PRO A C 1
ATOM 2659 O O . PRO A 1 327 ? -29.193 -13.163 -10.884 1.00 38.93 327 PRO A O 1
ATOM 2663 N N . GLY A 1 328 ? -30.923 -11.760 -10.596 1.00 38.72 328 GLY A N 1
ATOM 2664 C CA . GLY A 1 328 ? -31.819 -12.431 -11.529 1.00 41.48 328 GLY A CA 1
ATOM 2665 C C . GLY A 1 328 ? -31.665 -11.860 -12.923 1.00 44.65 328 GLY A C 1
ATOM 2666 O O . GLY A 1 328 ? -31.493 -10.657 -13.080 1.00 46.42 328 GLY A O 1
ATOM 2667 N N . VAL A 1 329 ? -31.726 -12.720 -13.936 1.00 45.06 329 VAL A N 1
ATOM 2668 C CA . VAL A 1 329 ? -31.470 -12.296 -15.320 1.00 50.01 329 VAL A CA 1
ATOM 2669 C C . VAL A 1 329 ? -32.486 -12.884 -16.297 1.00 51.74 329 VAL A C 1
ATOM 2670 O O . VAL A 1 329 ? -32.137 -13.629 -17.213 1.00 57.69 329 VAL A O 1
ATOM 2674 N N . HIS A 1 330 ? -33.754 -12.556 -16.093 1.00 48.82 330 HIS A N 1
ATOM 2675 C CA . HIS A 1 330 ? -34.816 -13.071 -16.950 1.00 45.23 330 HIS A CA 1
ATOM 2676 C C . HIS A 1 330 ? -35.898 -12.014 -16.986 1.00 47.95 330 HIS A C 1
ATOM 2677 O O . HIS A 1 330 ? -36.436 -11.659 -15.934 1.00 52.35 330 HIS A O 1
ATOM 2684 N N . PRO A 1 331 ? -36.219 -11.506 -18.190 1.00 49.56 331 PRO A N 1
ATOM 2685 C CA . PRO A 1 331 ? -37.139 -10.372 -18.323 1.00 50.13 331 PRO A CA 1
ATOM 2686 C C . PRO A 1 331 ? -38.509 -10.620 -17.693 1.00 49.31 331 PRO A C 1
ATOM 2687 O O . PRO A 1 331 ? -39.184 -9.665 -17.310 1.00 58.05 331 PRO A O 1
ATOM 2691 N N . ALA A 1 332 ? -38.897 -11.886 -17.560 1.00 46.78 332 ALA A N 1
ATOM 2692 C CA . ALA A 1 332 ? -40.237 -12.242 -17.082 1.00 45.33 332 ALA A CA 1
ATOM 2693 C C . ALA A 1 332 ? -40.399 -12.248 -15.557 1.00 47.31 332 ALA A C 1
ATOM 2694 O O . ALA A 1 332 ? -41.522 -12.306 -15.058 1.00 47.04 332 ALA A O 1
ATOM 2696 N N . PHE A 1 333 ? -39.286 -12.189 -14.829 1.00 46.12 333 PHE A N 1
ATOM 2697 C CA . PHE A 1 333 ? -39.318 -12.283 -13.364 1.00 40.99 333 PHE A CA 1
ATOM 2698 C C . PHE A 1 333 ? -38.546 -11.155 -12.693 1.00 42.53 333 PHE A C 1
ATOM 2699 O O . PHE A 1 333 ? -37.587 -10.614 -13.260 1.00 40.95 333 PHE A O 1
ATOM 2707 N N . LYS A 1 334 ? -38.988 -10.792 -11.489 1.00 41.85 334 LYS A N 1
ATOM 2708 C CA . LYS A 1 334 ? -38.237 -9.904 -10.602 1.00 44.39 334 LYS A CA 1
ATOM 2709 C C . LYS A 1 334 ? -37.752 -10.790 -9.456 1.00 38.42 334 LYS A C 1
ATOM 2710 O O . LYS A 1 334 ? -38.554 -11.284 -8.653 1.00 36.55 334 LYS A O 1
ATOM 2716 N N . TYR A 1 335 ? -36.442 -11.025 -9.404 1.00 38.88 335 TYR A N 1
ATOM 2717 C CA . TYR A 1 335 ? -35.896 -12.057 -8.527 1.00 34.20 335 TYR A CA 1
ATOM 2718 C C . TYR A 1 335 ? -34.399 -11.936 -8.268 1.00 34.54 335 TYR A C 1
ATOM 2719 O O . TYR A 1 335 ? -33.698 -11.160 -8.931 1.00 35.16 335 TYR A O 1
ATOM 2728 N N . PHE A 1 336 ? -33.922 -12.703 -7.288 1.00 34.16 336 PHE A N 1
ATOM 2729 C CA . PHE A 1 336 ? -32.493 -12.960 -7.123 1.00 31.86 336 PHE A CA 1
ATOM 2730 C C . PHE A 1 336 ? -32.294 -14.466 -7.072 1.00 32.97 336 PHE A C 1
ATOM 2731 O O . PHE A 1 336 ? -33.248 -15.220 -6.939 1.00 36.55 336 PHE A O 1
ATOM 2739 N N . ARG A 1 337 ? -31.057 -14.918 -7.197 1.00 31.79 337 ARG A N 1
ATOM 2740 C CA . ARG A 1 337 ? -30.779 -16.342 -7.192 1.00 31.92 337 ARG A CA 1
ATOM 2741 C C . ARG A 1 337 ? -29.885 -16.759 -6.047 1.00 32.20 337 ARG A C 1
ATOM 2742 O O . ARG A 1 337 ? -28.944 -16.049 -5.677 1.00 37.16 337 ARG A O 1
ATOM 2750 N N . ILE A 1 338 ? -30.167 -17.945 -5.518 1.00 33.72 338 ILE A N 1
ATOM 2751 C CA . ILE A 1 338 ? -29.306 -18.582 -4.548 1.00 31.62 338 ILE A CA 1
ATOM 2752 C C . ILE A 1 338 ? -28.551 -19.700 -5.241 1.00 33.26 338 ILE A C 1
ATOM 2753 O O . ILE A 1 338 ? -29.152 -20.610 -5.790 1.00 38.18 338 ILE A O 1
ATOM 2758 N N . GLY A 1 339 ? -27.226 -19.634 -5.208 1.00 30.02 339 GLY A N 1
ATOM 2759 C CA . GLY A 1 339 ? -26.400 -20.717 -5.675 1.00 25.94 339 GLY A CA 1
ATOM 2760 C C . GLY A 1 339 ? -26.042 -21.585 -4.505 1.00 30.48 339 GLY A C 1
ATOM 2761 O O . GLY A 1 339 ? -25.497 -21.080 -3.519 1.00 33.57 339 GLY A O 1
ATOM 2762 N N . HIS A 1 340 ? -26.361 -22.877 -4.588 1.00 25.74 340 HIS A N 1
ATOM 2763 C CA . HIS A 1 340 ? -26.095 -23.821 -3.514 1.00 24.12 340 HIS A CA 1
ATOM 2764 C C . HIS A 1 340 ? -25.482 -25.049 -4.138 1.00 25.88 340 HIS A C 1
ATOM 2765 O O . HIS A 1 340 ? -26.154 -26.016 -4.429 1.00 26.64 340 HIS A O 1
ATOM 2772 N N . MET A 1 341 ? -24.166 -24.997 -4.346 1.00 25.61 341 MET A N 1
ATOM 2773 C CA . MET A 1 341 ? -23.475 -26.013 -5.112 1.00 26.89 341 MET A CA 1
ATOM 2774 C C . MET A 1 341 ? -21.990 -26.090 -4.765 1.00 26.69 341 MET A C 1
ATOM 2775 O O . MET A 1 341 ? -21.393 -25.121 -4.308 1.00 31.02 341 MET A O 1
ATOM 2780 N N . GLY A 1 342 ? -21.403 -27.255 -4.983 1.00 24.57 342 GLY A N 1
ATOM 2781 C CA . GLY A 1 342 ? -19.977 -27.462 -4.698 1.00 27.06 342 GLY A CA 1
ATOM 2782 C C . GLY A 1 342 ? -19.829 -28.025 -3.297 1.00 29.75 342 GLY A C 1
ATOM 2783 O O . GLY A 1 342 ? -20.194 -29.185 -3.043 1.00 30.73 342 GLY A O 1
ATOM 2784 N N . TRP A 1 343 ? -19.341 -27.176 -2.392 1.00 30.70 343 TRP A N 1
ATOM 2785 C CA A TRP A 1 343 ? -19.061 -27.612 -1.018 0.60 35.91 343 TRP A CA 1
ATOM 2786 C CA B TRP A 1 343 ? -19.006 -27.571 -1.027 0.40 31.26 343 TRP A CA 1
ATOM 2787 C C . TRP A 1 343 ? -20.068 -27.121 0.001 1.00 31.72 343 TRP A C 1
ATOM 2788 O O . TRP A 1 343 ? -19.817 -27.132 1.204 1.00 33.45 343 TRP A O 1
ATOM 2809 N N . VAL A 1 344 ? -21.241 -26.733 -0.491 1.00 31.54 344 VAL A N 1
ATOM 2810 C CA . VAL A 1 344 ? -22.314 -26.189 0.346 1.00 29.55 344 VAL A CA 1
ATOM 2811 C C . VAL A 1 344 ? -22.760 -27.174 1.452 1.00 31.73 344 VAL A C 1
ATOM 2812 O O . VAL A 1 344 ? -22.859 -28.388 1.215 1.00 32.47 344 VAL A O 1
ATOM 2816 N N . THR A 1 345 ? -22.994 -26.647 2.658 1.00 32.17 345 THR A N 1
ATOM 2817 C CA . THR A 1 345 ? -23.290 -27.486 3.832 1.00 32.77 345 THR A CA 1
ATOM 2818 C C . THR A 1 345 ? -24.671 -27.173 4.408 1.00 29.56 345 THR A C 1
ATOM 2819 O O . THR A 1 345 ? -25.241 -26.121 4.128 1.00 31.32 345 THR A O 1
ATOM 2823 N N . PRO A 1 346 ? -25.215 -28.088 5.229 1.00 28.41 346 PRO A N 1
ATOM 2824 C CA . PRO A 1 346 ? -26.423 -27.778 5.979 1.00 32.00 346 PRO A CA 1
ATOM 2825 C C . PRO A 1 346 ? -26.351 -26.428 6.693 1.00 33.78 346 PRO A C 1
ATOM 2826 O O . PRO A 1 346 ? -27.323 -25.680 6.654 1.00 35.22 346 PRO A O 1
ATOM 2830 N N . ASN A 1 347 ? -25.210 -26.104 7.309 1.00 35.08 347 ASN A N 1
ATOM 2831 C CA . ASN A 1 347 ? -25.056 -24.810 8.003 1.00 36.49 347 ASN A CA 1
ATOM 2832 C C . ASN A 1 347 ? -25.162 -23.599 7.081 1.00 38.49 347 ASN A C 1
ATOM 2833 O O . ASN A 1 347 ? -25.727 -22.567 7.478 1.00 37.12 347 ASN A O 1
ATOM 2838 N N . ASP A 1 348 ? -24.647 -23.718 5.853 1.00 35.14 348 ASP A N 1
ATOM 2839 C CA . ASP A 1 348 ? -24.830 -22.656 4.861 1.00 35.19 348 ASP A CA 1
ATOM 2840 C C . ASP A 1 348 ? -26.320 -22.408 4.576 1.00 34.21 348 ASP A C 1
ATOM 2841 O O . ASP A 1 348 ? -26.727 -21.259 4.399 1.00 35.51 348 ASP A O 1
ATOM 2846 N N . ALA A 1 349 ? -27.114 -23.486 4.547 1.00 34.33 349 ALA A N 1
ATOM 2847 C CA . ALA A 1 349 ? -28.568 -23.381 4.352 1.00 34.08 349 ALA A CA 1
ATOM 2848 C C . ALA A 1 349 ? -29.225 -22.554 5.479 1.00 36.04 349 ALA A C 1
ATOM 2849 O O . ALA A 1 349 ? -30.010 -21.630 5.203 1.00 31.38 349 ALA A O 1
ATOM 2851 N N . ILE A 1 350 ? -28.873 -22.860 6.734 1.00 34.65 350 ILE A N 1
ATOM 2852 C CA A ILE A 1 350 ? -29.356 -22.084 7.883 0.60 35.54 350 ILE A CA 1
ATOM 2853 C CA B ILE A 1 350 ? -29.354 -22.083 7.883 0.40 34.65 350 ILE A CA 1
ATOM 2854 C C . ILE A 1 350 ? -29.021 -20.601 7.713 1.00 33.33 350 ILE A C 1
ATOM 2855 O O . ILE A 1 350 ? -29.903 -19.741 7.826 1.00 34.83 350 ILE A O 1
ATOM 2864 N N . ILE A 1 351 ? -27.750 -20.309 7.429 1.00 35.44 351 ILE A N 1
ATOM 2865 C CA A ILE A 1 351 ? -27.289 -18.930 7.279 0.60 31.99 351 ILE A CA 1
ATOM 2866 C CA B ILE A 1 351 ? -27.281 -18.929 7.280 0.40 33.52 351 ILE A CA 1
ATOM 2867 C C . ILE A 1 351 ? -28.001 -18.214 6.131 1.00 35.50 351 ILE A C 1
ATOM 2868 O O . ILE A 1 351 ? -28.462 -17.079 6.285 1.00 33.76 351 ILE A O 1
ATOM 2877 N N . ALA A 1 352 ? -28.112 -18.879 4.985 1.00 33.14 352 ALA A N 1
ATOM 2878 C CA . ALA A 1 352 ? -28.761 -18.246 3.820 1.00 31.57 352 ALA A CA 1
ATOM 2879 C C . ALA A 1 352 ? -30.190 -17.743 4.131 1.00 26.60 352 ALA A C 1
ATOM 2880 O O . ALA A 1 352 ? -30.532 -16.586 3.843 1.00 30.51 352 ALA A O 1
ATOM 2882 N N . ILE A 1 353 ? -31.002 -18.606 4.715 1.00 29.21 353 ILE A N 1
ATOM 2883 C CA . ILE A 1 353 ? -32.390 -18.268 5.077 1.00 32.40 353 ILE A CA 1
ATOM 2884 C C . ILE A 1 353 ? -32.433 -17.200 6.185 1.00 36.71 353 ILE A C 1
ATOM 2885 O O . ILE A 1 353 ? -33.236 -16.248 6.114 1.00 37.06 353 ILE A O 1
ATOM 2890 N N . SER A 1 354 ? -31.545 -17.327 7.174 1.00 35.93 354 SER A N 1
ATOM 2891 C CA A SER A 1 354 ? -31.418 -16.310 8.217 0.60 39.06 354 SER A CA 1
ATOM 2892 C CA B SER A 1 354 ? -31.414 -16.310 8.221 0.40 37.38 354 SER A CA 1
ATOM 2893 C C . SER A 1 354 ? -31.159 -14.949 7.596 1.00 37.21 354 SER A C 1
ATOM 2894 O O . SER A 1 354 ? -31.839 -13.968 7.915 1.00 42.62 354 SER A O 1
ATOM 2899 N N . VAL A 1 355 ? -30.177 -14.899 6.699 1.00 37.64 355 VAL A N 1
ATOM 2900 C CA . VAL A 1 355 ? -29.782 -13.652 6.032 1.00 33.71 355 VAL A CA 1
ATOM 2901 C C . VAL A 1 355 ? -30.909 -13.140 5.146 1.00 36.27 355 VAL A C 1
ATOM 2902 O O . VAL A 1 355 ? -31.170 -11.935 5.092 1.00 34.31 355 VAL A O 1
ATOM 2906 N N . ILE A 1 356 ? -31.584 -14.052 4.453 1.00 36.40 356 ILE A N 1
ATOM 2907 C CA . ILE A 1 356 ? -32.705 -13.639 3.612 1.00 37.22 356 ILE A CA 1
ATOM 2908 C C . ILE A 1 356 ? -33.815 -13.000 4.474 1.00 35.55 356 ILE A C 1
ATOM 2909 O O . ILE A 1 356 ? -34.342 -11.931 4.130 1.00 35.36 356 ILE A O 1
ATOM 2914 N N . GLU A 1 357 ? -34.132 -13.640 5.596 1.00 38.19 357 GLU A N 1
ATOM 2915 C CA . GLU A 1 357 ? -35.166 -13.118 6.497 1.00 42.72 357 GLU A CA 1
ATOM 2916 C C . GLU A 1 357 ? -34.863 -11.691 6.964 1.00 43.34 357 GLU A C 1
ATOM 2917 O O . GLU A 1 357 ? -35.688 -10.793 6.772 1.00 46.74 357 GLU A O 1
ATOM 2923 N N . ARG A 1 358 ? -33.675 -11.467 7.528 1.00 41.77 358 ARG A N 1
ATOM 2924 C CA . ARG A 1 358 ? -33.369 -10.138 8.074 1.00 48.71 358 ARG A CA 1
ATOM 2925 C C . ARG A 1 358 ? -33.137 -9.052 7.020 1.00 48.16 358 ARG A C 1
ATOM 2926 O O . ARG A 1 358 ? -33.358 -7.858 7.278 1.00 54.10 358 ARG A O 1
ATOM 2934 N N . THR A 1 359 ? -32.741 -9.460 5.820 1.00 42.20 359 THR A N 1
ATOM 2935 C CA . THR A 1 359 ? -32.577 -8.507 4.738 1.00 42.26 359 THR A CA 1
ATOM 2936 C C . THR A 1 359 ? -33.951 -8.057 4.195 1.00 45.72 359 THR A C 1
ATOM 2937 O O . THR A 1 359 ? -34.179 -6.859 3.972 1.00 47.20 359 THR A O 1
ATOM 2941 N N . LEU A 1 360 ? -34.862 -9.013 4.012 1.00 43.04 360 LEU A N 1
ATOM 2942 C CA . LEU A 1 360 ? -36.195 -8.714 3.473 1.00 42.90 360 LEU A CA 1
ATOM 2943 C C . LEU A 1 360 ? -37.057 -7.915 4.466 1.00 48.59 360 LEU A C 1
ATOM 2944 O O . LEU A 1 360 ? -37.884 -7.092 4.055 1.00 52.95 360 LEU A O 1
ATOM 2949 N N . ARG A 1 361 ? -36.846 -8.175 5.759 1.00 48.57 361 ARG A N 1
ATOM 2950 C CA A ARG A 1 361 ? -37.487 -7.432 6.845 0.60 51.52 361 ARG A CA 1
ATOM 2951 C CA B ARG A 1 361 ? -37.485 -7.432 6.844 0.40 49.56 361 ARG A CA 1
ATOM 2952 C C . ARG A 1 361 ? -37.195 -5.935 6.723 1.00 53.30 361 ARG A C 1
ATOM 2953 O O . ARG A 1 361 ? -38.114 -5.111 6.758 1.00 63.41 361 ARG A O 1
ATOM 2968 N N . LYS A 1 362 ? -35.914 -5.595 6.565 1.00 49.55 362 LYS A N 1
ATOM 2969 C CA A LYS A 1 362 ? -35.483 -4.201 6.481 0.60 51.11 362 LYS A CA 1
ATOM 2970 C CA B LYS A 1 362 ? -35.480 -4.198 6.484 0.40 48.53 362 LYS A CA 1
ATOM 2971 C C . LYS A 1 362 ? -35.904 -3.524 5.177 1.00 55.08 362 LYS A C 1
ATOM 2972 O O . LYS A 1 362 ? -35.844 -2.296 5.057 1.00 49.26 362 LYS A O 1
ATOM 2983 N N . LEU A 1 363 ? -36.334 -4.322 4.201 1.00 53.81 363 LEU A N 1
ATOM 2984 C CA . LEU A 1 363 ? -36.683 -3.784 2.882 1.00 52.90 363 LEU A CA 1
ATOM 2985 C C . LEU A 1 363 ? -38.180 -3.866 2.532 1.00 56.54 363 LEU A C 1
ATOM 2986 O O . LEU A 1 363 ? -38.588 -3.470 1.437 1.00 59.38 363 LEU A O 1
ATOM 2991 N N . GLY A 1 364 ? -38.981 -4.398 3.457 1.00 51.30 364 GLY A N 1
ATOM 2992 C CA . GLY A 1 364 ? -40.436 -4.365 3.341 1.00 48.47 364 GLY A CA 1
ATOM 2993 C C . GLY A 1 364 ? -41.056 -5.381 2.411 1.00 47.14 364 GLY A C 1
ATOM 2994 O O . GLY A 1 364 ? -42.143 -5.155 1.879 1.00 43.81 364 GLY A O 1
ATOM 2995 N N . GLU A 1 365 ? -40.375 -6.507 2.214 1.00 43.71 365 GLU A N 1
ATOM 2996 C CA . GLU A 1 365 ? -40.948 -7.618 1.458 1.00 41.52 365 GLU A CA 1
ATOM 2997 C C . GLU A 1 365 ? -41.893 -8.412 2.365 1.00 48.75 365 GLU A C 1
ATOM 2998 O O . GLU A 1 365 ? -41.502 -8.816 3.467 1.00 52.41 365 GLU A O 1
ATOM 3004 N N . PRO A 1 366 ? -43.145 -8.629 1.916 1.00 50.31 366 PRO A N 1
ATOM 3005 C CA . PRO A 1 366 ? -44.103 -9.399 2.715 1.00 51.43 366 PRO A CA 1
ATOM 3006 C C . PRO A 1 366 ? -43.630 -10.834 2.965 1.00 49.28 366 PRO A C 1
ATOM 3007 O O . PRO A 1 366 ? -43.657 -11.672 2.054 1.00 53.71 366 PRO A O 1
ATOM 3011 N N . ILE A 1 367 ? -43.188 -11.101 4.188 1.00 46.56 367 ILE A N 1
ATOM 3012 C CA . ILE A 1 367 ? -42.748 -12.434 4.574 1.00 45.18 367 ILE A CA 1
ATOM 3013 C C . ILE A 1 367 ? -43.269 -12.832 5.951 1.00 50.01 367 ILE A C 1
ATOM 3014 O O . ILE A 1 367 ? -43.701 -11.979 6.736 1.00 50.99 367 ILE A O 1
ATOM 3019 N N . ARG A 1 368 ? -43.224 -14.135 6.228 1.00 46.59 368 ARG A N 1
ATOM 3020 C CA A ARG A 1 368 ? -43.631 -14.667 7.522 0.60 48.37 368 ARG A CA 1
ATOM 3021 C CA B ARG A 1 368 ? -43.630 -14.666 7.522 0.40 47.14 368 ARG A CA 1
ATOM 3022 C C . ARG A 1 368 ? -42.416 -14.804 8.452 1.00 49.36 368 ARG A C 1
ATOM 3023 O O . ARG A 1 368 ? -41.682 -15.802 8.394 1.00 51.25 368 ARG A O 1
ATOM 3038 N N . PHE A 1 369 ? -42.209 -13.800 9.309 1.00 49.38 369 PHE A N 1
ATOM 3039 C CA . PHE A 1 369 ? -41.072 -13.777 10.247 1.00 52.24 369 PHE A CA 1
ATOM 3040 C C . PHE A 1 369 ? -41.062 -14.953 11.215 1.00 54.44 369 PHE A C 1
ATOM 3041 O O . PHE A 1 369 ? -42.116 -15.452 11.620 1.00 56.44 369 PHE A O 1
ATOM 3049 N N . GLY A 1 370 ? -39.860 -15.395 11.577 1.00 49.41 370 GLY A N 1
ATOM 3050 C CA . GLY A 1 370 ? -39.672 -16.431 12.584 1.00 43.23 370 GLY A CA 1
ATOM 3051 C C . GLY A 1 370 ? -39.992 -17.835 12.146 1.00 49.86 370 GLY A C 1
ATOM 3052 O O . GLY A 1 370 ? -40.076 -18.745 12.981 1.00 49.44 370 GLY A O 1
ATOM 3053 N N . GLU A 1 371 ? -40.148 -18.030 10.836 1.00 53.53 371 GLU A N 1
ATOM 3054 C CA . GLU A 1 371 ? -40.564 -19.333 10.299 1.00 54.48 371 GLU A CA 1
ATOM 3055 C C . GLU A 1 371 ? -39.511 -19.974 9.392 1.00 51.40 371 GLU A C 1
ATOM 3056 O O . GLU A 1 371 ? -39.415 -21.205 9.316 1.00 46.24 371 GLU A O 1
ATOM 3062 N N . GLY A 1 372 ? -38.723 -19.135 8.720 1.00 48.24 372 GLY A N 1
ATOM 3063 C CA . GLY A 1 372 ? -37.667 -19.612 7.818 1.00 49.02 372 GLY A CA 1
ATOM 3064 C C . GLY A 1 372 ? -36.717 -20.664 8.381 1.00 44.35 372 GLY A C 1
ATOM 3065 O O . GLY A 1 372 ? -36.648 -21.791 7.877 1.00 39.09 372 GLY A O 1
ATOM 3066 N N . VAL A 1 373 ? -35.983 -20.303 9.437 1.00 42.09 373 VAL A N 1
ATOM 3067 C CA . VAL A 1 373 ? -34.918 -21.171 9.964 1.00 38.25 373 VAL A CA 1
ATOM 3068 C C . VAL A 1 373 ? -35.420 -22.499 10.529 1.00 39.61 373 VAL A C 1
ATOM 3069 O O . VAL A 1 373 ? -34.803 -23.547 10.296 1.00 40.17 373 VAL A O 1
ATOM 3073 N N . LYS A 1 374 ? -36.535 -22.472 11.263 1.00 43.86 374 LYS A N 1
ATOM 3074 C CA . LYS A 1 374 ? -37.117 -23.726 11.766 1.00 48.85 374 LYS A CA 1
ATOM 3075 C C . LYS A 1 374 ? -37.484 -24.686 10.634 1.00 45.81 374 LYS A C 1
ATOM 3076 O O . LYS A 1 374 ? -37.219 -25.895 10.726 1.00 49.82 374 LYS A O 1
ATOM 3082 N N . ALA A 1 375 ? -38.059 -24.145 9.562 1.00 41.74 375 ALA A N 1
ATOM 3083 C CA . ALA A 1 375 ? -38.370 -24.950 8.375 1.00 40.95 375 ALA A CA 1
ATOM 3084 C C . ALA A 1 375 ? -37.109 -25.638 7.838 1.00 36.26 375 ALA A C 1
ATOM 3085 O O . ALA A 1 375 ? -37.122 -26.843 7.559 1.00 36.11 375 ALA A O 1
ATOM 3087 N N . VAL A 1 376 ? -36.028 -24.866 7.716 1.00 35.77 376 VAL A N 1
ATOM 3088 C CA . VAL A 1 376 ? -34.707 -25.399 7.333 1.00 36.21 376 VAL A CA 1
ATOM 3089 C C . VAL A 1 376 ? -34.230 -26.467 8.321 1.00 37.30 376 VAL A C 1
ATOM 3090 O O . VAL A 1 376 ? -33.843 -27.566 7.918 1.00 36.19 376 VAL A O 1
ATOM 3094 N N . GLU A 1 377 ? -34.246 -26.132 9.612 1.00 38.66 377 GLU A N 1
ATOM 3095 C CA . GLU A 1 377 ? -33.808 -27.069 10.659 1.00 42.24 377 GLU A CA 1
ATOM 3096 C C . GLU A 1 377 ? -34.608 -28.360 10.589 1.00 42.67 377 GLU A C 1
ATOM 3097 O O . GLU A 1 377 ? -34.041 -29.453 10.711 1.00 49.56 377 GLU A O 1
ATOM 3103 N N . GLU A 1 378 ? -35.917 -28.241 10.350 1.00 44.21 378 GLU A N 1
ATOM 3104 C CA . GLU A 1 378 ? -36.779 -29.420 10.266 1.00 51.21 378 GLU A CA 1
ATOM 3105 C C . GLU A 1 378 ? -36.310 -30.395 9.199 1.00 50.44 378 GLU A C 1
ATOM 3106 O O . GLU A 1 378 ? -36.225 -31.598 9.460 1.00 54.20 378 GLU A O 1
ATOM 3112 N N . VAL A 1 379 ? -35.998 -29.884 8.002 1.00 49.83 379 VAL A N 1
ATOM 3113 C CA . VAL A 1 379 ? -35.516 -30.747 6.912 1.00 43.83 379 VAL A CA 1
ATOM 3114 C C . VAL A 1 379 ? -34.183 -31.412 7.265 1.00 46.89 379 VAL A C 1
ATOM 3115 O O . VAL A 1 379 ? -34.005 -32.614 7.048 1.00 44.34 379 VAL A O 1
ATOM 3119 N N . LEU A 1 380 ? -33.253 -30.624 7.807 1.00 47.89 380 LEU A N 1
ATOM 3120 C CA . LEU A 1 380 ? -31.938 -31.141 8.180 1.00 54.31 380 LEU A CA 1
ATOM 3121 C C . LEU A 1 380 ? -32.053 -32.142 9.326 1.00 59.41 380 LEU A C 1
ATOM 3122 O O . LEU A 1 380 ? -31.303 -33.121 9.371 1.00 61.47 380 LEU A O 1
ATOM 3127 N N . PHE A 1 381 ? -33.025 -31.913 10.214 1.00 68.13 381 PHE A N 1
ATOM 3128 C CA . PHE A 1 381 ? -33.336 -32.822 11.338 1.00 78.74 381 PHE A CA 1
ATOM 3129 C C . PHE A 1 381 ? -33.615 -34.270 10.884 1.00 84.86 381 PHE A C 1
ATOM 3130 O O . PHE A 1 381 ? -33.153 -35.236 11.505 1.00 89.59 381 PHE A O 1
ATOM 3138 N N . SER A 1 382 ? -34.394 -34.407 9.808 1.00 86.12 382 SER A N 1
ATOM 3139 C CA . SER A 1 382 ? -34.619 -35.681 9.143 1.00 83.25 382 SER A CA 1
ATOM 3140 C C . SER A 1 382 ? -33.295 -36.127 8.537 1.00 86.97 382 SER A C 1
ATOM 3141 O O . SER A 1 382 ? -33.248 -37.053 7.733 1.00 93.19 382 SER A O 1
ATOM 3144 N N . LEU B 1 6 ? 15.669 -23.823 -17.099 1.00 74.99 6 LEU B N 1
ATOM 3145 C CA . LEU B 1 6 ? 15.443 -22.736 -18.094 1.00 64.10 6 LEU B CA 1
ATOM 3146 C C . LEU B 1 6 ? 14.772 -23.260 -19.379 1.00 71.28 6 LEU B C 1
ATOM 3147 O O . LEU B 1 6 ? 15.443 -23.611 -20.361 1.00 56.04 6 LEU B O 1
ATOM 3152 N N . HIS B 1 7 ? 13.435 -23.299 -19.340 1.00 85.09 7 HIS B N 1
ATOM 3153 C CA . HIS B 1 7 ? 12.588 -23.914 -20.379 1.00 103.90 7 HIS B CA 1
ATOM 3154 C C . HIS B 1 7 ? 11.740 -22.880 -21.145 1.00 110.56 7 HIS B C 1
ATOM 3155 O O . HIS B 1 7 ? 11.536 -21.753 -20.677 1.00 110.24 7 HIS B O 1
ATOM 3162 N N . VAL B 1 8 ? 11.268 -23.276 -22.332 1.00 122.23 8 VAL B N 1
ATOM 3163 C CA . VAL B 1 8 ? 10.236 -22.554 -23.086 1.00 126.00 8 VAL B CA 1
ATOM 3164 C C . VAL B 1 8 ? 8.913 -22.624 -22.315 1.00 133.99 8 VAL B C 1
ATOM 3165 O O . VAL B 1 8 ? 8.280 -23.690 -22.214 1.00 127.97 8 VAL B O 1
ATOM 3169 N N . GLY B 1 9 ? 8.504 -21.474 -21.784 1.00 139.94 9 GLY B N 1
ATOM 3170 C CA . GLY B 1 9 ? 7.464 -21.415 -20.767 1.00 142.91 9 GLY B CA 1
ATOM 3171 C C . GLY B 1 9 ? 8.133 -21.633 -19.422 1.00 140.69 9 GLY B C 1
ATOM 3172 O O . GLY B 1 9 ? 8.003 -22.717 -18.838 1.00 139.79 9 GLY B O 1
ATOM 3173 N N . PRO B 1 10 ? 8.871 -20.611 -18.931 1.00 139.53 10 PRO B N 1
ATOM 3174 C CA . PRO B 1 10 ? 9.561 -20.753 -17.652 1.00 129.42 10 PRO B CA 1
ATOM 3175 C C . PRO B 1 10 ? 8.691 -21.558 -16.706 1.00 118.11 10 PRO B C 1
ATOM 3176 O O . PRO B 1 10 ? 7.505 -21.247 -16.553 1.00 124.60 10 PRO B O 1
ATOM 3180 N N . THR B 1 11 ? 9.266 -22.607 -16.126 1.00 98.25 11 THR B N 1
ATOM 3181 C CA . THR B 1 11 ? 8.548 -23.457 -15.176 1.00 77.95 11 THR B CA 1
ATOM 3182 C C . THR B 1 11 ? 8.534 -22.855 -13.761 1.00 63.81 11 THR B C 1
ATOM 3183 O O . THR B 1 11 ? 7.660 -23.174 -12.964 1.00 61.20 11 THR B O 1
ATOM 3187 N N . THR B 1 12 ? 9.492 -21.971 -13.474 1.00 59.07 12 THR B N 1
ATOM 3188 C CA . THR B 1 12 ? 9.551 -21.248 -12.197 1.00 55.76 12 THR B CA 1
ATOM 3189 C C . THR B 1 12 ? 8.861 -19.884 -12.270 1.00 53.48 12 THR B C 1
ATOM 3190 O O . THR B 1 12 ? 9.224 -19.008 -13.076 1.00 55.32 12 THR B O 1
ATOM 3194 N N . ILE B 1 13 ? 7.854 -19.739 -11.413 1.00 44.75 13 ILE B N 1
ATOM 3195 C CA . ILE B 1 13 ? 7.084 -18.514 -11.275 1.00 42.91 13 ILE B CA 1
ATOM 3196 C C . ILE B 1 13 ? 7.427 -17.901 -9.919 1.00 44.60 13 ILE B C 1
ATOM 3197 O O . ILE B 1 13 ? 7.478 -18.620 -8.919 1.00 49.01 13 ILE B O 1
ATOM 3202 N N . LYS B 1 14 ? 7.670 -16.590 -9.883 1.00 41.12 14 LYS B N 1
ATOM 3203 C CA . LYS B 1 14 ? 7.875 -15.895 -8.614 1.00 44.63 14 LYS B CA 1
ATOM 3204 C C . LYS B 1 14 ? 6.803 -16.268 -7.586 1.00 46.93 14 LYS B C 1
ATOM 3205 O O . LYS B 1 14 ? 5.620 -16.376 -7.932 1.00 41.18 14 LYS B O 1
ATOM 3211 N N . GLU B 1 15 ? 7.239 -16.488 -6.342 1.00 49.33 15 GLU B N 1
ATOM 3212 C CA A GLU B 1 15 ? 6.345 -16.885 -5.256 0.60 49.72 15 GLU B CA 1
ATOM 3213 C CA B GLU B 1 15 ? 6.350 -16.880 -5.242 0.40 50.31 15 GLU B CA 1
ATOM 3214 C C . GLU B 1 15 ? 5.244 -15.864 -5.001 1.00 49.33 15 GLU B C 1
ATOM 3215 O O . GLU B 1 15 ? 4.095 -16.243 -4.781 1.00 49.59 15 GLU B O 1
ATOM 3226 N N . ASP B 1 16 ? 5.602 -14.575 -5.045 1.00 44.06 16 ASP B N 1
ATOM 3227 C CA . ASP B 1 16 ? 4.631 -13.489 -4.885 1.00 50.64 16 ASP B CA 1
ATOM 3228 C C . ASP B 1 16 ? 3.485 -13.615 -5.885 1.00 46.57 16 ASP B C 1
ATOM 3229 O O . ASP B 1 16 ? 2.336 -13.292 -5.568 1.00 42.63 16 ASP B O 1
ATOM 3234 N N . VAL B 1 17 ? 3.818 -14.059 -7.102 1.00 43.08 17 VAL B N 1
ATOM 3235 C CA . VAL B 1 17 ? 2.831 -14.160 -8.183 1.00 40.23 17 VAL B CA 1
ATOM 3236 C C . VAL B 1 17 ? 1.877 -15.308 -7.886 1.00 35.45 17 VAL B C 1
ATOM 3237 O O . VAL B 1 17 ? 0.652 -15.102 -7.895 1.00 35.06 17 VAL B O 1
ATOM 3241 N N . LEU B 1 18 ? 2.424 -16.491 -7.594 1.00 36.61 18 LEU B N 1
ATOM 3242 C CA . LEU B 1 18 ? 1.585 -17.665 -7.297 1.00 41.18 18 LEU B CA 1
ATOM 3243 C C . LEU B 1 18 ? 0.683 -17.470 -6.091 1.00 43.44 18 LEU B C 1
ATOM 3244 O O . LEU B 1 18 ? -0.482 -17.890 -6.108 1.00 36.90 18 LEU B O 1
ATOM 3249 N N . VAL B 1 19 ? 1.237 -16.844 -5.047 1.00 42.09 19 VAL B N 1
ATOM 3250 C CA . VAL B 1 19 ? 0.526 -16.623 -3.791 1.00 42.89 19 VAL B CA 1
ATOM 3251 C C . VAL B 1 19 ? -0.669 -15.703 -3.998 1.00 39.67 19 VAL B C 1
ATOM 3252 O O . VAL B 1 19 ? -1.701 -15.875 -3.337 1.00 35.09 19 VAL B O 1
ATOM 3256 N N . ALA B 1 20 ? -0.531 -14.742 -4.919 1.00 37.88 20 ALA B N 1
ATOM 3257 C CA . ALA B 1 20 ? -1.623 -13.828 -5.279 1.00 36.63 20 ALA B CA 1
ATOM 3258 C C . ALA B 1 20 ? -2.890 -14.575 -5.698 1.00 39.70 20 ALA B C 1
ATOM 3259 O O . ALA B 1 20 ? -3.993 -14.041 -5.602 1.00 44.05 20 ALA B O 1
ATOM 3261 N N . GLY B 1 21 ? -2.722 -15.802 -6.184 1.00 37.68 21 GLY B N 1
ATOM 3262 C CA . GLY B 1 21 ? -3.853 -16.636 -6.605 1.00 46.67 21 GLY B CA 1
ATOM 3263 C C . GLY B 1 21 ? -4.546 -17.376 -5.470 1.00 46.93 21 GLY B C 1
ATOM 3264 O O . GLY B 1 21 ? -5.489 -18.146 -5.712 1.00 42.94 21 GLY B O 1
ATOM 3265 N N . LEU B 1 22 ? -4.092 -17.159 -4.234 1.00 47.09 22 LEU B N 1
ATOM 3266 C CA . LEU B 1 22 ? -4.725 -17.810 -3.077 1.00 50.15 22 LEU B CA 1
ATOM 3267 C C . LEU B 1 22 ? -5.919 -17.048 -2.507 1.00 47.32 22 LEU B C 1
ATOM 3268 O O . LEU B 1 22 ? -6.622 -17.566 -1.640 1.00 54.26 22 LEU B O 1
ATOM 3273 N N . GLU B 1 23 ? -6.141 -15.828 -2.995 1.00 50.49 23 GLU B N 1
ATOM 3274 C CA A GLU B 1 23 ? -7.278 -15.007 -2.567 0.60 53.80 23 GLU B CA 1
ATOM 3275 C CA B GLU B 1 23 ? -7.272 -15.007 -2.559 0.40 50.42 23 GLU B CA 1
ATOM 3276 C C . GLU B 1 23 ? -8.597 -15.744 -2.750 1.00 53.76 23 GLU B C 1
ATOM 3277 O O . GLU B 1 23 ? -8.941 -16.146 -3.862 1.00 49.83 23 GLU B O 1
ATOM 3288 N N . ASN B 1 24 ? -9.329 -15.934 -1.651 1.00 53.11 24 ASN B N 1
ATOM 3289 C CA . ASN B 1 24 ? -10.605 -16.645 -1.689 1.00 55.40 24 ASN B CA 1
ATOM 3290 C C . ASN B 1 24 ? -11.811 -15.695 -1.703 1.00 58.19 24 ASN B C 1
ATOM 3291 O O . ASN B 1 24 ? -11.635 -14.472 -1.590 1.00 52.35 24 ASN B O 1
ATOM 3296 N N . ASN B 1 25 ? -13.011 -16.279 -1.844 1.00 55.28 25 ASN B N 1
ATOM 3297 C CA A ASN B 1 25 ? -14.284 -15.540 -1.948 0.60 58.13 25 ASN B CA 1
ATOM 3298 C CA B ASN B 1 25 ? -14.282 -15.541 -1.954 0.40 58.49 25 ASN B CA 1
ATOM 3299 C C . ASN B 1 25 ? -14.273 -14.466 -3.045 1.00 56.72 25 ASN B C 1
ATOM 3300 O O . ASN B 1 25 ? -14.785 -13.358 -2.863 1.00 55.39 25 ASN B O 1
ATOM 3309 N N . VAL B 1 26 ? -13.690 -14.816 -4.192 1.00 55.06 26 VAL B N 1
ATOM 3310 C CA . VAL B 1 26 ? -13.557 -13.904 -5.327 1.00 51.51 26 VAL B CA 1
ATOM 3311 C C . VAL B 1 26 ? -14.124 -14.549 -6.587 1.00 51.60 26 VAL B C 1
ATOM 3312 O O . VAL B 1 26 ? -13.730 -15.662 -6.958 1.00 51.96 26 VAL B O 1
ATOM 3316 N N . GLY B 1 27 ? -15.059 -13.853 -7.232 1.00 45.54 27 GLY B N 1
ATOM 3317 C CA . GLY B 1 27 ? -15.650 -14.304 -8.491 1.00 47.73 27 GLY B CA 1
ATOM 3318 C C . GLY B 1 27 ? -15.554 -13.163 -9.480 1.00 44.06 27 GLY B C 1
ATOM 3319 O O . GLY B 1 27 ? -15.019 -12.103 -9.146 1.00 47.74 27 GLY B O 1
ATOM 3320 N N . PHE B 1 28 ? -16.068 -13.361 -10.691 1.00 46.08 28 PHE B N 1
ATOM 3321 C CA . PHE B 1 28 ? -15.934 -12.347 -11.752 1.00 49.86 28 PHE B CA 1
ATOM 3322 C C . PHE B 1 28 ? -16.698 -11.020 -11.510 1.00 45.95 28 PHE B C 1
ATOM 3323 O O . PHE B 1 28 ? -16.436 -10.020 -12.195 1.00 45.56 28 PHE B O 1
ATOM 3331 N N . THR B 1 29 ? -17.637 -11.012 -10.558 1.00 43.57 29 THR B N 1
ATOM 3332 C CA . THR B 1 29 ? -18.363 -9.778 -10.199 1.00 43.93 29 THR B CA 1
ATOM 3333 C C . THR B 1 29 ? -17.745 -9.017 -9.020 1.00 45.15 29 THR B C 1
ATOM 3334 O O . THR B 1 29 ? -18.035 -7.825 -8.837 1.00 44.45 29 THR B O 1
ATOM 3338 N N . SER B 1 30 ? -16.898 -9.702 -8.243 1.00 43.16 30 SER B N 1
ATOM 3339 C CA A SER B 1 30 ? -16.244 -9.132 -7.057 0.60 44.57 30 SER B CA 1
ATOM 3340 C CA B SER B 1 30 ? -16.287 -9.101 -7.054 0.40 43.64 30 SER B CA 1
ATOM 3341 C C . SER B 1 30 ? -15.369 -7.933 -7.391 1.00 44.05 30 SER B C 1
ATOM 3342 O O . SER B 1 30 ? -14.680 -7.926 -8.417 1.00 43.08 30 SER B O 1
ATOM 3347 N N . LYS B 1 31 ? -15.372 -6.924 -6.527 1.00 45.33 31 LYS B N 1
ATOM 3348 C CA . LYS B 1 31 ? -14.534 -5.750 -6.784 1.00 46.65 31 LYS B CA 1
ATOM 3349 C C . LYS B 1 31 ? -13.029 -6.085 -6.856 1.00 42.72 31 LYS B C 1
ATOM 3350 O O . LYS B 1 31 ? -12.291 -5.443 -7.611 1.00 37.87 31 LYS B O 1
ATOM 3356 N N . GLU B 1 32 ? -12.589 -7.099 -6.108 1.00 38.04 32 GLU B N 1
ATOM 3357 C CA . GLU B 1 32 ? -11.185 -7.536 -6.160 1.00 41.03 32 GLU B CA 1
ATOM 3358 C C . GLU B 1 32 ? -10.811 -8.005 -7.571 1.00 34.17 32 GLU B C 1
ATOM 3359 O O . GLU B 1 32 ? -9.711 -7.724 -8.062 1.00 36.61 32 GLU B O 1
ATOM 3365 N N . PHE B 1 33 ? -11.723 -8.720 -8.217 1.00 36.26 33 PHE B N 1
ATOM 3366 C CA . PHE B 1 33 ? -11.460 -9.190 -9.563 1.00 36.44 33 PHE B CA 1
ATOM 3367 C C . PHE B 1 33 ? -11.453 -8.035 -10.552 1.00 37.95 33 PHE B C 1
ATOM 3368 O O . PHE B 1 33 ? -10.503 -7.884 -11.338 1.00 34.90 33 PHE B O 1
ATOM 3376 N N . VAL B 1 34 ? -12.504 -7.219 -10.509 1.00 31.20 34 VAL B N 1
ATOM 3377 C CA . VAL B 1 34 ? -12.605 -6.084 -11.431 1.00 35.27 34 VAL B CA 1
ATOM 3378 C C . VAL B 1 34 ? -11.349 -5.207 -11.342 1.00 39.01 34 VAL B C 1
ATOM 3379 O O . VAL B 1 34 ? -10.800 -4.800 -12.370 1.00 38.77 34 VAL B O 1
ATOM 3383 N N . GLU B 1 35 ? -10.885 -4.941 -10.116 1.00 39.11 35 GLU B N 1
ATOM 3384 C CA A GLU B 1 35 ? -9.683 -4.133 -9.908 0.60 37.42 35 GLU B CA 1
ATOM 3385 C CA B GLU B 1 35 ? -9.674 -4.128 -9.914 0.40 37.51 35 GLU B CA 1
ATOM 3386 C C . GLU B 1 35 ? -8.432 -4.811 -10.491 1.00 35.05 35 GLU B C 1
ATOM 3387 O O . GLU B 1 35 ? -7.572 -4.159 -11.063 1.00 33.04 35 GLU B O 1
ATOM 3398 N N . ALA B 1 36 ? -8.345 -6.133 -10.350 1.00 31.52 36 ALA B N 1
ATOM 3399 C CA . ALA B 1 36 ? -7.182 -6.861 -10.848 1.00 31.32 36 ALA B CA 1
ATOM 3400 C C . ALA B 1 36 ? -7.191 -6.847 -12.382 1.00 31.05 36 ALA B C 1
ATOM 3401 O O . ALA B 1 36 ? -6.150 -6.646 -13.019 1.00 34.85 36 ALA B O 1
ATOM 3403 N N . LEU B 1 37 ? -8.373 -7.021 -12.960 1.00 29.91 37 LEU B N 1
ATOM 3404 C CA . LEU B 1 37 ? -8.544 -6.954 -14.407 1.00 29.95 37 LEU B CA 1
ATOM 3405 C C . LEU B 1 37 ? -8.170 -5.565 -14.939 1.00 31.99 37 LEU B C 1
ATOM 3406 O O . LEU B 1 37 ? -7.405 -5.459 -15.891 1.00 32.09 37 LEU B O 1
ATOM 3411 N N . ALA B 1 38 ? -8.710 -4.509 -14.324 1.00 33.48 38 ALA B N 1
ATOM 3412 C CA . ALA B 1 38 ? -8.383 -3.132 -14.730 1.00 32.97 38 ALA B CA 1
ATOM 3413 C C . ALA B 1 38 ? -6.880 -2.850 -14.647 1.00 30.69 38 ALA B C 1
ATOM 3414 O O . ALA B 1 38 ? -6.282 -2.228 -15.547 1.00 33.71 38 ALA B O 1
ATOM 3416 N N . TYR B 1 39 ? -6.270 -3.303 -13.569 1.00 27.60 39 TYR B N 1
ATOM 3417 C CA . TYR B 1 39 ? -4.840 -3.115 -13.366 1.00 33.46 39 TYR B CA 1
ATOM 3418 C C . TYR B 1 39 ? -4.000 -3.861 -14.420 1.00 32.98 39 TYR B C 1
ATOM 3419 O O . TYR B 1 39 ? -3.001 -3.334 -14.918 1.00 32.73 39 TYR B O 1
ATOM 3428 N N . SER B 1 40 ? -4.402 -5.083 -14.760 1.00 32.20 40 SER B N 1
ATOM 3429 C CA . SER B 1 40 ? -3.707 -5.839 -15.793 1.00 27.72 40 SER B CA 1
ATOM 3430 C C . SER B 1 40 ? -3.854 -5.192 -17.165 1.00 26.31 40 SER B C 1
ATOM 3431 O O . SER B 1 40 ? -2.898 -5.161 -17.942 1.00 28.07 40 SER B O 1
ATOM 3434 N N . LEU B 1 41 ? -5.045 -4.677 -17.457 1.00 26.50 41 LEU B N 1
ATOM 3435 C CA . LEU B 1 41 ? -5.288 -3.977 -18.703 1.00 30.91 41 LEU B CA 1
ATOM 3436 C C . LEU B 1 41 ? -4.332 -2.778 -18.845 1.00 36.15 41 LEU B C 1
ATOM 3437 O O . LEU B 1 41 ? -3.743 -2.569 -19.913 1.00 30.57 41 LEU B O 1
ATOM 3442 N N . LYS B 1 42 ? -4.143 -2.018 -17.761 1.00 35.81 42 LYS B N 1
ATOM 3443 C CA . LYS B 1 42 ? -3.190 -0.889 -17.779 1.00 35.32 42 LYS B CA 1
ATOM 3444 C C . LYS B 1 42 ? -1.766 -1.364 -17.942 1.00 34.51 42 LYS B C 1
ATOM 3445 O O . LYS B 1 42 ? -0.991 -0.753 -18.687 1.00 38.23 42 LYS B O 1
ATOM 3451 N N . GLY B 1 43 ? -1.450 -2.478 -17.271 1.00 36.67 43 GLY B N 1
ATOM 3452 C CA . GLY B 1 43 ? -0.148 -3.128 -17.335 1.00 31.40 43 GLY B CA 1
ATOM 3453 C C . GLY B 1 43 ? 0.209 -3.554 -18.733 1.00 31.32 43 GLY B C 1
ATOM 3454 O O . GLY B 1 43 ? 1.378 -3.451 -19.118 1.00 35.30 43 GLY B O 1
ATOM 3455 N N . LEU B 1 44 ? -0.786 -4.046 -19.487 1.00 30.60 44 LEU B N 1
ATOM 3456 C CA A LEU B 1 44 ? -0.605 -4.355 -20.902 0.60 30.44 44 LEU B CA 1
ATOM 3457 C CA B LEU B 1 44 ? -0.600 -4.370 -20.897 0.40 30.77 44 LEU B CA 1
ATOM 3458 C C . LEU B 1 44 ? -0.176 -3.136 -21.709 1.00 33.88 44 LEU B C 1
ATOM 3459 O O . LEU B 1 44 ? 0.763 -3.210 -22.507 1.00 31.20 44 LEU B O 1
ATOM 3468 N N . ARG B 1 45 ? -0.860 -2.008 -21.503 1.00 34.23 45 ARG B N 1
ATOM 3469 C CA . ARG B 1 45 ? -0.471 -0.762 -22.198 1.00 40.48 45 ARG B CA 1
ATOM 3470 C C . ARG B 1 45 ? 0.960 -0.367 -21.860 1.00 38.78 45 ARG B C 1
ATOM 3471 O O . ARG B 1 45 ? 1.724 0.053 -22.729 1.00 40.61 45 ARG B O 1
ATOM 3479 N N . TYR B 1 46 ? 1.305 -0.524 -20.584 1.00 41.66 46 TYR B N 1
ATOM 3480 C CA . TYR B 1 46 ? 2.624 -0.188 -20.073 1.00 39.35 46 TYR B CA 1
ATOM 3481 C C . TYR B 1 46 ? 3.751 -1.021 -20.715 1.00 39.38 46 TYR B C 1
ATOM 3482 O O . TYR B 1 46 ? 4.716 -0.458 -21.233 1.00 36.80 46 TYR B O 1
ATOM 3491 N N . VAL B 1 47 ? 3.628 -2.350 -20.720 1.00 34.57 47 VAL B N 1
ATOM 3492 C CA . VAL B 1 47 ? 4.672 -3.200 -21.288 1.00 33.49 47 VAL B CA 1
ATOM 3493 C C . VAL B 1 47 ? 4.713 -3.180 -22.829 1.00 33.47 47 VAL B C 1
ATOM 3494 O O . VAL B 1 47 ? 5.746 -3.486 -23.434 1.00 38.69 47 VAL B O 1
ATOM 3498 N N . MET B 1 48 ? 3.596 -2.857 -23.465 1.00 31.87 48 MET B N 1
ATOM 3499 C CA . MET B 1 48 ? 3.583 -2.720 -24.919 1.00 36.21 48 MET B CA 1
ATOM 3500 C C . MET B 1 48 ? 3.837 -1.290 -25.415 1.00 40.93 48 MET B C 1
ATOM 3501 O O . MET B 1 48 ? 3.923 -1.049 -26.630 1.00 39.11 48 MET B O 1
ATOM 3506 N N . GLY B 1 49 ? 3.947 -0.351 -24.484 1.00 43.45 49 GLY B N 1
ATOM 3507 C CA . GLY B 1 49 ? 4.229 1.045 -24.836 1.00 44.49 49 GLY B CA 1
ATOM 3508 C C . GLY B 1 49 ? 3.138 1.648 -25.705 1.00 44.93 49 GLY B C 1
ATOM 3509 O O . GLY B 1 49 ? 3.320 1.836 -26.919 1.00 47.83 49 GLY B O 1
ATOM 3510 N N . ALA B 1 50 ? 1.988 1.925 -25.098 1.00 41.29 50 ALA B N 1
ATOM 3511 C CA . ALA B 1 50 ? 0.898 2.563 -25.812 1.00 43.47 50 ALA B CA 1
ATOM 3512 C C . ALA B 1 50 ? 0.088 3.449 -24.892 1.00 45.97 50 ALA B C 1
ATOM 3513 O O . ALA B 1 50 ? -0.048 3.155 -23.701 1.00 47.82 50 ALA B O 1
ATOM 3515 N N . SER B 1 51 ? -0.452 4.524 -25.459 1.00 41.85 51 SER B N 1
ATOM 3516 C CA . SER B 1 51 ? -1.355 5.423 -24.747 1.00 46.17 51 SER B CA 1
ATOM 3517 C C . SER B 1 51 ? -2.743 4.795 -24.627 1.00 48.36 51 SER B C 1
ATOM 3518 O O . SER B 1 51 ? -3.001 3.715 -25.203 1.00 42.31 51 SER B O 1
ATOM 3521 N N . LYS B 1 52 ? -3.622 5.490 -23.897 1.00 46.95 52 LYS B N 1
ATOM 3522 C CA A LYS B 1 52 ? -5.008 5.078 -23.659 0.60 46.79 52 LYS B CA 1
ATOM 3523 C CA B LYS B 1 52 ? -4.982 5.005 -23.667 0.40 44.41 52 LYS B CA 1
ATOM 3524 C C . LYS B 1 52 ? -5.848 5.014 -24.937 1.00 46.25 52 LYS B C 1
ATOM 3525 O O . LYS B 1 52 ? -7.017 4.641 -24.897 1.00 43.90 52 LYS B O 1
ATOM 3536 N N . ASN B 1 53 ? -5.260 5.411 -26.067 1.00 48.82 53 ASN B N 1
ATOM 3537 C CA . ASN B 1 53 ? -5.919 5.277 -27.367 1.00 51.85 53 ASN B CA 1
ATOM 3538 C C . ASN B 1 53 ? -5.989 3.826 -27.840 1.00 47.26 53 ASN B C 1
ATOM 3539 O O . ASN B 1 53 ? -6.823 3.471 -28.672 1.00 46.75 53 ASN B O 1
ATOM 3544 N N . TYR B 1 54 ? -5.085 3.008 -27.308 1.00 47.48 54 TYR B N 1
ATOM 3545 C CA . TYR B 1 54 ? -5.000 1.598 -27.661 1.00 43.67 54 TYR B CA 1
ATOM 3546 C C . TYR B 1 54 ? -5.762 0.771 -26.637 1.00 38.63 54 TYR B C 1
ATOM 3547 O O . TYR B 1 54 ? -5.651 1.009 -25.426 1.00 38.44 54 TYR B O 1
ATOM 3556 N N . GLN B 1 55 ? -6.550 -0.182 -27.130 1.00 33.65 55 GLN B N 1
ATOM 3557 C CA . GLN B 1 55 ? -7.463 -0.946 -26.284 1.00 32.92 55 GLN B CA 1
ATOM 3558 C C . GLN B 1 55 ? -6.880 -2.312 -25.891 1.00 30.16 55 GLN B C 1
ATOM 3559 O O . GLN B 1 55 ? -6.666 -3.153 -26.765 1.00 27.92 55 GLN B O 1
ATOM 3565 N N . PRO B 1 56 ? -6.619 -2.525 -24.587 1.00 30.54 56 PRO B N 1
ATOM 3566 C CA . PRO B 1 56 ? -6.164 -3.849 -24.145 1.00 28.90 56 PRO B CA 1
ATOM 3567 C C . PRO B 1 56 ? -7.337 -4.843 -23.981 1.00 28.40 56 PRO B C 1
ATOM 3568 O O . PRO B 1 56 ? -8.442 -4.438 -23.634 1.00 31.15 56 PRO B O 1
ATOM 3572 N N . LEU B 1 57 ? -7.096 -6.129 -24.245 1.00 28.38 57 LEU B N 1
ATOM 3573 C CA . LEU B 1 57 ? -8.072 -7.182 -23.922 1.00 27.60 57 LEU B CA 1
ATOM 3574 C C . LEU B 1 57 ? -7.335 -8.390 -23.346 1.00 26.94 57 LEU B C 1
ATOM 3575 O O . LEU B 1 57 ? -6.241 -8.736 -23.797 1.00 23.76 57 LEU B O 1
ATOM 3580 N N . ILE B 1 58 ? -7.932 -9.004 -22.324 1.00 24.57 58 ILE B N 1
ATOM 3581 C CA . ILE B 1 58 ? -7.372 -10.217 -21.735 1.00 26.71 58 ILE B CA 1
ATOM 3582 C C . ILE B 1 58 ? -8.426 -11.308 -21.919 1.00 27.45 58 ILE B C 1
ATOM 3583 O O . ILE B 1 58 ? -9.560 -11.146 -21.521 1.00 27.75 58 ILE B O 1
ATOM 3588 N N . ILE B 1 59 ? -8.053 -12.408 -22.577 1.00 26.59 59 ILE B N 1
ATOM 3589 C CA . ILE B 1 59 ? -9.055 -13.433 -22.934 1.00 20.51 59 ILE B CA 1
ATOM 3590 C C . ILE B 1 59 ? -8.558 -14.769 -22.418 1.00 22.15 59 ILE B C 1
ATOM 3591 O O . ILE B 1 59 ? -7.366 -14.900 -22.127 1.00 20.74 59 ILE B O 1
ATOM 3596 N N . PRO B 1 60 ? -9.470 -15.739 -22.248 1.00 20.78 60 PRO B N 1
ATOM 3597 C CA . PRO B 1 60 ? -8.969 -17.076 -21.851 1.00 22.37 60 PRO B CA 1
ATOM 3598 C C . PRO B 1 60 ? -8.151 -17.764 -22.940 1.00 23.48 60 PRO B C 1
ATOM 3599 O O . PRO B 1 60 ? -8.349 -17.527 -24.152 1.00 20.78 60 PRO B O 1
ATOM 3603 N N . GLY B 1 61 ? -7.264 -18.653 -22.483 1.00 21.33 61 GLY B N 1
ATOM 3604 C CA . GLY B 1 61 ? -6.526 -19.547 -23.329 1.00 23.84 61 GLY B CA 1
ATOM 3605 C C . GLY B 1 61 ? -5.044 -19.276 -23.248 1.00 24.12 61 GLY B C 1
ATOM 3606 O O . GLY B 1 61 ? -4.360 -19.670 -22.288 1.00 23.64 61 GLY B O 1
ATOM 3607 N N . GLY B 1 62 ? -4.532 -18.629 -24.291 1.00 18.68 62 GLY B N 1
ATOM 3608 C CA . GLY B 1 62 ? -3.122 -18.332 -24.344 1.00 20.68 62 GLY B CA 1
ATOM 3609 C C . GLY B 1 62 ? -2.771 -17.636 -25.623 1.00 19.84 62 GLY B C 1
ATOM 3610 O O . GLY B 1 62 ? -3.641 -17.059 -26.280 1.00 20.54 62 GLY B O 1
ATOM 3611 N N . GLY B 1 63 ? -1.495 -17.670 -25.973 1.00 21.94 63 GLY B N 1
ATOM 3612 C CA . GLY B 1 63 ? -1.036 -17.053 -27.221 1.00 20.39 63 GLY B CA 1
ATOM 3613 C C . GLY B 1 63 ? -1.836 -17.548 -28.425 1.00 21.78 63 GLY B C 1
ATOM 3614 O O . GLY B 1 63 ? -2.172 -16.772 -29.300 1.00 23.09 63 GLY B O 1
ATOM 3615 N N . THR B 1 64 ? -2.112 -18.853 -28.501 1.00 17.25 64 THR B N 1
ATOM 3616 C CA . THR B 1 64 ? -2.914 -19.395 -29.632 1.00 19.70 64 THR B CA 1
ATOM 3617 C C . THR B 1 64 ? -4.366 -18.849 -29.762 1.00 19.72 64 THR B C 1
ATOM 3618 O O . THR B 1 64 ? -4.839 -18.595 -30.879 1.00 19.33 64 THR B O 1
ATOM 3622 N N . SER B 1 65 ? -5.067 -18.666 -28.640 1.00 20.57 65 SER B N 1
ATOM 3623 C CA . SER B 1 65 ? -6.422 -18.168 -28.696 1.00 17.90 65 SER B CA 1
ATOM 3624 C C . SER B 1 65 ? -6.361 -16.678 -29.040 1.00 17.00 65 SER B C 1
ATOM 3625 O O . SER B 1 65 ? -7.164 -16.236 -29.852 1.00 18.34 65 SER B O 1
ATOM 3628 N N . ALA B 1 66 ? -5.345 -16.005 -28.542 1.00 20.38 66 ALA B N 1
ATOM 3629 C CA . ALA B 1 66 ? -5.149 -14.576 -28.916 1.00 18.44 66 ALA B CA 1
ATOM 3630 C C . ALA B 1 66 ? -4.923 -14.494 -30.431 1.00 19.47 66 ALA B C 1
ATOM 3631 O O . ALA B 1 66 ? -5.576 -13.698 -31.124 1.00 20.57 66 ALA B O 1
ATOM 3633 N N . MET B 1 67 ? -4.016 -15.314 -30.962 1.00 18.53 67 MET B N 1
ATOM 3634 C CA . MET B 1 67 ? -3.779 -15.331 -32.418 1.00 21.07 67 MET B CA 1
ATOM 3635 C C . MET B 1 67 ? -5.073 -15.565 -33.201 1.00 24.23 67 MET B C 1
ATOM 3636 O O . MET B 1 67 ? -5.411 -14.789 -34.100 1.00 19.80 67 MET B O 1
ATOM 3641 N N . GLU B 1 68 ? -5.826 -16.612 -32.844 1.00 20.68 68 GLU B N 1
ATOM 3642 C CA . GLU B 1 68 ? -7.066 -16.921 -33.560 1.00 21.57 68 GLU B CA 1
ATOM 3643 C C . GLU B 1 68 ? -8.142 -15.810 -33.463 1.00 22.19 68 GLU B C 1
ATOM 3644 O O . GLU B 1 68 ? -8.879 -15.549 -34.434 1.00 23.54 68 GLU B O 1
ATOM 3650 N N . SER B 1 69 ? -8.195 -15.148 -32.317 1.00 22.59 69 SER B N 1
ATOM 3651 C CA . SER B 1 69 ? -9.116 -14.019 -32.110 1.00 22.31 69 SER B CA 1
ATOM 3652 C C . SER B 1 69 ? -8.927 -12.877 -33.135 1.00 23.64 69 SER B C 1
ATOM 3653 O O . SER B 1 69 ? -9.818 -12.048 -33.298 1.00 23.13 69 SER B O 1
ATOM 3656 N N . VAL B 1 70 ? -7.785 -12.851 -33.823 1.00 23.97 70 VAL B N 1
ATOM 3657 C CA . VAL B 1 70 ? -7.515 -11.839 -34.894 1.00 23.87 70 VAL B CA 1
ATOM 3658 C C . VAL B 1 70 ? -8.501 -12.021 -36.067 1.00 24.73 70 VAL B C 1
ATOM 3659 O O . VAL B 1 70 ? -8.800 -11.069 -36.776 1.00 24.71 70 VAL B O 1
ATOM 3663 N N . THR B 1 71 ? -9.070 -13.222 -36.215 1.00 22.09 71 THR B N 1
ATOM 3664 C CA . THR B 1 71 ? -10.185 -13.438 -37.171 1.00 21.21 71 THR B CA 1
ATOM 3665 C C . THR B 1 71 ? -11.387 -12.473 -36.959 1.00 22.34 71 THR B C 1
ATOM 3666 O O . THR B 1 71 ? -12.205 -12.295 -37.884 1.00 24.08 71 THR B O 1
ATOM 3670 N N . SER B 1 72 ? -11.459 -11.859 -35.773 1.00 24.24 72 SER B N 1
ATOM 3671 C CA . SER B 1 72 ? -12.464 -10.853 -35.406 1.00 25.49 72 SER B CA 1
ATOM 3672 C C . SER B 1 72 ? -12.352 -9.608 -36.314 1.00 26.14 72 SER B C 1
ATOM 3673 O O . SER B 1 72 ? -13.282 -8.781 -36.392 1.00 28.49 72 SER B O 1
ATOM 3676 N N . LEU B 1 73 ? -11.202 -9.470 -36.965 1.00 26.07 73 LEU B N 1
ATOM 3677 C CA . LEU B 1 73 ? -10.917 -8.286 -37.811 1.00 27.01 73 LEU B CA 1
ATOM 3678 C C . LEU B 1 73 ? -11.009 -8.602 -39.311 1.00 31.07 73 LEU B C 1
ATOM 3679 O O . LEU B 1 73 ? -10.668 -7.761 -40.166 1.00 31.71 73 LEU B O 1
ATOM 3684 N N . LEU B 1 74 ? -11.484 -9.808 -39.630 1.00 28.99 74 LEU B N 1
ATOM 3685 C CA . LEU B 1 74 ? -11.442 -10.325 -40.998 1.00 27.63 74 LEU B CA 1
ATOM 3686 C C . LEU B 1 74 ? -12.815 -10.598 -41.594 1.00 25.82 74 LEU B C 1
ATOM 3687 O O . LEU B 1 74 ? -13.810 -10.820 -40.882 1.00 26.49 74 LEU B O 1
ATOM 3692 N N . LYS B 1 75 ? -12.843 -10.575 -42.914 1.00 28.05 75 LYS B N 1
ATOM 3693 C CA . LYS B 1 75 ? -14.047 -10.837 -43.691 1.00 31.67 75 LYS B CA 1
ATOM 3694 C C . LYS B 1 75 ? -13.782 -11.955 -44.689 1.00 30.42 75 LYS B C 1
ATOM 3695 O O . LYS B 1 75 ? -12.629 -12.236 -45.015 1.00 28.92 75 LYS B O 1
ATOM 3701 N N . PRO B 1 76 ? -14.847 -12.624 -45.178 1.00 29.11 76 PRO B N 1
ATOM 3702 C CA . PRO B 1 76 ? -14.582 -13.715 -46.110 1.00 27.79 76 PRO B CA 1
ATOM 3703 C C . PRO B 1 76 ? -13.761 -13.225 -47.332 1.00 28.95 76 PRO B C 1
ATOM 3704 O O . PRO B 1 76 ? -13.976 -12.094 -47.796 1.00 28.12 76 PRO B O 1
ATOM 3708 N N . ASN B 1 77 ? -12.820 -14.066 -47.784 1.00 28.09 77 ASN B N 1
ATOM 3709 C CA A ASN B 1 77 ? -11.968 -13.801 -48.960 0.60 33.34 77 ASN B CA 1
ATOM 3710 C CA B ASN B 1 77 ? -11.954 -13.816 -48.936 0.40 31.85 77 ASN B CA 1
ATOM 3711 C C . ASN B 1 77 ? -10.874 -12.739 -48.732 1.00 31.39 77 ASN B C 1
ATOM 3712 O O . ASN B 1 77 ? -10.143 -12.393 -49.659 1.00 28.81 77 ASN B O 1
ATOM 3721 N N . ASP B 1 78 ? -10.759 -12.218 -47.509 1.00 31.33 78 ASP B N 1
ATOM 3722 C CA . ASP B 1 78 ? -9.657 -11.310 -47.158 1.00 31.98 78 ASP B CA 1
ATOM 3723 C C . ASP B 1 78 ? -8.291 -11.946 -47.483 1.00 33.69 78 ASP B C 1
ATOM 3724 O O . ASP B 1 78 ? -8.107 -13.166 -47.372 1.00 29.80 78 ASP B O 1
ATOM 3729 N N . LYS B 1 79 ? -7.333 -11.106 -47.872 1.00 31.07 79 LYS B N 1
ATOM 3730 C CA . LYS B 1 79 ? -5.985 -11.601 -48.180 1.00 32.90 79 LYS B CA 1
ATOM 3731 C C . LYS B 1 79 ? -4.999 -11.336 -47.051 1.00 26.36 79 LYS B C 1
ATOM 3732 O O . LYS B 1 79 ? -4.863 -10.222 -46.559 1.00 30.96 79 LYS B O 1
ATOM 3738 N N . ILE B 1 80 ? -4.354 -12.411 -46.641 1.00 29.88 80 ILE B N 1
ATOM 3739 C CA . ILE B 1 80 ? -3.429 -12.415 -45.506 1.00 28.83 80 ILE B CA 1
ATOM 3740 C C . ILE B 1 80 ? -2.036 -12.813 -45.973 1.00 27.45 80 ILE B C 1
ATOM 3741 O O . ILE B 1 80 ? -1.857 -13.825 -46.696 1.00 27.61 80 ILE B O 1
ATOM 3746 N N . LEU B 1 81 ? -1.055 -12.023 -45.538 1.00 28.58 81 LEU B N 1
ATOM 3747 C CA . LEU B 1 81 ? 0.371 -12.377 -45.685 1.00 26.38 81 LEU B CA 1
ATOM 3748 C C . LEU B 1 81 ? 0.983 -12.697 -44.324 1.00 25.36 81 LEU B C 1
ATOM 3749 O O . LEU B 1 81 ? 1.005 -11.838 -43.427 1.00 26.49 81 LEU B O 1
ATOM 3754 N N . VAL B 1 82 ? 1.433 -13.937 -44.180 1.00 23.79 82 VAL B N 1
ATOM 3755 C CA . VAL B 1 82 ? 2.159 -14.378 -42.983 1.00 24.21 82 VAL B CA 1
ATOM 3756 C C . VAL B 1 82 ? 3.666 -14.381 -43.253 1.00 25.14 82 VAL B C 1
ATOM 3757 O O . VAL B 1 82 ? 4.137 -15.039 -44.179 1.00 28.80 82 VAL B O 1
ATOM 3761 N N . VAL B 1 83 ? 4.407 -13.663 -42.409 1.00 25.68 83 VAL B N 1
ATOM 3762 C CA . VAL B 1 83 ? 5.873 -13.649 -42.462 1.00 25.93 83 VAL B CA 1
ATOM 3763 C C . VAL B 1 83 ? 6.382 -14.610 -41.383 1.00 27.27 83 VAL B C 1
ATOM 3764 O O . VAL B 1 83 ? 6.479 -14.240 -40.225 1.00 26.11 83 VAL B O 1
ATOM 3768 N N . SER B 1 84 ? 6.656 -15.855 -41.786 1.00 26.46 84 SER B N 1
ATOM 3769 C CA . SER B 1 84 ? 6.990 -16.936 -40.889 1.00 31.21 84 SER B CA 1
ATOM 3770 C C . SER B 1 84 ? 8.466 -17.358 -40.872 1.00 33.13 84 SER B C 1
ATOM 3771 O O . SER B 1 84 ? 9.000 -17.881 -41.875 1.00 29.26 84 SER B O 1
ATOM 3774 N N . ASN B 1 85 ? 9.089 -17.164 -39.711 1.00 28.58 85 ASN B N 1
ATOM 3775 C CA . ASN B 1 85 ? 10.469 -17.589 -39.490 1.00 29.56 85 ASN B CA 1
ATOM 3776 C C . ASN B 1 85 ? 10.589 -18.979 -38.877 1.00 27.92 85 ASN B C 1
ATOM 3777 O O . ASN B 1 85 ? 11.701 -19.460 -38.625 1.00 32.18 85 ASN B O 1
ATOM 3782 N N . GLY B 1 86 ? 9.465 -19.647 -38.653 1.00 29.49 86 GLY B N 1
ATOM 3783 C CA . GLY B 1 86 ? 9.509 -21.009 -38.076 1.00 28.09 86 GLY B CA 1
ATOM 3784 C C . GLY B 1 86 ? 8.168 -21.485 -37.587 1.00 30.79 86 GLY B C 1
ATOM 3785 O O . GLY B 1 86 ? 7.157 -21.010 -38.070 1.00 28.72 86 GLY B O 1
ATOM 3786 N N . VAL B 1 87 ? 8.171 -22.456 -36.665 1.00 32.40 87 VAL B N 1
ATOM 3787 C CA . VAL B 1 87 ? 6.968 -23.117 -36.120 1.00 34.37 87 VAL B CA 1
ATOM 3788 C C . VAL B 1 87 ? 5.788 -22.201 -35.770 1.00 28.94 87 VAL B C 1
ATOM 3789 O O . VAL B 1 87 ? 4.643 -22.479 -36.130 1.00 25.24 87 VAL B O 1
ATOM 3793 N N . PHE B 1 88 ? 6.056 -21.123 -35.035 1.00 29.03 88 PHE B N 1
ATOM 3794 C CA . PHE B 1 88 ? 4.959 -20.295 -34.574 1.00 26.42 88 PHE B CA 1
ATOM 3795 C C . PHE B 1 88 ? 4.507 -19.244 -35.608 1.00 27.43 88 PHE B C 1
ATOM 3796 O O . PHE B 1 88 ? 3.348 -18.831 -35.602 1.00 23.59 88 PHE B O 1
ATOM 3804 N N . GLY B 1 89 ? 5.399 -18.847 -36.519 1.00 27.04 89 GLY B N 1
ATOM 3805 C CA . GLY B 1 89 ? 4.935 -18.195 -37.753 1.00 25.04 89 GLY B CA 1
ATOM 3806 C C . GLY B 1 89 ? 3.988 -19.115 -38.522 1.00 25.36 89 GLY B C 1
ATOM 3807 O O . GLY B 1 89 ? 2.914 -18.705 -38.958 1.00 25.53 89 GLY B O 1
ATOM 3808 N N . ASP B 1 90 ? 4.369 -20.384 -38.648 1.00 26.73 90 ASP B N 1
ATOM 3809 C CA . ASP B 1 90 ? 3.547 -21.349 -39.351 1.00 27.55 90 ASP B CA 1
ATOM 3810 C C . ASP B 1 90 ? 2.188 -21.547 -38.690 1.00 29.21 90 ASP B C 1
ATOM 3811 O O . ASP B 1 90 ? 1.206 -21.899 -39.367 1.00 26.60 90 ASP B O 1
ATOM 3816 N N . ARG B 1 91 ? 2.122 -21.347 -37.368 1.00 25.30 91 ARG B N 1
ATOM 3817 C CA . ARG B 1 91 ? 0.844 -21.480 -36.670 1.00 21.24 91 ARG B CA 1
ATOM 3818 C C . ARG B 1 91 ? -0.220 -20.486 -37.183 1.00 23.25 91 ARG B C 1
ATOM 3819 O O . ARG B 1 91 ? -1.413 -20.801 -37.212 1.00 21.95 91 ARG B O 1
ATOM 3827 N N . TRP B 1 92 ? 0.188 -19.275 -37.556 1.00 23.49 92 TRP B N 1
ATOM 3828 C CA . TRP B 1 92 ? -0.759 -18.364 -38.184 1.00 24.56 92 TRP B CA 1
ATOM 3829 C C . TRP B 1 92 ? -1.449 -19.041 -39.394 1.00 27.15 92 TRP B C 1
ATOM 3830 O O . TRP B 1 92 ? -2.681 -18.988 -39.522 1.00 23.81 92 TRP B O 1
ATOM 3841 N N . GLU B 1 93 ? -0.657 -19.677 -40.264 1.00 25.92 93 GLU B N 1
ATOM 3842 C CA . GLU B 1 93 ? -1.198 -20.419 -41.421 1.00 26.24 93 GLU B CA 1
ATOM 3843 C C . GLU B 1 93 ? -2.135 -21.559 -41.006 1.00 27.06 93 GLU B C 1
ATOM 3844 O O . GLU B 1 93 ? -3.213 -21.722 -41.613 1.00 26.69 93 GLU B O 1
ATOM 3850 N N . GLN B 1 94 ? -1.750 -22.337 -39.984 1.00 26.35 94 GLN B N 1
ATOM 3851 C CA A GLN B 1 94 ? -2.600 -23.432 -39.483 0.60 26.56 94 GLN B CA 1
ATOM 3852 C CA B GLN B 1 94 ? -2.606 -23.432 -39.492 0.40 26.13 94 GLN B CA 1
ATOM 3853 C C . GLN B 1 94 ? -3.961 -22.931 -38.976 1.00 25.25 94 GLN B C 1
ATOM 3854 O O . GLN B 1 94 ? -5.005 -23.534 -39.281 1.00 26.63 94 GLN B O 1
ATOM 3865 N N . ILE B 1 95 ? -3.947 -21.819 -38.233 1.00 24.75 95 ILE B N 1
ATOM 3866 C CA . ILE B 1 95 ? -5.169 -21.165 -37.753 1.00 24.55 95 ILE B CA 1
ATOM 3867 C C . ILE B 1 95 ? -6.025 -20.685 -38.951 1.00 25.52 95 ILE B C 1
ATOM 3868 O O . ILE B 1 95 ? -7.228 -20.999 -39.047 1.00 23.71 95 ILE B O 1
ATOM 3873 N N . PHE B 1 96 ? -5.405 -19.939 -39.856 1.00 24.52 96 PHE B N 1
ATOM 3874 C CA . PHE B 1 96 ? -6.161 -19.334 -40.961 1.00 27.60 96 PHE B CA 1
ATOM 3875 C C . PHE B 1 96 ? -6.686 -20.342 -41.988 1.00 27.50 96 PHE B C 1
ATOM 3876 O O . PHE B 1 96 ? -7.636 -20.025 -42.704 1.00 27.30 96 PHE B O 1
ATOM 3884 N N . LYS B 1 97 ? -6.104 -21.550 -42.026 1.00 23.21 97 LYS B N 1
ATOM 3885 C CA . LYS B 1 97 ? -6.616 -22.654 -42.837 1.00 29.10 97 LYS B CA 1
ATOM 3886 C C . LYS B 1 97 ? -8.032 -23.039 -42.439 1.00 28.25 97 LYS B C 1
ATOM 3887 O O . LYS B 1 97 ? -8.748 -23.637 -43.237 1.00 28.41 97 LYS B O 1
ATOM 3893 N N . ARG B 1 98 ? -8.421 -22.718 -41.206 1.00 25.33 98 ARG B N 1
ATOM 3894 C CA . ARG B 1 98 ? -9.756 -23.051 -40.713 1.00 26.20 98 ARG B CA 1
ATOM 3895 C C . ARG B 1 98 ? -10.817 -22.021 -41.136 1.00 26.93 98 ARG B C 1
ATOM 3896 O O . ARG B 1 98 ? -11.980 -22.201 -40.851 1.00 25.75 98 ARG B O 1
ATOM 3904 N N . TYR B 1 99 ? -10.392 -20.924 -41.762 1.00 26.94 99 TYR B N 1
ATOM 3905 C CA . TYR B 1 99 ? -11.266 -19.791 -42.056 1.00 26.93 99 TYR B CA 1
ATOM 3906 C C . TYR B 1 99 ? -11.297 -19.501 -43.550 1.00 27.11 99 TYR B C 1
ATOM 3907 O O . TYR B 1 99 ? -10.322 -19.777 -44.232 1.00 23.02 99 TYR B O 1
ATOM 3916 N N . PRO B 1 100 ? -12.412 -18.912 -44.052 1.00 31.60 100 PRO B N 1
ATOM 3917 C CA . PRO B 1 100 ? -12.573 -18.559 -45.478 1.00 33.41 100 PRO B CA 1
ATOM 3918 C C . PRO B 1 100 ? -11.722 -17.339 -45.876 1.00 32.02 100 PRO B C 1
ATOM 3919 O O . PRO B 1 100 ? -12.258 -16.281 -46.240 1.00 32.55 100 PRO B O 1
ATOM 3923 N N . VAL B 1 101 ? -10.403 -17.498 -45.780 1.00 29.03 101 VAL B N 1
ATOM 3924 C CA . VAL B 1 101 ? -9.458 -16.451 -46.115 1.00 26.74 101 VAL B CA 1
ATOM 3925 C C . VAL B 1 101 ? -8.385 -16.978 -47.051 1.00 26.41 101 VAL B C 1
ATOM 3926 O O . VAL B 1 101 ? -8.213 -18.189 -47.185 1.00 29.51 101 VAL B O 1
ATOM 3930 N N . ASN B 1 102 ? -7.690 -16.067 -47.725 1.00 28.54 102 ASN B N 1
ATOM 3931 C CA . ASN B 1 102 ? -6.604 -16.432 -48.627 1.00 29.45 102 ASN B CA 1
ATOM 3932 C C . ASN B 1 102 ? -5.275 -16.132 -47.956 1.00 32.80 102 ASN B C 1
ATOM 3933 O O . ASN B 1 102 ? -5.022 -14.987 -47.536 1.00 36.36 102 ASN B O 1
ATOM 3938 N N . VAL B 1 103 ? -4.428 -17.150 -47.859 1.00 32.82 103 VAL B N 1
ATOM 3939 C CA . VAL B 1 103 ? -3.156 -16.978 -47.154 1.00 34.66 103 VAL B CA 1
ATOM 3940 C C . VAL B 1 103 ? -1.921 -17.214 -48.028 1.00 34.89 103 VAL B C 1
ATOM 3941 O O . VAL B 1 103 ? -1.816 -18.238 -48.706 1.00 35.40 103 VAL B O 1
ATOM 3945 N N . LYS B 1 104 ? -0.989 -16.272 -47.981 1.00 34.17 104 LYS B N 1
ATOM 3946 C CA . LYS B 1 104 ? 0.335 -16.493 -48.549 1.00 34.33 104 LYS B CA 1
ATOM 3947 C C . LYS B 1 104 ? 1.374 -16.370 -47.433 1.00 30.95 104 LYS B C 1
ATOM 3948 O O . LYS B 1 104 ? 1.277 -15.467 -46.592 1.00 29.00 104 LYS B O 1
ATOM 3954 N N . VAL B 1 105 ? 2.350 -17.279 -47.442 1.00 30.09 105 VAL B N 1
ATOM 3955 C CA . VAL B 1 105 ? 3.414 -17.294 -46.425 1.00 27.61 105 VAL B CA 1
ATOM 3956 C C . VAL B 1 105 ? 4.787 -16.998 -47.052 1.00 31.63 105 VAL B C 1
ATOM 3957 O O . VAL B 1 105 ? 5.162 -17.641 -48.038 1.00 29.82 105 VAL B O 1
ATOM 3961 N N . LEU B 1 106 ? 5.506 -16.018 -46.496 1.00 29.20 106 LEU B N 1
ATOM 3962 C CA . LEU B 1 106 ? 6.930 -15.842 -46.807 1.00 32.82 106 LEU B CA 1
ATOM 3963 C C . LEU B 1 106 ? 7.779 -16.539 -45.755 1.00 33.77 106 LEU B C 1
ATOM 3964 O O . LEU B 1 106 ? 7.554 -16.341 -44.549 1.00 31.01 106 LEU B O 1
ATOM 3969 N N . ARG B 1 107 ? 8.741 -17.355 -46.194 1.00 32.23 107 ARG B N 1
ATOM 3970 C CA . ARG B 1 107 ? 9.674 -17.999 -45.268 1.00 31.16 107 ARG B CA 1
ATOM 3971 C C . ARG B 1 107 ? 11.126 -17.720 -45.677 1.00 39.00 107 ARG B C 1
ATOM 3972 O O . ARG B 1 107 ? 11.404 -17.564 -46.888 1.00 35.70 107 ARG B O 1
ATOM 3980 N N . PRO B 1 108 ? 12.060 -17.676 -44.688 1.00 38.53 108 PRO B N 1
ATOM 3981 C CA . PRO B 1 108 ? 13.503 -17.560 -44.997 1.00 32.97 108 PRO B CA 1
ATOM 3982 C C . PRO B 1 108 ? 14.180 -18.928 -44.961 1.00 35.33 108 PRO B C 1
ATOM 3983 O O . PRO B 1 108 ? 13.504 -19.946 -44.761 1.00 37.20 108 PRO B O 1
ATOM 3987 N N . SER B 1 109 ? 15.499 -18.961 -45.190 1.00 38.80 109 SER B N 1
ATOM 3988 C CA A SER B 1 109 ? 16.301 -20.174 -45.006 0.60 38.98 109 SER B CA 1
ATOM 3989 C CA B SER B 1 109 ? 16.277 -20.183 -45.010 0.40 36.66 109 SER B CA 1
ATOM 3990 C C . SER B 1 109 ? 16.237 -20.569 -43.532 1.00 35.96 109 SER B C 1
ATOM 3991 O O . SER B 1 109 ? 16.003 -19.709 -42.687 1.00 31.88 109 SER B O 1
ATOM 3996 N N . PRO B 1 110 ? 16.445 -21.874 -43.215 1.00 36.43 110 PRO B N 1
ATOM 3997 C CA . PRO B 1 110 ? 16.325 -22.231 -41.797 1.00 38.01 110 PRO B CA 1
ATOM 3998 C C . PRO B 1 110 ? 17.146 -21.336 -40.854 1.00 41.41 110 PRO B C 1
ATOM 3999 O O . PRO B 1 110 ? 18.327 -21.100 -41.092 1.00 38.62 110 PRO B O 1
ATOM 4003 N N . GLY B 1 111 ? 16.501 -20.821 -39.803 1.00 34.82 111 GLY B N 1
ATOM 4004 C CA . GLY B 1 111 ? 17.206 -20.090 -38.742 1.00 35.88 111 GLY B CA 1
ATOM 4005 C C . GLY B 1 111 ? 17.490 -18.648 -39.094 1.00 35.68 111 GLY B C 1
ATOM 4006 O O . GLY B 1 111 ? 18.099 -17.908 -38.301 1.00 39.06 111 GLY B O 1
ATOM 4007 N N . ASP B 1 112 ? 17.073 -18.245 -40.292 1.00 32.86 112 ASP B N 1
ATOM 4008 C CA . ASP B 1 112 ? 17.207 -16.863 -40.750 1.00 35.63 112 ASP B CA 1
ATOM 4009 C C . ASP B 1 112 ? 15.896 -16.111 -40.498 1.00 37.27 112 ASP B C 1
ATOM 4010 O O . ASP B 1 112 ? 15.005 -16.621 -39.810 1.00 36.83 112 ASP B O 1
ATOM 4015 N N . TYR B 1 113 ? 15.784 -14.908 -41.044 1.00 34.55 113 TYR B N 1
ATOM 4016 C CA . TYR B 1 113 ? 14.573 -14.108 -40.908 1.00 38.15 113 TYR B CA 1
ATOM 4017 C C . TYR B 1 113 ? 14.261 -13.354 -42.200 1.00 37.01 113 TYR B C 1
ATOM 4018 O O . TYR B 1 113 ? 15.163 -13.065 -42.988 1.00 36.49 113 TYR B O 1
ATOM 4027 N N . VAL B 1 114 ? 12.980 -13.056 -42.411 1.00 35.55 114 VAL B N 1
ATOM 4028 C CA . VAL B 1 114 ? 12.536 -12.327 -43.600 1.00 29.97 114 VAL B CA 1
ATOM 4029 C C . VAL B 1 114 ? 12.846 -10.858 -43.454 1.00 30.66 114 VAL B C 1
ATOM 4030 O O . VAL B 1 114 ? 12.372 -10.229 -42.544 1.00 31.01 114 VAL B O 1
ATOM 4034 N N . LYS B 1 115 ? 13.639 -10.309 -44.384 1.00 33.28 115 LYS B N 1
ATOM 4035 C CA A LYS B 1 115 ? 14.105 -8.929 -44.307 0.60 32.33 115 LYS B CA 1
ATOM 4036 C CA B LYS B 1 115 ? 14.114 -8.931 -44.292 0.40 35.29 115 LYS B CA 1
ATOM 4037 C C . LYS B 1 115 ? 12.988 -7.952 -44.598 1.00 33.38 115 LYS B C 1
ATOM 4038 O O . LYS B 1 115 ? 12.083 -8.279 -45.351 1.00 39.91 115 LYS B O 1
ATOM 4049 N N . PRO B 1 116 ? 13.047 -6.732 -44.003 1.00 34.64 116 PRO B N 1
ATOM 4050 C CA . PRO B 1 116 ? 12.024 -5.738 -44.285 1.00 38.08 116 PRO B CA 1
ATOM 4051 C C . PRO B 1 116 ? 11.803 -5.518 -45.796 1.00 43.70 116 PRO B C 1
ATOM 4052 O O . PRO B 1 116 ? 10.654 -5.381 -46.229 1.00 40.01 116 PRO B O 1
ATOM 4056 N N . GLY B 1 117 ? 12.884 -5.511 -46.581 1.00 40.19 117 GLY B N 1
ATOM 4057 C CA . GLY B 1 117 ? 12.794 -5.289 -48.029 1.00 40.48 117 GLY B CA 1
ATOM 4058 C C . GLY B 1 117 ? 12.048 -6.391 -48.770 1.00 41.30 117 GLY B C 1
ATOM 4059 O O . GLY B 1 117 ? 11.352 -6.129 -49.769 1.00 36.90 117 GLY B O 1
ATOM 4060 N N . GLU B 1 118 ? 12.188 -7.625 -48.281 1.00 39.71 118 GLU B N 1
ATOM 4061 C CA A GLU B 1 118 ? 11.511 -8.762 -48.887 0.60 37.85 118 GLU B CA 1
ATOM 4062 C CA B GLU B 1 118 ? 11.511 -8.781 -48.875 0.40 38.35 118 GLU B CA 1
ATOM 4063 C C . GLU B 1 118 ? 10.003 -8.743 -48.597 1.00 39.18 118 GLU B C 1
ATOM 4064 O O . GLU B 1 118 ? 9.199 -9.164 -49.442 1.00 41.72 118 GLU B O 1
ATOM 4075 N N . VAL B 1 119 ? 9.616 -8.255 -47.412 1.00 37.14 119 VAL B N 1
ATOM 4076 C CA . VAL B 1 119 ? 8.181 -8.073 -47.089 1.00 36.18 119 VAL B CA 1
ATOM 4077 C C . VAL B 1 119 ? 7.620 -6.905 -47.910 1.00 41.89 119 VAL B C 1
ATOM 4078 O O . VAL B 1 119 ? 6.508 -6.989 -48.436 1.00 39.40 119 VAL B O 1
ATOM 4082 N N . GLU B 1 120 ? 8.386 -5.818 -48.002 1.00 36.65 120 GLU B N 1
ATOM 4083 C CA . GLU B 1 120 ? 8.006 -4.652 -48.808 1.00 42.90 120 GLU B CA 1
ATOM 4084 C C . GLU B 1 120 ? 7.696 -5.032 -50.269 1.00 43.14 120 GLU B C 1
ATOM 4085 O O . GLU B 1 120 ? 6.672 -4.614 -50.819 1.00 41.64 120 GLU B O 1
ATOM 4091 N N . GLU B 1 121 ? 8.570 -5.840 -50.865 1.00 42.56 121 GLU B N 1
ATOM 4092 C CA A GLU B 1 121 ? 8.413 -6.306 -52.238 0.60 46.78 121 GLU B CA 1
ATOM 4093 C CA B GLU B 1 121 ? 8.399 -6.275 -52.248 0.40 45.79 121 GLU B CA 1
ATOM 4094 C C . GLU B 1 121 ? 7.087 -7.055 -52.427 1.00 50.98 121 GLU B C 1
ATOM 4095 O O . GLU B 1 121 ? 6.383 -6.877 -53.421 1.00 49.49 121 GLU B O 1
ATOM 4106 N N . GLU B 1 122 ? 6.753 -7.903 -51.461 1.00 46.19 122 GLU B N 1
ATOM 4107 C CA . GLU B 1 122 ? 5.538 -8.724 -51.536 1.00 47.23 122 GLU B CA 1
ATOM 4108 C C . GLU B 1 122 ? 4.286 -7.869 -51.364 1.00 40.57 122 GLU B C 1
ATOM 4109 O O . GLU B 1 122 ? 3.347 -8.020 -52.132 1.00 46.33 122 GLU B O 1
ATOM 4115 N N . VAL B 1 123 ? 4.275 -6.955 -50.391 1.00 41.12 123 VAL B N 1
ATOM 4116 C CA . VAL B 1 123 ? 3.083 -6.145 -50.147 1.00 37.76 123 VAL B CA 1
ATOM 4117 C C . VAL B 1 123 ? 2.856 -5.086 -51.244 1.00 41.86 123 VAL B C 1
ATOM 4118 O O . VAL B 1 123 ? 1.771 -4.523 -51.344 1.00 34.55 123 VAL B O 1
ATOM 4122 N N . ARG B 1 124 ? 3.883 -4.811 -52.043 1.00 41.38 124 ARG B N 1
ATOM 4123 C CA . ARG B 1 124 ? 3.742 -3.900 -53.184 1.00 45.47 124 ARG B CA 1
ATOM 4124 C C . ARG B 1 124 ? 3.218 -4.625 -54.422 1.00 43.02 124 ARG B C 1
ATOM 4125 O O . ARG B 1 124 ? 2.508 -4.053 -55.233 1.00 48.71 124 ARG B O 1
ATOM 4133 N N . LYS B 1 125 ? 3.588 -5.891 -54.548 1.00 45.41 125 LYS B N 1
ATOM 4134 C CA . LYS B 1 125 ? 3.215 -6.736 -55.674 1.00 44.34 125 LYS B CA 1
ATOM 4135 C C . LYS B 1 125 ? 1.751 -7.205 -55.593 1.00 51.09 125 LYS B C 1
ATOM 4136 O O . LYS B 1 125 ? 1.044 -7.216 -56.605 1.00 43.54 125 LYS B O 1
ATOM 4142 N N . SER B 1 126 ? 1.312 -7.582 -54.385 1.00 46.28 126 SER B N 1
ATOM 4143 C CA . SER B 1 126 ? -0.075 -7.968 -54.114 1.00 42.36 126 SER B CA 1
ATOM 4144 C C . SER B 1 126 ? -0.652 -7.147 -52.973 1.00 46.10 126 SER B C 1
ATOM 4145 O O . SER B 1 126 ? 0.064 -6.718 -52.062 1.00 43.10 126 SER B O 1
ATOM 4148 N N . GLU B 1 127 ? -1.958 -6.924 -53.032 1.00 38.68 127 GLU B N 1
ATOM 4149 C CA A GLU B 1 127 ? -2.656 -6.154 -52.017 0.60 38.80 127 GLU B CA 1
ATOM 4150 C CA B GLU B 1 127 ? -2.671 -6.154 -52.016 0.40 40.03 127 GLU B CA 1
ATOM 4151 C C . GLU B 1 127 ? -3.112 -7.088 -50.893 1.00 40.69 127 GLU B C 1
ATOM 4152 O O . GLU B 1 127 ? -3.805 -8.081 -51.138 1.00 40.29 127 GLU B O 1
ATOM 4163 N N . TYR B 1 128 ? -2.700 -6.764 -49.670 1.00 35.39 128 TYR B N 1
ATOM 4164 C CA . TYR B 1 128 ? -3.035 -7.589 -48.505 1.00 33.35 128 TYR B CA 1
ATOM 4165 C C . TYR B 1 128 ? -3.845 -6.830 -47.481 1.00 30.28 128 TYR B C 1
ATOM 4166 O O . TYR B 1 128 ? -3.578 -5.658 -47.190 1.00 30.47 128 TYR B O 1
ATOM 4175 N N . LYS B 1 129 ? -4.865 -7.486 -46.931 1.00 29.65 129 LYS B N 1
ATOM 4176 C CA . LYS B 1 129 ? -5.662 -6.883 -45.857 1.00 33.17 129 LYS B CA 1
ATOM 4177 C C . LYS B 1 129 ? -4.881 -6.898 -44.532 1.00 29.88 129 L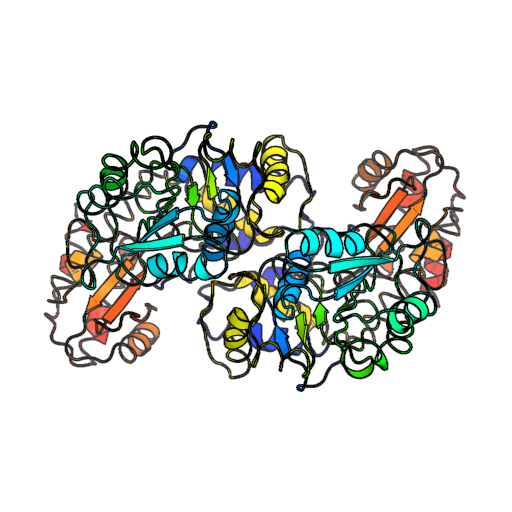YS B C 1
ATOM 4178 O O . LYS B 1 129 ? -4.848 -5.915 -43.786 1.00 31.86 129 LYS B O 1
ATOM 4184 N N . LEU B 1 130 ? -4.222 -8.020 -44.287 1.00 30.32 130 LEU B N 1
ATOM 4185 C CA A LEU B 1 130 ? -3.528 -8.246 -43.026 0.60 29.36 130 LEU B CA 1
ATOM 4186 C CA B LEU B 1 130 ? -3.545 -8.278 -43.015 0.40 29.02 130 LEU B CA 1
ATOM 4187 C C . LEU B 1 130 ? -2.152 -8.877 -43.211 1.00 28.71 130 LEU B C 1
ATOM 4188 O O . LEU B 1 130 ? -1.986 -9.830 -43.976 1.00 26.38 130 LEU B O 1
ATOM 4197 N N . VAL B 1 131 ? -1.169 -8.327 -42.486 1.00 27.23 131 VAL B N 1
ATOM 4198 C CA . VAL B 1 131 ? 0.165 -8.903 -42.412 1.00 28.65 131 VAL B CA 1
ATOM 4199 C C . VAL B 1 131 ? 0.431 -9.392 -40.972 1.00 24.13 131 VAL B C 1
ATOM 4200 O O . VAL B 1 131 ? 0.253 -8.649 -40.027 1.00 27.55 131 VAL B O 1
ATOM 4204 N N . ALA B 1 132 ? 0.831 -10.655 -40.838 1.00 27.75 132 ALA B N 1
ATOM 4205 C CA . ALA B 1 132 ? 1.162 -11.263 -39.548 1.00 26.32 132 ALA B CA 1
ATOM 4206 C C . ALA B 1 132 ? 2.670 -11.456 -39.408 1.00 27.62 132 ALA B C 1
ATOM 4207 O O . ALA B 1 132 ? 3.317 -12.090 -40.269 1.00 29.03 132 ALA B O 1
ATOM 4209 N N . LEU B 1 133 ? 3.210 -10.949 -38.300 1.00 25.70 133 LEU B N 1
ATOM 4210 C CA . LEU B 1 133 ? 4.641 -11.056 -37.974 1.00 26.55 133 LEU B CA 1
ATOM 4211 C C . LEU B 1 133 ? 4.800 -11.846 -36.665 1.00 30.01 133 LEU B C 1
ATOM 4212 O O . LEU B 1 133 ? 3.868 -11.896 -35.858 1.00 26.95 133 LEU B O 1
ATOM 4217 N N . THR B 1 134 ? 5.972 -12.468 -36.475 1.00 26.68 134 THR B N 1
ATOM 4218 C CA . THR B 1 134 ? 6.351 -13.049 -35.185 1.00 28.42 134 THR B CA 1
ATOM 4219 C C . THR B 1 134 ? 7.523 -12.263 -34.626 1.00 29.46 134 THR B C 1
ATOM 4220 O O . THR B 1 134 ? 8.604 -12.247 -35.262 1.00 27.89 134 THR B O 1
ATOM 4224 N N . HIS B 1 135 ? 7.357 -11.658 -33.439 1.00 27.69 135 HIS B N 1
ATOM 4225 C CA . HIS B 1 135 ? 8.439 -10.837 -32.869 1.00 25.92 135 HIS B CA 1
ATOM 4226 C C . HIS B 1 135 ? 9.656 -11.712 -32.544 1.00 28.47 135 HIS B C 1
ATOM 4227 O O . HIS B 1 135 ? 10.773 -11.444 -33.026 1.00 24.89 135 HIS B O 1
ATOM 4234 N N . VAL B 1 136 ? 9.449 -12.781 -31.765 1.00 27.42 136 VAL B N 1
ATOM 4235 C CA . VAL B 1 136 ? 10.506 -13.753 -31.520 1.00 26.26 136 VAL B CA 1
ATOM 4236 C C . VAL B 1 136 ? 9.946 -15.119 -31.858 1.00 26.63 136 VAL B C 1
ATOM 4237 O O . VAL B 1 136 ? 8.944 -15.531 -31.282 1.00 25.60 136 VAL B O 1
ATOM 4241 N N . GLU B 1 137 ? 10.580 -15.792 -32.815 1.00 25.29 137 GLU B N 1
ATOM 4242 C CA . GLU B 1 137 ? 10.273 -17.156 -33.179 1.00 23.68 137 GLU B CA 1
ATOM 4243 C C . GLU B 1 137 ? 10.952 -18.129 -32.207 1.00 29.12 137 GLU B C 1
ATOM 4244 O O . GLU B 1 137 ? 12.160 -18.411 -32.292 1.00 29.37 137 GLU B O 1
ATOM 4250 N N . THR B 1 138 ? 10.138 -18.669 -31.315 1.00 31.13 138 THR B N 1
ATOM 4251 C CA . THR B 1 138 ? 10.579 -19.531 -30.212 1.00 30.15 138 THR B CA 1
ATOM 4252 C C . THR B 1 138 ? 11.332 -20.765 -30.682 1.00 32.17 138 THR B C 1
ATOM 4253 O O . THR B 1 138 ? 12.230 -21.235 -29.992 1.00 34.14 138 THR B O 1
ATOM 4257 N N . SER B 1 139 ? 10.991 -21.287 -31.857 1.00 32.34 139 SER B N 1
ATOM 4258 C CA . SER B 1 139 ? 11.648 -22.499 -32.331 1.00 33.86 139 SER B CA 1
ATOM 4259 C C . SER B 1 139 ? 13.139 -22.294 -32.688 1.00 32.11 139 SER B C 1
ATOM 4260 O O . SER B 1 139 ? 13.927 -23.224 -32.580 1.00 34.04 139 SER B O 1
ATOM 4263 N N . THR B 1 140 ? 13.523 -21.077 -33.064 1.00 34.23 140 THR B N 1
ATOM 4264 C CA . THR B 1 140 ? 14.893 -20.827 -33.547 1.00 35.65 140 THR B CA 1
ATOM 4265 C C . THR B 1 140 ? 15.621 -19.747 -32.746 1.00 32.98 140 THR B C 1
ATOM 4266 O O . THR B 1 140 ? 16.818 -19.517 -32.945 1.00 35.05 140 THR B O 1
ATOM 4270 N N . GLY B 1 141 ? 14.893 -19.077 -31.860 1.00 28.81 141 GLY B N 1
ATOM 4271 C CA . GLY B 1 141 ? 15.440 -17.936 -31.107 1.00 34.84 141 GLY B CA 1
ATOM 4272 C C . GLY B 1 141 ? 15.746 -16.719 -31.963 1.00 35.70 141 GLY B C 1
ATOM 4273 O O . GLY B 1 141 ? 16.626 -15.927 -31.634 1.00 29.49 141 GLY B O 1
ATOM 4274 N N . VAL B 1 142 ? 14.996 -16.549 -33.048 1.00 34.76 142 VAL B N 1
ATOM 4275 C CA . VAL B 1 142 ? 15.244 -15.468 -34.012 1.00 29.83 142 VAL B CA 1
ATOM 4276 C C . VAL B 1 142 ? 14.232 -14.337 -33.845 1.00 28.53 142 VAL B C 1
ATOM 4277 O O . VAL B 1 142 ? 13.014 -14.577 -33.849 1.00 29.34 142 VAL B O 1
ATOM 4281 N N . ARG B 1 143 ? 14.725 -13.120 -33.671 1.00 26.19 143 ARG B N 1
ATOM 4282 C CA . ARG B 1 143 ? 13.879 -11.931 -33.509 1.00 26.20 143 ARG B CA 1
ATOM 4283 C C . ARG B 1 143 ? 13.734 -11.203 -34.856 1.00 30.53 143 ARG B C 1
ATOM 4284 O O . ARG B 1 143 ? 14.723 -10.847 -35.472 1.00 29.09 143 ARG B O 1
ATOM 4292 N N . GLU B 1 144 ? 12.500 -10.980 -35.277 1.00 28.90 144 GLU B N 1
ATOM 4293 C CA . GLU B 1 144 ? 12.189 -10.222 -36.494 1.00 30.22 144 GLU B CA 1
ATOM 4294 C C . GLU B 1 144 ? 12.288 -8.737 -36.154 1.00 33.69 144 GLU B C 1
ATOM 4295 O O . GLU B 1 144 ? 11.825 -8.322 -35.089 1.00 30.12 144 GLU B O 1
ATOM 4301 N N . PRO B 1 145 ? 12.901 -7.920 -37.050 1.00 35.43 145 PRO B N 1
ATOM 4302 C CA . PRO B 1 145 ? 12.982 -6.469 -36.835 1.00 36.28 145 PRO B CA 1
ATOM 4303 C C . PRO B 1 145 ? 11.681 -5.746 -37.169 1.00 43.52 145 PRO B C 1
ATOM 4304 O O . PRO B 1 145 ? 11.541 -5.121 -38.242 1.00 36.78 145 PRO B O 1
ATOM 4308 N N . VAL B 1 146 ? 10.763 -5.795 -36.209 1.00 40.80 146 VAL B N 1
ATOM 4309 C CA . VAL B 1 146 ? 9.391 -5.364 -36.407 1.00 36.19 146 VAL B CA 1
ATOM 4310 C C . VAL B 1 146 ? 9.246 -3.912 -36.845 1.00 38.91 146 VAL B C 1
ATOM 4311 O O . VAL B 1 146 ? 8.531 -3.613 -37.808 1.00 38.05 146 VAL B O 1
ATOM 4315 N N . LYS B 1 147 ? 9.927 -3.018 -36.128 1.00 35.99 147 LYS B N 1
ATOM 4316 C CA . LYS B 1 147 ? 9.921 -1.596 -36.440 1.00 41.64 147 LYS B CA 1
ATOM 4317 C C . LYS B 1 147 ? 10.301 -1.384 -37.910 1.00 38.24 147 LYS B C 1
ATOM 4318 O O . LYS B 1 147 ? 9.575 -0.724 -38.658 1.00 41.31 147 LYS B O 1
ATOM 4324 N N . ASP B 1 148 ? 11.431 -1.965 -38.315 1.00 38.66 148 ASP B N 1
ATOM 4325 C CA . ASP B 1 148 ? 11.955 -1.814 -39.677 1.00 38.65 148 ASP B CA 1
ATOM 4326 C C . ASP B 1 148 ? 11.012 -2.378 -40.733 1.00 43.65 148 ASP B C 1
ATOM 4327 O O . ASP B 1 148 ? 10.824 -1.762 -41.791 1.00 35.33 148 ASP B O 1
ATOM 4332 N N . VAL B 1 149 ? 10.433 -3.555 -40.462 1.00 40.26 149 VAL B N 1
ATOM 4333 C CA . VAL B 1 149 ? 9.431 -4.147 -41.365 1.00 39.26 149 VAL B CA 1
ATOM 4334 C C . VAL B 1 149 ? 8.223 -3.232 -41.531 1.00 38.47 149 VAL B C 1
ATOM 4335 O O . VAL B 1 149 ? 7.780 -2.972 -42.657 1.00 38.30 149 VAL B O 1
ATOM 4339 N N . ILE B 1 150 ? 7.698 -2.733 -40.419 1.00 38.50 150 ILE B N 1
ATOM 4340 C CA . ILE B 1 150 ? 6.495 -1.920 -40.455 1.00 39.96 150 ILE B CA 1
ATOM 4341 C C . ILE B 1 150 ? 6.739 -0.557 -41.133 1.00 48.72 150 ILE B C 1
ATOM 4342 O O . ILE B 1 150 ? 5.887 -0.053 -41.880 1.00 40.98 150 ILE B O 1
ATOM 4347 N N . ASN B 1 151 ? 7.899 0.037 -40.868 1.00 47.14 151 ASN B N 1
ATOM 4348 C CA . ASN B 1 151 ? 8.281 1.273 -41.541 1.00 48.55 151 ASN B CA 1
ATOM 4349 C C . ASN B 1 151 ? 8.152 1.152 -43.062 1.00 45.37 151 ASN B C 1
ATOM 4350 O O . ASN B 1 151 ? 7.657 2.071 -43.718 1.00 46.08 151 ASN B O 1
ATOM 4355 N N . LYS B 1 152 ? 8.553 0.004 -43.596 1.00 42.63 152 LYS B N 1
ATOM 4356 C CA A LYS B 1 152 ? 8.475 -0.245 -45.025 0.60 44.28 152 LYS B CA 1
ATOM 4357 C CA B LYS B 1 152 ? 8.481 -0.258 -45.028 0.40 44.93 152 LYS B CA 1
ATOM 4358 C C . LYS B 1 152 ? 7.055 -0.533 -45.511 1.00 45.78 152 LYS B C 1
ATOM 4359 O O . LYS B 1 152 ? 6.658 -0.070 -46.579 1.00 44.25 152 LYS B O 1
ATOM 4370 N N . ILE B 1 153 ? 6.285 -1.300 -44.734 1.00 42.09 153 ILE B N 1
ATOM 4371 C CA . ILE B 1 153 ? 5.000 -1.819 -45.248 1.00 33.93 153 ILE B CA 1
ATOM 4372 C C . ILE B 1 153 ? 3.742 -1.073 -44.833 1.00 34.42 153 ILE B C 1
ATOM 4373 O O . ILE B 1 153 ? 2.695 -1.284 -45.448 1.00 39.60 153 ILE B O 1
ATOM 4378 N N . ARG B 1 154 ? 3.842 -0.201 -43.823 1.00 34.67 154 ARG B N 1
ATOM 4379 C CA . ARG B 1 154 ? 2.659 0.412 -43.216 1.00 38.28 154 ARG B CA 1
ATOM 4380 C C . ARG B 1 154 ? 1.667 0.972 -44.241 1.00 42.96 154 ARG B C 1
ATOM 4381 O O . ARG B 1 154 ? 0.455 0.771 -44.113 1.00 43.02 154 ARG B O 1
ATOM 4389 N N . LYS B 1 155 ? 2.178 1.645 -45.270 1.00 45.84 155 LYS B N 1
ATOM 4390 C CA A LYS B 1 155 ? 1.320 2.348 -46.235 0.60 41.27 155 LYS B CA 1
ATOM 4391 C CA B LYS B 1 155 ? 1.304 2.337 -46.222 0.40 40.09 155 LYS B CA 1
ATOM 4392 C C . LYS B 1 155 ? 0.659 1.406 -47.259 1.00 40.50 155 LYS B C 1
ATOM 4393 O O . LYS B 1 155 ? -0.270 1.803 -47.951 1.00 40.49 155 LYS B O 1
ATOM 4404 N N . TYR B 1 156 ? 1.122 0.161 -47.338 1.00 36.94 156 TYR B N 1
ATOM 4405 C CA . TYR B 1 156 ? 0.605 -0.797 -48.337 1.00 38.25 156 TYR B CA 1
ATOM 4406 C C . TYR B 1 156 ? -0.458 -1.783 -47.837 1.00 38.62 156 TYR B C 1
ATOM 4407 O O . TYR B 1 156 ? -1.056 -2.512 -48.647 1.00 36.22 156 TYR B O 1
ATOM 4416 N N . VAL B 1 157 ? -0.669 -1.824 -46.518 1.00 37.04 157 VAL B N 1
ATOM 4417 C CA . VAL B 1 157 ? -1.530 -2.853 -45.905 1.00 37.67 157 VAL B CA 1
ATOM 4418 C C . VAL B 1 157 ? -2.502 -2.281 -44.905 1.00 35.79 157 VAL B C 1
ATOM 4419 O O . VAL B 1 157 ? -2.224 -1.259 -44.258 1.00 35.00 157 VAL B O 1
ATOM 4423 N N . GLU B 1 158 ? -3.686 -2.893 -44.816 1.00 33.43 158 GLU B N 1
ATOM 4424 C CA . GLU B 1 158 ? -4.706 -2.353 -43.925 1.00 33.76 158 GLU B CA 1
ATOM 4425 C C . GLU B 1 158 ? -4.386 -2.618 -42.444 1.00 31.54 158 GLU B C 1
ATOM 4426 O O . GLU B 1 158 ? -4.521 -1.737 -41.599 1.00 30.52 158 GLU B O 1
ATOM 4432 N N . LEU B 1 159 ? -3.942 -3.836 -42.154 1.00 32.50 159 LEU B N 1
ATOM 4433 C CA . LEU B 1 159 ? -3.756 -4.272 -40.760 1.00 34.77 159 LEU B CA 1
ATOM 4434 C C . LEU B 1 159 ? -2.433 -4.997 -40.553 1.00 26.52 159 LEU B C 1
ATOM 4435 O O . LEU B 1 159 ? -2.021 -5.781 -41.384 1.00 28.78 159 LEU B O 1
ATOM 4440 N N . ILE B 1 160 ? -1.782 -4.741 -39.425 1.00 29.70 160 ILE B N 1
ATOM 4441 C CA . ILE B 1 160 ? -0.533 -5.441 -39.074 1.00 30.29 160 ILE B CA 1
ATOM 4442 C C . ILE B 1 160 ? -0.669 -6.013 -37.660 1.00 26.18 160 ILE B C 1
ATOM 4443 O O . ILE B 1 160 ? -0.987 -5.293 -36.718 1.00 27.33 160 ILE B O 1
ATOM 4448 N N . VAL B 1 161 ? -0.438 -7.325 -37.551 1.00 29.47 161 VAL B N 1
ATOM 4449 C CA A VAL B 1 161 ? -0.507 -8.028 -36.273 0.60 26.18 161 VAL B CA 1
ATOM 4450 C CA B VAL B 1 161 ? -0.505 -8.036 -36.277 0.40 26.57 161 VAL B CA 1
ATOM 4451 C C . VAL B 1 161 ? 0.859 -8.632 -35.951 1.00 25.87 161 VAL B C 1
ATOM 4452 O O . VAL B 1 161 ? 1.565 -9.119 -36.848 1.00 28.04 161 VAL B O 1
ATOM 4459 N N . VAL B 1 162 ? 1.234 -8.581 -34.676 1.00 23.33 162 VAL B N 1
ATOM 4460 C CA . VAL B 1 162 ? 2.523 -9.120 -34.228 1.00 23.46 162 VAL B CA 1
ATOM 4461 C C . VAL B 1 162 ? 2.287 -10.093 -33.087 1.00 23.15 162 VAL B C 1
ATOM 4462 O O . VAL B 1 162 ? 1.676 -9.733 -32.091 1.00 26.76 162 VAL B O 1
ATOM 4466 N N . ASP B 1 163 ? 2.736 -11.331 -33.273 1.00 23.97 163 ASP B N 1
ATOM 4467 C CA . ASP B 1 163 ? 2.776 -12.309 -32.219 1.00 24.54 163 ASP B CA 1
ATOM 4468 C C . ASP B 1 163 ? 4.019 -12.024 -31.346 1.00 25.86 163 ASP B C 1
ATOM 4469 O O . ASP B 1 163 ? 5.165 -12.313 -31.768 1.00 24.05 163 ASP B O 1
ATOM 4474 N N . GLY B 1 164 ? 3.780 -11.426 -30.176 1.00 25.94 164 GLY B N 1
ATOM 4475 C CA . GLY B 1 164 ? 4.812 -11.183 -29.157 1.00 23.87 164 GLY B CA 1
ATOM 4476 C C . GLY B 1 164 ? 4.758 -12.107 -27.955 1.00 23.88 164 GLY B C 1
ATOM 4477 O O . GLY B 1 164 ? 5.146 -11.733 -26.855 1.00 25.08 164 GLY B O 1
ATOM 4478 N N . VAL B 1 165 ? 4.311 -13.342 -28.159 1.00 24.89 165 VAL B N 1
ATOM 4479 C CA . VAL B 1 165 ? 4.219 -14.302 -27.068 1.00 24.50 165 VAL B CA 1
ATOM 4480 C C . VAL B 1 165 ? 5.584 -14.499 -26.350 1.00 26.07 165 VAL B C 1
ATOM 4481 O O . VAL B 1 165 ? 5.620 -14.545 -25.117 1.00 26.34 165 VAL B O 1
ATOM 4485 N N . SER B 1 166 ? 6.683 -14.616 -27.116 1.00 25.55 166 SER B N 1
ATOM 4486 C CA A SER B 1 166 ? 8.028 -14.721 -26.547 0.60 26.32 166 SER B CA 1
ATOM 4487 C CA B SER B 1 166 ? 8.023 -14.723 -26.521 0.40 24.94 166 SER B CA 1
ATOM 4488 C C . SER B 1 166 ? 8.853 -13.425 -26.610 1.00 27.24 166 SER B C 1
ATOM 4489 O O . SER B 1 166 ? 10.095 -13.449 -26.544 1.00 29.27 166 SER B O 1
ATOM 4494 N N . SER B 1 167 ? 8.182 -12.293 -26.725 1.00 26.07 167 SER B N 1
ATOM 4495 C CA . SER B 1 167 ? 8.917 -11.018 -26.684 1.00 26.68 167 SER B CA 1
ATOM 4496 C C . SER B 1 167 ? 8.434 -9.996 -25.640 1.00 30.67 167 SER B C 1
ATOM 4497 O O . SER B 1 167 ? 9.264 -9.293 -25.030 1.00 28.19 167 SER B O 1
ATOM 4500 N N . VAL B 1 168 ? 7.111 -9.895 -25.439 1.00 27.21 168 VAL B N 1
ATOM 4501 C CA . VAL B 1 168 ? 6.553 -8.859 -24.570 1.00 26.28 168 VAL B CA 1
ATOM 4502 C C . VAL B 1 168 ? 7.024 -9.078 -23.122 1.00 27.62 168 VAL B C 1
ATOM 4503 O O . VAL B 1 168 ? 6.953 -10.197 -22.608 1.00 25.96 168 VAL B O 1
ATOM 4507 N N . GLY B 1 169 ? 7.536 -8.007 -22.518 1.00 29.76 169 GLY B N 1
ATOM 4508 C CA . GLY B 1 169 ? 8.089 -8.031 -21.176 1.00 31.77 169 GLY B CA 1
ATOM 4509 C C . GLY B 1 169 ? 9.573 -8.344 -21.144 1.00 35.17 169 GLY B C 1
ATOM 4510 O O . GLY B 1 169 ? 10.165 -8.408 -20.074 1.00 34.83 169 GLY B O 1
ATOM 4511 N N . ALA B 1 170 ? 10.182 -8.529 -22.318 1.00 32.75 170 ALA B N 1
ATOM 4512 C CA . ALA B 1 170 ? 11.608 -8.834 -22.390 1.00 32.80 170 ALA B CA 1
ATOM 4513 C C . ALA B 1 170 ? 12.354 -8.065 -23.483 1.00 33.43 170 ALA B C 1
ATOM 4514 O O . ALA B 1 170 ? 13.487 -7.613 -23.269 1.00 31.68 170 ALA B O 1
ATOM 4516 N N . GLU B 1 171 ? 11.728 -7.959 -24.655 1.00 29.48 171 GLU B N 1
ATOM 4517 C CA . GLU B 1 171 ? 12.262 -7.193 -25.781 1.00 34.13 171 GLU B CA 1
ATOM 4518 C C . GLU B 1 171 ? 11.557 -5.856 -25.787 1.00 35.10 171 GLU B C 1
ATOM 4519 O O . GLU B 1 171 ? 10.423 -5.732 -25.288 1.00 32.46 171 GLU B O 1
ATOM 4525 N N . GLU B 1 172 ? 12.219 -4.843 -26.340 1.00 34.13 172 GLU B N 1
ATOM 4526 C CA . GLU B 1 172 ? 11.551 -3.574 -26.559 1.00 31.96 172 GLU B CA 1
ATOM 4527 C C . GLU B 1 172 ? 10.316 -3.799 -27.432 1.00 28.22 172 GLU B C 1
ATOM 4528 O O . GLU B 1 172 ? 10.385 -4.448 -28.486 1.00 31.50 172 GLU B O 1
ATOM 4534 N N . VAL B 1 173 ? 9.181 -3.285 -26.965 1.00 31.50 173 VAL B N 1
ATOM 4535 C CA . VAL B 1 173 ? 7.951 -3.297 -27.755 1.00 31.32 173 VAL B CA 1
ATOM 4536 C C . VAL B 1 173 ? 7.368 -1.900 -27.691 1.00 34.45 173 VAL B C 1
ATOM 4537 O O . VAL B 1 173 ? 7.192 -1.353 -26.598 1.00 36.70 173 VAL B O 1
ATOM 4541 N N . LYS B 1 174 ? 7.084 -1.325 -28.864 1.00 33.50 174 LYS B N 1
ATOM 4542 C CA . LYS B 1 174 ? 6.505 0.014 -28.962 1.00 34.44 174 LYS B CA 1
ATOM 4543 C C . LYS B 1 174 ? 5.303 -0.039 -29.885 1.00 38.48 174 LYS B C 1
ATOM 4544 O O . LYS B 1 174 ? 5.372 0.404 -31.025 1.00 41.15 174 LYS B O 1
ATOM 4550 N N . ALA B 1 175 ? 4.191 -0.579 -29.388 1.00 38.35 175 ALA B N 1
ATOM 4551 C CA . ALA B 1 175 ? 3.053 -0.889 -30.257 1.00 35.44 175 ALA B CA 1
ATOM 4552 C C . ALA B 1 175 ? 2.481 0.344 -30.955 1.00 37.78 175 ALA B C 1
ATOM 4553 O O . ALA B 1 175 ? 2.220 0.298 -32.155 1.00 35.14 175 ALA B O 1
ATOM 4555 N N . GLU B 1 176 ? 2.309 1.441 -30.214 1.00 39.27 176 GLU B N 1
ATOM 4556 C CA . GLU B 1 176 ? 1.753 2.669 -30.794 1.00 43.63 176 GLU B CA 1
ATOM 4557 C C . GLU B 1 176 ? 2.725 3.376 -31.752 1.00 48.75 176 GLU B C 1
ATOM 4558 O O . GLU B 1 176 ? 2.365 3.736 -32.887 1.00 43.02 176 GLU B O 1
ATOM 4564 N N . GLU B 1 177 ? 3.957 3.565 -31.287 1.00 47.85 177 GLU B N 1
ATOM 4565 C CA . GLU B 1 177 ? 4.972 4.252 -32.069 1.00 47.85 177 GLU B CA 1
ATOM 4566 C C . GLU B 1 177 ? 5.268 3.532 -33.380 1.00 46.76 177 GLU B C 1
ATOM 4567 O O . GLU B 1 177 ? 5.443 4.167 -34.408 1.00 43.70 177 GLU B O 1
ATOM 4573 N N . TRP B 1 178 ? 5.309 2.200 -33.344 1.00 43.29 178 TRP B N 1
ATOM 4574 C CA . TRP B 1 178 ? 5.527 1.407 -34.549 1.00 36.18 178 TRP B CA 1
ATOM 4575 C C . TRP B 1 178 ? 4.263 1.218 -35.384 1.00 37.40 178 TRP B C 1
ATOM 4576 O O . TRP B 1 178 ? 4.342 0.676 -36.483 1.00 40.26 178 TRP B O 1
ATOM 4587 N N . ASN B 1 179 ? 3.126 1.682 -34.857 1.00 39.89 179 ASN B N 1
ATOM 4588 C CA A ASN B 1 179 ? 1.827 1.623 -35.544 0.60 39.81 179 ASN B CA 1
ATOM 4589 C CA B ASN B 1 179 ? 1.832 1.615 -35.547 0.40 38.01 179 ASN B CA 1
ATOM 4590 C C . ASN B 1 179 ? 1.404 0.177 -35.848 1.00 37.12 179 ASN B C 1
ATOM 4591 O O . ASN B 1 179 ? 1.165 -0.184 -37.013 1.00 36.84 179 ASN B O 1
ATOM 4600 N N . VAL B 1 180 ? 1.333 -0.647 -34.791 1.00 38.43 180 VAL B N 1
ATOM 4601 C CA . VAL B 1 180 ? 0.869 -2.042 -34.900 1.00 33.14 180 VAL B CA 1
ATOM 4602 C C . VAL B 1 180 ? -0.622 -1.998 -34.619 1.00 31.63 180 VAL B C 1
ATOM 4603 O O . VAL B 1 180 ? -1.070 -1.224 -33.770 1.00 33.01 180 VAL B O 1
ATOM 4607 N N . ASP B 1 181 ? -1.394 -2.832 -35.316 1.00 32.29 181 ASP B N 1
ATOM 4608 C CA . ASP B 1 181 ? -2.833 -2.874 -35.077 1.00 29.70 181 ASP B CA 1
ATOM 4609 C C . ASP B 1 181 ? -3.274 -3.869 -34.015 1.00 28.40 181 ASP B C 1
ATOM 4610 O O . ASP B 1 181 ? -4.268 -3.613 -33.308 1.00 29.04 181 ASP B O 1
ATOM 4615 N N . VAL B 1 182 ? -2.573 -5.009 -33.953 1.00 25.84 182 VAL B N 1
ATOM 4616 C CA . VAL B 1 182 ? -2.744 -5.995 -32.859 1.00 25.78 182 VAL B CA 1
ATOM 4617 C C . VAL B 1 182 ? -1.366 -6.465 -32.420 1.00 22.98 182 VAL B C 1
ATOM 4618 O O . VAL B 1 182 ? -0.611 -7.002 -33.222 1.00 26.60 182 VAL B O 1
ATOM 4622 N N . TYR B 1 183 ? -1.044 -6.268 -31.152 1.00 26.39 183 TYR B N 1
ATOM 4623 C CA . TYR B 1 183 ? 0.179 -6.813 -30.576 1.00 25.17 183 TYR B CA 1
ATOM 4624 C C . TYR B 1 183 ? -0.325 -7.783 -29.520 1.00 25.37 183 TYR B C 1
ATOM 4625 O O . TYR B 1 183 ? -1.180 -7.422 -28.723 1.00 26.18 183 TYR B O 1
ATOM 4634 N N . LEU B 1 184 ? 0.125 -9.037 -29.547 1.00 24.42 184 LEU B N 1
ATOM 4635 C CA . LEU B 1 184 ? -0.441 -9.996 -28.629 1.00 24.37 184 LEU B CA 1
ATOM 4636 C C . LEU B 1 184 ? 0.639 -10.786 -27.902 1.00 23.66 184 LEU B C 1
ATOM 4637 O O . LEU B 1 184 ? 1.792 -10.887 -28.377 1.00 24.40 184 LEU B O 1
ATOM 4642 N N . THR B 1 185 ? 0.279 -11.319 -26.735 1.00 21.23 185 THR B N 1
ATOM 4643 C CA . THR B 1 185 ? 1.179 -12.147 -25.968 1.00 23.34 185 THR B CA 1
ATOM 4644 C C . THR B 1 185 ? 0.360 -13.145 -25.099 1.00 24.33 185 THR B C 1
ATOM 4645 O O . THR B 1 185 ? -0.844 -13.301 -25.305 1.00 22.08 185 THR B O 1
ATOM 4649 N N . ALA B 1 186 ? 1.042 -13.858 -24.197 1.00 24.72 186 ALA B N 1
ATOM 4650 C CA . ALA B 1 186 ? 0.405 -14.810 -23.300 1.00 23.07 186 ALA B CA 1
ATOM 4651 C C . ALA B 1 186 ? 0.858 -14.503 -21.868 1.00 25.38 186 ALA B C 1
ATOM 4652 O O . ALA B 1 186 ? 1.793 -13.747 -21.658 1.00 26.43 186 ALA B O 1
ATOM 4654 N N . SER B 1 187 ? 0.184 -15.080 -20.883 1.00 24.50 187 SER B N 1
ATOM 4655 C CA . SER B 1 187 ? 0.525 -14.808 -19.491 1.00 24.92 187 SER B CA 1
ATOM 4656 C C . SER B 1 187 ? 1.832 -15.482 -18.996 1.00 26.33 187 SER B C 1
ATOM 4657 O O . SER B 1 187 ? 2.502 -14.976 -18.099 1.00 27.01 187 SER B O 1
ATOM 4660 N N . GLN B 1 188 ? 2.201 -16.605 -19.602 1.00 25.21 188 GLN B N 1
ATOM 4661 C CA . GLN B 1 188 ? 3.166 -17.510 -18.999 1.00 26.59 188 GLN B CA 1
ATOM 4662 C C . GLN B 1 188 ? 4.591 -17.430 -19.527 1.00 29.38 188 GLN B C 1
ATOM 4663 O O . GLN B 1 188 ? 5.448 -18.251 -19.122 1.00 34.18 188 GLN B O 1
ATOM 4669 N N . LYS B 1 189 ? 4.877 -16.485 -20.423 1.00 30.90 189 LYS B N 1
ATOM 4670 C CA . LYS B 1 189 ? 6.249 -16.464 -20.986 1.00 33.27 189 LYS B CA 1
ATOM 4671 C C . LYS B 1 189 ? 7.096 -15.339 -20.327 1.00 38.01 189 LYS B C 1
ATOM 4672 O O . LYS B 1 189 ? 7.391 -15.433 -19.112 1.00 31.26 189 LYS B O 1
ATOM 4678 N N . ALA B 1 190 ? 7.446 -14.274 -21.056 1.00 36.60 190 ALA B N 1
ATOM 4679 C CA . ALA B 1 190 ? 8.328 -13.253 -20.458 1.00 37.12 190 ALA B CA 1
ATOM 4680 C C . ALA B 1 190 ? 7.657 -12.418 -19.355 1.00 37.34 190 ALA B C 1
ATOM 4681 O O . ALA B 1 190 ? 8.342 -11.773 -18.546 1.00 34.74 190 ALA B O 1
ATOM 4683 N N . LEU B 1 191 ? 6.322 -12.448 -19.311 1.00 32.83 191 LEU B N 1
ATOM 4684 C CA . LEU B 1 191 ? 5.581 -11.822 -18.231 1.00 33.17 191 LEU B CA 1
ATOM 4685 C C . LEU B 1 191 ? 5.727 -12.640 -16.950 1.00 31.55 191 LEU B C 1
ATOM 4686 O O . LEU B 1 191 ? 5.543 -12.099 -15.852 1.00 36.52 191 LEU B O 1
ATOM 4691 N N . GLY B 1 192 ? 6.049 -13.933 -17.095 1.00 30.42 192 GLY B N 1
ATOM 4692 C CA . GLY B 1 192 ? 6.372 -14.797 -15.944 1.00 31.87 192 GLY B CA 1
ATOM 4693 C C . GLY B 1 192 ? 5.210 -15.033 -14.981 1.00 36.77 192 GLY B C 1
ATOM 4694 O O . GLY B 1 192 ? 5.412 -15.136 -13.772 1.00 36.68 192 GLY B O 1
ATOM 4695 N N . SER B 1 193 ? 3.982 -15.119 -15.506 1.00 32.80 193 SER B N 1
ATOM 4696 C CA . SER B 1 193 ? 2.817 -15.410 -14.657 1.00 29.26 193 SER B CA 1
ATOM 4697 C C . SER B 1 193 ? 2.258 -16.812 -14.946 1.00 29.71 193 SER B C 1
ATOM 4698 O O . SER B 1 193 ? 2.817 -17.558 -15.745 1.00 28.16 193 SER B O 1
ATOM 4701 N N . ALA B 1 194 ? 1.159 -17.174 -14.296 1.00 28.85 194 ALA B N 1
ATOM 4702 C CA . ALA B 1 194 ? 0.590 -18.514 -14.536 1.00 28.15 194 ALA B CA 1
ATOM 4703 C C . ALA B 1 194 ? -0.115 -18.596 -15.906 1.00 26.39 194 ALA B C 1
ATOM 4704 O O . ALA B 1 194 ? -0.644 -17.607 -16.383 1.00 28.67 194 ALA B O 1
ATOM 4706 N N . ALA B 1 195 ? -0.118 -19.778 -16.522 1.00 26.36 195 ALA B N 1
ATOM 4707 C CA . ALA B 1 195 ? -0.731 -20.003 -17.846 1.00 22.64 195 ALA B CA 1
ATOM 4708 C C . ALA B 1 195 ? -2.257 -19.964 -17.820 1.00 25.61 195 ALA B C 1
ATOM 4709 O O . ALA B 1 195 ? -2.855 -20.252 -16.777 1.00 27.01 195 ALA B O 1
ATOM 4711 N N . GLY B 1 196 ? -2.879 -19.594 -18.958 1.00 23.82 196 GLY B N 1
ATOM 4712 C CA . GLY B 1 196 ? -4.340 -19.542 -19.093 1.00 23.54 196 GLY B CA 1
ATOM 4713 C C . GLY B 1 196 ? -4.965 -18.293 -19.688 1.00 25.13 196 GLY B C 1
ATOM 4714 O O . GLY B 1 196 ? -6.192 -18.218 -19.839 1.00 22.07 196 GLY B O 1
ATOM 4715 N N . LEU B 1 197 ? -4.120 -17.314 -20.064 1.00 24.08 197 LEU B N 1
ATOM 4716 C CA . LEU B 1 197 ? -4.597 -16.045 -20.629 1.00 25.51 197 LEU B CA 1
ATOM 4717 C C . LEU B 1 197 ? -3.873 -15.654 -21.905 1.00 20.26 197 LEU B C 1
ATOM 4718 O O . LEU B 1 197 ? -2.630 -15.768 -21.964 1.00 24.50 197 LEU B O 1
ATOM 4723 N N . GLY B 1 198 ? -4.623 -15.218 -22.910 1.00 20.39 198 GLY B N 1
ATOM 4724 C CA . GLY B 1 198 ? -4.066 -14.561 -24.088 1.00 22.02 198 GLY B CA 1
ATOM 4725 C C . GLY B 1 198 ? -4.261 -13.060 -23.842 1.00 21.75 198 GLY B C 1
ATOM 4726 O O . GLY B 1 198 ? -5.211 -12.700 -23.177 1.00 25.36 198 GLY B O 1
ATOM 4727 N N . LEU B 1 199 ? -3.347 -12.214 -24.342 1.00 20.64 199 LEU B N 1
ATOM 4728 C CA A LEU B 1 199 ? -3.420 -10.775 -24.104 0.50 22.48 199 LEU B CA 1
ATOM 4729 C CA B LEU B 1 199 ? -3.423 -10.767 -24.104 0.50 22.91 199 LEU B CA 1
ATOM 4730 C C . LEU B 1 199 ? -3.253 -10.019 -25.421 1.00 20.41 199 LEU B C 1
ATOM 4731 O O . LEU B 1 199 ? -2.378 -10.334 -26.203 1.00 24.73 199 LEU B O 1
ATOM 4740 N N . LEU B 1 200 ? -4.100 -9.017 -25.661 1.00 25.24 200 LEU B N 1
ATOM 4741 C CA . LEU B 1 200 ? -4.073 -8.297 -26.932 1.00 22.37 200 LEU B CA 1
ATOM 4742 C C . LEU B 1 200 ? -4.131 -6.813 -26.693 1.00 26.03 200 LEU B C 1
ATOM 4743 O O . LEU B 1 200 ? -4.728 -6.387 -25.727 1.00 26.18 200 LEU B O 1
ATOM 4748 N N . LEU B 1 201 ? -3.479 -6.063 -27.574 1.00 24.60 201 LEU B N 1
ATOM 4749 C CA . LEU B 1 201 ? -3.542 -4.590 -27.571 1.00 26.17 201 LEU B CA 1
ATOM 4750 C C . LEU B 1 201 ? -3.900 -4.150 -28.984 1.00 24.23 201 LEU B C 1
ATOM 4751 O O . LEU B 1 201 ? -3.210 -4.490 -29.944 1.00 24.73 201 LEU B O 1
ATOM 4756 N N . LEU B 1 202 ? -4.977 -3.386 -29.108 1.00 26.78 202 LEU B N 1
ATOM 4757 C CA . LEU B 1 202 ? -5.560 -3.067 -30.404 1.00 24.52 202 LEU B CA 1
ATOM 4758 C C . LEU B 1 202 ? -5.466 -1.568 -30.684 1.00 27.44 202 LEU B C 1
ATOM 475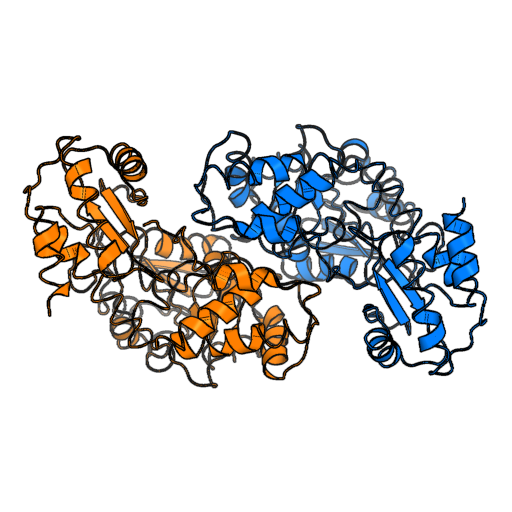9 O O . LEU B 1 202 ? -5.726 -0.750 -29.797 1.00 29.92 202 LEU B O 1
ATOM 4764 N N . SER B 1 203 ? -5.114 -1.246 -31.923 1.00 31.03 203 SER B N 1
ATOM 4765 C CA . SER B 1 203 ? -5.064 0.143 -32.385 1.00 34.83 203 SER B CA 1
ATOM 4766 C C . SER B 1 203 ? -6.487 0.688 -32.564 1.00 35.84 203 SER B C 1
ATOM 4767 O O . SER B 1 203 ? -7.459 -0.081 -32.659 1.00 30.80 203 SER B O 1
ATOM 4770 N N . PRO B 1 204 ? -6.623 2.027 -32.620 1.00 39.18 204 PRO B N 1
ATOM 4771 C CA . PRO B 1 204 ? -7.917 2.597 -32.985 1.00 36.07 204 PRO B CA 1
ATOM 4772 C C . PRO B 1 204 ? -8.502 2.017 -34.281 1.00 33.78 204 PRO B C 1
ATOM 4773 O O . PRO B 1 204 ? -9.710 1.776 -34.340 1.00 37.52 204 PRO B O 1
ATOM 4777 N N . LYS B 1 205 ? -7.677 1.794 -35.302 1.00 30.64 205 LYS B N 1
ATOM 4778 C CA A LYS B 1 205 ? -8.177 1.242 -36.551 0.60 31.27 205 LYS B CA 1
ATOM 4779 C CA B LYS B 1 205 ? -8.165 1.229 -36.561 0.40 31.02 205 LYS B CA 1
ATOM 4780 C C . LYS B 1 205 ? -8.782 -0.159 -36.333 1.00 34.73 205 LYS B C 1
ATOM 4781 O O . LYS B 1 205 ? -9.874 -0.462 -36.834 1.00 28.82 205 LYS B O 1
ATOM 4792 N N . ALA B 1 206 ? -8.065 -0.996 -35.586 1.00 31.86 206 ALA B N 1
ATOM 4793 C CA . ALA B 1 206 ? -8.591 -2.317 -35.208 1.00 34.07 206 ALA B CA 1
ATOM 4794 C C . ALA B 1 206 ? -9.890 -2.183 -34.415 1.00 32.51 206 ALA B C 1
ATOM 4795 O O . ALA B 1 206 ? -10.857 -2.888 -34.699 1.00 34.37 206 ALA B O 1
ATOM 4797 N N . LEU B 1 207 ? -9.922 -1.265 -33.453 1.00 34.04 207 LEU B N 1
ATOM 4798 C CA A LEU B 1 207 ? -11.110 -1.067 -32.640 0.60 36.21 207 LEU B CA 1
ATOM 4799 C CA B LEU B 1 207 ? -11.111 -1.017 -32.636 0.40 35.40 207 LEU B CA 1
ATOM 4800 C C . LEU B 1 207 ? -12.328 -0.656 -33.473 1.00 37.63 207 LEU B C 1
ATOM 4801 O O . LEU B 1 207 ? -13.436 -1.112 -33.202 1.00 40.22 207 LEU B O 1
ATOM 4810 N N . SER B 1 208 ? -12.119 0.189 -34.482 1.00 40.43 208 SER B N 1
ATOM 4811 C CA A SER B 1 208 ? -13.207 0.645 -35.351 0.60 40.93 208 SER B CA 1
ATOM 4812 C CA B SER B 1 208 ? -13.217 0.640 -35.330 0.40 40.20 208 SER B CA 1
ATOM 4813 C C . SER B 1 208 ? -13.811 -0.517 -36.133 1.00 41.97 208 SER B C 1
ATOM 4814 O O . SER B 1 208 ? -15.009 -0.544 -36.385 1.00 46.05 208 SER B O 1
ATOM 4819 N N . ILE B 1 209 ? -12.975 -1.482 -36.514 1.00 35.25 209 ILE B N 1
ATOM 4820 C CA . ILE B 1 209 ? -13.483 -2.692 -37.203 1.00 34.50 209 ILE B CA 1
ATOM 4821 C C . ILE B 1 209 ? -14.421 -3.506 -36.285 1.00 34.32 209 ILE B C 1
ATOM 4822 O O . ILE B 1 209 ? -15.521 -3.909 -36.692 1.00 31.37 209 ILE B O 1
ATOM 4827 N N . LEU B 1 210 ? -13.993 -3.723 -35.046 1.00 33.31 210 LEU B N 1
ATOM 4828 C CA . LEU B 1 210 ? -14.844 -4.397 -34.057 1.00 29.93 210 LEU B CA 1
ATOM 4829 C C . LEU B 1 210 ? -16.167 -3.692 -33.865 1.00 36.98 210 LEU B C 1
ATOM 4830 O O . LEU B 1 210 ? -17.219 -4.333 -33.813 1.00 34.45 210 LEU B O 1
ATOM 4835 N N . ASP B 1 211 ? -16.106 -2.365 -33.765 1.00 34.53 211 ASP B N 1
ATOM 4836 C CA . ASP B 1 211 ? -17.296 -1.581 -33.434 1.00 37.83 211 ASP B CA 1
ATOM 4837 C C . ASP B 1 211 ? -18.256 -1.363 -34.608 1.00 34.37 211 ASP B C 1
ATOM 4838 O O . ASP B 1 211 ? -19.434 -1.104 -34.389 1.00 38.84 211 ASP B O 1
ATOM 4843 N N . SER B 1 212 ? -17.772 -1.494 -35.839 1.00 34.49 212 SER B N 1
ATOM 4844 C CA . SER B 1 212 ? -18.585 -1.149 -37.015 1.00 37.53 212 SER B CA 1
ATOM 4845 C C . SER B 1 212 ? -18.823 -2.248 -38.044 1.00 39.49 212 SER B C 1
ATOM 4846 O O . SER B 1 212 ? -19.661 -2.076 -38.934 1.00 40.66 212 SER B O 1
ATOM 4849 N N . GLN B 1 213 ? -18.097 -3.362 -37.959 1.00 33.01 213 GLN B N 1
ATOM 4850 C CA A GLN B 1 213 ? -18.204 -4.405 -38.979 0.60 33.65 213 GLN B CA 1
ATOM 4851 C CA B GLN B 1 213 ? -18.212 -4.404 -38.984 0.40 33.62 213 GLN B CA 1
ATOM 4852 C C . GLN B 1 213 ? -18.499 -5.775 -38.378 1.00 32.26 213 GLN B C 1
ATOM 4853 O O . GLN B 1 213 ? -18.216 -6.005 -37.198 1.00 34.27 213 GLN B O 1
ATOM 4864 N N . ASN B 1 214 ? -19.089 -6.651 -39.193 1.00 31.43 214 ASN B N 1
ATOM 4865 C CA A ASN B 1 214 ? -19.215 -8.082 -38.888 0.60 36.34 214 ASN B CA 1
ATOM 4866 C CA B ASN B 1 214 ? -19.204 -8.073 -38.850 0.40 34.98 214 ASN B CA 1
ATOM 4867 C C . ASN B 1 214 ? -17.879 -8.785 -39.134 1.00 32.13 214 ASN B C 1
ATOM 4868 O O . ASN B 1 214 ? -16.929 -8.167 -39.621 1.00 29.99 214 ASN B O 1
ATOM 4877 N N . SER B 1 215 ? -17.791 -10.077 -38.841 1.00 28.09 215 SER B N 1
ATOM 4878 C CA . SER B 1 215 ? -16.517 -10.739 -39.079 1.00 26.48 215 SER B CA 1
ATOM 4879 C C . SER B 1 215 ? -16.713 -12.226 -39.251 1.00 27.27 215 SER B C 1
ATOM 4880 O O . SER B 1 215 ? -17.828 -12.745 -39.090 1.00 26.77 215 SER B O 1
ATOM 4883 N N . ILE B 1 216 ? -15.618 -12.902 -39.564 1.00 23.49 216 ILE B N 1
ATOM 4884 C CA . ILE B 1 216 ? -15.647 -14.355 -39.706 1.00 24.07 216 ILE B CA 1
ATOM 4885 C C . ILE B 1 216 ? -15.363 -15.094 -38.393 1.00 25.88 216 ILE B C 1
ATOM 4886 O O . ILE B 1 216 ? -15.259 -16.328 -38.410 1.00 22.14 216 ILE B O 1
ATOM 4891 N N . ALA B 1 217 ? -15.253 -14.367 -37.282 1.00 21.48 217 ALA B N 1
ATOM 4892 C CA . ALA B 1 217 ? -14.944 -15.029 -35.979 1.00 23.30 217 ALA B CA 1
ATOM 4893 C C . ALA B 1 217 ? -16.052 -16.018 -35.561 1.00 23.85 217 ALA B C 1
ATOM 4894 O O . ALA B 1 217 ? -17.218 -15.914 -35.980 1.00 22.56 217 ALA B O 1
ATOM 4896 N N . GLY B 1 218 ? -15.675 -16.983 -34.752 1.00 22.38 218 GLY B N 1
ATOM 4897 C CA . GLY B 1 218 ? -16.639 -17.761 -33.992 1.00 23.87 218 GLY B CA 1
ATOM 4898 C C . GLY B 1 218 ? -17.268 -16.961 -32.880 1.00 26.40 218 GLY B C 1
ATOM 4899 O O . GLY B 1 218 ? -17.417 -15.723 -32.949 1.00 24.24 218 GLY B O 1
ATOM 4900 N N . TYR B 1 219 ? -17.625 -17.657 -31.822 1.00 24.96 219 TYR B N 1
ATOM 4901 C CA . TYR B 1 219 ? -18.298 -17.021 -30.697 1.00 21.61 219 TYR B CA 1
ATOM 4902 C C . TYR B 1 219 ? -17.330 -16.704 -29.562 1.00 22.38 219 TYR B C 1
ATOM 4903 O O . TYR B 1 219 ? -17.130 -15.542 -29.226 1.00 19.84 219 TYR B O 1
ATOM 4912 N N . TYR B 1 220 ? -16.729 -17.729 -28.951 1.00 17.52 220 TYR B N 1
ATOM 4913 C CA . TYR B 1 220 ? -15.807 -17.522 -27.815 1.00 19.96 220 TYR B CA 1
ATOM 4914 C C . TYR B 1 220 ? -14.642 -16.572 -28.114 1.00 21.50 220 TYR B C 1
ATOM 4915 O O . TYR B 1 220 ? -14.186 -15.856 -27.222 1.00 22.79 220 TYR B O 1
ATOM 4924 N N . LEU B 1 221 ? -14.153 -16.607 -29.357 1.00 21.17 221 LEU B N 1
ATOM 4925 C CA . LEU B 1 221 ? -12.970 -15.843 -29.730 1.00 23.43 221 LEU B CA 1
ATOM 4926 C C . LEU B 1 221 ? -13.278 -14.606 -30.544 1.00 22.62 221 LEU B C 1
ATOM 4927 O O . LEU B 1 221 ? -12.363 -13.991 -31.097 1.00 22.31 221 LEU B O 1
ATOM 4932 N N . ASP B 1 222 ? -14.547 -14.234 -30.622 1.00 23.93 222 ASP B N 1
ATOM 4933 C CA . ASP B 1 222 ? -14.884 -12.937 -31.218 1.00 22.16 222 ASP B CA 1
ATOM 4934 C C . ASP B 1 222 ? -14.597 -11.877 -30.171 1.00 23.96 222 ASP B C 1
ATOM 4935 O O . ASP B 1 222 ? -15.209 -11.877 -29.097 1.00 23.87 222 ASP B O 1
ATOM 4940 N N . LEU B 1 223 ? -13.611 -11.017 -30.463 1.00 22.82 223 LEU B N 1
ATOM 4941 C CA . LEU B 1 223 ? -13.190 -9.972 -29.561 1.00 22.03 223 LEU B CA 1
ATOM 4942 C C . LEU B 1 223 ? -14.329 -8.970 -29.230 1.00 22.02 223 LEU B C 1
ATOM 4943 O O . LEU B 1 223 ? -14.318 -8.365 -28.151 1.00 21.22 223 LEU B O 1
ATOM 4948 N N . ARG B 1 224 ? -15.338 -8.897 -30.093 1.00 20.49 224 ARG B N 1
ATOM 4949 C CA . ARG B 1 224 ? -16.567 -8.119 -29.786 1.00 23.90 224 ARG B CA 1
ATOM 4950 C C . ARG B 1 224 ? -17.268 -8.589 -28.519 1.00 27.43 224 ARG B C 1
ATOM 4951 O O . ARG B 1 224 ? -17.860 -7.797 -27.808 1.00 26.36 224 ARG B O 1
ATOM 4959 N N . ASN B 1 225 ? -17.226 -9.897 -28.231 1.00 25.49 225 ASN B N 1
ATOM 4960 C CA . ASN B 1 225 ? -17.867 -10.404 -27.042 1.00 23.60 225 ASN B CA 1
ATOM 4961 C C . ASN B 1 225 ? -17.128 -10.066 -25.742 1.00 24.04 225 ASN B C 1
ATOM 4962 O O . ASN B 1 225 ? -17.750 -9.982 -24.681 1.00 27.16 225 ASN B O 1
ATOM 4967 N N . TRP B 1 226 ? -15.806 -9.869 -25.823 1.00 23.59 226 TRP B N 1
ATOM 4968 C CA . TRP B 1 226 ? -15.004 -9.596 -24.633 1.00 20.88 226 TRP B CA 1
ATOM 4969 C C . TRP B 1 226 ? -14.872 -8.092 -24.367 1.00 20.96 226 TRP B C 1
ATOM 4970 O O . TRP B 1 226 ? -14.615 -7.704 -23.233 1.00 24.37 226 TRP B O 1
ATOM 4981 N N . LEU B 1 227 ? -15.039 -7.299 -25.408 1.00 23.91 227 LEU B N 1
ATOM 4982 C CA . LEU B 1 227 ? -14.870 -5.824 -25.312 1.00 31.37 227 LEU B CA 1
ATOM 4983 C C . LEU B 1 227 ? -15.684 -5.154 -24.179 1.00 34.33 227 LEU B C 1
ATOM 4984 O O . LEU B 1 227 ? -15.129 -4.326 -23.436 1.00 34.34 227 LEU B O 1
ATOM 4989 N N . PRO B 1 228 ? -16.988 -5.509 -24.042 1.00 34.73 228 PRO B N 1
ATOM 4990 C CA . PRO B 1 228 ? -17.781 -4.924 -22.958 1.00 34.97 228 PRO B CA 1
ATOM 4991 C C . PRO B 1 228 ? -17.211 -5.268 -21.578 1.00 36.92 228 PRO B C 1
ATOM 4992 O O . PRO B 1 228 ? -17.264 -4.440 -20.660 1.00 33.76 228 PRO B O 1
ATOM 4996 N N . VAL B 1 229 ? -16.651 -6.465 -21.426 1.00 30.95 229 VAL B N 1
ATOM 4997 C CA . VAL B 1 229 ? -16.031 -6.851 -20.149 1.00 29.35 229 VAL B CA 1
ATOM 4998 C C . VAL B 1 229 ? -14.794 -5.990 -19.854 1.00 30.15 229 VAL B C 1
ATOM 4999 O O . VAL B 1 229 ? -14.592 -5.569 -18.702 1.00 35.83 229 VAL B O 1
ATOM 5003 N N . MET B 1 230 ? -13.995 -5.700 -20.884 1.00 29.07 230 MET B N 1
ATOM 5004 C CA . MET B 1 230 ? -12.741 -4.931 -20.711 1.00 27.78 230 MET B CA 1
ATOM 5005 C C . MET B 1 230 ? -12.984 -3.440 -20.468 1.00 34.62 230 MET B C 1
ATOM 5006 O O . MET B 1 230 ? -12.388 -2.861 -19.550 1.00 33.94 230 MET B O 1
ATOM 5011 N N . ARG B 1 231 ? -13.835 -2.846 -21.301 1.00 33.18 231 ARG B N 1
ATOM 5012 C CA . ARG B 1 231 ? -14.313 -1.473 -21.104 1.00 36.11 231 ARG B CA 1
ATOM 5013 C C . ARG B 1 231 ? -14.974 -1.326 -19.733 1.00 40.51 231 ARG B C 1
ATOM 5014 O O . ARG B 1 231 ? -14.674 -0.384 -18.981 1.00 42.69 231 ARG B O 1
ATOM 5022 N N . GLY B 1 232 ? -15.863 -2.264 -19.401 1.00 34.84 232 GLY B N 1
ATOM 5023 C CA . GLY B 1 232 ? -16.458 -2.325 -18.070 1.00 35.94 232 GLY B CA 1
ATOM 5024 C C . GLY B 1 232 ? -15.433 -2.225 -16.953 1.00 38.77 232 GLY B C 1
ATOM 5025 O O . GLY B 1 232 ? -15.497 -1.307 -16.129 1.00 44.97 232 GLY B O 1
ATOM 5026 N N . ALA B 1 233 ? -14.478 -3.156 -16.938 1.00 35.92 233 ALA B N 1
ATOM 5027 C CA . ALA B 1 233 ? -13.440 -3.221 -15.895 1.00 38.91 233 ALA B CA 1
ATOM 5028 C C . ALA B 1 233 ? -12.752 -1.868 -15.656 1.00 35.25 233 ALA B C 1
ATOM 5029 O O . ALA B 1 233 ? -12.519 -1.483 -14.506 1.00 36.17 233 ALA B O 1
ATOM 5031 N N . GLU B 1 234 ? -12.435 -1.160 -16.734 1.00 39.61 234 GLU B N 1
ATOM 5032 C CA . GLU B 1 234 ? -11.722 0.110 -16.614 1.00 46.84 234 GLU B CA 1
ATOM 5033 C C . GLU B 1 234 ? -12.616 1.235 -16.092 1.00 50.53 234 GLU B C 1
ATOM 5034 O O . GLU B 1 234 ? -12.116 2.296 -15.737 1.00 43.88 234 GLU B O 1
ATOM 5040 N N . GLU B 1 235 ? -13.924 0.992 -16.045 1.00 49.45 235 GLU B N 1
ATOM 5041 C CA . GLU B 1 235 ? -14.879 1.937 -15.455 1.00 46.89 235 GLU B CA 1
ATOM 5042 C C . GLU B 1 235 ? -15.285 1.452 -14.064 1.00 46.60 235 GLU B C 1
ATOM 5043 O O . GLU B 1 235 ? -16.198 1.991 -13.449 1.00 46.93 235 GLU B O 1
ATOM 5049 N N . GLY B 1 236 ? -14.579 0.438 -13.572 1.00 40.07 236 GLY B N 1
ATOM 5050 C CA . GLY B 1 236 ? -14.867 -0.185 -12.281 1.00 43.09 236 GLY B CA 1
ATOM 5051 C C . GLY B 1 236 ? -16.169 -0.966 -12.225 1.00 43.92 236 GLY B C 1
ATOM 5052 O O . GLY B 1 236 ? -16.737 -1.136 -11.138 1.00 48.49 236 GLY B O 1
ATOM 5053 N N . LYS B 1 237 ? -16.625 -1.459 -13.383 1.00 41.46 237 LYS B N 1
ATOM 5054 C CA A LYS B 1 237 ? -17.914 -2.146 -13.491 0.60 43.97 237 LYS B CA 1
ATOM 5055 C CA B LYS B 1 237 ? -17.918 -2.141 -13.507 0.40 42.73 237 LYS B CA 1
ATOM 5056 C C . LYS B 1 237 ? -17.756 -3.629 -13.845 1.00 45.31 237 LYS B C 1
ATOM 5057 O O . LYS B 1 237 ? -16.918 -4.000 -14.681 1.00 38.52 237 LYS B O 1
ATOM 5068 N N . ALA B 1 238 ? -18.554 -4.478 -13.201 1.00 41.70 238 ALA B N 1
ATOM 5069 C CA . ALA B 1 238 ? -18.567 -5.907 -13.541 1.00 44.55 238 ALA B CA 1
ATOM 5070 C C . ALA B 1 238 ? -19.453 -6.122 -14.767 1.00 44.25 238 ALA B C 1
ATOM 5071 O O . ALA B 1 238 ? -20.456 -5.434 -14.950 1.00 43.62 238 ALA B O 1
ATOM 5073 N N . ALA B 1 239 ? -19.054 -7.067 -15.613 1.00 40.55 239 ALA B N 1
ATOM 5074 C CA . ALA B 1 239 ? -19.819 -7.468 -16.783 1.00 35.34 239 ALA B CA 1
ATOM 5075 C C . ALA B 1 239 ? -19.597 -8.965 -17.001 1.00 33.95 239 ALA B C 1
ATOM 5076 O O . ALA B 1 239 ? -18.642 -9.542 -16.477 1.00 40.01 239 ALA B O 1
ATOM 5078 N N . TYR B 1 240 ? -20.487 -9.598 -17.751 1.00 29.26 240 TYR B N 1
ATOM 5079 C CA . TYR B 1 240 ? -20.356 -11.043 -17.991 1.00 28.27 240 TYR B CA 1
ATOM 5080 C C . TYR B 1 240 ? -20.498 -11.367 -19.473 1.00 26.67 240 TYR B C 1
ATOM 5081 O O . TYR B 1 240 ? -21.516 -11.069 -20.100 1.00 26.12 240 TYR B O 1
ATOM 5090 N N . PHE B 1 241 ? -19.471 -11.985 -20.046 1.00 27.50 241 PHE B N 1
ATOM 5091 C CA . PHE B 1 241 ? -19.653 -12.630 -21.325 1.00 22.76 241 PHE B CA 1
ATOM 5092 C C . PHE B 1 241 ? -19.540 -14.117 -21.057 1.00 25.17 241 PHE B C 1
ATOM 5093 O O . PHE B 1 241 ? -20.496 -14.870 -21.248 1.00 28.34 241 PHE B O 1
ATOM 5101 N N . ALA B 1 242 ? -18.354 -14.524 -20.613 1.00 22.63 242 ALA B N 1
ATOM 5102 C CA . ALA B 1 242 ? -18.131 -15.910 -20.229 1.00 23.45 242 ALA B CA 1
ATOM 5103 C C . ALA B 1 242 ? -17.171 -15.880 -19.061 1.00 25.94 242 ALA B C 1
ATOM 5104 O O . ALA B 1 242 ? -16.367 -14.959 -18.943 1.00 24.43 242 ALA B O 1
ATOM 5106 N N . THR B 1 243 ? -17.181 -16.923 -18.228 1.00 23.31 243 THR B N 1
ATOM 5107 C CA . THR B 1 243 ? -16.355 -16.869 -17.034 1.00 24.65 243 THR B CA 1
ATOM 5108 C C . THR B 1 243 ? -14.874 -16.868 -17.408 1.00 26.41 243 THR B C 1
ATOM 5109 O O . THR B 1 243 ? -14.418 -17.807 -18.071 1.00 27.06 243 THR B O 1
ATOM 5113 N N . PRO B 1 244 ? -14.126 -15.813 -16.998 1.00 24.98 244 PRO B N 1
ATOM 5114 C CA . PRO B 1 244 ? -12.677 -15.772 -17.228 1.00 25.64 244 PRO B CA 1
ATOM 5115 C C . PRO B 1 244 ? -11.884 -16.528 -16.155 1.00 26.56 244 PRO B C 1
ATOM 5116 O O . PRO B 1 244 ? -12.451 -16.854 -15.082 1.00 26.74 244 PRO B O 1
ATOM 5120 N N . PRO B 1 245 ? -10.563 -16.768 -16.394 1.00 25.89 245 PRO B N 1
ATOM 5121 C CA . PRO B 1 245 ? -9.804 -17.481 -15.359 1.00 26.20 245 PRO B CA 1
ATOM 5122 C C . PRO B 1 245 ? -9.472 -16.508 -14.205 1.00 28.02 245 PRO B C 1
ATOM 5123 O O . PRO B 1 245 ? -8.406 -15.892 -14.171 1.00 25.32 245 PRO B O 1
ATOM 5127 N N . VAL B 1 246 ? -10.408 -16.388 -13.273 1.00 28.69 246 VAL B N 1
ATOM 5128 C CA . VAL B 1 246 ? -10.404 -15.363 -12.220 1.00 27.64 246 VAL B CA 1
ATOM 5129 C C . VAL B 1 246 ? -9.070 -15.301 -11.448 1.00 28.89 246 VAL B C 1
ATOM 5130 O O . VAL B 1 246 ? -8.438 -14.239 -11.373 1.00 29.62 246 VAL B O 1
ATOM 5134 N N . HIS B 1 247 ? -8.636 -16.437 -10.903 1.00 26.74 247 HIS B N 1
ATOM 5135 C CA . HIS B 1 247 ? -7.416 -16.478 -10.102 1.00 28.34 247 HIS B CA 1
ATOM 5136 C C . HIS B 1 247 ? -6.130 -16.340 -10.929 1.00 29.28 247 HIS B C 1
ATOM 5137 O O . HIS B 1 247 ? -5.119 -15.842 -10.433 1.00 32.02 247 HIS B O 1
ATOM 5144 N N . VAL B 1 248 ? -6.180 -16.757 -12.193 1.00 27.05 248 VAL B N 1
ATOM 5145 C CA . VAL B 1 248 ? -5.051 -16.566 -13.104 1.00 24.05 248 VAL B CA 1
ATOM 5146 C C . VAL B 1 248 ? -4.865 -15.054 -13.362 1.00 25.41 248 VAL B C 1
ATOM 5147 O O . VAL B 1 248 ? -3.754 -14.566 -13.499 1.00 27.50 248 VAL B O 1
ATOM 5151 N N . ILE B 1 249 ? -5.972 -14.340 -13.438 1.00 23.51 249 ILE B N 1
ATOM 5152 C CA . ILE B 1 249 ? -5.945 -12.879 -13.653 1.00 25.13 249 ILE B CA 1
ATOM 5153 C C . ILE B 1 249 ? -5.446 -12.129 -12.397 1.00 29.54 249 ILE B C 1
ATOM 5154 O O . ILE B 1 249 ? -4.781 -11.086 -12.507 1.00 28.74 249 ILE B O 1
ATOM 5159 N N . LEU B 1 250 ? -5.778 -12.643 -11.214 1.00 28.66 250 LEU B N 1
ATOM 5160 C CA . LEU B 1 250 ? -5.210 -12.106 -9.957 1.00 32.44 250 LEU B CA 1
ATOM 5161 C C . LEU B 1 250 ? -3.692 -12.239 -9.956 1.00 31.41 250 LEU B C 1
ATOM 5162 O O . LEU B 1 250 ? -2.971 -11.298 -9.595 1.00 28.98 250 LEU B O 1
ATOM 5167 N N . GLN B 1 251 ? -3.215 -13.422 -10.345 1.00 26.43 251 GLN B N 1
ATOM 5168 C CA . GLN B 1 251 ? -1.776 -13.673 -10.461 1.00 29.84 251 GLN B CA 1
ATOM 5169 C C . GLN B 1 251 ? -1.145 -12.712 -11.486 1.00 30.61 251 GLN B C 1
ATOM 5170 O O . GLN B 1 251 ? -0.091 -12.128 -11.220 1.00 29.26 251 GLN B O 1
ATOM 5176 N N . LEU B 1 252 ? -1.796 -12.541 -12.638 1.00 26.98 252 LEU B N 1
ATOM 5177 C CA . LEU B 1 252 ? -1.330 -11.607 -13.678 1.00 26.37 252 LEU B CA 1
ATOM 5178 C C . LEU B 1 252 ? -1.194 -10.158 -13.154 1.00 27.83 252 LEU B C 1
ATOM 5179 O O . LEU B 1 252 ? -0.231 -9.476 -13.490 1.00 32.50 252 LEU B O 1
ATOM 5184 N N . ALA B 1 253 ? -2.140 -9.685 -12.349 1.00 28.04 253 ALA B N 1
ATOM 5185 C CA . ALA B 1 253 ? -2.064 -8.291 -11.841 1.00 26.91 253 ALA B CA 1
ATOM 5186 C C . ALA B 1 253 ? -0.844 -8.093 -10.918 1.00 29.04 253 ALA B C 1
ATOM 5187 O O . ALA B 1 253 ? -0.202 -7.031 -10.927 1.00 34.09 253 ALA B O 1
ATOM 5189 N N . GLU B 1 254 ? -0.527 -9.131 -10.155 1.00 30.93 254 GLU B N 1
ATOM 5190 C CA . GLU B 1 254 ? 0.648 -9.164 -9.308 1.00 33.88 254 GLU B CA 1
ATOM 5191 C C . GLU B 1 254 ? 1.930 -9.215 -10.141 1.00 39.32 254 GLU B C 1
ATOM 5192 O O . GLU B 1 254 ? 2.902 -8.538 -9.802 1.00 36.13 254 GLU B O 1
ATOM 5198 N N . ALA B 1 255 ? 1.954 -10.018 -11.208 1.00 34.65 255 ALA B N 1
ATOM 5199 C CA . ALA B 1 255 ? 3.099 -9.978 -12.128 1.00 34.18 255 ALA B CA 1
ATOM 5200 C C . ALA B 1 255 ? 3.301 -8.561 -12.649 1.00 30.20 255 ALA B C 1
ATOM 5201 O O . ALA B 1 255 ? 4.426 -8.042 -12.644 1.00 33.60 255 ALA B O 1
ATOM 5203 N N . PHE B 1 256 ? 2.221 -7.917 -13.086 1.00 32.11 256 PHE B N 1
ATOM 5204 C CA . PHE B 1 256 ? 2.351 -6.559 -13.606 1.00 32.04 256 PHE B CA 1
ATOM 5205 C C . PHE B 1 256 ? 2.833 -5.559 -12.536 1.00 39.07 256 PHE B C 1
ATOM 5206 O O . PHE B 1 256 ? 3.559 -4.605 -12.871 1.00 39.96 256 PHE B O 1
ATOM 5214 N N . ARG B 1 257 ? 2.431 -5.762 -11.276 1.00 35.58 257 ARG B N 1
ATOM 5215 C CA . ARG B 1 257 ? 2.892 -4.893 -10.177 1.00 37.93 257 ARG B CA 1
ATOM 5216 C C . ARG B 1 257 ? 4.408 -5.007 -10.044 1.00 35.31 257 ARG B C 1
ATOM 5217 O O . ARG B 1 257 ? 5.100 -3.994 -9.989 1.00 39.98 257 ARG B O 1
ATOM 5225 N N . LEU B 1 258 ? 4.919 -6.237 -10.044 1.00 34.35 258 LEU B N 1
ATOM 5226 C CA . LEU B 1 258 ? 6.355 -6.486 -9.991 1.00 35.57 258 LEU B CA 1
ATOM 5227 C C . LEU B 1 258 ? 7.129 -5.919 -11.191 1.00 34.15 258 LEU B C 1
ATOM 5228 O O . LEU B 1 258 ? 8.234 -5.397 -11.022 1.00 35.42 258 LEU B O 1
ATOM 5233 N N . ILE B 1 259 ? 6.543 -5.997 -12.382 1.00 34.00 259 ILE B N 1
ATOM 5234 C CA . ILE B 1 259 ? 7.162 -5.473 -13.614 1.00 34.03 259 ILE B CA 1
ATOM 5235 C C . ILE B 1 259 ? 7.256 -3.945 -13.543 1.00 33.17 259 ILE B C 1
ATOM 5236 O O . ILE B 1 259 ? 8.303 -3.375 -13.871 1.00 39.43 259 ILE B O 1
ATOM 5241 N N . GLU B 1 260 ? 6.185 -3.295 -13.097 1.00 35.87 260 GLU B N 1
ATOM 5242 C CA A GLU B 1 260 ? 6.201 -1.830 -12.960 0.60 42.08 260 GLU B CA 1
ATOM 5243 C CA B GLU B 1 260 ? 6.166 -1.831 -12.938 0.40 41.19 260 GLU B CA 1
ATOM 5244 C C . GLU B 1 260 ? 7.194 -1.398 -11.876 1.00 41.51 260 GLU B C 1
ATOM 5245 O O . GLU B 1 260 ? 7.900 -0.407 -12.041 1.00 45.89 260 GLU B O 1
ATOM 5256 N N . LYS B 1 261 ? 7.271 -2.164 -10.792 1.00 45.59 261 LYS B N 1
ATOM 5257 C CA . LYS B 1 261 ? 8.258 -1.915 -9.733 1.00 48.76 261 LYS B CA 1
ATOM 5258 C C . LYS B 1 261 ? 9.712 -1.969 -10.248 1.00 50.54 261 LYS B C 1
ATOM 5259 O O . LYS B 1 261 ? 10.498 -1.069 -9.959 1.00 53.84 261 LYS B O 1
ATOM 5265 N N . GLU B 1 262 ? 10.062 -3.005 -11.011 1.00 44.40 262 GLU B N 1
ATOM 5266 C CA . GLU B 1 262 ? 11.380 -3.085 -11.653 1.00 46.44 262 GLU B CA 1
ATOM 5267 C C . GLU B 1 262 ? 11.572 -1.968 -12.684 1.00 44.06 262 GLU B C 1
ATOM 5268 O O . GLU B 1 262 ? 12.665 -1.407 -12.808 1.00 43.05 262 GLU B O 1
ATOM 5274 N N . GLY B 1 263 ? 10.501 -1.651 -13.407 1.00 42.26 263 GLY B N 1
ATOM 5275 C CA . GLY B 1 263 ? 10.552 -0.719 -14.527 1.00 38.60 263 GLY B CA 1
ATOM 5276 C C . GLY B 1 263 ? 10.824 -1.485 -15.815 1.00 38.87 263 GLY B C 1
ATOM 5277 O O . GLY B 1 263 ? 11.746 -2.324 -15.888 1.00 36.34 263 GLY B O 1
ATOM 5278 N N . ILE B 1 264 ? 10.019 -1.205 -16.836 1.00 39.76 264 ILE B N 1
ATOM 5279 C CA . ILE B 1 264 ? 10.085 -1.976 -18.087 1.00 35.61 264 ILE B CA 1
ATOM 5280 C C . ILE B 1 264 ? 11.422 -1.787 -18.822 1.00 39.18 264 ILE B C 1
ATOM 5281 O O . ILE B 1 264 ? 11.982 -2.743 -19.352 1.00 37.56 264 ILE B O 1
ATOM 5286 N N . GLU B 1 265 ? 11.949 -0.557 -18.838 1.00 39.37 265 GLU B N 1
ATOM 5287 C CA . GLU B 1 265 ? 13.274 -0.318 -19.433 1.00 40.32 265 GLU B CA 1
ATOM 5288 C C . GLU B 1 265 ? 14.366 -1.138 -18.751 1.00 35.44 265 GLU B C 1
ATOM 5289 O O . GLU B 1 265 ? 15.203 -1.736 -19.433 1.00 37.98 265 GLU B O 1
ATOM 5295 N N . ASN B 1 266 ? 14.348 -1.185 -17.418 1.00 34.26 266 ASN B N 1
ATOM 5296 C CA . ASN B 1 266 ? 15.307 -1.967 -16.656 1.00 32.61 266 ASN B CA 1
ATOM 5297 C C . ASN B 1 266 ? 15.145 -3.461 -16.948 1.00 32.56 266 ASN B C 1
ATOM 5298 O O . ASN B 1 266 ? 16.126 -4.189 -17.060 1.00 35.14 266 ASN B O 1
ATOM 5303 N N . ARG B 1 267 ? 13.895 -3.899 -17.098 1.00 33.68 267 ARG B N 1
ATOM 5304 C CA A ARG B 1 267 ? 13.594 -5.297 -17.382 0.50 32.10 267 ARG B CA 1
ATOM 5305 C CA B ARG B 1 267 ? 13.597 -5.302 -17.384 0.50 33.35 267 ARG B CA 1
ATOM 5306 C C . ARG B 1 267 ? 14.156 -5.701 -18.749 1.00 30.53 267 ARG B C 1
ATOM 5307 O O . ARG B 1 267 ? 14.743 -6.778 -18.905 1.00 32.77 267 ARG B O 1
ATOM 5322 N N . ILE B 1 268 ? 13.974 -4.825 -19.732 1.00 33.13 268 ILE B N 1
ATOM 5323 C CA A ILE B 1 268 ? 14.501 -5.055 -21.075 0.60 36.30 268 ILE B CA 1
ATOM 5324 C CA B ILE B 1 268 ? 14.503 -5.053 -21.076 0.40 36.01 268 ILE B CA 1
ATOM 5325 C C . ILE B 1 268 ? 16.035 -5.148 -21.014 1.00 35.51 268 ILE B C 1
ATOM 5326 O O . ILE B 1 268 ? 16.628 -6.106 -21.529 1.00 38.81 268 ILE B O 1
ATOM 5335 N N . LYS B 1 269 ? 16.661 -4.171 -20.349 1.00 40.15 269 LYS B N 1
ATOM 5336 C CA A LYS B 1 269 ? 18.117 -4.143 -20.181 0.60 37.87 269 LYS B CA 1
ATOM 5337 C CA B LYS B 1 269 ? 18.123 -4.124 -20.152 0.40 36.37 269 LYS B CA 1
ATOM 5338 C C . LYS B 1 269 ? 18.644 -5.410 -19.521 1.00 35.35 269 LYS B C 1
ATOM 5339 O O . LYS B 1 269 ? 19.663 -5.969 -19.966 1.00 36.14 269 LYS B O 1
ATOM 5350 N N . ARG B 1 270 ? 17.939 -5.884 -18.486 1.00 35.72 270 ARG B N 1
ATOM 5351 C CA . ARG B 1 270 ? 18.289 -7.167 -17.832 1.00 30.78 270 ARG B CA 1
ATOM 5352 C C . ARG B 1 270 ? 18.261 -8.340 -18.790 1.00 29.11 270 ARG B C 1
ATOM 5353 O O . ARG B 1 270 ? 19.186 -9.143 -18.791 1.00 32.18 270 ARG B O 1
ATOM 5361 N N . HIS B 1 271 ? 17.189 -8.471 -19.585 1.00 31.72 271 HIS B N 1
ATOM 5362 C CA . HIS B 1 271 ? 17.134 -9.509 -20.617 1.00 29.75 271 HIS B CA 1
ATOM 5363 C C . HIS B 1 271 ? 18.272 -9.395 -21.625 1.00 27.02 271 HIS B C 1
ATOM 5364 O O . HIS B 1 271 ? 18.873 -10.404 -21.980 1.00 31.93 271 HIS B O 1
ATOM 5371 N N . THR B 1 272 ? 18.569 -8.172 -22.065 1.00 33.00 272 THR B N 1
ATOM 5372 C CA . THR B 1 272 ? 19.669 -7.958 -23.013 1.00 36.33 272 THR B CA 1
ATOM 5373 C C . THR B 1 272 ? 20.992 -8.424 -22.415 1.00 30.56 272 THR B C 1
ATOM 5374 O O . THR B 1 272 ? 21.741 -9.145 -23.067 1.00 33.32 272 THR B O 1
ATOM 5378 N N . MET B 1 273 ? 21.250 -8.044 -21.162 1.00 38.79 273 MET B N 1
ATOM 5379 C CA A MET B 1 273 ? 22.497 -8.386 -20.462 0.60 35.73 273 MET B CA 1
ATOM 5380 C CA B MET B 1 273 ? 22.513 -8.393 -20.513 0.40 37.34 273 MET B CA 1
ATOM 5381 C C . MET B 1 27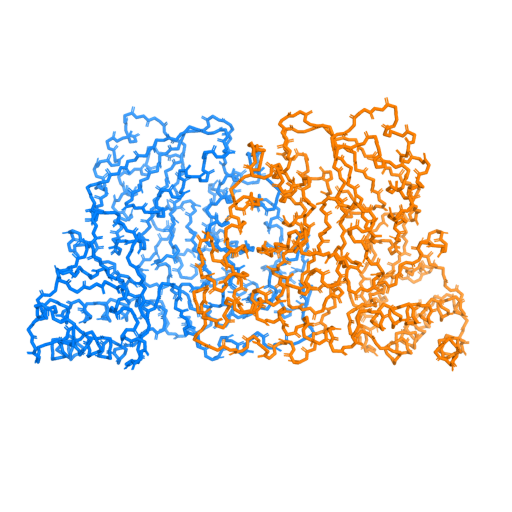3 ? 22.620 -9.893 -20.259 1.00 34.13 273 MET B C 1
ATOM 5382 O O . MET B 1 273 ? 23.629 -10.493 -20.599 1.00 33.54 273 MET B O 1
ATOM 5391 N N . VAL B 1 274 ? 21.567 -10.500 -19.701 1.00 34.59 274 VAL B N 1
ATOM 5392 C CA . VAL B 1 274 ? 21.573 -11.940 -19.445 1.00 28.90 274 VAL B CA 1
ATOM 5393 C C . VAL B 1 274 ? 21.751 -12.721 -20.749 1.00 28.20 274 VAL B C 1
ATOM 5394 O O . VAL B 1 274 ? 22.544 -13.649 -20.818 1.00 30.18 274 VAL B O 1
ATOM 5398 N N . ALA B 1 275 ? 20.991 -12.376 -21.778 1.00 29.83 275 ALA B N 1
ATOM 5399 C CA . ALA B 1 275 ? 21.105 -13.084 -23.072 1.00 31.48 275 ALA B CA 1
ATOM 5400 C C . ALA B 1 275 ? 22.488 -12.942 -23.727 1.00 29.00 275 ALA B C 1
ATOM 5401 O O . ALA B 1 275 ? 23.057 -13.933 -24.197 1.00 28.47 275 ALA B O 1
ATOM 5403 N N . SER B 1 276 ? 23.014 -11.718 -23.762 1.00 31.97 276 SER B N 1
ATOM 5404 C CA A SER B 1 276 ? 24.361 -11.468 -24.308 0.60 33.94 276 SER B CA 1
ATOM 5405 C CA B SER B 1 276 ? 24.348 -11.500 -24.331 0.40 33.20 276 SER B CA 1
ATOM 5406 C C . SER B 1 276 ? 25.402 -12.270 -23.542 1.00 33.89 276 SER B C 1
ATOM 5407 O O . SER B 1 276 ? 26.333 -12.827 -24.135 1.00 35.97 276 SER B O 1
ATOM 5412 N N . ALA B 1 277 ? 25.222 -12.353 -22.213 1.00 33.56 277 ALA B N 1
ATOM 5413 C CA . ALA B 1 277 ? 26.143 -13.113 -21.358 1.00 32.18 277 ALA B CA 1
ATOM 5414 C C . ALA B 1 277 ? 26.120 -14.578 -21.675 1.00 32.11 277 ALA B C 1
ATOM 5415 O O . ALA B 1 277 ? 27.186 -15.180 -21.806 1.00 33.68 277 ALA B O 1
ATOM 5417 N N . ILE B 1 278 ? 24.918 -15.158 -21.830 1.00 26.64 278 ILE B N 1
ATOM 5418 C CA . ILE B 1 278 ? 24.796 -16.580 -22.167 1.00 30.87 278 ILE B CA 1
ATOM 5419 C C . ILE B 1 278 ? 25.411 -16.853 -23.532 1.00 31.04 278 ILE B C 1
ATOM 5420 O O . ILE B 1 278 ? 26.131 -17.843 -23.713 1.00 34.86 278 ILE B O 1
ATOM 5425 N N . ARG B 1 279 ? 25.122 -15.980 -24.500 1.00 33.34 279 ARG B N 1
ATOM 5426 C CA . ARG B 1 279 ? 25.666 -16.149 -25.852 1.00 32.85 279 ARG B CA 1
ATOM 5427 C C . ARG B 1 279 ? 27.208 -16.097 -25.861 1.00 30.62 279 ARG B C 1
ATOM 5428 O O . ARG B 1 279 ? 27.850 -16.912 -26.504 1.00 34.26 279 ARG B O 1
ATOM 5436 N N . ALA B 1 280 ? 27.763 -15.138 -25.133 1.00 36.52 280 ALA B N 1
ATOM 5437 C CA . ALA B 1 280 ? 29.219 -15.010 -24.936 1.00 36.19 280 ALA B CA 1
ATOM 5438 C C . ALA B 1 280 ? 29.803 -16.300 -24.396 1.00 39.70 280 ALA B C 1
ATOM 5439 O O . ALA B 1 280 ? 30.836 -16.775 -24.878 1.00 39.22 280 ALA B O 1
ATOM 5441 N N . GLY B 1 281 ? 29.117 -16.899 -23.416 1.00 39.29 281 GLY B N 1
ATOM 5442 C CA . GLY B 1 281 ? 29.542 -18.174 -22.862 1.00 33.56 281 GLY B CA 1
ATOM 5443 C C . GLY B 1 281 ? 29.478 -19.318 -23.845 1.00 40.01 281 GLY B C 1
ATOM 5444 O O . GLY B 1 281 ? 30.345 -20.204 -23.830 1.00 38.69 281 GLY B O 1
ATOM 5445 N N . LEU B 1 282 ? 28.452 -19.326 -24.695 1.00 35.91 282 LEU B N 1
ATOM 5446 C CA . LEU B 1 282 ? 28.313 -20.382 -25.706 1.00 39.51 282 LEU B CA 1
ATOM 5447 C C . LEU B 1 282 ? 29.404 -20.297 -26.769 1.00 36.67 282 LEU B C 1
ATOM 5448 O O . LEU B 1 282 ? 29.939 -21.310 -27.210 1.00 41.45 282 LEU B O 1
ATOM 5453 N N . GLU B 1 283 ? 29.674 -19.074 -27.198 1.00 40.50 283 GLU B N 1
ATOM 5454 C CA A GLU B 1 283 ? 30.716 -18.792 -28.182 0.60 44.55 283 GLU B CA 1
ATOM 5455 C CA B GLU B 1 283 ? 30.710 -18.790 -28.183 0.40 43.39 283 GLU B CA 1
ATOM 5456 C C . GLU B 1 283 ? 32.083 -19.216 -27.632 1.00 46.60 283 GLU B C 1
ATOM 5457 O O . GLU B 1 283 ? 32.828 -19.962 -28.282 1.00 49.74 283 GLU B O 1
ATOM 5468 N N . ALA B 1 284 ? 32.397 -18.767 -26.420 1.00 48.66 284 ALA B N 1
ATOM 5469 C CA . ALA B 1 284 ? 33.654 -19.153 -25.763 1.00 49.43 284 ALA B CA 1
ATOM 5470 C C . ALA B 1 284 ? 33.802 -20.670 -25.594 1.00 48.10 284 ALA B C 1
ATOM 5471 O O . ALA B 1 284 ? 34.922 -21.179 -25.539 1.00 54.99 284 ALA B O 1
ATOM 5473 N N . LEU B 1 285 ? 32.683 -21.395 -25.527 1.00 44.94 285 LEU B N 1
ATOM 5474 C CA . LEU B 1 285 ? 32.716 -22.867 -25.509 1.00 44.99 285 LEU B CA 1
ATOM 5475 C C . LEU B 1 285 ? 32.961 -23.436 -26.906 1.00 46.30 285 LEU B C 1
ATOM 5476 O O . LEU B 1 285 ? 33.193 -24.644 -27.066 1.00 49.43 285 LEU B O 1
ATOM 5481 N N . GLY B 1 286 ? 32.900 -22.562 -27.914 1.00 43.61 286 GLY B N 1
ATOM 5482 C CA . GLY B 1 286 ? 32.979 -22.984 -29.314 1.00 48.96 286 GLY B CA 1
ATOM 5483 C C . GLY B 1 286 ? 31.696 -23.637 -29.817 1.00 50.82 286 GLY B C 1
ATOM 5484 O O . GLY B 1 286 ? 31.733 -24.469 -30.735 1.00 49.02 286 GLY B O 1
ATOM 5485 N N . LEU B 1 287 ? 30.560 -23.272 -29.213 1.00 44.26 287 LEU B N 1
ATOM 5486 C CA . LEU B 1 287 ? 29.251 -23.742 -29.672 1.00 40.98 287 LEU B CA 1
ATOM 5487 C C . LEU B 1 287 ? 28.614 -22.750 -30.647 1.00 40.02 287 LEU B C 1
ATOM 5488 O O . LEU B 1 287 ? 28.759 -21.519 -30.505 1.00 40.46 287 LEU B O 1
ATOM 5493 N N . GLU B 1 288 ? 27.910 -23.299 -31.630 1.00 44.77 288 GLU B N 1
ATOM 5494 C CA . GLU B 1 288 ? 27.229 -22.524 -32.667 1.00 46.24 288 GLU B CA 1
ATOM 5495 C C . GLU B 1 288 ? 25.760 -22.269 -32.293 1.00 41.83 288 GLU B C 1
ATOM 5496 O O . GLU B 1 288 ? 25.065 -23.178 -31.847 1.00 38.05 288 GLU B O 1
ATOM 5502 N N . ILE B 1 289 ? 25.320 -21.029 -32.495 1.00 40.48 289 ILE B N 1
ATOM 5503 C CA A ILE B 1 289 ? 23.936 -20.632 -32.237 0.60 42.27 289 ILE B CA 1
ATOM 5504 C CA B ILE B 1 289 ? 23.939 -20.586 -32.261 0.40 42.08 289 ILE B CA 1
ATOM 5505 C C . ILE B 1 289 ? 23.060 -20.922 -33.472 1.00 44.34 289 ILE B C 1
ATOM 5506 O O . ILE B 1 289 ? 23.516 -20.807 -34.616 1.00 40.82 289 ILE B O 1
ATOM 5515 N N . VAL B 1 290 ? 21.806 -21.328 -33.240 1.00 41.40 290 VAL B N 1
ATOM 5516 C CA . VAL B 1 290 ? 20.881 -21.640 -34.348 1.00 35.92 290 VAL B CA 1
ATOM 5517 C C . VAL B 1 290 ? 20.579 -20.410 -35.221 1.00 36.53 290 VAL B C 1
ATOM 5518 O O . VAL B 1 290 ? 20.686 -20.469 -36.458 1.00 35.29 290 VAL B O 1
ATOM 5522 N N . ALA B 1 291 ? 20.213 -19.300 -34.587 1.00 36.34 291 ALA B N 1
ATOM 5523 C CA . ALA B 1 291 ? 19.956 -18.051 -35.299 1.00 32.14 291 ALA B CA 1
ATOM 5524 C C . ALA B 1 291 ? 21.135 -17.711 -36.222 1.00 43.29 291 ALA B C 1
ATOM 5525 O O . ALA B 1 291 ? 22.278 -17.588 -35.762 1.00 39.22 291 ALA B O 1
ATOM 5527 N N . ARG B 1 292 ? 20.846 -17.540 -37.511 1.00 39.82 292 ARG B N 1
ATOM 5528 C CA . ARG B 1 292 ? 21.878 -17.310 -38.516 1.00 39.04 292 ARG B CA 1
ATOM 5529 C C . ARG B 1 292 ? 22.458 -15.907 -38.477 1.00 38.73 292 ARG B C 1
ATOM 5530 O O . ARG B 1 292 ? 23.643 -15.726 -38.753 1.00 48.28 292 ARG B O 1
ATOM 5538 N N . ARG B 1 293 ? 21.631 -14.926 -38.142 1.00 37.14 293 ARG B N 1
ATOM 5539 C CA A ARG B 1 293 ? 22.011 -13.529 -38.226 0.50 39.54 293 ARG B CA 1
ATOM 5540 C CA B ARG B 1 293 ? 22.002 -13.513 -38.230 0.50 39.22 293 ARG B CA 1
ATOM 5541 C C . ARG B 1 293 ? 22.053 -12.854 -36.848 1.00 41.37 293 ARG B C 1
ATOM 5542 O O . ARG B 1 293 ? 21.019 -12.710 -36.193 1.00 33.68 293 ARG B O 1
ATOM 5557 N N . PRO B 1 294 ? 23.257 -12.413 -36.408 1.00 44.50 294 PRO B N 1
ATOM 5558 C CA . PRO B 1 294 ? 23.472 -11.892 -35.049 1.00 40.37 294 PRO B CA 1
ATOM 5559 C C . PRO B 1 294 ? 22.582 -10.736 -34.627 1.00 37.68 294 PRO B C 1
ATOM 5560 O O . PRO B 1 294 ? 22.237 -10.635 -33.438 1.00 39.78 294 PRO B O 1
ATOM 5564 N N . GLU B 1 295 ? 22.207 -9.873 -35.570 1.00 35.34 295 GLU B N 1
ATOM 5565 C CA A GLU B 1 295 ? 21.296 -8.766 -35.281 0.60 34.18 295 GLU B CA 1
ATOM 5566 C CA B GLU B 1 295 ? 21.299 -8.763 -35.250 0.40 36.22 295 GLU B CA 1
ATOM 5567 C C . GLU B 1 295 ? 19.903 -9.266 -34.838 1.00 30.85 295 GLU B C 1
ATOM 5568 O O . GLU B 1 295 ? 19.128 -8.527 -34.272 1.00 30.93 295 GLU B O 1
ATOM 5579 N N . SER B 1 296 ? 19.604 -10.533 -35.122 1.00 31.19 296 SER B N 1
ATOM 5580 C CA . SER B 1 296 ? 18.305 -11.107 -34.747 1.00 32.43 296 SER B CA 1
ATOM 5581 C C . SER B 1 296 ? 18.356 -12.080 -33.536 1.00 33.70 296 SER B C 1
ATOM 5582 O O . SER B 1 296 ? 17.373 -12.781 -33.268 1.00 29.93 296 SER B O 1
ATOM 5585 N N . TYR B 1 297 ? 19.507 -12.167 -32.861 1.00 30.39 297 TYR B N 1
ATOM 5586 C CA . TYR B 1 297 ? 19.636 -12.986 -31.640 1.00 31.09 297 TYR B CA 1
ATOM 5587 C C . TYR B 1 297 ? 18.624 -12.522 -30.590 1.00 27.32 297 TYR B C 1
ATOM 5588 O O . TYR B 1 297 ? 18.747 -11.398 -30.040 1.00 28.94 297 TYR B O 1
ATOM 5597 N N . SER B 1 298 ? 17.589 -13.329 -30.338 1.00 27.15 298 SER B N 1
ATOM 5598 C CA . SER B 1 298 ? 16.564 -12.920 -29.374 1.00 26.76 298 SER B CA 1
ATOM 5599 C C . SER B 1 298 ? 17.125 -12.943 -27.971 1.00 25.87 298 SER B C 1
ATOM 5600 O O . SER B 1 298 ? 18.032 -13.728 -27.653 1.00 27.64 298 SER B O 1
ATOM 5603 N N . ASN B 1 299 ? 16.565 -12.079 -27.142 1.00 27.17 299 ASN B N 1
ATOM 5604 C CA . ASN B 1 299 ? 16.933 -11.998 -25.738 1.00 27.08 299 ASN B CA 1
ATOM 5605 C C . ASN B 1 299 ? 16.090 -12.899 -24.812 1.00 30.96 299 ASN B C 1
ATOM 5606 O O . ASN B 1 299 ? 16.204 -12.812 -23.572 1.00 31.84 299 ASN B O 1
ATOM 5611 N N . THR B 1 300 ? 15.297 -13.799 -25.409 1.00 26.98 300 THR B N 1
ATOM 5612 C CA . THR B 1 300 ? 14.472 -14.732 -24.615 1.00 25.10 300 THR B CA 1
ATOM 5613 C C . THR B 1 300 ? 14.782 -16.180 -24.866 1.00 25.59 300 THR B C 1
ATOM 5614 O O . THR B 1 300 ? 14.570 -16.989 -23.978 1.00 26.56 300 THR B O 1
ATOM 5618 N N . VAL B 1 301 ? 15.241 -16.508 -26.079 1.00 25.89 301 VAL B N 1
ATOM 5619 C CA . VAL B 1 301 ? 15.514 -17.889 -26.485 1.00 25.99 301 VAL B CA 1
ATOM 5620 C C . VAL B 1 301 ? 16.797 -17.965 -27.328 1.00 28.25 301 VAL B C 1
ATOM 5621 O O . VAL B 1 301 ? 16.982 -17.169 -28.250 1.00 29.31 301 VAL B O 1
ATOM 5625 N N . THR B 1 302 ? 17.656 -18.938 -27.024 1.00 29.19 302 THR B N 1
ATOM 5626 C CA . THR B 1 302 ? 18.848 -19.197 -27.818 1.00 26.17 302 THR B CA 1
ATOM 5627 C C . THR B 1 302 ? 18.875 -20.681 -28.157 1.00 27.44 302 THR B C 1
ATOM 5628 O O . THR B 1 302 ? 18.756 -21.517 -27.271 1.00 33.24 302 THR B O 1
ATOM 5632 N N . GLY B 1 303 ? 19.043 -21.000 -29.433 1.00 30.48 303 GLY B N 1
ATOM 5633 C CA . GLY B 1 303 ? 19.176 -22.396 -29.879 1.00 29.09 303 GLY B CA 1
ATOM 5634 C C . GLY B 1 303 ? 20.654 -22.765 -29.922 1.00 38.80 303 GLY B C 1
ATOM 5635 O O . GLY B 1 303 ? 21.488 -21.964 -30.377 1.00 36.58 303 GLY B O 1
ATOM 5636 N N . VAL B 1 304 ? 20.977 -23.971 -29.445 1.00 39.58 304 VAL B N 1
ATOM 5637 C CA . VAL B 1 304 ? 22.372 -24.370 -29.250 1.00 41.02 304 VAL B CA 1
ATOM 5638 C C . VAL B 1 304 ? 22.613 -25.620 -30.087 1.00 44.11 304 VAL B C 1
ATOM 5639 O O . VAL B 1 304 ? 22.098 -26.689 -29.767 1.00 42.87 304 VAL B O 1
ATOM 5643 N N . ILE B 1 305 ? 23.369 -25.467 -31.173 1.00 45.03 305 ILE B N 1
ATOM 5644 C CA . ILE B 1 305 ? 23.648 -26.578 -32.076 1.00 48.75 305 ILE B CA 1
ATOM 5645 C C . ILE B 1 305 ? 24.648 -27.555 -31.445 1.00 49.68 305 ILE B C 1
ATOM 5646 O O . ILE B 1 305 ? 25.673 -27.135 -30.891 1.00 44.97 305 ILE B O 1
ATOM 5651 N N . LEU B 1 306 ? 24.310 -28.844 -31.522 1.00 49.12 306 LEU B N 1
ATOM 5652 C CA . LEU B 1 306 ? 25.171 -29.940 -31.082 1.00 61.76 306 LEU B CA 1
ATOM 5653 C C . LEU B 1 306 ? 25.722 -30.732 -32.273 1.00 66.04 306 LEU B C 1
ATOM 5654 O O . LEU B 1 306 ? 24.961 -31.301 -33.056 1.00 65.90 306 LEU B O 1
ATOM 5659 N N . LYS B 1 307 ? 27.051 -30.774 -32.381 1.00 68.62 307 LYS B N 1
ATOM 5660 C CA . LYS B 1 307 ? 27.741 -31.433 -33.491 1.00 67.06 307 LYS B CA 1
ATOM 5661 C C . LYS B 1 307 ? 27.912 -32.940 -33.288 1.00 69.26 307 LYS B C 1
ATOM 5662 O O . LYS B 1 307 ? 27.968 -33.695 -34.258 1.00 74.58 307 LYS B O 1
ATOM 5668 N N . VAL B 1 308 ? 27.990 -33.373 -32.033 1.00 67.16 308 VAL B N 1
ATOM 5669 C CA . VAL B 1 308 ? 28.203 -34.785 -31.719 1.00 64.31 308 VAL B CA 1
ATOM 5670 C C . VAL B 1 308 ? 27.124 -35.356 -30.795 1.00 64.27 308 VAL B C 1
ATOM 5671 O O . VAL B 1 308 ? 26.479 -36.350 -31.139 1.00 65.09 308 VAL B O 1
ATOM 5675 N N . ALA B 1 309 ? 26.943 -34.733 -29.630 1.00 64.01 309 ALA B N 1
ATOM 5676 C CA . ALA B 1 309 ? 26.043 -35.252 -28.593 1.00 66.09 309 ALA B CA 1
ATOM 5677 C C . ALA B 1 309 ? 24.565 -35.245 -29.009 1.00 70.71 309 ALA B C 1
ATOM 5678 O O . ALA B 1 309 ? 24.144 -34.411 -29.820 1.00 70.79 309 ALA B O 1
ATOM 5680 N N . ASP B 1 310 ? 23.796 -36.181 -28.448 1.00 72.02 310 ASP B N 1
ATOM 5681 C CA . ASP B 1 310 ? 22.349 -36.280 -28.679 1.00 70.30 310 ASP B CA 1
ATOM 5682 C C . ASP B 1 310 ? 21.600 -35.308 -27.765 1.00 70.98 310 ASP B C 1
ATOM 5683 O O . ASP B 1 310 ? 21.784 -35.344 -26.546 1.00 73.12 310 ASP B O 1
ATOM 5688 N N . PRO B 1 311 ? 20.755 -34.427 -28.345 1.00 70.35 311 PRO B N 1
ATOM 5689 C CA . PRO B 1 311 ? 20.067 -33.405 -27.549 1.00 65.80 311 PRO B CA 1
ATOM 5690 C C . PRO B 1 311 ? 19.189 -33.946 -26.410 1.00 68.45 311 PRO B C 1
ATOM 5691 O O . PRO B 1 311 ? 19.092 -33.294 -25.366 1.00 59.77 311 PRO B O 1
ATOM 5695 N N . GLN B 1 312 ? 18.562 -35.112 -26.606 1.00 70.17 312 GLN B N 1
ATOM 5696 C CA . GLN B 1 312 ? 17.774 -35.751 -25.552 1.00 72.81 312 GLN B CA 1
ATOM 5697 C C . GLN B 1 312 ? 18.646 -36.080 -24.349 1.00 73.00 312 GLN B C 1
ATOM 5698 O O . GLN B 1 312 ? 18.287 -35.741 -23.214 1.00 71.89 312 GLN B O 1
ATOM 5704 N N . LYS B 1 313 ? 19.789 -36.723 -24.610 1.00 73.14 313 LYS B N 1
ATOM 5705 C CA A LYS B 1 313 ? 20.756 -37.051 -23.556 0.60 72.29 313 LYS B CA 1
ATOM 5706 C CA B LYS B 1 313 ? 20.755 -37.052 -23.558 0.40 70.98 313 LYS B CA 1
ATOM 5707 C C . LYS B 1 313 ? 21.181 -35.779 -22.829 1.00 69.14 313 LYS B C 1
ATOM 5708 O O . LYS B 1 313 ? 21.293 -35.764 -21.603 1.00 71.63 313 LYS B O 1
ATOM 5719 N N . VAL B 1 314 ? 21.406 -34.709 -23.590 1.00 71.31 314 VAL B N 1
ATOM 5720 C CA . VAL B 1 314 ? 21.763 -33.418 -23.012 1.00 68.85 314 VAL B CA 1
ATOM 5721 C C . VAL B 1 314 ? 20.651 -32.911 -22.089 1.00 64.45 314 VAL B C 1
ATOM 5722 O O . VAL B 1 314 ? 20.932 -32.465 -20.978 1.00 70.26 314 VAL B O 1
ATOM 5726 N N . LEU B 1 315 ? 19.397 -33.017 -22.535 1.00 66.27 315 LEU B N 1
ATOM 5727 C CA . LEU B 1 315 ? 18.241 -32.587 -21.734 1.00 66.63 315 LEU B CA 1
ATOM 5728 C C . LEU B 1 315 ? 18.090 -33.393 -20.441 1.00 72.71 315 LEU B C 1
ATOM 5729 O O . LEU B 1 315 ? 17.822 -32.824 -19.379 1.00 74.44 315 LEU B O 1
ATOM 5734 N N . ALA B 1 316 ? 18.259 -34.711 -20.542 1.00 71.17 316 ALA B N 1
ATOM 5735 C CA . ALA B 1 316 ? 18.147 -35.599 -19.385 1.00 74.63 316 ALA B CA 1
ATOM 5736 C C . ALA B 1 316 ? 19.289 -35.364 -18.396 1.00 73.78 316 ALA B C 1
ATOM 5737 O O . ALA B 1 316 ? 19.071 -35.352 -17.182 1.00 72.22 316 ALA B O 1
ATOM 5739 N N . GLY B 1 317 ? 20.491 -35.150 -18.930 1.00 73.42 317 GLY B N 1
ATOM 5740 C CA . GLY B 1 317 ? 21.696 -34.928 -18.127 1.00 74.92 317 GLY B CA 1
ATOM 5741 C C . GLY B 1 317 ? 21.781 -33.586 -17.416 1.00 80.21 317 GLY B C 1
ATOM 5742 O O . GLY B 1 317 ? 22.415 -33.483 -16.365 1.00 88.26 317 GLY B O 1
ATOM 5743 N N . THR B 1 318 ? 21.162 -32.552 -17.989 1.00 85.52 318 THR B N 1
ATOM 5744 C CA . THR B 1 318 ? 21.178 -31.216 -17.382 1.00 80.54 318 THR B CA 1
ATOM 5745 C C . THR B 1 318 ? 20.221 -31.102 -16.206 1.00 82.39 318 THR B C 1
ATOM 5746 O O . THR B 1 318 ? 20.527 -30.408 -15.231 1.00 85.13 318 THR B O 1
ATOM 5750 N N . VAL B 1 319 ? 19.065 -31.766 -16.303 1.00 85.74 319 VAL B N 1
ATOM 5751 C CA . VAL B 1 319 ? 18.077 -31.758 -15.214 1.00 94.14 319 VAL B CA 1
ATOM 5752 C C . VAL B 1 319 ? 18.630 -32.410 -13.935 1.00 100.37 319 VAL B C 1
ATOM 5753 O O . VAL B 1 319 ? 18.387 -31.898 -12.830 1.00 109.29 319 VAL B O 1
ATOM 5757 N N . ASN B 1 320 ? 19.390 -33.505 -14.081 1.00 95.10 320 ASN B N 1
ATOM 5758 C CA . ASN B 1 320 ? 20.036 -34.132 -12.919 1.00 98.18 320 ASN B CA 1
ATOM 5759 C C . ASN B 1 320 ? 21.353 -33.443 -12.541 1.00 95.44 320 ASN B C 1
ATOM 5760 O O . ASN B 1 320 ? 22.160 -33.978 -11.778 1.00 94.60 320 ASN B O 1
ATOM 5765 N N . GLU B 1 321 ? 21.544 -32.240 -13.075 1.00 91.77 321 GLU B N 1
ATOM 5766 C CA . GLU B 1 321 ? 22.701 -31.403 -12.766 1.00 87.84 321 GLU B CA 1
ATOM 5767 C C . GLU B 1 321 ? 22.259 -30.007 -12.292 1.00 81.41 321 GLU B C 1
ATOM 5768 O O . GLU B 1 321 ? 23.085 -29.210 -11.827 1.00 77.00 321 GLU B O 1
ATOM 5774 N N . GLY B 1 322 ? 20.961 -29.709 -12.424 1.00 75.05 322 GLY B N 1
ATOM 5775 C CA . GLY B 1 322 ? 20.377 -28.514 -11.805 1.00 73.50 322 GLY B CA 1
ATOM 5776 C C . GLY B 1 322 ? 19.509 -27.567 -12.623 1.00 76.64 322 GLY B C 1
ATOM 5777 O O . GLY B 1 322 ? 18.856 -26.681 -12.051 1.00 64.72 322 GLY B O 1
ATOM 5778 N N . VAL B 1 323 ? 19.514 -27.731 -13.951 1.00 85.45 323 VAL B N 1
ATOM 5779 C CA . VAL B 1 323 ? 18.736 -26.874 -14.877 1.00 86.62 323 VAL B CA 1
ATOM 5780 C C . VAL B 1 323 ? 17.942 -27.710 -15.892 1.00 88.08 323 VAL B C 1
ATOM 5781 O O . VAL B 1 323 ? 18.443 -28.707 -16.420 1.00 83.32 323 VAL B O 1
ATOM 5785 N N . GLU B 1 324 ? 16.706 -27.292 -16.159 1.00 93.94 324 GLU B N 1
ATOM 5786 C CA . GLU B 1 324 ? 15.909 -27.862 -17.249 1.00 93.97 324 GLU B CA 1
ATOM 5787 C C . GLU B 1 324 ? 15.858 -26.903 -18.447 1.00 88.19 324 GLU B C 1
ATOM 5788 O O . GLU B 1 324 ? 15.456 -25.756 -18.306 1.00 99.50 324 GLU B O 1
ATOM 5794 N N . PHE B 1 325 ? 16.275 -27.384 -19.617 1.00 75.79 325 PHE B N 1
ATOM 5795 C CA . PHE B 1 325 ? 16.213 -26.619 -20.870 1.00 55.70 325 PHE B CA 1
ATOM 5796 C C . PHE B 1 325 ? 15.022 -27.118 -21.708 1.00 51.38 325 PHE B C 1
ATOM 5797 O O . PHE B 1 325 ? 14.182 -27.848 -21.189 1.00 49.72 325 PHE B O 1
ATOM 5805 N N . ALA B 1 326 ? 14.935 -26.725 -22.981 1.00 45.74 326 ALA B N 1
ATOM 5806 C CA . ALA B 1 326 ? 13.889 -27.226 -23.881 1.00 39.95 326 ALA B CA 1
ATOM 5807 C C . ALA B 1 326 ? 14.468 -27.938 -25.106 1.00 39.84 326 ALA B C 1
ATOM 5808 O O . ALA B 1 326 ? 15.595 -27.634 -25.534 1.00 41.63 326 ALA B O 1
ATOM 5810 N N . PRO B 1 327 ? 13.717 -28.908 -25.673 1.00 46.68 327 PRO B N 1
ATOM 5811 C CA . PRO B 1 327 ? 14.244 -29.608 -26.852 1.00 47.26 327 PRO B CA 1
ATOM 5812 C C . PRO B 1 327 ? 14.187 -28.729 -28.099 1.00 48.99 327 PRO B C 1
ATOM 5813 O O . PRO B 1 327 ? 13.464 -27.729 -28.119 1.00 45.18 327 PRO B O 1
ATOM 5817 N N . GLY B 1 328 ? 14.967 -29.102 -29.113 1.00 49.91 328 GLY B N 1
ATOM 5818 C CA . GLY B 1 328 ? 14.955 -28.428 -30.411 1.00 54.18 328 GLY B CA 1
ATOM 5819 C C . GLY B 1 328 ? 13.864 -29.007 -31.296 1.00 59.14 328 GLY B C 1
ATOM 5820 O O . GLY B 1 328 ? 13.635 -30.212 -31.287 1.00 62.75 328 GLY B O 1
ATOM 5821 N N . VAL B 1 329 ? 13.186 -28.152 -32.056 1.00 60.36 329 VAL B N 1
ATOM 5822 C CA . VAL B 1 329 ? 12.041 -28.579 -32.863 1.00 65.32 329 VAL B CA 1
ATOM 5823 C C . VAL B 1 329 ? 12.079 -27.984 -34.270 1.00 63.48 329 VAL B C 1
ATOM 5824 O O . VAL B 1 329 ? 11.171 -27.262 -34.683 1.00 72.33 329 VAL B O 1
ATOM 5828 N N . HIS B 1 330 ? 13.141 -28.288 -35.004 1.00 60.71 330 HIS B N 1
ATOM 5829 C CA . HIS B 1 330 ? 13.301 -27.782 -36.355 1.00 57.00 330 HIS B CA 1
ATOM 5830 C C . HIS B 1 330 ? 14.093 -28.821 -37.124 1.00 60.68 330 HIS B C 1
ATOM 5831 O O . HIS B 1 330 ? 15.220 -29.133 -36.750 1.00 63.29 330 HIS B O 1
ATOM 5838 N N . PRO B 1 331 ? 13.505 -29.361 -38.208 1.00 62.05 331 PRO B N 1
ATOM 5839 C CA . PRO B 1 331 ? 14.113 -30.489 -38.924 1.00 61.91 331 PRO B CA 1
ATOM 5840 C C . PRO B 1 331 ? 15.518 -30.186 -39.444 1.00 65.59 331 PRO B C 1
ATOM 5841 O O . PRO B 1 331 ? 16.303 -31.109 -39.644 1.00 75.17 331 PRO B O 1
ATOM 5845 N N . ALA B 1 332 ? 15.834 -28.906 -39.634 1.00 57.76 332 ALA B N 1
ATOM 5846 C CA . ALA B 1 332 ? 17.098 -28.497 -40.249 1.00 55.47 332 ALA B CA 1
ATOM 5847 C C . ALA B 1 332 ? 18.283 -28.432 -39.286 1.00 57.04 332 ALA B C 1
ATOM 5848 O O . ALA B 1 332 ? 19.432 -28.313 -39.727 1.00 54.34 332 ALA B O 1
ATOM 5850 N N . PHE B 1 333 ? 18.008 -28.498 -37.984 1.00 55.51 333 PHE B N 1
ATOM 5851 C CA . PHE B 1 333 ? 19.054 -28.385 -36.976 1.00 53.52 333 PHE B CA 1
ATOM 5852 C C . PHE B 1 333 ? 19.007 -29.527 -35.971 1.00 54.00 333 PHE B C 1
ATOM 5853 O O . PHE B 1 333 ? 17.943 -30.097 -35.698 1.00 60.80 333 PHE B O 1
ATOM 5861 N N . LYS B 1 334 ? 20.182 -29.869 -35.446 1.00 53.33 334 LYS B N 1
ATOM 5862 C CA A LYS B 1 334 ? 20.296 -30.738 -34.277 0.60 53.51 334 LYS B CA 1
ATOM 5863 C CA B LYS B 1 334 ? 20.289 -30.730 -34.276 0.40 51.77 334 LYS B CA 1
ATOM 5864 C C . LYS B 1 334 ? 20.708 -29.828 -33.116 1.00 51.10 334 LYS B C 1
ATOM 5865 O O . LYS B 1 334 ? 21.827 -29.301 -33.100 1.00 48.24 334 LYS B O 1
ATOM 5876 N N . TYR B 1 335 ? 19.794 -29.625 -32.163 1.00 46.55 335 TYR B N 1
ATOM 5877 C CA . TYR B 1 335 ? 19.994 -28.607 -31.134 1.00 42.01 335 TYR B CA 1
ATOM 5878 C C . TYR B 1 335 ? 19.101 -28.773 -29.900 1.00 43.51 335 TYR B C 1
ATOM 5879 O O . TYR B 1 335 ? 18.159 -29.575 -29.897 1.00 44.73 335 TYR B O 1
ATOM 5888 N N . PHE B 1 336 ? 19.412 -28.007 -28.856 1.00 43.34 336 PHE B N 1
ATOM 5889 C CA . PHE B 1 336 ? 18.488 -27.799 -27.735 1.00 41.82 336 PHE B CA 1
ATOM 5890 C C . PHE B 1 336 ? 18.324 -26.294 -27.546 1.00 36.46 336 PHE B C 1
ATOM 5891 O O . PHE B 1 336 ? 19.083 -25.497 -28.111 1.00 36.68 336 PHE B O 1
ATOM 5899 N N . ARG B 1 337 ? 17.320 -25.895 -26.771 1.00 32.35 337 ARG B N 1
ATOM 5900 C CA . ARG B 1 337 ? 17.087 -24.475 -26.565 1.00 30.97 337 ARG B CA 1
ATOM 5901 C C . ARG B 1 337 ? 17.227 -24.046 -25.128 1.00 29.53 337 ARG B C 1
ATOM 5902 O O . ARG B 1 337 ? 16.840 -24.774 -24.219 1.00 37.38 337 ARG B O 1
ATOM 5910 N N . ILE B 1 338 ? 17.745 -22.839 -24.937 1.00 32.40 338 ILE B N 1
ATOM 5911 C CA . ILE B 1 338 ? 17.796 -22.218 -23.628 1.00 34.10 338 ILE B CA 1
ATOM 5912 C C . ILE B 1 338 ? 16.756 -21.119 -23.589 1.00 32.24 338 ILE B C 1
ATOM 5913 O O . ILE B 1 338 ? 16.797 -20.189 -24.391 1.00 35.01 338 ILE B O 1
ATOM 5918 N N . GLY B 1 339 ? 15.828 -21.220 -22.642 1.00 30.85 339 GLY B N 1
ATOM 5919 C CA . GLY B 1 339 ? 14.894 -20.136 -22.400 1.00 28.38 339 GLY B CA 1
ATOM 5920 C C . GLY B 1 339 ? 15.437 -19.265 -21.300 1.00 31.07 339 GLY B C 1
ATOM 5921 O O . GLY B 1 339 ? 15.743 -19.762 -20.219 1.00 39.55 339 GLY B O 1
ATOM 5922 N N . HIS B 1 340 ? 15.566 -17.968 -21.574 1.00 27.77 340 HIS B N 1
ATOM 5923 C CA . HIS B 1 340 ? 16.095 -17.020 -20.620 1.00 30.02 340 HIS B CA 1
ATOM 5924 C C . HIS B 1 340 ? 15.187 -15.807 -20.617 1.00 30.14 340 HIS B C 1
ATOM 5925 O O . HIS B 1 340 ? 15.456 -14.811 -21.285 1.00 31.78 340 HIS B O 1
ATOM 5932 N N . MET B 1 341 ? 14.099 -15.900 -19.857 1.00 27.24 341 MET B N 1
ATOM 5933 C CA . MET B 1 341 ? 13.065 -14.881 -19.897 1.00 28.59 341 MET B CA 1
ATOM 5934 C C . MET B 1 341 ? 12.240 -14.817 -18.599 1.00 28.51 341 MET B C 1
ATOM 5935 O O . MET B 1 341 ? 12.149 -15.788 -17.868 1.00 34.17 341 MET B O 1
ATOM 5940 N N . GLY B 1 342 ? 11.633 -13.662 -18.347 1.00 28.19 342 GLY B N 1
ATOM 5941 C CA . GLY B 1 342 ? 10.809 -13.490 -17.163 1.00 31.47 342 GLY B CA 1
ATOM 5942 C C . GLY B 1 342 ? 11.646 -12.887 -16.049 1.00 34.01 342 GLY B C 1
ATOM 5943 O O . GLY B 1 342 ? 12.036 -11.712 -16.110 1.00 34.04 342 GLY B O 1
ATOM 5944 N N . TRP B 1 343 ? 11.944 -13.710 -15.055 1.00 32.68 343 TRP B N 1
ATOM 5945 C CA A TRP B 1 343 ? 12.628 -13.289 -13.838 0.60 36.56 343 TRP B CA 1
ATOM 5946 C CA B TRP B 1 343 ? 12.686 -13.216 -13.890 0.40 34.64 343 TRP B CA 1
ATOM 5947 C C . TRP B 1 343 ? 14.113 -13.733 -13.839 1.00 35.73 343 TRP B C 1
ATOM 5948 O O . TRP B 1 343 ? 14.769 -13.733 -12.795 1.00 39.54 343 TRP B O 1
ATOM 5969 N N . VAL B 1 344 ? 14.620 -14.120 -15.005 1.00 31.26 344 VAL B N 1
ATOM 5970 C CA . VAL B 1 344 ? 15.980 -14.626 -15.161 1.00 32.81 344 VAL B CA 1
ATOM 5971 C C . VAL B 1 344 ? 17.046 -13.615 -14.690 1.00 34.27 344 VAL B C 1
ATOM 5972 O O . VAL B 1 344 ? 16.916 -12.398 -14.929 1.00 33.61 344 VAL B O 1
ATOM 5976 N N . THR B 1 345 ? 18.075 -14.114 -13.996 1.00 34.57 345 THR B N 1
ATOM 5977 C CA . THR B 1 345 ? 19.092 -13.246 -13.373 1.00 33.70 345 THR B CA 1
ATOM 5978 C C . THR B 1 345 ? 20.482 -13.506 -13.951 1.00 31.22 345 THR B C 1
ATOM 5979 O O . THR B 1 345 ? 20.727 -14.551 -14.553 1.00 32.73 345 THR B O 1
ATOM 5983 N N . PRO B 1 346 ? 21.414 -12.561 -13.752 1.00 31.62 346 PRO B N 1
ATOM 5984 C CA . PRO B 1 346 ? 22.817 -12.825 -14.068 1.00 32.24 346 PRO B CA 1
ATOM 5985 C C . PRO B 1 346 ? 23.307 -14.164 -13.535 1.00 30.64 346 PRO B C 1
ATOM 5986 O O . PRO B 1 346 ? 23.987 -14.886 -14.253 1.00 31.66 346 PRO B O 1
ATOM 5990 N N . ASN B 1 347 ? 22.948 -14.503 -12.291 1.00 33.97 347 ASN B N 1
ATOM 5991 C CA . ASN B 1 347 ? 23.383 -15.777 -11.686 1.00 35.99 347 ASN B CA 1
ATOM 5992 C C . ASN B 1 347 ? 22.845 -17.004 -12.416 1.00 37.15 347 ASN B C 1
ATOM 5993 O O . ASN B 1 347 ? 23.548 -18.020 -12.532 1.00 37.38 347 ASN B O 1
ATOM 5998 N N . ASP B 1 348 ? 21.605 -16.925 -12.911 1.00 37.46 348 ASP B N 1
ATOM 5999 C CA . ASP B 1 348 ? 21.063 -18.005 -13.743 1.00 39.36 348 ASP B CA 1
ATOM 6000 C C . ASP B 1 348 ? 21.922 -18.240 -15.000 1.00 35.76 348 ASP B C 1
ATOM 6001 O O . ASP B 1 348 ? 22.122 -19.380 -15.413 1.00 38.13 348 ASP B O 1
ATOM 6006 N N . ALA B 1 349 ? 22.423 -17.154 -15.592 1.00 34.14 349 ALA B N 1
ATOM 6007 C CA . ALA B 1 349 ? 23.330 -17.241 -16.748 1.00 36.31 349 ALA B CA 1
ATOM 6008 C C . ALA B 1 349 ? 24.614 -18.020 -16.403 1.00 35.40 349 ALA B C 1
ATOM 6009 O O . ALA B 1 349 ? 25.018 -18.927 -17.147 1.00 35.26 349 ALA B O 1
ATOM 6011 N N . ILE B 1 350 ? 25.241 -17.688 -15.263 1.00 37.33 350 ILE B N 1
ATOM 6012 C CA A ILE B 1 350 ? 26.415 -18.438 -14.790 0.60 34.88 350 ILE B CA 1
ATOM 6013 C CA B ILE B 1 350 ? 26.406 -18.437 -14.769 0.40 34.78 350 ILE B CA 1
ATOM 6014 C C . ILE B 1 350 ? 26.092 -19.935 -14.664 1.00 35.57 350 ILE B C 1
ATOM 6015 O O . ILE B 1 350 ? 26.820 -20.780 -15.192 1.00 33.50 350 ILE B O 1
ATOM 6024 N N . ILE B 1 351 ? 24.993 -20.262 -13.977 1.00 39.68 351 ILE B N 1
ATOM 6025 C CA A ILE B 1 351 ? 24.592 -21.653 -13.760 0.50 37.37 351 ILE B CA 1
ATOM 6026 C CA B ILE B 1 351 ? 24.607 -21.663 -13.768 0.50 36.39 351 ILE B CA 1
ATOM 6027 C C . ILE B 1 351 ? 24.325 -22.374 -15.090 1.00 35.27 351 ILE B C 1
ATOM 6028 O O . ILE B 1 351 ? 24.791 -23.494 -15.309 1.00 35.66 351 ILE B O 1
ATOM 6037 N N . ALA B 1 352 ? 23.584 -21.725 -15.988 1.00 34.63 352 ALA B N 1
ATOM 6038 C CA . ALA B 1 352 ? 23.266 -22.345 -17.283 1.00 38.07 352 ALA B CA 1
ATOM 6039 C C . ALA B 1 352 ? 24.518 -22.821 -18.052 1.00 33.03 352 ALA B C 1
ATOM 6040 O O . ALA B 1 352 ? 24.595 -23.980 -18.499 1.00 40.00 352 ALA B O 1
ATOM 6042 N N . ILE B 1 353 ? 25.488 -21.926 -18.192 1.00 37.23 353 ILE B N 1
ATOM 6043 C CA . ILE B 1 353 ? 26.734 -22.238 -18.902 1.00 38.21 353 ILE B CA 1
ATOM 6044 C C . ILE B 1 353 ? 27.561 -23.290 -18.143 1.00 36.14 353 ILE B C 1
ATOM 6045 O O . ILE B 1 353 ? 28.101 -24.228 -18.755 1.00 36.28 353 ILE B O 1
ATOM 6050 N N . SER B 1 354 ? 27.618 -23.165 -16.815 1.00 38.94 354 SER B N 1
ATOM 6051 C CA A SER B 1 354 ? 28.285 -24.166 -15.977 0.60 39.12 354 SER B CA 1
ATOM 6052 C CA B SER B 1 354 ? 28.298 -24.167 -16.000 0.40 37.46 354 SER B CA 1
ATOM 6053 C C . SER B 1 354 ? 27.697 -25.548 -16.250 1.00 37.55 354 SER B C 1
ATOM 6054 O O . SER B 1 354 ? 28.425 -26.501 -16.511 1.00 41.13 354 SER B O 1
ATOM 6059 N N . VAL B 1 355 ? 26.366 -25.637 -16.200 1.00 41.49 355 VAL B N 1
ATOM 6060 C CA . VAL B 1 355 ? 25.653 -26.898 -16.420 1.00 45.79 355 VAL B CA 1
ATOM 6061 C C . VAL B 1 355 ? 25.855 -27.403 -17.844 1.00 47.08 355 VAL B C 1
ATOM 6062 O O . VAL B 1 355 ? 26.042 -28.602 -18.070 1.00 43.46 355 VAL B O 1
ATOM 6066 N N . ILE B 1 356 ? 25.837 -26.485 -18.810 1.00 48.61 356 ILE B N 1
ATOM 6067 C CA . ILE B 1 356 ? 26.064 -26.887 -20.194 1.00 45.99 356 ILE B CA 1
ATOM 6068 C C . ILE B 1 356 ? 27.470 -27.477 -20.362 1.00 48.15 356 ILE B C 1
ATOM 6069 O O . ILE B 1 356 ? 27.638 -28.531 -20.992 1.00 45.85 356 ILE B O 1
ATOM 6074 N N . GLU B 1 357 ? 28.463 -26.812 -19.774 1.00 48.20 357 GLU B N 1
ATOM 6075 C CA . GLU B 1 357 ? 29.845 -27.289 -19.855 1.00 48.29 357 GLU B CA 1
ATOM 6076 C C . GLU B 1 357 ? 29.990 -28.719 -19.325 1.00 50.94 357 GLU B C 1
ATOM 6077 O O . GLU B 1 357 ? 30.480 -29.596 -20.043 1.00 48.75 357 GLU B O 1
ATOM 6083 N N . ARG B 1 358 ? 29.538 -28.969 -18.096 1.00 48.05 358 ARG B N 1
ATOM 6084 C CA . ARG B 1 358 ? 29.749 -30.288 -17.499 1.00 54.51 358 ARG B CA 1
ATOM 6085 C C . ARG B 1 358 ? 28.871 -31.394 -18.090 1.00 57.51 358 ARG B C 1
ATOM 6086 O O . ARG B 1 358 ? 29.237 -32.567 -18.054 1.00 61.98 358 ARG B O 1
ATOM 6094 N N . THR B 1 359 ? 27.741 -31.018 -18.675 1.00 54.88 359 THR B N 1
ATOM 6095 C CA . THR B 1 359 ? 26.903 -31.987 -19.353 1.00 50.93 359 THR B CA 1
ATOM 6096 C C . THR B 1 359 ? 27.526 -32.413 -20.693 1.00 60.50 359 THR B C 1
ATOM 6097 O O . THR B 1 359 ? 27.575 -33.614 -21.014 1.00 63.71 359 THR B O 1
ATOM 6101 N N . LEU B 1 360 ? 28.023 -31.438 -21.454 1.00 62.04 360 LEU B N 1
ATOM 6102 C CA . LEU B 1 360 ? 28.624 -31.716 -22.765 1.00 66.85 360 LEU B CA 1
ATOM 6103 C C . LEU B 1 360 ? 29.951 -32.480 -22.646 1.00 74.02 360 LEU B C 1
ATOM 6104 O O . LEU B 1 360 ? 30.281 -33.307 -23.509 1.00 72.78 360 LEU B O 1
ATOM 6109 N N . ARG B 1 361 ? 30.693 -32.199 -21.575 1.00 76.51 361 ARG B N 1
ATOM 6110 C CA A ARG B 1 361 ? 31.927 -32.911 -21.229 0.60 77.07 361 ARG B CA 1
ATOM 6111 C CA B ARG B 1 361 ? 31.936 -32.926 -21.357 0.40 75.00 361 ARG B CA 1
ATOM 6112 C C . ARG B 1 361 ? 31.685 -34.418 -21.121 1.00 73.63 361 ARG B C 1
ATOM 6113 O O . ARG B 1 361 ? 32.391 -35.224 -21.717 1.00 80.82 361 ARG B O 1
ATOM 6128 N N . LYS B 1 362 ? 30.665 -34.783 -20.336 1.00 72.61 362 LYS B N 1
ATOM 6129 C CA A LYS B 1 362 ? 30.337 -36.189 -20.084 0.60 71.99 362 LYS B CA 1
ATOM 6130 C CA B LYS B 1 362 ? 30.355 -36.190 -20.083 0.40 72.41 362 LYS B CA 1
ATOM 6131 C C . LYS B 1 362 ? 29.756 -36.886 -21.312 1.00 76.12 362 LYS B C 1
ATOM 6132 O O . LYS B 1 362 ? 29.668 -38.120 -21.351 1.00 85.10 362 LYS B O 1
ATOM 6143 N N . LEU B 1 363 ? 29.363 -36.103 -22.318 1.00 74.21 363 LEU B N 1
ATOM 6144 C CA . LEU B 1 363 ? 28.721 -36.671 -23.508 1.00 78.29 363 LEU B CA 1
ATOM 6145 C C . LEU B 1 363 ? 29.554 -36.574 -24.793 1.00 82.69 363 LEU B C 1
ATOM 6146 O O . LEU B 1 363 ? 29.112 -37.011 -25.858 1.00 84.27 363 LEU B O 1
ATOM 6151 N N . GLY B 1 364 ? 30.749 -35.996 -24.687 1.00 82.81 364 GLY B N 1
ATOM 6152 C CA . GLY B 1 364 ? 31.707 -35.987 -25.790 1.00 81.05 364 GLY B CA 1
ATOM 6153 C C . GLY B 1 364 ? 31.453 -34.973 -26.890 1.00 82.06 364 GLY B C 1
ATOM 6154 O O . GLY B 1 364 ? 31.856 -35.186 -28.035 1.00 87.17 364 GLY B O 1
ATOM 6155 N N . GLU B 1 365 ? 30.785 -33.871 -26.554 1.00 75.77 365 GLU B N 1
ATOM 6156 C CA . GLU B 1 365 ? 30.641 -32.762 -27.493 1.00 65.21 365 GLU B CA 1
ATOM 6157 C C . GLU B 1 365 ? 31.920 -31.918 -27.484 1.00 61.36 365 GLU B C 1
ATOM 6158 O O . GLU B 1 365 ? 32.372 -31.481 -26.420 1.00 58.38 365 GLU B O 1
ATOM 6164 N N . PRO B 1 366 ? 32.513 -31.694 -28.673 1.00 62.61 366 PRO B N 1
ATOM 6165 C CA . PRO B 1 366 ? 33.724 -30.872 -28.770 1.00 62.71 366 PRO B CA 1
ATOM 6166 C C . PRO B 1 366 ? 33.505 -29.446 -28.275 1.00 64.69 366 PRO B C 1
ATOM 6167 O O . PRO B 1 366 ? 32.852 -28.634 -28.941 1.00 63.98 366 PRO B O 1
ATOM 6171 N N . ILE B 1 367 ? 34.048 -29.154 -27.099 1.00 62.76 367 ILE B N 1
ATOM 6172 C CA . ILE B 1 367 ? 33.975 -27.811 -26.522 1.00 64.76 367 ILE B CA 1
ATOM 6173 C C . ILE B 1 367 ? 35.315 -27.363 -25.937 1.00 60.61 367 ILE B C 1
ATOM 6174 O O . ILE B 1 367 ? 36.202 -28.184 -25.704 1.00 62.34 367 ILE B O 1
ATOM 6179 N N . ARG B 1 368 ? 35.442 -26.061 -25.703 1.00 59.27 368 ARG B N 1
ATOM 6180 C CA A ARG B 1 368 ? 36.621 -25.497 -25.056 0.60 60.41 368 ARG B CA 1
ATOM 6181 C CA B ARG B 1 368 ? 36.622 -25.495 -25.050 0.40 62.05 368 ARG B CA 1
ATOM 6182 C C . ARG B 1 368 ? 36.402 -25.384 -23.540 1.00 65.26 368 ARG B C 1
ATOM 6183 O O . ARG B 1 368 ? 35.809 -24.414 -23.057 1.00 68.46 368 ARG B O 1
ATOM 6198 N N . PHE B 1 369 ? 36.882 -26.385 -22.795 1.00 70.32 369 PHE B N 1
ATOM 6199 C CA . PHE B 1 369 ? 36.717 -26.438 -21.327 1.00 64.87 369 PHE B CA 1
ATOM 6200 C C . PHE B 1 369 ? 37.339 -25.247 -20.604 1.00 62.19 369 PHE B C 1
ATOM 6201 O O . PHE B 1 369 ? 38.352 -24.694 -21.038 1.00 64.79 369 PHE B O 1
ATOM 6209 N N . GLY B 1 370 ? 36.717 -24.859 -19.499 1.00 55.37 370 GLY B N 1
ATOM 6210 C CA . GLY B 1 370 ? 37.253 -23.818 -18.625 1.00 55.18 370 GLY B CA 1
ATOM 6211 C C . GLY B 1 370 ? 37.093 -22.399 -19.129 1.00 58.00 370 GLY B C 1
ATOM 6212 O O . GLY B 1 370 ? 37.677 -21.476 -18.563 1.00 57.28 370 GLY B O 1
ATOM 6213 N N . GLU B 1 371 ? 36.294 -22.218 -20.181 1.00 63.43 371 GLU B N 1
ATOM 6214 C CA . GLU B 1 371 ? 36.173 -20.913 -20.841 1.00 60.64 371 GLU B CA 1
ATOM 6215 C C . GLU B 1 371 ? 34.773 -20.313 -20.765 1.00 50.95 371 GLU B C 1
ATOM 6216 O O . GLU B 1 371 ? 34.612 -19.090 -20.757 1.00 44.93 371 GLU B O 1
ATOM 6222 N N . GLY B 1 372 ? 33.769 -21.178 -20.695 1.00 49.86 372 GLY B N 1
ATOM 6223 C CA . GLY B 1 372 ? 32.368 -20.738 -20.599 1.00 51.02 372 GLY B CA 1
ATOM 6224 C C . GLY B 1 372 ? 32.048 -19.690 -19.538 1.00 43.16 372 GLY B C 1
ATOM 6225 O O . GLY B 1 372 ? 31.614 -18.582 -19.868 1.00 41.84 372 GLY B O 1
ATOM 6226 N N . VAL B 1 373 ? 32.255 -20.034 -18.265 1.00 40.90 373 VAL B N 1
ATOM 6227 C CA . VAL B 1 373 ? 31.828 -19.163 -17.155 1.00 38.97 373 VAL B CA 1
ATOM 6228 C C . VAL B 1 373 ? 32.530 -17.800 -17.116 1.00 37.59 373 VAL B C 1
ATOM 6229 O O . VAL B 1 373 ? 31.892 -16.771 -16.861 1.00 37.33 373 VAL B O 1
ATOM 6233 N N . LYS B 1 374 ? 33.840 -17.785 -17.372 1.00 41.86 374 LYS B N 1
ATOM 6234 C CA . LYS B 1 374 ? 34.578 -16.512 -17.427 1.00 48.81 374 LYS B CA 1
ATOM 6235 C C . LYS B 1 374 ? 34.024 -15.582 -18.510 1.00 42.21 374 LYS B C 1
ATOM 6236 O O . LYS B 1 374 ? 33.842 -14.381 -18.274 1.00 38.37 374 LYS B O 1
ATOM 6242 N N . ALA B 1 375 ? 33.720 -16.152 -19.673 1.00 41.42 375 ALA B N 1
ATOM 6243 C CA . ALA B 1 375 ? 33.087 -15.384 -20.756 1.00 43.44 375 ALA B CA 1
ATOM 6244 C C . ALA B 1 375 ? 31.776 -14.752 -20.288 1.00 40.60 375 ALA B C 1
ATOM 6245 O O . ALA B 1 375 ? 31.533 -13.561 -20.528 1.00 39.26 375 ALA B O 1
ATOM 6247 N N . VAL B 1 376 ? 30.944 -15.543 -19.604 1.00 37.18 376 VAL B N 1
ATOM 6248 C CA . VAL B 1 376 ? 29.710 -15.038 -18.973 1.00 37.32 376 VAL B CA 1
ATOM 6249 C C . VAL B 1 376 ? 30.017 -13.926 -17.961 1.00 37.29 376 VAL B C 1
ATOM 6250 O O . VAL B 1 376 ? 29.410 -12.844 -17.998 1.00 36.27 376 VAL B O 1
ATOM 6254 N N . GLU B 1 377 ? 30.939 -14.206 -17.035 1.00 40.93 377 GLU B N 1
ATOM 6255 C CA A GLU B 1 377 ? 31.299 -13.218 -16.018 0.60 48.14 377 GLU B CA 1
ATOM 6256 C CA B GLU B 1 377 ? 31.309 -13.219 -16.014 0.40 45.63 377 GLU B CA 1
ATOM 6257 C C . GLU B 1 377 ? 31.801 -11.926 -16.660 1.00 46.59 377 GLU B C 1
ATOM 6258 O O . GLU B 1 377 ? 31.456 -10.835 -16.213 1.00 50.35 377 GLU B O 1
ATOM 6269 N N . GLU B 1 378 ? 32.589 -12.059 -17.725 1.00 49.46 378 GLU B N 1
ATOM 6270 C CA . GLU B 1 378 ? 33.114 -10.887 -18.451 1.00 53.97 378 GLU B CA 1
ATOM 6271 C C . GLU B 1 378 ? 31.989 -9.956 -18.904 1.00 54.84 378 GLU B C 1
ATOM 6272 O O . GLU B 1 378 ? 32.075 -8.744 -18.713 1.00 53.94 378 GLU B O 1
ATOM 6278 N N . VAL B 1 379 ? 30.934 -10.516 -19.506 1.00 54.53 379 VAL B N 1
ATOM 6279 C CA . VAL B 1 379 ? 29.806 -9.685 -19.968 1.00 50.56 379 VAL B CA 1
ATOM 6280 C C . VAL B 1 379 ? 29.074 -9.017 -18.807 1.00 49.24 379 VAL B C 1
ATOM 6281 O O . VAL B 1 379 ? 28.754 -7.825 -18.872 1.00 44.95 379 VAL B O 1
ATOM 6285 N N . LEU B 1 380 ? 28.811 -9.785 -17.748 1.00 54.11 380 LEU B N 1
ATOM 6286 C CA . LEU B 1 380 ? 28.141 -9.252 -16.558 1.00 64.65 380 LEU B CA 1
ATOM 6287 C C . LEU B 1 380 ? 29.011 -8.180 -15.873 1.00 70.46 380 LEU B C 1
ATOM 6288 O O . LEU B 1 380 ? 28.490 -7.217 -15.324 1.00 66.62 380 LEU B O 1
ATOM 6293 N N . PHE B 1 381 ? 30.330 -8.367 -15.952 1.00 77.80 381 PHE B N 1
ATOM 6294 C CA . PHE B 1 381 ? 31.359 -7.473 -15.395 1.00 94.16 381 PHE B CA 1
ATOM 6295 C C . PHE B 1 381 ? 31.154 -5.967 -15.552 1.00 94.62 381 PHE B C 1
ATOM 6296 O O . PHE B 1 381 ? 31.362 -5.242 -14.581 1.00 99.22 381 PHE B O 1
ATOM 6304 N N . SER B 1 382 ? 30.746 -5.509 -16.737 1.00 85.69 382 SER B N 1
ATOM 6305 C CA . SER B 1 382 ? 30.655 -4.060 -17.026 1.00 83.31 382 SER B CA 1
ATOM 6306 C C . SER B 1 382 ? 30.021 -3.198 -15.921 1.00 85.14 382 SER B C 1
ATOM 6307 O O . SER B 1 382 ? 30.639 -2.251 -15.416 1.00 81.12 382 SER B O 1
#

Radius of gyration: 27.07 Å; Cα contacts (8 Å, |Δi|>4): 1909; chains: 2; bounding box: 81×52×68 Å

Organism: Saccharolobus solfataricus (strain ATCC 35092 / DSM 1617 / JCM 11322 / P2) (NCBI:txid273057)